Protein AF-0000000067716002 (afdb_homodimer)

Organism: Corynebacterium glutamicum (strain ATCC 13032 / DSM 20300 / JCM 1318 / BCRC 11384 / CCUG 27702 / LMG 3730 / NBRC 12168 / NCIMB 10025 / NRRL B-2784 / 534) (NCBI:txid196627)

Nearest PDB structures (foldseek):
  7shf-assembly1_B  TM=1.832E-01  e=4.378E-01  Homo sapiens
  7she-assembly1_B  TM=1.396E-01  e=1.784E+00  Homo sapiens
  7shf-assembly1_B  TM=1.832E-01  e=3.357E-01  Homo sapiens
  7she-assembly1_B  TM=1.396E-01  e=1.790E+00  Homo sapiens
  7shf-assembly1_A  TM=1.356E-01  e=2.910E+00  Homo sapiens

Foldseek 3Di:
DPPPPVFDFDALLQPPVDPNSVVVLVVLLVVVVVCVPQQDDPPDPNQLSLLLCCFVVVHFSVLSVLLNLLVVLLVLLVLQVVVCNVRSSDHSLLSSLLSVLCPPADSVCSNVLSVVLSVVQTGPHHNHHGDDSVRSSVVSNVSSPVRPPPVVVPPDDDQPVWDWDWAAEQARDIDIDTRHPPVVVVVLQVQLVVQCVVVVHDSVVSNVVVVVVPDDDDDDWDWDFDPPFPLFWIAIFSHGTHDSVVRVVVVVVDDDDDDLVVLQFDWDLDPARDPSVLSNQQQFQSAAQRPNGRHTLVQFGWAFLPDSVRPTIPHSLGTHTHHPVVSVCVVVVQKHWDAGSQQRKIWIAGNVGDIDIGGGDGCPGPVNVVVSVVVRVVVVVVVVVVVVVVVD/DPPPPVFDFDALLQPPVDPNSVVVLVVLLVVVVVCVPQQDDPPDPNQLSLLLCCFVVVHFSVLSVLLNLLVVLLVLLVLQVVVCNVRSSDHSLLSSLLSVLCPPADSVCSNVLSVVLSVVQTGPHHNHHGDDSVRSSVVSNVSSPVRPPPVVVPPDDDQPVWDWDWAAEQARDIDIDTDHPPVVVVVLQVQLVVQCVVVVHDSVVSNVVVVVVVDDDDDDWDWDFDPVFDLFWIAIFSHGTHDSVVRVVVVVVDDDDDDLVVLQFDWDLDPARDPSVLSNQQQFASAAQRPNGRHTLVQFGWAFLPDSVRPTIPHSLGTHTHHPVVSVCVVVVQKHWDAGSQQRKIWIAGNVGDIDIGGGDGCPGPVNVVVSVVVRVVVVVVVVVVVVVVVD

pLDDT: mean 78.19, std 16.57, range [24.69, 98.25]

Structure (mmCIF, N/CA/C/O backbone):
data_AF-0000000067716002-model_v1
#
loop_
_entity.id
_entity.type
_entity.pdbx_description
1 polymer 'HNH nuclease domain-containing protein'
#
loop_
_atom_site.group_PDB
_atom_site.id
_atom_site.type_symbol
_atom_site.label_atom_id
_atom_site.label_alt_id
_atom_site.label_comp_id
_atom_site.label_asym_id
_atom_site.label_entity_id
_atom_site.label_seq_id
_atom_site.pdbx_PDB_ins_code
_atom_site.Cartn_x
_atom_site.Cartn_y
_atom_site.Cartn_z
_atom_site.occupancy
_atom_site.B_iso_or_equiv
_atom_site.auth_seq_id
_atom_site.auth_comp_id
_atom_site.auth_asym_id
_atom_site.auth_atom_id
_atom_site.pdbx_PDB_model_num
ATOM 1 N N . MET A 1 1 ? 22.781 44.656 5.199 1 25.19 1 MET A N 1
ATOM 2 C CA . MET A 1 1 ? 23.75 43.562 5.137 1 25.19 1 MET A CA 1
ATOM 3 C C . MET A 1 1 ? 23.062 42.188 5.156 1 25.19 1 MET A C 1
ATOM 5 O O . MET A 1 1 ? 22.281 41.906 6.07 1 25.19 1 MET A O 1
ATOM 9 N N . GLU A 1 2 ? 22.688 41.594 4.039 1 31.75 2 GLU A N 1
ATOM 10 C CA . GLU A 1 2 ? 21.953 40.312 3.898 1 31.75 2 GLU A CA 1
ATOM 11 C C . GLU A 1 2 ? 22.641 39.188 4.672 1 31.75 2 GLU A C 1
ATOM 13 O O . GLU A 1 2 ? 23.844 38.969 4.531 1 31.75 2 GLU A O 1
ATOM 18 N N . VAL A 1 3 ? 22.328 39.094 5.93 1 36.53 3 VAL A N 1
ATOM 19 C CA . VAL A 1 3 ? 23 38.031 6.684 1 36.53 3 VAL A CA 1
ATOM 20 C C . VAL A 1 3 ? 23.156 36.812 5.801 1 36.53 3 VAL A C 1
ATOM 22 O O . VAL A 1 3 ? 22.203 36.344 5.184 1 36.53 3 VAL A O 1
ATOM 25 N N . PRO A 1 4 ? 24.203 36.594 5.184 1 39.81 4 PRO A N 1
ATOM 26 C CA . PRO A 1 4 ? 24.469 35.375 4.41 1 39.81 4 PRO A CA 1
ATOM 27 C C . PRO A 1 4 ? 23.859 34.156 5.055 1 39.81 4 PRO A C 1
ATOM 29 O O . PRO A 1 4 ? 23.953 33.969 6.27 1 39.81 4 PRO A O 1
ATOM 32 N N . SER A 1 5 ? 22.672 33.75 4.738 1 44.41 5 SER A N 1
ATOM 33 C CA . SER A 1 5 ? 21.953 32.625 5.363 1 44.41 5 SER A CA 1
ATOM 34 C C . SER A 1 5 ? 22.906 31.484 5.676 1 44.41 5 SER A C 1
ATOM 36 O O . SER A 1 5 ? 23.516 30.906 4.77 1 44.41 5 SER A O 1
ATOM 38 N N . LEU A 1 6 ? 23.844 31.547 6.664 1 47.25 6 LEU A N 1
ATOM 39 C CA . LEU A 1 6 ? 24.844 30.625 7.176 1 47.25 6 LEU A CA 1
ATOM 40 C C . LEU A 1 6 ? 24.375 29.188 7.039 1 47.25 6 LEU A C 1
ATOM 42 O O . LEU A 1 6 ? 25.188 28.25 7.039 1 47.25 6 LEU A O 1
ATOM 46 N N . PHE A 1 7 ? 23.188 28.906 7.152 1 59.44 7 PHE A N 1
ATOM 47 C CA . PHE A 1 7 ? 22.812 27.5 7.082 1 59.44 7 PHE A CA 1
ATOM 48 C C . PHE A 1 7 ? 21.984 27.219 5.832 1 59.44 7 PHE A C 1
ATOM 50 O O . PHE A 1 7 ? 21.109 28 5.477 1 59.44 7 PHE A O 1
ATOM 57 N N . THR A 1 8 ? 22.594 26.5 4.895 1 80.62 8 THR A N 1
ATOM 58 C CA . THR A 1 8 ? 21.875 26.031 3.715 1 80.62 8 THR A CA 1
ATOM 59 C C . THR A 1 8 ? 20.719 25.109 4.117 1 80.62 8 THR A C 1
ATOM 61 O O . THR A 1 8 ? 20.875 24.25 4.977 1 80.62 8 THR A O 1
ATOM 64 N N . ASN A 1 9 ? 19.547 25.578 3.672 1 88.19 9 ASN A N 1
ATOM 65 C CA . ASN A 1 9 ? 18.375 24.734 3.924 1 88.19 9 ASN A CA 1
ATOM 66 C C . ASN A 1 9 ? 18.406 23.469 3.086 1 88.19 9 ASN A C 1
ATOM 68 O O . ASN A 1 9 ? 18.797 23.5 1.918 1 88.19 9 ASN A O 1
ATOM 72 N N . PHE A 1 10 ? 18.172 22.375 3.783 1 92.75 10 PHE A N 1
ATOM 73 C CA . PHE A 1 10 ? 18.078 21.094 3.088 1 92.75 10 PHE A CA 1
ATOM 74 C C . PHE A 1 10 ? 17.172 20.141 3.852 1 92.75 10 PHE A C 1
ATOM 76 O O . PHE A 1 10 ? 16.984 20.281 5.062 1 92.75 10 PHE A O 1
ATOM 83 N N . PHE A 1 11 ? 16.547 19.281 3.178 1 92.94 11 PHE A N 1
ATOM 84 C CA . PHE A 1 11 ? 15.812 18.203 3.83 1 92.94 11 PHE A CA 1
ATOM 85 C C . PHE A 1 11 ? 16.766 17.188 4.441 1 92.94 11 PHE A C 1
ATOM 87 O O . PHE A 1 11 ? 17.859 16.953 3.914 1 92.94 11 PHE A O 1
ATOM 94 N N . ALA A 1 12 ? 16.344 16.562 5.477 1 91.12 12 ALA A N 1
ATOM 95 C CA . ALA A 1 12 ? 17.141 15.586 6.199 1 91.12 12 ALA A CA 1
ATOM 96 C C . ALA A 1 12 ? 17.594 14.461 5.273 1 91.12 12 ALA A C 1
ATOM 98 O O . ALA A 1 12 ? 18.688 13.906 5.449 1 91.12 12 ALA A O 1
ATOM 99 N N . VAL A 1 13 ? 16.828 14.086 4.242 1 94.81 13 VAL A N 1
ATOM 100 C CA . VAL A 1 13 ? 17.156 13.008 3.316 1 94.81 13 VAL A CA 1
ATOM 101 C C . VAL A 1 13 ? 18.359 13.414 2.455 1 94.81 13 VAL A C 1
ATOM 103 O O . VAL A 1 13 ? 18.984 12.57 1.821 1 94.81 13 VAL A O 1
ATOM 106 N N . ASN A 1 14 ? 18.641 14.711 2.402 1 95.12 14 ASN A N 1
ATOM 107 C CA . ASN A 1 14 ? 19.766 15.227 1.616 1 95.12 14 ASN A CA 1
ATOM 108 C C . ASN A 1 14 ? 20.859 15.789 2.51 1 95.12 14 ASN A C 1
ATOM 110 O O . ASN A 1 14 ? 21.656 16.625 2.072 1 95.12 14 ASN A O 1
ATOM 114 N N . ASN A 1 15 ? 20.859 15.391 3.771 1 91.94 15 ASN A N 1
ATOM 115 C CA . ASN A 1 15 ? 21.859 15.883 4.707 1 91.94 15 ASN A CA 1
ATOM 116 C C . ASN A 1 15 ? 23.266 15.5 4.266 1 91.94 15 ASN A C 1
ATOM 118 O O . ASN A 1 15 ? 23.625 14.32 4.262 1 91.94 15 ASN A O 1
ATOM 122 N N . PRO A 1 16 ? 24.094 16.469 3.881 1 91.5 16 PRO A N 1
ATOM 123 C CA . PRO A 1 16 ? 25.438 16.156 3.363 1 91.5 16 PRO A CA 1
ATOM 124 C C . PRO A 1 16 ? 26.359 15.578 4.43 1 91.5 16 PRO A C 1
ATOM 126 O O . PRO A 1 16 ? 27.359 14.953 4.102 1 91.5 16 PRO A O 1
ATOM 129 N N . ASP A 1 17 ? 26.047 15.773 5.707 1 89.94 17 ASP A N 1
ATOM 130 C CA . ASP A 1 17 ? 26.906 15.312 6.785 1 89.94 17 ASP A CA 1
ATOM 131 C C . ASP A 1 17 ? 26.469 13.945 7.301 1 89.94 17 ASP A C 1
ATOM 133 O O . ASP A 1 17 ? 27.062 13.414 8.242 1 89.94 17 ASP A O 1
ATOM 137 N N . SER A 1 18 ? 25.453 13.383 6.809 1 91.75 18 SER A N 1
ATOM 138 C CA . SER A 1 18 ? 24.938 12.07 7.199 1 91.75 18 SER A CA 1
ATOM 139 C C . SER A 1 18 ? 25.281 11.016 6.152 1 91.75 18 SER A C 1
ATOM 141 O O . SER A 1 18 ? 24.719 11.023 5.051 1 91.75 18 SER A O 1
ATOM 143 N N . PRO A 1 19 ? 26.141 10.047 6.5 1 93.31 19 PRO A N 1
ATOM 144 C CA . PRO A 1 19 ? 26.5 9.016 5.527 1 93.31 19 PRO A CA 1
ATOM 145 C C . PRO A 1 19 ? 25.281 8.234 5.023 1 93.31 19 PRO A C 1
ATOM 147 O O . PRO A 1 19 ? 25.109 8.062 3.814 1 93.31 19 PRO A O 1
AT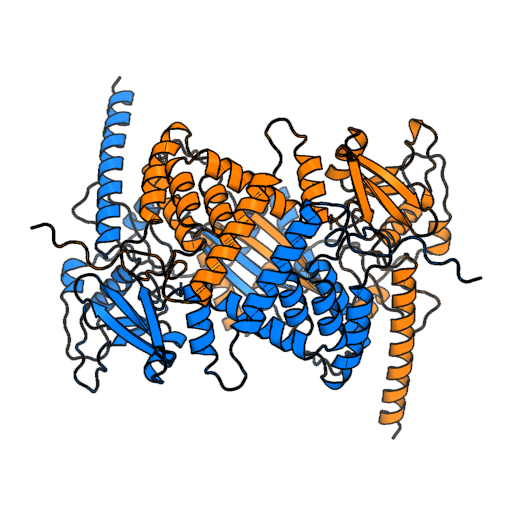OM 150 N N . PRO A 1 20 ? 24.328 7.797 5.887 1 93.38 20 PRO A N 1
ATOM 151 C CA . PRO A 1 20 ? 23.156 7.102 5.363 1 93.38 20 PRO A CA 1
ATOM 152 C C . PRO A 1 20 ? 22.312 7.984 4.445 1 93.38 20 PRO A C 1
ATOM 154 O O . PRO A 1 20 ? 21.75 7.496 3.461 1 93.38 20 PRO A O 1
ATOM 157 N N . ALA A 1 21 ? 22.219 9.281 4.73 1 94 21 ALA A N 1
ATOM 158 C CA . ALA A 1 21 ? 21.453 10.188 3.869 1 94 21 ALA A CA 1
ATOM 159 C C . ALA A 1 21 ? 22.109 10.305 2.492 1 94 21 ALA A C 1
ATOM 161 O O . ALA A 1 21 ? 21.422 10.258 1.469 1 94 21 ALA A O 1
ATOM 162 N N . ARG A 1 22 ? 23.406 10.438 2.475 1 96.12 22 ARG A N 1
ATOM 163 C CA . ARG A 1 22 ? 24.141 10.531 1.214 1 96.12 22 ARG A CA 1
ATOM 164 C C . ARG A 1 22 ? 23.969 9.266 0.387 1 96.12 22 ARG A C 1
ATOM 166 O O . ARG A 1 22 ? 23.75 9.328 -0.823 1 96.12 22 ARG A O 1
ATOM 173 N N . GLN A 1 23 ? 24.109 8.148 1.089 1 96.69 23 GLN A N 1
ATOM 174 C CA . GLN A 1 23 ? 23.984 6.871 0.401 1 96.69 23 GLN A CA 1
ATOM 175 C C . GLN A 1 23 ? 22.562 6.676 -0.148 1 96.69 23 GLN A C 1
ATOM 177 O O . GLN A 1 23 ? 22.391 6.219 -1.279 1 96.69 23 GLN A O 1
ATOM 182 N N . LYS A 1 24 ? 21.578 6.984 0.614 1 96.38 24 LYS A N 1
ATOM 183 C CA . LYS A 1 24 ? 20.188 6.812 0.174 1 96.38 24 LYS A CA 1
ATOM 184 C C . LYS A 1 24 ? 19.844 7.773 -0.958 1 96.38 24 LYS A C 1
ATOM 186 O O . LYS A 1 24 ? 19.078 7.438 -1.857 1 96.38 24 LYS A O 1
ATOM 191 N N . THR A 1 25 ? 20.406 9.008 -0.914 1 96.94 25 THR A N 1
ATOM 192 C CA . THR A 1 25 ? 20.234 9.945 -2.014 1 96.94 25 THR A CA 1
ATOM 193 C C . THR A 1 25 ? 20.781 9.367 -3.316 1 96.94 25 THR A C 1
ATOM 195 O O . THR A 1 25 ? 20.141 9.469 -4.363 1 96.94 25 THR A O 1
ATOM 198 N N . LYS A 1 26 ? 21.953 8.773 -3.199 1 97.25 26 LYS A N 1
ATOM 199 C CA . LYS A 1 26 ? 22.531 8.148 -4.379 1 97.25 26 LYS A CA 1
ATOM 200 C C . LYS A 1 26 ? 21.641 7.023 -4.906 1 97.25 26 LYS A C 1
ATOM 202 O O . LYS A 1 26 ? 21.484 6.871 -6.121 1 97.25 26 LYS A O 1
ATOM 207 N N . LEU A 1 27 ? 21.078 6.266 -4.039 1 96.69 27 LEU A N 1
ATOM 208 C CA . LEU A 1 27 ? 20.172 5.191 -4.438 1 96.69 27 LEU A CA 1
ATOM 209 C C . LEU A 1 27 ? 18.938 5.75 -5.125 1 96.69 27 LEU A C 1
ATOM 211 O O . LEU A 1 27 ? 18.484 5.203 -6.137 1 96.69 27 LEU A O 1
ATOM 215 N N . ARG A 1 28 ? 18.391 6.824 -4.594 1 96.69 28 ARG A N 1
ATOM 216 C CA . ARG A 1 28 ? 17.234 7.453 -5.215 1 96.69 28 ARG A CA 1
ATOM 217 C C . ARG A 1 28 ? 17.578 7.988 -6.602 1 96.69 28 ARG A C 1
ATOM 219 O O . ARG A 1 28 ? 16.766 7.898 -7.523 1 96.69 28 ARG A O 1
ATOM 226 N N . GLU A 1 29 ? 18.734 8.562 -6.684 1 98.06 29 GLU A N 1
ATOM 227 C CA . GLU A 1 29 ? 19.203 9.07 -7.973 1 98.06 29 GLU A CA 1
ATOM 228 C C . GLU A 1 29 ? 19.312 7.945 -9 1 98.06 29 GLU A C 1
ATOM 230 O O . GLU A 1 29 ? 18.828 8.086 -10.125 1 98.06 29 GLU A O 1
ATOM 235 N N . LEU A 1 30 ? 19.969 6.875 -8.594 1 97.5 30 LEU A N 1
ATOM 236 C CA . LEU A 1 30 ? 20.141 5.746 -9.508 1 97.5 30 LEU A CA 1
ATOM 237 C C . LEU A 1 30 ? 18.797 5.164 -9.914 1 97.5 30 LEU A C 1
ATOM 239 O O . LEU A 1 30 ? 18.594 4.82 -11.078 1 97.5 30 LEU A O 1
ATOM 243 N N . GLU A 1 31 ? 17.891 5.062 -8.992 1 96.75 31 GLU A N 1
ATOM 244 C CA . GLU A 1 31 ? 16.547 4.562 -9.289 1 96.75 31 GLU A CA 1
ATOM 245 C C . GLU A 1 31 ? 15.812 5.492 -10.25 1 96.75 31 GLU A C 1
ATOM 247 O O . GLU A 1 31 ? 15.164 5.031 -11.188 1 96.75 31 GLU A O 1
ATOM 252 N N . HIS A 1 32 ? 15.906 6.77 -9.977 1 97.44 32 HIS A N 1
ATOM 253 C CA . HIS A 1 32 ? 15.289 7.762 -10.852 1 97.44 32 HIS A CA 1
ATOM 254 C C . HIS A 1 32 ? 15.82 7.652 -12.273 1 97.44 32 HIS A C 1
ATOM 256 O O . HIS A 1 32 ? 15.047 7.633 -13.234 1 97.44 32 HIS A O 1
ATOM 262 N N . ARG A 1 33 ? 17.094 7.559 -12.414 1 97.19 33 ARG A N 1
ATOM 263 C CA . ARG A 1 33 ? 17.734 7.484 -13.727 1 97.19 33 ARG A CA 1
ATOM 264 C C . ARG A 1 33 ? 17.375 6.18 -14.438 1 97.19 33 ARG A C 1
ATOM 266 O O . ARG A 1 33 ? 17.219 6.156 -15.656 1 97.19 33 ARG A O 1
ATOM 273 N N . PHE A 1 34 ? 17.297 5.141 -13.695 1 97.25 34 PHE A N 1
ATOM 274 C CA . PHE A 1 34 ? 16.875 3.869 -14.273 1 97.25 34 PHE A CA 1
ATOM 275 C C . PHE A 1 34 ? 15.531 4.016 -14.984 1 97.25 34 PHE A C 1
ATOM 277 O O . PHE A 1 34 ? 15.391 3.611 -16.141 1 97.25 34 PHE A O 1
ATOM 284 N N . TRP A 1 35 ? 14.562 4.605 -14.305 1 96.56 35 TRP A N 1
ATOM 285 C CA . TRP A 1 35 ? 13.227 4.719 -14.875 1 96.56 35 TRP A CA 1
ATOM 286 C C . TRP A 1 35 ? 13.203 5.738 -16.016 1 96.56 35 TRP A C 1
ATOM 288 O O . TRP A 1 35 ? 12.539 5.535 -17.031 1 96.56 35 TRP A O 1
ATOM 298 N N . GLN A 1 36 ? 13.938 6.812 -15.852 1 94.75 36 GLN A N 1
ATOM 299 C CA . GLN A 1 36 ? 14.039 7.797 -16.922 1 94.75 36 GLN A CA 1
ATOM 300 C C . GLN A 1 36 ? 14.57 7.16 -18.203 1 94.75 36 GLN A C 1
ATOM 302 O O . GLN A 1 36 ? 14.125 7.504 -19.312 1 94.75 36 GLN A O 1
ATOM 307 N N . GLU A 1 37 ? 15.438 6.227 -18.047 1 94.88 37 GLU A N 1
ATOM 308 C CA . GLU A 1 37 ? 16.109 5.605 -19.172 1 94.88 37 GLU A CA 1
ATOM 309 C C . GLU A 1 37 ? 15.227 4.547 -19.828 1 94.88 37 GLU A C 1
ATOM 311 O O . GLU A 1 37 ? 15.258 4.383 -21.047 1 94.88 37 GLU A O 1
ATOM 316 N N . HIS A 1 38 ? 14.43 3.85 -19.078 1 94.19 38 HIS A N 1
ATOM 317 C CA . HIS A 1 38 ? 13.852 2.617 -19.609 1 94.19 38 HIS A CA 1
ATOM 318 C C . HIS A 1 38 ? 12.352 2.764 -19.844 1 94.19 38 HIS A C 1
ATOM 320 O O . HIS A 1 38 ? 11.742 1.938 -20.531 1 94.19 38 HIS A O 1
ATOM 326 N N . LEU A 1 39 ? 11.758 3.789 -19.25 1 92.38 39 LEU A N 1
ATOM 327 C CA . LEU A 1 39 ? 10.328 3.969 -19.469 1 92.38 39 LEU A CA 1
ATOM 328 C C . LEU A 1 39 ? 10.023 4.211 -20.953 1 92.38 39 LEU A C 1
ATOM 330 O O . LEU A 1 39 ? 10.836 4.797 -21.656 1 92.38 39 LEU A O 1
ATOM 334 N N . PRO A 1 40 ? 8.875 3.689 -21.344 1 86 40 PRO A N 1
ATOM 335 C CA . PRO A 1 40 ? 8.547 3.828 -22.766 1 86 40 PRO A CA 1
ATOM 336 C C . PRO A 1 40 ? 8.289 5.277 -23.172 1 86 40 PRO A C 1
ATOM 338 O O . PRO A 1 40 ? 7.77 6.062 -22.375 1 86 40 PRO A O 1
ATOM 341 N N . GLY A 1 41 ? 8.648 5.602 -24.359 1 82.12 41 GLY A N 1
ATOM 342 C CA . GLY A 1 41 ? 8.344 6.898 -24.938 1 82.12 41 GLY A CA 1
ATOM 343 C C . GLY A 1 41 ? 6.934 6.98 -25.5 1 82.12 41 GLY A C 1
ATOM 344 O O . GLY A 1 41 ? 6.156 6.027 -25.391 1 82.12 41 GLY A O 1
ATOM 345 N N . ASP A 1 42 ? 6.609 8.094 -26.031 1 74.25 42 ASP A N 1
ATOM 346 C CA . ASP A 1 42 ? 5.273 8.375 -26.547 1 74.25 42 ASP A CA 1
ATOM 347 C C . ASP A 1 42 ? 4.941 7.484 -27.75 1 74.25 42 ASP A C 1
ATOM 349 O O . ASP A 1 42 ? 3.779 7.148 -27.969 1 74.25 42 ASP A O 1
ATOM 353 N N . ASP A 1 43 ? 5.902 6.988 -28.438 1 73.62 43 ASP A N 1
ATOM 354 C CA . ASP A 1 43 ? 5.684 6.242 -29.688 1 73.62 43 ASP A CA 1
ATOM 355 C C . ASP A 1 43 ? 5.664 4.738 -29.422 1 73.62 43 ASP A C 1
ATOM 357 O O . ASP A 1 43 ? 5.328 3.955 -30.312 1 73.62 43 ASP A O 1
ATOM 361 N N . ASP A 1 44 ? 5.973 4.312 -28.25 1 74.25 44 ASP A N 1
ATOM 362 C CA . ASP A 1 44 ? 6.039 2.895 -27.906 1 74.25 44 ASP A CA 1
ATOM 363 C C . ASP A 1 44 ? 4.652 2.35 -27.562 1 74.25 44 ASP A C 1
ATOM 365 O O . ASP A 1 44 ? 3.771 3.1 -27.141 1 74.25 44 ASP A O 1
ATOM 369 N N . ASP A 1 45 ? 4.523 1.033 -27.891 1 75.56 45 ASP A N 1
ATOM 370 C CA . ASP A 1 45 ? 3.35 0.366 -27.344 1 75.56 45 ASP A CA 1
ATOM 371 C C . ASP A 1 45 ? 3.428 0.294 -25.828 1 75.56 45 ASP A C 1
ATOM 373 O O . ASP A 1 45 ? 4.219 -0.473 -25.266 1 75.56 45 ASP A O 1
ATOM 377 N N . HIS A 1 46 ? 2.658 1.064 -25.219 1 78.44 46 HIS A N 1
ATOM 378 C CA . HIS A 1 46 ? 2.75 1.271 -23.766 1 78.44 46 HIS A CA 1
ATOM 379 C C . HIS A 1 46 ? 2.473 -0.02 -23.016 1 78.44 46 HIS A C 1
ATOM 381 O O . HIS A 1 46 ? 3.221 -0.382 -22.094 1 78.44 46 HIS A O 1
ATOM 387 N N . SER A 1 47 ? 1.503 -0.75 -23.422 1 75.88 47 SER A N 1
ATOM 388 C CA . SER A 1 47 ? 1.115 -1.962 -22.719 1 75.88 47 SER A CA 1
ATOM 389 C C . SER A 1 47 ? 2.227 -3.006 -22.75 1 75.88 47 SER A C 1
ATOM 391 O O . SER A 1 47 ? 2.555 -3.607 -21.719 1 75.88 47 SER A O 1
ATOM 393 N N . THR A 1 48 ? 2.809 -3.209 -23.875 1 74.81 48 THR A N 1
ATOM 394 C CA . THR A 1 48 ? 3.891 -4.176 -24.047 1 74.81 48 THR A CA 1
ATOM 395 C C . THR A 1 48 ? 5.133 -3.729 -23.281 1 74.81 48 THR A C 1
ATOM 397 O O . THR A 1 48 ? 5.773 -4.531 -22.594 1 74.81 48 THR A O 1
ATOM 400 N N . ALA A 1 49 ? 5.434 -2.447 -23.422 1 82.25 49 ALA A N 1
ATOM 401 C CA . ALA A 1 49 ? 6.621 -1.92 -22.75 1 82.25 49 ALA A CA 1
ATOM 402 C C . ALA A 1 49 ? 6.496 -2.045 -21.234 1 82.25 49 ALA A C 1
ATOM 404 O O . ALA A 1 49 ? 7.449 -2.439 -20.562 1 82.25 49 ALA A O 1
ATOM 405 N N . ILE A 1 50 ? 5.316 -1.781 -20.719 1 83.19 50 ILE A N 1
ATOM 406 C CA . ILE A 1 50 ? 5.066 -1.851 -19.281 1 83.19 50 ILE A CA 1
ATOM 407 C C . ILE A 1 50 ? 5.164 -3.299 -18.812 1 83.19 50 ILE A C 1
ATOM 409 O O . ILE A 1 50 ? 5.746 -3.578 -17.75 1 83.19 50 ILE A O 1
ATOM 413 N N . SER A 1 51 ? 4.625 -4.195 -19.594 1 80.62 51 SER A N 1
ATOM 414 C CA . SER A 1 51 ? 4.688 -5.609 -19.25 1 80.62 51 SER A CA 1
ATOM 415 C C . SER A 1 51 ? 6.129 -6.109 -19.219 1 80.62 51 SER A C 1
ATOM 417 O O . SER A 1 51 ? 6.523 -6.84 -18.312 1 80.62 51 SER A O 1
ATOM 419 N N . SER A 1 52 ? 6.918 -5.684 -20.203 1 84.19 52 SER A N 1
ATOM 420 C CA . SER A 1 52 ? 8.32 -6.082 -20.266 1 84.19 52 SER A CA 1
ATOM 421 C C . SER A 1 52 ? 9.102 -5.547 -19.078 1 84.19 52 SER A C 1
ATOM 423 O O . SER A 1 52 ? 9.914 -6.266 -18.484 1 84.19 52 SER A O 1
ATOM 425 N N . LEU A 1 53 ? 8.82 -4.332 -18.734 1 89.88 53 LEU A N 1
ATOM 426 C CA . LEU A 1 53 ? 9.508 -3.73 -17.609 1 89.88 53 LEU A CA 1
ATOM 427 C C . LEU A 1 53 ? 9.086 -4.398 -16.297 1 89.88 53 LEU A C 1
ATOM 429 O O . LEU A 1 53 ? 9.898 -4.566 -15.391 1 89.88 53 LEU A O 1
ATOM 433 N N . ALA A 1 54 ? 7.797 -4.719 -16.188 1 87.81 54 ALA A N 1
ATOM 434 C CA . ALA A 1 54 ? 7.316 -5.43 -15.008 1 87.81 54 ALA A CA 1
ATOM 435 C C . ALA A 1 54 ? 8.062 -6.746 -14.828 1 87.81 54 ALA A C 1
ATOM 437 O O . ALA A 1 54 ? 8.492 -7.078 -13.719 1 87.81 54 ALA A O 1
ATOM 438 N N . ILE A 1 55 ? 8.305 -7.469 -15.891 1 84.94 55 ILE A N 1
ATOM 439 C CA . ILE A 1 55 ? 8.953 -8.773 -15.875 1 84.94 55 ILE A CA 1
ATOM 440 C C . ILE A 1 55 ? 10.406 -8.625 -15.414 1 84.94 55 ILE A C 1
ATOM 442 O O . ILE A 1 55 ? 10.852 -9.344 -14.516 1 84.94 55 ILE A O 1
ATOM 446 N N . VAL A 1 56 ? 11.117 -7.656 -15.891 1 90.31 56 VAL A N 1
ATOM 447 C CA . VAL A 1 56 ? 12.555 -7.578 -15.648 1 90.31 56 VAL A CA 1
ATOM 448 C C . VAL A 1 56 ? 12.82 -6.871 -14.328 1 90.31 56 VAL A C 1
ATOM 450 O O . VAL A 1 56 ? 13.922 -6.977 -13.766 1 90.31 56 VAL A O 1
ATOM 453 N N . THR A 1 57 ? 11.828 -6.148 -13.797 1 93 57 THR A N 1
ATOM 454 C CA . THR A 1 57 ? 12.031 -5.441 -12.539 1 93 57 THR A CA 1
ATOM 455 C C . THR A 1 57 ? 11.422 -6.223 -11.375 1 93 57 THR A C 1
ATOM 457 O O . THR A 1 57 ? 11.719 -5.941 -10.211 1 93 57 THR A O 1
ATOM 460 N N . GLY A 1 58 ? 10.492 -7.129 -11.656 1 89 58 GLY A N 1
ATOM 461 C CA . GLY A 1 58 ? 9.805 -7.875 -10.609 1 89 58 GLY A CA 1
ATOM 462 C C . GLY A 1 58 ? 8.648 -7.117 -9.992 1 89 58 GLY A C 1
ATOM 463 O O . GLY A 1 58 ? 8.039 -7.582 -9.031 1 89 58 GLY A O 1
ATOM 464 N N . LEU A 1 59 ? 8.344 -5.938 -10.523 1 89.56 59 LEU A N 1
ATOM 465 C CA . LEU A 1 59 ? 7.199 -5.164 -10.062 1 89.56 59 LEU A CA 1
ATOM 466 C C . LEU A 1 59 ? 5.93 -5.594 -10.789 1 89.56 59 LEU A C 1
ATOM 468 O O . LEU A 1 59 ? 5.996 -6.281 -11.812 1 89.56 59 LEU A O 1
ATOM 472 N N . THR A 1 60 ? 4.801 -5.281 -10.25 1 83 60 THR A N 1
ATOM 473 C CA . THR A 1 60 ? 3.549 -5.535 -10.961 1 83 60 THR A CA 1
ATOM 474 C C . THR A 1 60 ? 3.375 -4.559 -12.117 1 83 60 THR A C 1
ATOM 476 O O . THR A 1 60 ? 3.957 -3.473 -12.117 1 83 60 THR A O 1
ATOM 479 N N . LYS A 1 61 ? 2.602 -4.926 -13.07 1 79.94 61 LYS A N 1
ATOM 480 C CA . LYS A 1 61 ? 2.283 -4.043 -14.188 1 79.94 61 LYS A CA 1
ATOM 481 C C . LYS A 1 61 ? 1.66 -2.738 -13.695 1 79.94 61 LYS A C 1
ATOM 483 O O . LYS A 1 61 ? 1.967 -1.665 -14.219 1 79.94 61 LYS A O 1
ATOM 488 N N . ALA A 1 62 ? 0.816 -2.9 -12.727 1 78.38 62 ALA A N 1
ATOM 489 C CA . ALA A 1 62 ? 0.154 -1.722 -12.172 1 78.38 62 ALA A CA 1
ATOM 490 C C . ALA A 1 62 ? 1.171 -0.742 -11.594 1 78.38 62 ALA A C 1
ATOM 492 O O . ALA A 1 62 ? 1.073 0.468 -11.812 1 78.38 62 ALA A O 1
ATOM 493 N N . GLN A 1 63 ? 2.1 -1.261 -10.844 1 87.38 63 GLN A N 1
ATOM 494 C CA . GLN A 1 63 ? 3.119 -0.41 -10.242 1 87.38 63 GLN A CA 1
ATOM 495 C C . GLN A 1 63 ? 3.961 0.283 -11.305 1 87.38 63 GLN A C 1
ATOM 497 O O . GLN A 1 63 ? 4.238 1.479 -11.203 1 87.38 63 GLN A O 1
ATOM 502 N N . VAL A 1 64 ? 4.387 -0.466 -12.344 1 88.88 64 VAL A N 1
ATOM 503 C CA . VAL A 1 64 ? 5.191 0.109 -13.414 1 88.88 64 VAL A CA 1
ATOM 504 C C . VAL A 1 64 ? 4.391 1.181 -14.141 1 88.88 64 VAL A C 1
ATOM 506 O O . VAL A 1 64 ? 4.93 2.229 -14.508 1 88.88 64 VAL A O 1
ATOM 509 N N . SER A 1 65 ? 3.154 0.902 -14.375 1 86.12 65 SER A N 1
ATOM 510 C CA . SER A 1 65 ? 2.289 1.883 -15.016 1 86.12 65 SER A CA 1
ATOM 511 C C . SER A 1 65 ? 2.211 3.172 -14.211 1 86.12 65 SER A C 1
ATOM 513 O O . SER A 1 65 ? 2.311 4.27 -14.766 1 86.12 65 SER A O 1
ATOM 515 N N . ARG A 1 66 ? 2.043 3.018 -12.922 1 87.12 66 ARG A N 1
ATOM 516 C CA . ARG A 1 66 ? 1.988 4.188 -12.055 1 87.12 66 ARG A CA 1
ATOM 517 C C . ARG A 1 66 ? 3.291 4.977 -12.109 1 87.12 66 ARG A C 1
ATOM 519 O O . ARG A 1 66 ? 3.277 6.207 -12.102 1 87.12 66 ARG A O 1
ATOM 526 N N . ILE A 1 67 ? 4.383 4.242 -12.125 1 92.38 67 ILE A N 1
ATOM 527 C CA . ILE A 1 67 ? 5.691 4.887 -12.219 1 92.38 67 ILE A CA 1
ATOM 528 C C . ILE A 1 67 ? 5.797 5.645 -13.547 1 92.38 67 ILE A C 1
ATOM 530 O O . ILE A 1 67 ? 6.254 6.789 -13.578 1 92.38 67 ILE A O 1
ATOM 534 N N . SER A 1 68 ? 5.344 5.02 -14.625 1 91.88 68 SER A N 1
ATOM 535 C CA . SER A 1 68 ? 5.383 5.645 -15.945 1 91.88 68 SER A CA 1
ATOM 536 C C . SER A 1 68 ? 4.574 6.934 -15.977 1 91.88 68 SER A C 1
ATOM 538 O O . SER A 1 68 ? 5.055 7.965 -16.453 1 91.88 68 SER A O 1
ATOM 540 N N . ILE A 1 69 ? 3.391 6.879 -15.453 1 90.19 69 ILE A N 1
ATOM 541 C CA . ILE A 1 69 ? 2.52 8.047 -15.43 1 90.19 69 ILE A CA 1
ATOM 542 C C . ILE A 1 69 ? 3.135 9.133 -14.547 1 90.19 69 ILE A C 1
ATOM 544 O O . ILE A 1 69 ? 3.064 10.32 -14.875 1 90.19 69 ILE A O 1
ATOM 548 N N . ALA A 1 70 ? 3.74 8.703 -13.445 1 92.44 70 ALA A N 1
ATOM 549 C CA . ALA A 1 70 ? 4.371 9.648 -12.531 1 92.44 70 ALA A CA 1
ATOM 550 C C . ALA A 1 70 ? 5.492 10.414 -13.227 1 92.44 70 ALA A C 1
ATOM 552 O O . ALA A 1 70 ? 5.613 11.633 -13.062 1 92.44 70 ALA A O 1
ATOM 553 N N . PHE A 1 71 ? 6.277 9.727 -14.023 1 94.56 71 PHE A N 1
ATOM 554 C CA . PHE A 1 71 ? 7.383 10.383 -14.711 1 94.56 71 PHE A CA 1
ATOM 555 C C . PHE A 1 71 ? 6.871 11.281 -15.82 1 94.56 71 PHE A C 1
ATOM 557 O O . PHE A 1 71 ? 7.449 12.336 -16.094 1 94.56 71 PHE A O 1
ATOM 564 N N . ALA A 1 72 ? 5.785 10.867 -16.484 1 92.44 72 ALA A N 1
ATOM 565 C CA . ALA A 1 72 ? 5.156 11.742 -17.484 1 92.44 72 ALA A CA 1
ATOM 566 C C . ALA A 1 72 ? 4.629 13.016 -16.828 1 92.44 72 ALA A C 1
ATOM 568 O O . ALA A 1 72 ? 4.801 14.109 -17.359 1 92.44 72 ALA A O 1
ATOM 569 N N . THR A 1 73 ? 4 12.828 -15.688 1 93.12 73 THR A N 1
ATOM 570 C CA . THR A 1 73 ? 3.494 13.977 -14.938 1 93.12 73 THR A CA 1
ATOM 571 C C . THR A 1 73 ? 4.637 14.898 -14.531 1 93.12 73 THR A C 1
ATOM 573 O O . THR A 1 73 ? 4.527 16.125 -14.656 1 93.12 73 THR A O 1
ATOM 576 N N . LEU A 1 74 ? 5.75 14.312 -14.07 1 95.69 74 LEU A N 1
ATOM 577 C CA . LEU A 1 74 ? 6.906 15.109 -13.68 1 95.69 74 LEU A CA 1
ATOM 578 C C . LEU A 1 74 ? 7.438 15.914 -14.867 1 95.69 74 LEU A C 1
ATOM 580 O O . LEU A 1 74 ? 7.863 17.062 -14.711 1 95.69 74 LEU A O 1
ATOM 584 N N . ALA A 1 75 ? 7.387 15.328 -16.047 1 93.5 75 ALA A N 1
ATOM 585 C CA . ALA A 1 75 ? 7.844 16.016 -17.25 1 93.5 75 ALA A CA 1
ATOM 586 C C . ALA A 1 75 ? 6.996 17.25 -17.531 1 93.5 75 ALA A C 1
ATOM 588 O O . ALA A 1 75 ? 7.488 18.234 -18.094 1 93.5 75 ALA A O 1
ATOM 589 N N . ASP A 1 76 ? 5.781 17.25 -17.094 1 93.62 76 ASP A N 1
ATOM 590 C CA . ASP A 1 76 ? 4.852 18.359 -17.312 1 93.62 76 ASP A CA 1
ATOM 591 C C . ASP A 1 76 ? 4.973 19.406 -16.219 1 93.62 76 ASP A C 1
ATOM 593 O O . ASP A 1 76 ? 4.266 20.422 -16.234 1 93.62 76 ASP A O 1
ATOM 597 N N . LEU A 1 77 ? 5.805 19.156 -15.25 1 97.06 77 LEU A N 1
ATOM 598 C CA . LEU A 1 77 ? 6.078 20.078 -14.156 1 97.06 77 LEU A CA 1
ATOM 599 C C . LEU A 1 77 ? 7.531 20.547 -14.188 1 97.06 77 LEU A C 1
ATOM 601 O O . LEU A 1 77 ? 8.328 20.156 -13.336 1 97.06 77 LEU A O 1
ATOM 605 N N . PRO A 1 78 ? 7.875 21.469 -15.07 1 97.75 78 PRO A N 1
ATOM 606 C CA . PRO A 1 78 ? 9.281 21.781 -15.328 1 97.75 78 PRO A CA 1
ATOM 607 C C . PRO A 1 78 ? 10.008 22.312 -14.102 1 97.75 78 PRO A C 1
ATOM 609 O O . PRO A 1 78 ? 11.195 22.047 -13.914 1 97.75 78 PRO A O 1
ATOM 612 N N . GLU A 1 79 ? 9.398 23.094 -13.242 1 98 79 GLU A N 1
ATOM 613 C CA . GLU A 1 79 ? 10.07 23.594 -12.055 1 98 79 GLU A CA 1
ATOM 614 C C . GLU A 1 79 ? 10.383 22.469 -11.07 1 98 79 GLU A C 1
ATOM 616 O O . GLU A 1 79 ? 11.5 22.375 -10.562 1 98 79 GLU A O 1
ATOM 621 N N . LEU A 1 80 ? 9.352 21.625 -10.867 1 98.25 80 LEU A N 1
ATOM 622 C CA . LEU A 1 80 ? 9.555 20.5 -9.953 1 98.25 80 LEU A CA 1
ATOM 623 C C . LEU A 1 80 ? 10.57 19.516 -10.516 1 98.25 80 LEU A C 1
ATOM 625 O O . LEU A 1 80 ? 11.391 18.969 -9.781 1 98.25 80 LEU A O 1
ATOM 629 N N . LYS A 1 81 ? 10.469 19.281 -11.781 1 97.94 81 LYS A N 1
ATOM 630 C CA . LYS A 1 81 ? 11.422 18.406 -12.445 1 97.94 81 LYS A CA 1
ATOM 631 C C . LYS A 1 81 ? 12.852 18.891 -12.242 1 97.94 81 LYS A C 1
ATOM 633 O O . LYS A 1 81 ? 13.75 18.094 -11.922 1 97.94 81 LYS A O 1
ATOM 638 N N . ALA A 1 82 ? 13.086 20.172 -12.422 1 97.94 82 ALA A N 1
ATOM 639 C CA . ALA A 1 82 ? 14.414 20.75 -12.234 1 97.94 82 ALA A CA 1
ATOM 640 C C . ALA A 1 82 ? 14.898 20.562 -10.797 1 97.94 82 ALA A C 1
ATOM 642 O O . ALA A 1 82 ? 16.062 20.219 -10.57 1 97.94 82 ALA A O 1
ATOM 643 N N . LEU A 1 83 ? 14 20.812 -9.859 1 97.62 83 LEU A N 1
ATOM 644 C CA . LEU A 1 83 ? 14.344 20.625 -8.461 1 97.62 83 LEU A CA 1
ATOM 645 C C . LEU A 1 83 ? 14.719 19.172 -8.18 1 97.62 83 LEU A C 1
ATOM 647 O O . LEU A 1 83 ? 15.703 18.891 -7.504 1 97.62 83 LEU A O 1
ATOM 651 N N . GLN A 1 84 ? 13.922 18.203 -8.711 1 97.69 84 GLN A N 1
ATOM 652 C CA . GLN A 1 84 ? 14.148 16.766 -8.531 1 97.69 84 GLN A CA 1
ATOM 653 C C . GLN A 1 84 ? 15.484 16.344 -9.133 1 97.69 84 GLN A C 1
ATOM 655 O O . GLN A 1 84 ? 16.172 15.484 -8.586 1 97.69 84 GLN A O 1
ATOM 660 N N . GLN A 1 85 ? 15.875 16.953 -10.219 1 96.75 85 GLN A N 1
ATOM 661 C CA . GLN A 1 85 ? 17.125 16.594 -10.891 1 96.75 85 GLN A CA 1
ATOM 662 C C . GLN A 1 85 ? 18.328 17.141 -10.133 1 96.75 85 GLN A C 1
ATOM 664 O O . GLN A 1 85 ? 19.453 16.672 -10.328 1 96.75 85 GLN A O 1
ATOM 669 N N . LYS A 1 86 ? 18.047 18.062 -9.297 1 96.5 86 LYS A N 1
ATOM 670 C CA . LYS A 1 86 ? 19.109 18.641 -8.477 1 96.5 86 LYS A CA 1
ATOM 671 C C . LYS A 1 86 ? 19.266 17.875 -7.156 1 96.5 86 LYS A C 1
ATOM 673 O O . LYS A 1 86 ? 20.375 17.656 -6.684 1 96.5 86 LYS A O 1
ATOM 678 N N . LEU A 1 87 ? 18.109 17.453 -6.586 1 97.44 87 LEU A N 1
ATOM 679 C CA . LEU A 1 87 ? 18.141 16.984 -5.203 1 97.44 87 LEU A CA 1
ATOM 680 C C . LEU A 1 87 ? 17.906 15.484 -5.133 1 97.44 87 LEU A C 1
ATOM 682 O O . LEU A 1 87 ? 18.375 14.812 -4.211 1 97.44 87 LEU A O 1
ATOM 686 N N . TYR A 1 88 ? 17.031 14.898 -6.008 1 98 88 TYR A N 1
ATOM 687 C CA . TYR A 1 88 ? 16.578 13.508 -6.012 1 98 88 TYR A CA 1
ATOM 688 C C . TYR A 1 88 ? 16 13.125 -4.656 1 98 88 TYR A C 1
ATOM 690 O O . TYR A 1 88 ? 16.281 12.047 -4.137 1 98 88 TYR A O 1
ATOM 698 N N . HIS A 1 89 ? 15.273 14.094 -4.055 1 96.62 89 HIS A N 1
ATOM 699 C CA . HIS A 1 89 ? 14.734 13.859 -2.721 1 96.62 89 HIS A CA 1
ATOM 700 C C . HIS A 1 89 ? 13.383 13.164 -2.791 1 96.62 89 HIS A C 1
ATOM 702 O O . HIS A 1 89 ? 12.922 12.586 -1.804 1 96.62 89 HIS A O 1
ATOM 708 N N . LEU A 1 90 ? 12.719 13.164 -3.918 1 97.06 90 LEU A N 1
ATOM 709 C CA . LEU A 1 90 ? 11.414 12.516 -4.055 1 97.06 90 LEU A CA 1
ATOM 710 C C . LEU A 1 90 ? 11.578 11.078 -4.543 1 97.06 90 LEU A C 1
ATOM 712 O O . LEU A 1 90 ? 12.062 10.844 -5.648 1 97.06 90 LEU A O 1
ATOM 716 N N . ASP A 1 91 ? 11.18 10.125 -3.701 1 95.94 91 ASP A N 1
ATOM 717 C CA . ASP A 1 91 ? 11.188 8.727 -4.102 1 95.94 91 ASP A CA 1
ATOM 718 C C . ASP A 1 91 ? 9.977 8.391 -4.973 1 95.94 91 ASP A C 1
ATOM 720 O O . ASP A 1 91 ? 9.164 9.266 -5.27 1 95.94 91 ASP A O 1
ATOM 724 N N . LEU A 1 92 ? 9.875 7.156 -5.398 1 94.44 92 LEU A N 1
ATOM 725 C CA . LEU A 1 92 ? 8.828 6.754 -6.328 1 94.44 92 LEU A CA 1
ATOM 726 C C . LEU A 1 92 ? 7.449 6.922 -5.699 1 94.44 92 LEU A C 1
ATOM 728 O O . LEU A 1 92 ? 6.492 7.305 -6.379 1 94.44 92 LEU A O 1
ATOM 732 N N . SER A 1 93 ? 7.352 6.617 -4.41 1 92.62 93 SER A N 1
ATOM 733 C CA . SER A 1 93 ? 6.066 6.758 -3.738 1 92.62 93 SER A CA 1
ATOM 734 C C . SER A 1 93 ? 5.574 8.203 -3.775 1 92.62 93 SER A C 1
ATOM 736 O O . SER A 1 93 ? 4.387 8.453 -4 1 92.62 93 SER A O 1
ATOM 738 N N . ARG A 1 94 ? 6.438 9.125 -3.562 1 94.38 94 ARG A N 1
ATOM 739 C CA . ARG A 1 94 ? 6.078 10.539 -3.594 1 94.38 94 ARG A CA 1
ATOM 740 C C . ARG A 1 94 ? 5.75 10.992 -5.012 1 94.38 94 ARG A C 1
ATOM 742 O O . ARG A 1 94 ? 4.789 11.734 -5.227 1 94.38 94 ARG A O 1
ATOM 749 N N . LEU A 1 95 ? 6.531 10.555 -6.016 1 95.56 95 LEU A N 1
ATOM 750 C CA . LEU A 1 95 ? 6.262 10.914 -7.402 1 95.56 95 LEU A CA 1
ATOM 751 C C . LEU A 1 95 ? 4.914 10.367 -7.852 1 95.56 95 LEU A C 1
ATOM 753 O O . LEU A 1 95 ? 4.156 11.055 -8.547 1 95.56 95 LEU A O 1
ATOM 757 N N . ILE A 1 96 ? 4.629 9.18 -7.434 1 91.56 96 ILE A N 1
ATOM 758 C CA . ILE A 1 96 ? 3.354 8.555 -7.773 1 91.56 96 ILE A CA 1
ATOM 759 C C . ILE A 1 96 ? 2.211 9.328 -7.109 1 91.56 96 ILE A C 1
ATOM 761 O O . ILE A 1 96 ? 1.184 9.586 -7.742 1 91.56 96 ILE A O 1
ATOM 765 N N . THR A 1 97 ? 2.389 9.719 -5.855 1 90.31 97 THR A N 1
ATOM 766 C CA . THR A 1 97 ? 1.374 10.492 -5.152 1 90.31 97 THR A CA 1
ATOM 767 C C . THR A 1 97 ? 1.109 11.812 -5.863 1 90.31 97 THR A C 1
ATOM 769 O O . THR A 1 97 ? -0.045 12.203 -6.043 1 90.31 97 THR A O 1
ATOM 772 N N . ILE A 1 98 ? 2.141 12.453 -6.273 1 94.19 98 ILE A N 1
ATOM 773 C CA . ILE A 1 98 ? 2.016 13.727 -6.98 1 94.19 98 ILE A CA 1
ATOM 774 C C . ILE A 1 98 ? 1.204 13.523 -8.258 1 94.19 98 ILE A C 1
ATOM 776 O O . ILE A 1 98 ? 0.271 14.281 -8.531 1 94.19 98 ILE A O 1
ATOM 780 N N . SER A 1 99 ? 1.54 12.516 -9.016 1 90.25 99 SER A N 1
ATOM 781 C CA . SER A 1 99 ? 0.828 12.211 -10.25 1 90.25 99 SER A CA 1
ATOM 782 C C . SER A 1 99 ? -0.644 11.914 -9.977 1 90.25 99 SER A C 1
ATOM 784 O O . SER A 1 99 ? -1.525 12.461 -10.648 1 90.25 99 SER A O 1
ATOM 786 N N . ASN A 1 100 ? -0.897 11.062 -9.008 1 83.06 100 ASN A N 1
ATOM 787 C CA . ASN A 1 100 ? -2.264 10.664 -8.68 1 83.06 100 ASN A CA 1
ATOM 788 C C . ASN A 1 100 ? -3.109 11.867 -8.266 1 83.06 100 ASN A C 1
ATOM 790 O O . ASN A 1 100 ? -4.246 12.016 -8.719 1 83.06 100 ASN A O 1
ATOM 794 N N . GLU A 1 101 ? -2.566 12.711 -7.449 1 82.88 101 GLU A N 1
ATOM 795 C CA . GLU A 1 101 ? -3.338 13.789 -6.848 1 82.88 101 GLU A CA 1
ATOM 796 C C . GLU A 1 101 ? -3.514 14.953 -7.82 1 82.88 101 GLU A C 1
ATOM 798 O O . GLU A 1 101 ? -4.484 15.711 -7.727 1 82.88 101 GLU A O 1
ATOM 803 N N . LEU A 1 102 ? -2.658 15.094 -8.773 1 87.75 102 LEU A N 1
ATOM 804 C CA . LEU A 1 102 ? -2.758 16.172 -9.758 1 87.75 102 LEU A CA 1
ATOM 805 C C . LEU A 1 102 ? -3.648 15.758 -10.922 1 87.75 102 LEU A C 1
ATOM 807 O O . LEU A 1 102 ? -4.023 16.594 -11.75 1 87.75 102 LEU A O 1
ATOM 811 N N . ALA A 1 103 ? -3.93 14.484 -10.945 1 80.56 103 ALA A N 1
ATOM 812 C CA . ALA A 1 103 ? -4.773 14 -12.039 1 80.56 103 ALA A CA 1
ATOM 813 C C . ALA A 1 103 ? -6.094 14.758 -12.086 1 80.56 103 ALA A C 1
ATOM 815 O O . ALA A 1 103 ? -6.754 14.938 -11.062 1 80.56 103 ALA A O 1
ATOM 816 N N . GLY A 1 104 ? -6.488 15.281 -13.312 1 72.88 104 GLY A N 1
ATOM 817 C CA . GLY A 1 104 ? -7.762 15.961 -13.492 1 72.88 104 GLY A CA 1
ATOM 818 C C . GLY A 1 104 ? -7.672 17.469 -13.281 1 72.88 104 GLY A C 1
ATOM 819 O O . GLY A 1 104 ? -8.656 18.188 -13.461 1 72.88 104 GLY A O 1
ATOM 820 N N . ILE A 1 105 ? -6.492 17.938 -12.898 1 80.44 105 ILE A N 1
ATOM 821 C CA . ILE A 1 105 ? -6.324 19.375 -12.727 1 80.44 105 ILE A CA 1
ATOM 822 C C . ILE A 1 105 ? -6.508 20.078 -14.07 1 80.44 105 ILE A C 1
ATOM 824 O O . ILE A 1 105 ? -6.141 19.547 -15.117 1 80.44 105 ILE A O 1
ATOM 828 N N . ASN A 1 106 ? -7.25 21.219 -14.031 1 81.38 106 ASN A N 1
ATOM 829 C CA . ASN A 1 106 ? -7.32 22.047 -15.227 1 81.38 106 ASN A CA 1
ATOM 830 C C . ASN A 1 106 ? -5.934 22.344 -15.797 1 81.38 106 ASN A C 1
ATOM 832 O O . ASN A 1 106 ? -5.074 22.875 -15.094 1 81.38 106 ASN A O 1
ATOM 836 N N . PRO A 1 107 ? -5.719 21.953 -17.031 1 84.19 107 PRO A N 1
ATOM 837 C CA . PRO A 1 107 ? -4.395 22.125 -17.641 1 84.19 107 PRO A CA 1
ATOM 838 C C . PRO A 1 107 ? -3.891 23.562 -17.578 1 84.19 107 PRO A C 1
ATOM 840 O O . PRO A 1 107 ? -2.684 23.797 -17.484 1 84.19 107 PRO A O 1
ATOM 843 N N . ASP A 1 108 ? -4.766 24.484 -17.547 1 87.19 108 ASP A N 1
ATOM 844 C CA . ASP A 1 108 ? -4.371 25.891 -17.484 1 87.19 108 ASP A CA 1
ATOM 845 C C . ASP A 1 108 ? -3.768 26.234 -16.125 1 87.19 108 ASP A C 1
ATOM 847 O O . ASP A 1 108 ? -3.072 27.25 -15.984 1 87.19 108 ASP A O 1
ATOM 851 N N . ASN A 1 109 ? -4.062 25.438 -15.18 1 89.06 109 ASN A N 1
ATOM 852 C CA . ASN A 1 109 ? -3.604 25.703 -13.82 1 89.06 109 ASN A CA 1
ATOM 853 C C . ASN A 1 109 ? -2.369 24.875 -13.469 1 89.06 109 ASN A C 1
ATOM 855 O O . ASN A 1 109 ? -1.833 25 -12.367 1 89.06 109 ASN A O 1
ATOM 859 N N . LEU A 1 110 ? -1.886 24.109 -14.375 1 90.62 110 LEU A N 1
ATOM 860 C CA . LEU A 1 110 ? -0.781 23.203 -14.102 1 90.62 110 LEU A CA 1
ATOM 861 C C . LEU A 1 110 ? 0.492 23.969 -13.773 1 90.62 110 LEU A C 1
ATOM 863 O O . LEU A 1 110 ? 1.245 23.578 -12.875 1 90.62 110 LEU A O 1
ATOM 867 N N . ALA A 1 111 ? 0.736 25.047 -14.5 1 93.56 111 ALA A N 1
ATOM 868 C CA . ALA A 1 111 ? 1.926 25.859 -14.242 1 93.56 111 ALA A CA 1
ATOM 869 C C . ALA A 1 111 ? 1.899 26.438 -12.828 1 93.56 111 ALA A C 1
ATOM 871 O O . ALA A 1 111 ? 2.924 26.469 -12.148 1 93.56 111 ALA A O 1
ATOM 872 N N . GLY A 1 112 ? 0.729 26.938 -12.422 1 92.19 112 GLY A N 1
ATOM 873 C CA . GLY A 1 112 ? 0.578 27.422 -11.062 1 92.19 112 GLY A CA 1
ATOM 874 C C . GLY A 1 112 ? 0.79 26.344 -10.016 1 92.19 112 GLY A C 1
ATOM 875 O O . GLY A 1 112 ? 1.467 26.578 -9.008 1 92.19 112 GLY A O 1
ATOM 876 N N . ALA A 1 113 ? 0.233 25.219 -10.242 1 91.81 113 ALA A N 1
ATOM 877 C CA . ALA A 1 113 ? 0.418 24.078 -9.336 1 91.81 113 ALA A CA 1
ATOM 878 C C . ALA A 1 113 ? 1.891 23.688 -9.242 1 91.81 113 ALA A C 1
ATOM 880 O O . ALA A 1 113 ? 2.391 23.406 -8.156 1 91.81 113 ALA A O 1
ATOM 881 N N . ASP A 1 114 ? 2.59 23.672 -10.359 1 96.38 114 ASP A N 1
ATOM 882 C CA . ASP A 1 114 ? 4.012 23.359 -10.414 1 96.38 114 ASP A CA 1
ATOM 883 C C . ASP A 1 114 ? 4.82 24.297 -9.516 1 96.38 114 ASP A C 1
ATOM 885 O O . ASP A 1 114 ? 5.656 23.844 -8.734 1 96.38 114 ASP A O 1
ATOM 889 N N . ALA A 1 115 ? 4.559 25.562 -9.609 1 95.62 115 ALA A N 1
ATOM 890 C CA . ALA A 1 115 ? 5.293 26.562 -8.852 1 95.62 115 ALA A CA 1
ATOM 891 C C . ALA A 1 115 ? 5.066 26.406 -7.352 1 95.62 115 ALA A C 1
ATOM 893 O O . ALA A 1 115 ? 6.02 26.375 -6.57 1 95.62 115 ALA A O 1
ATOM 894 N N . ILE A 1 116 ? 3.785 26.234 -6.957 1 91.12 116 ILE A N 1
ATOM 895 C CA . ILE A 1 116 ? 3.441 26.125 -5.543 1 91.12 116 ILE A CA 1
ATOM 896 C C . ILE A 1 116 ? 4.012 24.828 -4.973 1 91.12 116 ILE A C 1
ATOM 898 O O . ILE A 1 116 ? 4.59 24.828 -3.883 1 91.12 116 ILE A O 1
ATOM 902 N N . LEU A 1 117 ? 3.842 23.75 -5.676 1 94.25 117 LEU A N 1
ATOM 903 C CA . LEU A 1 117 ? 4.336 22.453 -5.223 1 94.25 117 LEU A CA 1
ATOM 904 C C . LEU A 1 117 ? 5.855 22.469 -5.086 1 94.25 117 LEU A C 1
ATOM 906 O O . LEU A 1 117 ? 6.402 21.906 -4.137 1 94.25 117 LEU A O 1
ATOM 910 N N . THR A 1 118 ? 6.559 23.094 -6.047 1 96.5 118 THR A N 1
ATOM 911 C CA . THR A 1 118 ? 8.016 23.203 -6 1 96.5 118 THR A CA 1
ATOM 912 C C . THR A 1 118 ? 8.461 23.969 -4.762 1 96.5 118 THR A C 1
ATOM 914 O O . THR A 1 118 ? 9.398 23.562 -4.074 1 96.5 118 THR A O 1
ATOM 917 N N . GLU A 1 119 ? 7.797 25.047 -4.48 1 92.06 119 GLU A N 1
ATOM 918 C CA . GLU A 1 119 ? 8.102 25.812 -3.275 1 92.06 119 GLU A CA 1
ATOM 919 C C . GLU A 1 119 ? 7.891 24.969 -2.018 1 92.06 119 GLU A C 1
ATOM 921 O O . GLU A 1 119 ? 8.727 24.984 -1.111 1 92.06 119 GLU A O 1
ATOM 926 N N . TYR A 1 120 ? 6.777 24.25 -2.008 1 91.88 120 TYR A N 1
ATOM 927 C CA . TYR A 1 120 ? 6.441 23.406 -0.872 1 91.88 120 TYR A CA 1
ATOM 928 C C . TYR A 1 120 ? 7.504 22.328 -0.654 1 91.88 120 TYR A C 1
ATOM 930 O O . TYR A 1 120 ? 7.801 21.969 0.486 1 91.88 120 TYR A O 1
ATOM 938 N N . LEU A 1 121 ? 8.055 21.828 -1.734 1 95 121 LEU A N 1
ATOM 939 C CA . LEU A 1 121 ? 8.992 20.719 -1.661 1 95 121 LEU A CA 1
ATOM 940 C C . LEU A 1 121 ? 10.43 21.219 -1.696 1 95 121 LEU A C 1
ATOM 942 O O . LEU A 1 121 ? 11.352 20.453 -2.014 1 95 121 LEU A O 1
ATOM 946 N N . THR A 1 122 ? 10.609 22.453 -1.434 1 93.94 122 THR A N 1
ATOM 947 C CA . THR A 1 122 ? 11.914 23.062 -1.164 1 93.94 122 THR A CA 1
ATOM 948 C C . THR A 1 122 ? 12.078 23.344 0.326 1 93.94 122 THR A C 1
ATOM 950 O O . THR A 1 122 ? 11.242 24 0.934 1 93.94 122 THR A O 1
ATOM 953 N N . ALA A 1 123 ? 13.141 22.828 0.903 1 90.25 123 ALA A N 1
ATOM 954 C CA . ALA A 1 123 ? 13.367 22.969 2.338 1 90.25 123 ALA A CA 1
ATOM 955 C C . ALA A 1 123 ? 13.469 24.438 2.738 1 90.25 123 ALA A C 1
ATOM 957 O O . ALA A 1 123 ? 14.078 25.234 2.025 1 90.25 123 ALA A O 1
ATOM 958 N N . THR A 1 124 ? 12.891 24.75 3.912 1 85.25 124 THR A N 1
ATOM 959 C CA . THR A 1 124 ? 12.938 26.109 4.426 1 85.25 124 THR A CA 1
ATOM 960 C C . THR A 1 124 ? 13.719 26.172 5.734 1 85.25 124 THR A C 1
ATOM 962 O O . THR A 1 124 ? 13.891 27.25 6.305 1 85.25 124 THR A O 1
ATOM 965 N N . SER A 1 125 ? 14.141 25.094 6.277 1 79.56 125 SER A N 1
ATOM 966 C CA . SER A 1 125 ? 15 24.953 7.449 1 79.56 125 SER A CA 1
ATOM 967 C C . SER A 1 125 ? 16.094 23.906 7.215 1 79.56 125 SER A C 1
ATOM 969 O O . SER A 1 125 ? 15.938 23.016 6.383 1 79.56 125 SER A O 1
ATOM 971 N N . PRO A 1 126 ? 17.25 24.109 7.906 1 81.69 126 PRO A N 1
ATOM 972 C CA . PRO A 1 126 ? 18.266 23.062 7.766 1 81.69 126 PRO A CA 1
ATOM 973 C C . PRO A 1 126 ? 17.828 21.719 8.344 1 81.69 126 PRO A C 1
ATOM 975 O O . PRO A 1 126 ? 17.219 21.672 9.414 1 81.69 126 PRO A O 1
ATOM 978 N N . ASN A 1 127 ? 18.094 20.641 7.598 1 86.5 127 ASN A N 1
ATOM 979 C CA . ASN A 1 127 ? 17.812 19.281 8.031 1 86.5 127 ASN A CA 1
ATOM 980 C C . ASN A 1 127 ? 16.328 19.062 8.312 1 86.5 127 ASN A C 1
ATOM 982 O O . ASN A 1 127 ? 15.961 18.406 9.281 1 86.5 127 ASN A O 1
ATOM 986 N N . GLN A 1 128 ? 15.531 19.719 7.469 1 85.94 128 GLN A N 1
ATOM 987 C CA . GLN A 1 128 ? 14.078 19.656 7.57 1 85.94 128 GLN A CA 1
ATOM 988 C C . GLN A 1 128 ? 13.562 18.266 7.191 1 85.94 128 GLN A C 1
ATOM 990 O O . GLN A 1 128 ? 14.062 17.656 6.254 1 85.94 128 GLN A O 1
ATOM 995 N N . ILE A 1 129 ? 12.547 17.766 7.941 1 86.19 129 ILE A N 1
ATOM 996 C CA . ILE A 1 129 ? 11.906 16.516 7.586 1 86.19 129 ILE A CA 1
ATOM 997 C C . ILE A 1 129 ? 11.18 16.656 6.25 1 86.19 129 ILE A C 1
ATOM 999 O O . ILE A 1 129 ? 10.469 17.641 6.031 1 86.19 129 ILE A O 1
ATOM 1003 N N . LEU A 1 130 ? 11.414 15.727 5.344 1 91.06 130 LEU A N 1
ATOM 1004 C CA . LEU A 1 130 ? 10.742 15.727 4.047 1 91.06 130 LEU A CA 1
ATOM 1005 C C . LEU A 1 130 ? 9.273 15.344 4.191 1 91.06 130 LEU A C 1
ATOM 1007 O O . LEU A 1 130 ? 8.938 14.383 4.887 1 91.06 130 LEU A O 1
ATOM 1011 N N . PRO A 1 131 ? 8.375 16.141 3.553 1 87.81 131 PRO A N 1
ATOM 1012 C CA . PRO A 1 131 ? 6.961 15.773 3.613 1 87.81 131 PRO A CA 1
ATOM 1013 C C . PRO A 1 131 ? 6.691 14.367 3.09 1 87.81 131 PRO A C 1
ATOM 1015 O O . PRO A 1 131 ? 7.301 13.938 2.104 1 87.81 131 PRO A O 1
ATOM 1018 N N . SER A 1 132 ? 5.855 13.633 3.777 1 84.94 132 SER A N 1
ATOM 1019 C CA . SER A 1 132 ? 5.461 12.281 3.393 1 84.94 132 SER A CA 1
ATOM 1020 C C . SER A 1 132 ? 4.555 12.297 2.168 1 84.94 132 SER A C 1
ATOM 1022 O O . SER A 1 132 ? 4.027 13.344 1.793 1 84.94 132 SER A O 1
ATOM 1024 N N . PRO A 1 133 ? 4.383 11.102 1.531 1 86.81 133 PRO A N 1
ATOM 1025 C CA . PRO A 1 133 ? 3.422 11.039 0.429 1 86.81 133 PRO A CA 1
ATOM 1026 C C . PRO A 1 133 ? 2.027 11.508 0.835 1 86.81 133 PRO A C 1
ATOM 1028 O O . PRO A 1 133 ? 1.375 12.242 0.085 1 86.81 133 PRO A O 1
ATOM 1031 N N . ALA A 1 134 ? 1.611 11.203 1.995 1 74.44 134 ALA A N 1
ATOM 1032 C CA . ALA A 1 134 ? 0.294 11.617 2.473 1 74.44 134 ALA A CA 1
ATOM 1033 C C . ALA A 1 134 ? 0.208 13.133 2.607 1 74.44 134 ALA A C 1
ATOM 1035 O O . ALA A 1 134 ? -0.786 13.742 2.205 1 74.44 134 ALA A O 1
ATOM 1036 N N . SER A 1 135 ? 1.275 13.734 3.209 1 80.5 135 SER A N 1
ATOM 1037 C CA . SER A 1 135 ? 1.314 15.18 3.361 1 80.5 135 SER A CA 1
ATOM 1038 C C . SER A 1 135 ? 1.323 15.883 2.006 1 80.5 135 SER A C 1
ATOM 1040 O O . SER A 1 135 ? 0.676 16.922 1.832 1 80.5 135 SER A O 1
ATOM 1042 N N . ILE A 1 136 ? 2.004 15.297 1.077 1 89.12 136 ILE A N 1
ATOM 1043 C CA . ILE A 1 136 ? 2.057 15.844 -0.275 1 89.12 136 ILE A CA 1
ATOM 1044 C C . ILE A 1 136 ? 0.675 15.758 -0.919 1 89.12 136 ILE A C 1
ATOM 1046 O O . ILE A 1 136 ? 0.222 16.719 -1.554 1 89.12 136 ILE A O 1
ATOM 1050 N N . GLY A 1 137 ? 0.071 14.594 -0.739 1 82.62 137 GLY A N 1
ATOM 1051 C CA . GLY A 1 137 ? -1.283 14.461 -1.251 1 82.62 137 GLY A CA 1
ATOM 1052 C C . GLY A 1 137 ? -2.234 15.508 -0.713 1 82.62 137 GLY A C 1
ATOM 1053 O O . GLY A 1 137 ? -3.006 16.109 -1.47 1 82.62 137 GLY A O 1
ATOM 1054 N N . ARG A 1 138 ? -2.178 15.797 0.51 1 73.81 138 ARG A N 1
ATOM 1055 C CA . ARG A 1 138 ? -3.018 16.812 1.132 1 73.81 138 ARG A CA 1
ATOM 1056 C C . ARG A 1 138 ? -2.715 18.203 0.559 1 73.81 138 ARG A C 1
ATOM 1058 O O . ARG A 1 138 ? -3.631 18.969 0.278 1 73.81 138 ARG A O 1
ATOM 1065 N N . LYS A 1 139 ? -1.457 18.469 0.469 1 82.44 139 LYS A N 1
ATOM 1066 C CA . LYS A 1 139 ? -1.062 19.766 -0.075 1 82.44 139 LYS A CA 1
ATOM 1067 C C . LYS A 1 139 ? -1.594 19.953 -1.493 1 82.44 139 LYS A C 1
ATOM 1069 O O . LYS A 1 139 ? -2.043 21.031 -1.855 1 82.44 139 LYS A O 1
ATOM 1074 N N . ILE A 1 140 ? -1.544 18.922 -2.287 1 85.75 140 ILE A N 1
ATOM 1075 C CA . ILE A 1 140 ? -2.012 19.016 -3.666 1 85.75 140 ILE A CA 1
ATOM 1076 C C . ILE A 1 140 ? -3.521 19.234 -3.684 1 85.75 140 ILE A C 1
ATOM 1078 O O . ILE A 1 140 ? -4.031 20 -4.512 1 85.75 140 ILE A O 1
ATOM 1082 N N . LYS A 1 141 ? -4.223 18.625 -2.857 1 74 141 LYS A N 1
ATOM 1083 C CA . LYS A 1 141 ? -5.66 18.859 -2.76 1 74 141 LYS A CA 1
ATOM 1084 C C . LYS A 1 141 ? -5.945 20.328 -2.432 1 74 141 LYS A C 1
ATOM 1086 O O . LYS A 1 141 ? -6.867 20.922 -2.99 1 74 141 LYS A O 1
ATOM 1091 N N . GLU A 1 142 ? -5.16 20.875 -1.502 1 72.88 142 GLU A N 1
ATOM 1092 C CA . GLU A 1 142 ? -5.27 22.297 -1.172 1 72.88 142 GLU A CA 1
ATOM 1093 C C . GLU A 1 142 ? -5 23.172 -2.395 1 72.88 142 GLU A C 1
ATOM 1095 O O . GLU A 1 142 ? -5.699 24.156 -2.623 1 72.88 142 GLU A O 1
ATOM 1100 N N . ILE A 1 143 ? -4.02 22.812 -3.168 1 80.44 143 ILE A N 1
ATOM 1101 C CA . ILE A 1 143 ? -3.635 23.562 -4.367 1 80.44 143 ILE A CA 1
ATOM 1102 C C . ILE A 1 143 ? -4.762 23.5 -5.395 1 80.44 143 ILE A C 1
ATOM 1104 O O . ILE A 1 143 ? -5.113 24.5 -6.008 1 80.44 143 ILE A O 1
ATOM 1108 N N . ARG A 1 144 ? -5.273 22.312 -5.555 1 76.75 144 ARG A N 1
ATOM 1109 C CA . ARG A 1 144 ? -6.371 22.141 -6.504 1 76.75 144 ARG A CA 1
ATOM 1110 C C . ARG A 1 144 ? -7.586 22.969 -6.09 1 76.75 144 ARG A C 1
ATOM 1112 O O . ARG A 1 144 ? -8.258 23.562 -6.934 1 76.75 144 ARG A O 1
ATOM 1119 N N . ASP A 1 145 ? -7.902 22.922 -4.871 1 69.12 145 ASP A N 1
ATOM 1120 C CA . ASP A 1 145 ? -9.023 23.719 -4.359 1 69.12 145 ASP A CA 1
ATOM 1121 C C . ASP A 1 145 ? -8.805 25.203 -4.609 1 69.12 145 ASP A C 1
ATOM 1123 O O . ASP A 1 145 ? -9.758 25.953 -4.848 1 69.12 145 ASP A O 1
ATOM 1127 N N . LEU A 1 146 ? -7.598 25.578 -4.527 1 71.81 146 LEU A N 1
ATOM 1128 C CA . LEU A 1 146 ? -7.223 26.969 -4.762 1 71.81 146 LEU A CA 1
ATOM 1129 C C . LEU A 1 146 ? -7.34 27.328 -6.238 1 71.81 146 LEU A C 1
ATOM 1131 O O . LEU A 1 146 ? -7.953 28.328 -6.594 1 71.81 146 LEU A O 1
ATOM 1135 N N . LEU A 1 147 ? -6.809 26.516 -7.09 1 75.81 147 LEU A N 1
ATOM 1136 C CA . LEU A 1 147 ? -6.621 26.875 -8.492 1 75.81 147 LEU A CA 1
ATOM 1137 C C . LEU A 1 147 ? -7.832 26.469 -9.328 1 75.81 147 LEU A C 1
ATOM 1139 O O . LEU A 1 147 ? -8.195 27.172 -10.273 1 75.81 147 LEU A O 1
ATOM 1143 N N . ASP A 1 148 ? -8.344 25.234 -9.039 1 67.06 148 ASP A N 1
ATOM 1144 C CA . ASP A 1 148 ? -9.43 24.703 -9.852 1 67.06 148 ASP A CA 1
ATOM 1145 C C . ASP A 1 148 ? -10.789 25.062 -9.25 1 67.06 148 ASP A C 1
ATOM 1147 O O . ASP A 1 148 ? -10.969 25 -8.031 1 67.06 148 ASP A O 1
ATOM 1151 N N . ASP A 1 149 ? -11.484 26.125 -9.867 1 54.72 149 ASP A N 1
ATOM 1152 C CA . ASP A 1 149 ? -12.812 26.547 -9.445 1 54.72 149 ASP A CA 1
ATOM 1153 C C . ASP A 1 149 ? -13.688 25.344 -9.086 1 54.72 149 ASP A C 1
ATOM 1155 O O . ASP A 1 149 ? -13.68 24.328 -9.789 1 54.72 149 ASP A O 1
ATOM 1159 N N . ALA A 1 150 ? -14.195 25.328 -7.82 1 46.41 150 ALA A N 1
ATOM 1160 C CA . ALA A 1 150 ? -15.102 24.297 -7.34 1 46.41 150 ALA A CA 1
ATOM 1161 C C . ALA A 1 150 ? -16.109 23.891 -8.414 1 46.41 150 ALA A C 1
ATOM 1163 O O . ALA A 1 150 ? -16.516 22.734 -8.492 1 46.41 150 ALA A O 1
ATOM 1164 N N . ARG A 1 151 ? -16.766 25.047 -9.062 1 38.97 151 ARG A N 1
ATOM 1165 C CA . ARG A 1 151 ? -17.812 24.812 -10.047 1 38.97 151 ARG A CA 1
ATOM 1166 C C . ARG A 1 151 ? -17.312 23.906 -11.172 1 38.97 151 ARG A C 1
ATOM 1168 O O . ARG A 1 151 ? -18.109 23.297 -11.883 1 38.97 151 ARG A O 1
ATOM 1175 N N . ALA A 1 152 ? -16.219 24.281 -11.75 1 38.47 152 ALA A N 1
ATOM 1176 C CA . ALA A 1 152 ? -15.703 23.469 -12.844 1 38.47 152 ALA A CA 1
ATOM 1177 C C . ALA A 1 152 ? -15.469 22.031 -12.391 1 38.47 152 ALA A C 1
ATOM 1179 O O . ALA A 1 152 ? -15.266 21.141 -13.219 1 38.47 152 ALA A O 1
ATOM 1180 N N . THR A 1 153 ? -14.922 22.016 -11.266 1 38.72 153 THR A N 1
ATOM 1181 C CA . THR A 1 153 ? -14.766 20.625 -10.852 1 38.72 153 THR A CA 1
ATOM 1182 C C . THR A 1 153 ? -16.125 19.953 -10.664 1 38.72 153 THR A C 1
ATOM 1184 O O . THR A 1 153 ? -16.891 20.344 -9.766 1 38.72 153 THR A O 1
ATOM 1187 N N . GLY A 1 154 ? -16.922 20 -11.719 1 32.62 154 GLY A N 1
ATOM 1188 C CA . GLY A 1 154 ? -18.109 19.141 -11.742 1 32.62 154 GLY A CA 1
ATOM 1189 C C . GLY A 1 154 ? -18.109 18.094 -10.656 1 32.62 154 GLY A C 1
ATOM 1190 O O . GLY A 1 154 ? -17.094 17.875 -9.984 1 32.62 154 GLY A O 1
ATOM 1191 N N . SER A 1 155 ? -19.5 17.781 -10.234 1 33.59 155 SER A N 1
ATOM 1192 C CA . SER A 1 155 ? -19.969 16.75 -9.312 1 33.59 155 SER A CA 1
ATOM 1193 C C . SER A 1 155 ? -19.062 15.531 -9.328 1 33.59 155 SER A C 1
ATOM 1195 O O . SER A 1 155 ? -19.328 14.539 -8.656 1 33.59 155 SER A O 1
ATOM 1197 N N . ARG A 1 156 ? -18.391 15.5 -10.438 1 33.53 156 ARG A N 1
ATOM 1198 C CA . ARG A 1 156 ? -18.078 14.07 -10.469 1 33.53 156 ARG A CA 1
ATOM 1199 C C . ARG A 1 156 ? -17.578 13.594 -9.109 1 33.53 156 ARG A C 1
ATOM 1201 O O . ARG A 1 156 ? -18.312 12.961 -8.359 1 33.53 156 ARG A O 1
ATOM 1208 N N . GLY A 1 157 ? -16.25 12.906 -9.023 1 33.28 157 GLY A N 1
ATOM 1209 C CA . GLY A 1 157 ? -15.922 11.609 -8.461 1 33.28 157 GLY A CA 1
ATOM 1210 C C . GLY A 1 157 ? -15.555 11.672 -6.988 1 33.28 157 GLY A C 1
ATOM 1211 O O . GLY A 1 157 ? -15.055 10.688 -6.426 1 33.28 157 GLY A O 1
ATOM 1212 N N . THR A 1 158 ? -15.281 12.82 -6.418 1 36.66 158 THR A N 1
ATOM 1213 C CA . THR A 1 158 ? -14.703 12.492 -5.121 1 36.66 158 THR A CA 1
ATOM 1214 C C . THR A 1 158 ? -15.781 12.055 -4.137 1 36.66 158 THR A C 1
ATOM 1216 O O . THR A 1 158 ? -15.555 11.156 -3.32 1 36.66 158 THR A O 1
ATOM 1219 N N . GLN A 1 159 ? -16.797 12.859 -4.035 1 36.47 159 GLN A N 1
ATOM 1220 C CA . GLN A 1 159 ? -17.875 12.422 -3.146 1 36.47 159 GLN A CA 1
ATOM 1221 C C . GLN A 1 159 ? -18.438 11.07 -3.58 1 36.47 159 GLN A C 1
ATOM 1223 O O . GLN A 1 159 ? -18.906 10.297 -2.746 1 36.47 159 GLN A O 1
ATOM 1228 N N . ASP A 1 160 ? -18.422 10.867 -4.816 1 38.84 160 ASP A N 1
ATOM 1229 C CA . ASP A 1 160 ? -19.094 9.727 -5.441 1 38.84 160 ASP A CA 1
ATOM 1230 C C . ASP A 1 160 ? -18.109 8.578 -5.684 1 38.84 160 ASP A C 1
ATOM 1232 O O . ASP A 1 160 ? -18.391 7.66 -6.453 1 38.84 160 ASP A O 1
ATOM 1236 N N . ASP A 1 161 ? -16.969 8.836 -5.195 1 45.81 161 ASP A N 1
ATOM 1237 C CA . ASP A 1 161 ? -16.031 7.773 -5.543 1 45.81 161 ASP A CA 1
ATOM 1238 C C . ASP A 1 161 ? -16.031 6.676 -4.48 1 45.81 161 ASP A C 1
ATOM 1240 O O . ASP A 1 161 ? -14.977 6.172 -4.102 1 45.81 161 ASP A O 1
ATOM 1244 N N . SER A 1 162 ? -17.219 6.582 -4.023 1 51.69 162 SER A N 1
ATOM 1245 C CA . SER A 1 162 ? -17.328 5.41 -3.162 1 51.69 162 SER A CA 1
ATOM 1246 C C . SER A 1 162 ? -16.891 4.145 -3.895 1 51.69 162 SER A C 1
ATOM 1248 O O . SER A 1 162 ? -17.234 3.941 -5.059 1 51.69 162 SER A O 1
ATOM 1250 N N . SER A 1 163 ? -15.859 3.744 -3.549 1 59 163 SER A N 1
ATOM 1251 C CA . SER A 1 163 ? -15.406 2.457 -4.07 1 59 163 SER A CA 1
ATOM 1252 C C . SER A 1 163 ? -15.469 1.375 -2.996 1 59 163 SER A C 1
ATOM 1254 O O . SER A 1 163 ? -15.609 1.678 -1.81 1 59 163 SER A O 1
ATOM 1256 N N . PHE A 1 164 ? -15.805 0.216 -3.381 1 58.81 164 PHE A N 1
ATOM 1257 C CA . PHE A 1 164 ? -15.836 -0.972 -2.537 1 58.81 164 PHE A CA 1
ATOM 1258 C C . PHE A 1 164 ? -15.109 -2.133 -3.203 1 58.81 164 PHE A C 1
ATOM 1260 O O . PHE A 1 164 ? -15.203 -2.314 -4.418 1 58.81 164 PHE A O 1
ATOM 1267 N N . GLY A 1 165 ? -14.242 -2.713 -2.406 1 56.72 165 GLY A N 1
ATOM 1268 C CA . GLY A 1 165 ? -13.609 -3.93 -2.887 1 56.72 165 GLY A CA 1
ATOM 1269 C C . GLY A 1 165 ? -13.297 -4.918 -1.779 1 56.72 165 GLY A C 1
ATOM 1270 O O . GLY A 1 165 ? -13.156 -4.531 -0.617 1 56.72 165 GLY A O 1
ATOM 1271 N N . VAL A 1 166 ? -13.375 -6.234 -2.137 1 51.81 166 VAL A N 1
ATOM 1272 C CA . VAL A 1 166 ? -13.008 -7.305 -1.216 1 51.81 166 VAL A CA 1
ATOM 1273 C C . VAL A 1 166 ? -11.875 -8.133 -1.808 1 51.81 166 VAL A C 1
ATOM 1275 O O . VAL A 1 166 ? -11.914 -8.5 -2.986 1 51.81 166 VAL A O 1
ATOM 1278 N N . THR A 1 167 ? -10.836 -8.203 -1.043 1 52.25 167 THR A N 1
ATOM 1279 C CA . THR A 1 167 ? -9.742 -9.086 -1.424 1 52.25 167 THR A CA 1
ATOM 1280 C C . THR A 1 167 ? -9.672 -10.297 -0.497 1 52.25 167 THR A C 1
ATOM 1282 O O . THR A 1 167 ? -9.711 -10.156 0.727 1 52.25 167 THR A O 1
ATOM 1285 N N . PHE A 1 168 ? -9.695 -11.547 -1.068 1 44.91 168 PHE A N 1
ATOM 1286 C CA . PHE A 1 168 ? -9.703 -12.789 -0.307 1 44.91 168 PHE A CA 1
ATOM 1287 C C . PHE A 1 168 ? -8.289 -13.312 -0.101 1 44.91 168 PHE A C 1
ATOM 1289 O O . PHE A 1 168 ? -7.449 -13.211 -0.998 1 44.91 168 PHE A O 1
ATOM 1296 N N . SER A 1 169 ? -8.117 -13.75 1.174 1 51.09 169 SER A N 1
ATOM 1297 C CA . SER A 1 169 ? -6.824 -14.312 1.54 1 51.09 169 SER A CA 1
ATOM 1298 C C . SER A 1 169 ? -6.914 -15.828 1.744 1 51.09 169 SER A C 1
ATOM 1300 O O . SER A 1 169 ? -7.957 -16.344 2.158 1 51.09 169 SER A O 1
ATOM 1302 N N . PRO A 1 170 ? -5.914 -16.516 1.459 1 44.12 170 PRO A N 1
ATOM 1303 C CA . PRO A 1 170 ? -5.879 -17.984 1.603 1 44.12 170 PRO A CA 1
ATOM 1304 C C . PRO A 1 170 ? -6.117 -18.438 3.039 1 44.12 170 PRO A C 1
ATOM 1306 O O . PRO A 1 170 ? -6.488 -19.594 3.271 1 44.12 170 PRO A O 1
ATOM 1309 N N . ASP A 1 171 ? -5.977 -17.594 3.91 1 45.16 171 ASP A N 1
ATOM 1310 C CA . ASP A 1 171 ? -6.109 -18 5.305 1 45.16 171 ASP A CA 1
ATOM 1311 C C . ASP A 1 171 ? -7.566 -17.953 5.754 1 45.16 171 ASP A C 1
ATOM 1313 O O . ASP A 1 171 ? -7.863 -18.109 6.941 1 45.16 171 ASP A O 1
ATOM 1317 N N . GLY A 1 172 ? -8.359 -17.797 4.715 1 47 172 GLY A N 1
ATOM 1318 C CA . GLY A 1 172 ? -9.781 -17.766 5.031 1 47 172 GLY A CA 1
ATOM 1319 C C . GLY A 1 172 ? -10.273 -16.391 5.414 1 47 172 GLY A C 1
ATOM 1320 O O . GLY A 1 172 ? -11.414 -16.219 5.863 1 47 172 GLY A O 1
ATOM 1321 N N . THR A 1 173 ? -9.281 -15.445 5.148 1 57.09 173 THR A N 1
ATOM 1322 C CA . THR A 1 173 ? -9.727 -14.086 5.465 1 57.09 173 THR A CA 1
ATOM 1323 C C . THR A 1 173 ? -9.938 -13.273 4.191 1 57.09 173 THR A C 1
ATOM 1325 O O . THR A 1 173 ? -9.531 -13.695 3.105 1 57.09 173 THR A O 1
ATOM 1328 N N . ALA A 1 174 ? -10.742 -12.297 4.289 1 59.72 174 ALA A N 1
ATOM 1329 C CA . ALA A 1 174 ? -10.984 -11.352 3.205 1 59.72 174 ALA A CA 1
ATOM 1330 C C . ALA A 1 174 ? -10.773 -9.914 3.676 1 59.72 174 ALA A C 1
ATOM 1332 O O . ALA A 1 174 ? -11.094 -9.578 4.816 1 59.72 174 ALA A O 1
ATOM 1333 N N . GLU A 1 175 ? -10.109 -9.062 2.928 1 67.81 175 GLU A N 1
ATOM 1334 C CA . GLU A 1 175 ? -9.922 -7.637 3.195 1 67.81 175 GLU A CA 1
ATOM 1335 C C . GLU A 1 175 ? -10.93 -6.797 2.412 1 67.81 175 GLU A C 1
ATOM 1337 O O . GLU A 1 175 ? -11.023 -6.91 1.188 1 67.81 175 GLU A O 1
ATOM 1342 N N . ILE A 1 176 ? -11.789 -6.066 3.191 1 66 176 ILE A N 1
ATOM 1343 C CA . ILE A 1 176 ? -12.773 -5.164 2.6 1 66 176 ILE A CA 1
ATOM 1344 C C . ILE A 1 176 ? -12.219 -3.74 2.58 1 66 176 ILE A C 1
ATOM 1346 O O . ILE A 1 176 ? -11.633 -3.283 3.562 1 66 176 ILE A O 1
ATOM 1350 N N . GLY A 1 177 ? -12.203 -3.209 1.46 1 66.81 177 GLY A N 1
ATOM 1351 C CA . GLY A 1 177 ? -11.875 -1.802 1.305 1 66.81 177 GLY A CA 1
ATOM 1352 C C . GLY A 1 177 ? -12.984 -0.995 0.664 1 66.81 177 GLY A C 1
ATOM 1353 O O . GLY A 1 177 ? -13.656 -1.471 -0.256 1 66.81 177 GLY A O 1
ATOM 1354 N N . ALA A 1 178 ? -13.398 0.149 1.287 1 68.06 178 ALA A N 1
ATOM 1355 C CA . ALA A 1 178 ? -14.422 1.012 0.705 1 68.06 178 ALA A CA 1
ATOM 1356 C C . ALA A 1 178 ? -14.055 2.484 0.864 1 68.06 178 ALA A C 1
ATOM 1358 O O . ALA A 1 178 ? -13.453 2.875 1.864 1 68.06 178 ALA A O 1
ATOM 1359 N N . SER A 1 179 ? -14.188 3.184 -0.17 1 65.25 179 SER A N 1
ATOM 1360 C CA . SER A 1 179 ? -14.109 4.641 -0.104 1 65.25 179 SER A CA 1
ATOM 1361 C C . SER A 1 179 ? -15.492 5.262 0.041 1 65.25 179 SER A C 1
ATOM 1363 O O . SER A 1 179 ? -16.406 4.957 -0.735 1 65.25 179 SER A O 1
ATOM 1365 N N . VAL A 1 180 ? -15.711 6.02 1.16 1 61.97 180 VAL A N 1
ATOM 1366 C CA . VAL A 1 180 ? -17 6.645 1.446 1 61.97 180 VAL A CA 1
ATOM 1367 C C . VAL A 1 180 ? -16.797 8.125 1.746 1 61.97 180 VAL A C 1
ATOM 1369 O O . VAL A 1 180 ? -15.664 8.609 1.787 1 61.97 180 VAL A O 1
ATOM 1372 N N . ASP A 1 181 ? -17.875 8.812 1.6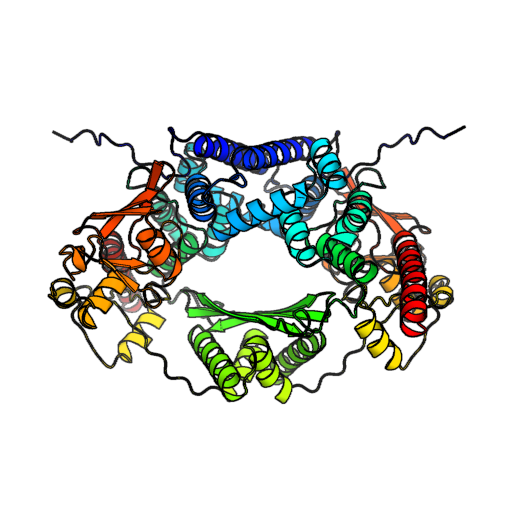75 1 60.06 181 ASP A N 1
ATOM 1373 C CA . ASP A 1 181 ? -17.781 10.195 2.131 1 60.06 181 ASP A CA 1
ATOM 1374 C C . ASP A 1 181 ? -17.328 10.258 3.586 1 60.06 181 ASP A C 1
ATOM 1376 O O . ASP A 1 181 ? -17.609 9.359 4.375 1 60.06 181 ASP A O 1
ATOM 1380 N N . ALA A 1 182 ? -16.547 11.375 3.924 1 53.5 182 ALA A N 1
ATOM 1381 C CA . ALA A 1 182 ? -15.914 11.508 5.23 1 53.5 182 ALA A CA 1
ATOM 1382 C C . ALA A 1 182 ? -16.938 11.406 6.355 1 53.5 182 ALA A C 1
ATOM 1384 O O . ALA A 1 182 ? -16.656 10.844 7.414 1 53.5 182 ALA A O 1
ATOM 1385 N N . VAL A 1 183 ? -18.047 11.906 6.117 1 48.72 183 VAL A N 1
ATOM 1386 C CA . VAL A 1 183 ? -19.078 11.867 7.148 1 48.72 183 VAL A CA 1
ATOM 1387 C C . VAL A 1 183 ? -19.531 10.422 7.363 1 48.72 183 VAL A C 1
ATOM 1389 O O . VAL A 1 183 ? -19.609 9.961 8.5 1 48.72 183 VAL A O 1
ATOM 1392 N N . ASP A 1 184 ? -19.734 9.797 6.258 1 59.81 184 ASP A N 1
ATOM 1393 C CA . ASP A 1 184 ? -20.109 8.391 6.359 1 59.81 184 ASP A CA 1
ATOM 1394 C C . ASP A 1 184 ? -19.016 7.562 7.02 1 59.81 184 ASP A C 1
ATOM 1396 O O . ASP A 1 184 ? -19.297 6.66 7.809 1 59.81 184 ASP A O 1
ATOM 1400 N N . GLY A 1 185 ? -17.797 7.906 6.566 1 60.72 185 GLY A N 1
ATOM 1401 C CA . GLY A 1 185 ? -16.672 7.215 7.199 1 60.72 185 GLY A CA 1
ATOM 1402 C C . GLY A 1 185 ? -16.688 7.332 8.711 1 60.72 185 GLY A C 1
ATOM 1403 O O . GLY A 1 185 ? -16.453 6.348 9.414 1 60.72 185 GLY A O 1
ATOM 1404 N N . HIS A 1 186 ? -16.906 8.57 9.133 1 55.16 186 HIS A N 1
ATOM 1405 C CA . HIS A 1 186 ? -16.969 8.797 10.57 1 55.16 186 HIS A CA 1
ATOM 1406 C C . HIS A 1 186 ? -18.109 8.023 11.203 1 55.16 186 HIS A C 1
ATOM 1408 O O . HIS A 1 186 ? -17.953 7.391 12.25 1 55.16 186 HIS A O 1
ATOM 1414 N N . ILE A 1 187 ? -19.25 8.039 10.648 1 56.16 187 ILE A N 1
ATOM 1415 C CA . ILE A 1 187 ? -20.438 7.355 11.156 1 56.16 187 ILE A CA 1
ATOM 1416 C C . ILE A 1 187 ? -20.172 5.855 11.258 1 56.16 187 ILE A C 1
ATOM 1418 O O . ILE A 1 187 ? -20.469 5.234 12.281 1 56.16 187 ILE A O 1
ATOM 1422 N N . ILE A 1 188 ? -19.641 5.316 10.195 1 63.16 188 ILE A N 1
ATOM 1423 C CA . ILE A 1 188 ? -19.375 3.883 10.156 1 63.16 188 ILE A CA 1
ATOM 1424 C C . ILE A 1 188 ? -18.344 3.516 11.219 1 63.16 188 ILE A C 1
ATOM 1426 O O . ILE A 1 188 ? -18.5 2.51 11.914 1 63.16 188 ILE A O 1
ATOM 1430 N N . ASN A 1 189 ? -17.312 4.371 11.289 1 62.53 189 ASN A N 1
ATOM 1431 C CA . ASN A 1 189 ? -16.297 4.129 12.312 1 62.53 189 ASN A CA 1
ATOM 1432 C C . ASN A 1 189 ? -16.922 4.109 13.711 1 62.53 189 ASN A C 1
ATOM 1434 O O . ASN A 1 189 ? -16.609 3.23 14.516 1 62.53 189 ASN A O 1
ATOM 1438 N N . ASP A 1 190 ? -17.656 5 13.961 1 59.09 190 ASP A N 1
ATOM 1439 C CA . ASP A 1 190 ? -18.297 5.102 15.266 1 59.09 190 ASP A CA 1
ATOM 1440 C C . ASP A 1 190 ? -19.266 3.941 15.492 1 59.09 190 ASP A C 1
ATOM 1442 O O . ASP A 1 190 ? -19.344 3.387 16.594 1 59.09 190 ASP A O 1
ATOM 1446 N N . ALA A 1 191 ? -20.062 3.645 14.531 1 64.25 191 ALA A N 1
ATOM 1447 C CA . ALA A 1 191 ? -21.016 2.549 14.648 1 64.25 191 ALA A CA 1
ATOM 1448 C C . ALA A 1 191 ? -20.312 1.231 14.961 1 64.25 191 ALA A C 1
ATOM 1450 O O . ALA A 1 191 ? -20.75 0.478 15.828 1 64.25 191 ALA A O 1
ATOM 1451 N N . VAL A 1 192 ? -19.297 0.986 14.203 1 69.19 192 VAL A N 1
ATOM 1452 C CA . VAL A 1 192 ? -18.547 -0.249 14.398 1 69.19 192 VAL A CA 1
ATOM 1453 C C . VAL A 1 192 ? -17.938 -0.27 15.805 1 69.19 192 VAL A C 1
ATOM 1455 O O . VAL A 1 192 ? -17.984 -1.294 16.484 1 69.19 192 VAL A O 1
ATOM 1458 N N . THR A 1 193 ? -17.406 0.891 16.156 1 65.38 193 THR A N 1
ATOM 1459 C CA . THR A 1 193 ? -16.812 1.001 17.484 1 65.38 193 THR A CA 1
ATOM 1460 C C . THR A 1 193 ? -17.844 0.759 18.578 1 65.38 193 THR A C 1
ATOM 1462 O O . THR A 1 193 ? -17.594 0.015 19.516 1 65.38 193 THR A O 1
ATOM 1465 N N . GLN A 1 194 ? -18.969 1.349 18.453 1 65.5 194 GLN A N 1
ATOM 1466 C CA . GLN A 1 194 ? -20.047 1.184 19.438 1 65.5 194 GLN A CA 1
ATOM 1467 C C . GLN A 1 194 ? -20.547 -0.254 19.453 1 65.5 194 GLN A C 1
ATOM 1469 O O . GLN A 1 194 ? -20.781 -0.822 20.516 1 65.5 194 GLN A O 1
ATOM 1474 N N . HIS A 1 195 ? -20.844 -0.736 18.328 1 71.81 195 HIS A N 1
ATOM 1475 C CA . HIS A 1 195 ? -21.297 -2.115 18.219 1 71.81 195 HIS A CA 1
ATOM 1476 C C . HIS A 1 195 ? -20.297 -3.084 18.828 1 71.81 195 HIS A C 1
ATOM 1478 O O . HIS A 1 195 ? -20.688 -4.055 19.484 1 71.81 195 HIS A O 1
ATOM 1484 N N . ALA A 1 196 ? -19.062 -2.812 18.531 1 68.75 196 ALA A N 1
ATOM 1485 C CA . ALA A 1 196 ? -18 -3.641 19.094 1 68.75 196 ALA A CA 1
ATOM 1486 C C . ALA A 1 196 ? -18.031 -3.6 20.625 1 68.75 196 ALA A C 1
ATOM 1488 O O . ALA A 1 196 ? -17.938 -4.641 21.281 1 68.75 196 ALA A O 1
ATOM 1489 N N . LYS A 1 197 ? -18.156 -2.422 21.062 1 69 197 LYS A N 1
ATOM 1490 C CA . LYS A 1 197 ? -18.188 -2.234 22.516 1 69 197 LYS A CA 1
ATOM 1491 C C . LYS A 1 197 ? -19.438 -2.867 23.125 1 69 197 LYS A C 1
ATOM 1493 O O . LYS A 1 197 ? -19.359 -3.537 24.156 1 69 197 LYS A O 1
ATOM 1498 N N . LYS A 1 198 ? -20.516 -2.668 22.5 1 70.5 198 LYS A N 1
ATOM 1499 C CA . LYS A 1 198 ? -21.797 -3.154 23 1 70.5 198 LYS A CA 1
ATOM 1500 C C . LYS A 1 198 ? -21.828 -4.68 23.016 1 70.5 198 LYS A C 1
ATOM 1502 O O . LYS A 1 198 ? -22.438 -5.281 23.906 1 70.5 198 LYS A O 1
ATOM 1507 N N . ASN A 1 199 ? -21.281 -5.258 22.094 1 75.12 199 ASN A N 1
ATOM 1508 C CA . ASN A 1 199 ? -21.422 -6.699 21.938 1 75.12 199 ASN A CA 1
ATOM 1509 C C . ASN A 1 199 ? -20.125 -7.438 22.25 1 75.12 199 ASN A C 1
ATOM 1511 O O . ASN A 1 199 ? -20.016 -8.641 22.016 1 75.12 199 ASN A O 1
ATOM 1515 N N . ASP A 1 200 ? -19.125 -6.68 22.688 1 76 200 ASP A N 1
ATOM 1516 C CA . ASP A 1 200 ? -17.828 -7.238 23.062 1 76 200 ASP A CA 1
ATOM 1517 C C . ASP A 1 200 ? -17.188 -7.977 21.891 1 76 200 ASP A C 1
ATOM 1519 O O . ASP A 1 200 ? -16.812 -9.141 22 1 76 200 ASP A O 1
ATOM 1523 N N . LEU A 1 201 ? -17.297 -7.344 20.781 1 71.62 201 LEU A N 1
ATOM 1524 C CA . LEU A 1 201 ? -16.703 -7.852 19.547 1 71.62 201 LEU A CA 1
ATOM 1525 C C . LEU A 1 201 ? -15.477 -7.039 19.156 1 71.62 201 LEU A C 1
ATOM 1527 O O . LEU A 1 201 ? -15.312 -5.898 19.609 1 71.62 201 LEU A O 1
ATOM 1531 N N . THR A 1 202 ? -14.594 -7.641 18.453 1 71.5 202 THR A N 1
ATOM 1532 C CA . THR A 1 202 ? -13.562 -6.852 17.797 1 71.5 202 THR A CA 1
ATOM 1533 C C . THR A 1 202 ? -14.164 -5.961 16.703 1 71.5 202 THR A C 1
ATOM 1535 O O . THR A 1 202 ? -15.289 -6.191 16.266 1 71.5 202 THR A O 1
ATOM 1538 N N . TYR A 1 203 ? -13.438 -4.891 16.359 1 66.62 203 TYR A N 1
ATOM 1539 C CA . TYR A 1 203 ? -13.953 -3.98 15.344 1 66.62 203 TYR A CA 1
ATOM 1540 C C . TYR A 1 203 ? -14.266 -4.727 14.055 1 66.62 203 TYR A C 1
ATOM 1542 O O . TYR A 1 203 ? -15.258 -4.441 13.391 1 66.62 203 TYR A O 1
ATOM 1550 N N . GLY A 1 204 ? -13.422 -5.688 13.75 1 65.06 204 GLY A N 1
ATOM 1551 C CA . GLY A 1 204 ? -13.68 -6.48 12.562 1 65.06 204 GLY A CA 1
ATOM 1552 C C . GLY A 1 204 ? -14.945 -7.309 12.656 1 65.06 204 GLY A C 1
ATOM 1553 O O . GLY A 1 204 ? -15.734 -7.367 11.703 1 65.06 204 GLY A O 1
ATOM 1554 N N . GLU A 1 205 ? -15.109 -7.91 13.789 1 65.75 205 GLU A N 1
ATOM 1555 C CA . GLU A 1 205 ? -16.312 -8.695 14.023 1 65.75 205 GLU A CA 1
ATOM 1556 C C . GLU A 1 205 ? -17.562 -7.812 14 1 65.75 205 GLU A C 1
ATOM 1558 O O . GLU A 1 205 ? -18.594 -8.203 13.438 1 65.75 205 GLU A O 1
ATOM 1563 N N . ALA A 1 206 ? -17.422 -6.734 14.727 1 69.12 206 ALA A N 1
ATOM 1564 C CA . ALA A 1 206 ? -18.547 -5.809 14.758 1 69.12 206 ALA A CA 1
ATOM 1565 C C . ALA A 1 206 ? -18.938 -5.359 13.352 1 69.12 206 ALA A C 1
ATOM 1567 O O . ALA A 1 206 ? -20.125 -5.316 13.008 1 69.12 206 ALA A O 1
ATOM 1568 N N . PHE A 1 207 ? -17.922 -5.09 12.547 1 71.62 207 PHE A N 1
ATOM 1569 C CA . PHE A 1 207 ? -18.109 -4.684 11.156 1 71.62 207 PHE A CA 1
ATOM 1570 C C . PHE A 1 207 ? -18.844 -5.773 10.375 1 71.62 207 PHE A C 1
ATOM 1572 O O . PHE A 1 207 ? -19.828 -5.496 9.695 1 71.62 207 PHE A O 1
ATOM 1579 N N . SER A 1 208 ? -18.375 -6.988 10.531 1 66.62 208 SER A N 1
ATOM 1580 C CA . SER A 1 208 ? -18.984 -8.125 9.836 1 66.62 208 SER A CA 1
ATOM 1581 C C . SER A 1 208 ? -20.422 -8.344 10.297 1 66.62 208 SER A C 1
ATOM 1583 O O . SER A 1 208 ? -21.297 -8.633 9.484 1 66.62 208 SER A O 1
ATOM 1585 N N . ASP A 1 209 ? -20.625 -8.297 11.5 1 66.88 209 ASP A N 1
ATOM 1586 C CA . ASP A 1 209 ? -21.938 -8.523 12.086 1 66.88 209 ASP A CA 1
ATOM 1587 C C . ASP A 1 209 ? -22.953 -7.508 11.555 1 66.88 209 ASP A C 1
ATOM 1589 O O . ASP A 1 209 ? -24.094 -7.871 11.242 1 66.88 209 ASP A O 1
ATOM 1593 N N . ILE A 1 210 ? -22.562 -6.395 11.516 1 68 210 ILE A N 1
ATOM 1594 C CA . ILE A 1 210 ? -23.438 -5.332 11.039 1 68 210 ILE A CA 1
ATOM 1595 C C . ILE A 1 210 ? -23.828 -5.609 9.586 1 68 210 ILE A C 1
ATOM 1597 O O . ILE A 1 210 ? -25 -5.449 9.219 1 68 210 ILE A O 1
ATOM 1601 N N . LEU A 1 211 ? -22.844 -6.062 8.781 1 65.94 211 LEU A N 1
ATOM 1602 C CA . LEU A 1 211 ? -23.094 -6.273 7.363 1 65.94 211 LEU A CA 1
ATOM 1603 C C . LEU A 1 211 ? -23.891 -7.551 7.133 1 65.94 211 LEU A C 1
ATOM 1605 O O . LEU A 1 211 ? -24.75 -7.602 6.25 1 65.94 211 LEU A O 1
ATOM 1609 N N . ARG A 1 212 ? -23.578 -8.695 7.742 1 60.84 212 ARG A N 1
ATOM 1610 C CA . ARG A 1 212 ? -24.203 -10 7.559 1 60.84 212 ARG A CA 1
ATOM 1611 C C . ARG A 1 212 ? -25.703 -9.914 7.836 1 60.84 212 ARG A C 1
ATOM 1613 O O . ARG A 1 212 ? -26.5 -10.656 7.234 1 60.84 212 ARG A O 1
ATOM 1620 N N . ASN A 1 213 ? -26.016 -9.328 8.766 1 55.44 213 ASN A N 1
ATOM 1621 C CA . ASN A 1 213 ? -27.422 -9.312 9.125 1 55.44 213 ASN A CA 1
ATOM 1622 C C . ASN A 1 213 ? -28.297 -8.859 7.953 1 55.44 213 ASN A C 1
ATOM 1624 O O . ASN A 1 213 ? -29.5 -9.094 7.945 1 55.44 213 ASN A O 1
ATOM 1628 N N . ASN A 1 214 ? -27.656 -8.516 6.777 1 51.5 214 ASN A N 1
ATOM 1629 C CA . ASN A 1 214 ? -28.484 -8.008 5.688 1 51.5 214 ASN A CA 1
ATOM 1630 C C . ASN A 1 214 ? -28.188 -8.727 4.379 1 51.5 214 ASN A C 1
ATOM 1632 O O . ASN A 1 214 ? -28.641 -8.297 3.314 1 51.5 214 ASN A O 1
ATOM 1636 N N . ILE A 1 215 ? -27.391 -9.961 4.32 1 48.69 215 ILE A N 1
ATOM 1637 C CA . ILE A 1 215 ? -26.906 -10.414 3.018 1 48.69 215 ILE A CA 1
ATOM 1638 C C . ILE A 1 215 ? -27.281 -11.883 2.811 1 48.69 215 ILE A C 1
ATOM 1640 O O . ILE A 1 215 ? -27.062 -12.711 3.697 1 48.69 215 ILE A O 1
ATOM 1644 N N . GLN A 1 216 ? -28.203 -12.273 1.81 1 46.62 216 GLN A N 1
ATOM 1645 C CA . GLN A 1 216 ? -28.469 -13.633 1.354 1 46.62 216 GLN A CA 1
ATOM 1646 C C . GLN A 1 216 ? -27.797 -13.906 0.013 1 46.62 216 GLN A C 1
ATOM 1648 O O . GLN A 1 216 ? -28.141 -13.289 -0.997 1 46.62 216 GLN A O 1
ATOM 1653 N N . VAL A 1 217 ? -26.5 -14.5 -0.117 1 44.34 217 VAL A N 1
ATOM 1654 C CA . VAL A 1 217 ? -25.875 -14.734 -1.415 1 44.34 217 VAL A CA 1
ATOM 1655 C C . VAL A 1 217 ? -25.516 -16.219 -1.547 1 44.34 217 VAL A C 1
ATOM 1657 O O . VAL A 1 217 ? -25.219 -16.875 -0.551 1 44.34 217 VAL A O 1
ATOM 1660 N N . LYS A 1 218 ? -25.781 -16.859 -2.775 1 45.03 218 LYS A N 1
ATOM 1661 C CA . LYS A 1 218 ? -25.312 -18.188 -3.148 1 45.03 218 LYS A CA 1
ATOM 1662 C C . LYS A 1 218 ? -23.859 -18.156 -3.615 1 45.03 218 LYS A C 1
ATOM 1664 O O . LYS A 1 218 ? -23.484 -17.312 -4.43 1 45.03 218 LYS A O 1
ATOM 1669 N N . VAL A 1 219 ? -22.984 -18.953 -2.91 1 47.06 219 VAL A N 1
ATOM 1670 C CA . VAL A 1 219 ? -21.562 -19 -3.268 1 47.06 219 VAL A CA 1
ATOM 1671 C C . VAL A 1 219 ? -21.219 -20.359 -3.863 1 47.06 219 VAL A C 1
ATOM 1673 O O . VAL A 1 219 ? -21.578 -21.406 -3.303 1 47.06 219 VAL A O 1
ATOM 1676 N N . VAL A 1 220 ? -20.812 -20.484 -5.215 1 52.28 220 VAL A N 1
ATOM 1677 C CA . VAL A 1 220 ? -20.281 -21.703 -5.809 1 52.28 220 VAL A CA 1
ATOM 1678 C C . VAL A 1 220 ? -18.766 -21.766 -5.602 1 52.28 220 VAL A C 1
ATOM 1680 O O . VAL A 1 220 ? -18.047 -20.828 -5.977 1 52.28 220 VAL A O 1
ATOM 1683 N N . LEU A 1 221 ? -18.344 -22.75 -4.836 1 59.25 221 LEU A N 1
ATOM 1684 C CA . LEU A 1 221 ? -16.922 -22.906 -4.574 1 59.25 221 LEU A CA 1
ATOM 1685 C C . LEU A 1 221 ? -16.391 -24.172 -5.234 1 59.25 221 LEU A C 1
ATOM 1687 O O . LEU A 1 221 ? -16.859 -25.281 -4.953 1 59.25 221 LEU A O 1
ATOM 1691 N N . ASN A 1 222 ? -15.477 -24.031 -6.25 1 66.19 222 ASN A N 1
ATOM 1692 C CA . ASN A 1 222 ? -14.773 -25.172 -6.84 1 66.19 222 ASN A CA 1
ATOM 1693 C C . ASN A 1 222 ? -13.586 -25.609 -5.992 1 66.19 222 ASN A C 1
ATOM 1695 O O . ASN A 1 222 ? -12.633 -24.844 -5.812 1 66.19 222 ASN A O 1
ATOM 1699 N N . LEU A 1 223 ? -13.695 -26.797 -5.461 1 73.69 223 LEU A N 1
ATOM 1700 C CA . LEU A 1 223 ? -12.641 -27.359 -4.617 1 73.69 223 LEU A CA 1
ATOM 1701 C C . LEU A 1 223 ? -11.875 -28.453 -5.355 1 73.69 223 LEU A C 1
ATOM 1703 O O . LEU A 1 223 ? -12.461 -29.234 -6.102 1 73.69 223 LEU A O 1
ATOM 1707 N N . TYR A 1 224 ? -10.57 -28.438 -5.211 1 78 224 TYR A N 1
ATOM 1708 C CA . TYR A 1 224 ? -9.711 -29.453 -5.805 1 78 224 TYR A CA 1
ATOM 1709 C C . TYR A 1 224 ? -8.938 -30.219 -4.73 1 78 224 TYR A C 1
ATOM 1711 O O . TYR A 1 224 ? -8.367 -29.594 -3.82 1 78 224 TYR A O 1
ATOM 1719 N N . THR A 1 225 ? -9.008 -31.516 -4.785 1 82.25 225 THR A N 1
ATOM 1720 C CA . THR A 1 225 ? -8.234 -32.344 -3.859 1 82.25 225 THR A CA 1
ATOM 1721 C C . THR A 1 225 ? -7.82 -33.656 -4.52 1 82.25 225 THR A C 1
ATOM 1723 O O . THR A 1 225 ? -8.469 -34.094 -5.465 1 82.25 225 THR A O 1
ATOM 1726 N N . ALA A 1 226 ? -6.625 -34.188 -4.094 1 77.62 226 ALA A N 1
ATOM 1727 C CA . ALA A 1 226 ? -6.168 -35.469 -4.609 1 77.62 226 ALA A CA 1
ATOM 1728 C C . ALA A 1 226 ? -6.984 -36.594 -4.02 1 77.62 226 ALA A C 1
ATOM 1730 O O . ALA A 1 226 ? -7.109 -36.719 -2.799 1 77.62 226 ALA A O 1
ATOM 1731 N N . LYS A 1 227 ? -7.551 -37.375 -4.852 1 77.75 227 LYS A N 1
ATOM 1732 C CA . LYS A 1 227 ? -8.391 -38.469 -4.402 1 77.75 227 LYS A CA 1
ATOM 1733 C C . LYS A 1 227 ? -7.539 -39.656 -3.895 1 77.75 227 LYS A C 1
ATOM 1735 O O . LYS A 1 227 ? -7.988 -40.438 -3.061 1 77.75 227 LYS A O 1
ATOM 1740 N N . ASP A 1 228 ? -6.316 -39.719 -4.359 1 76.81 228 ASP A N 1
ATOM 1741 C CA . ASP A 1 228 ? -5.488 -40.875 -4.07 1 76.81 228 ASP A CA 1
ATOM 1742 C C . ASP A 1 228 ? -4.621 -40.656 -2.832 1 76.81 228 ASP A C 1
ATOM 1744 O O . ASP A 1 228 ? -3.814 -41.5 -2.461 1 76.81 228 ASP A O 1
ATOM 1748 N N . LEU A 1 229 ? -4.703 -39.5 -2.275 1 74 229 LEU A N 1
ATOM 1749 C CA . LEU A 1 229 ? -3.898 -39.188 -1.104 1 74 229 LEU A CA 1
ATOM 1750 C C . LEU A 1 229 ? -4.777 -39 0.129 1 74 229 LEU A C 1
ATOM 1752 O O . LEU A 1 229 ? -5.77 -38.281 0.086 1 74 229 LEU A O 1
ATOM 1756 N N . ALA A 1 230 ? -4.387 -39.75 1.144 1 76.38 230 ALA A N 1
ATOM 1757 C CA . ALA A 1 230 ? -5.039 -39.5 2.43 1 76.38 230 ALA A CA 1
ATOM 1758 C C . ALA A 1 230 ? -4.637 -38.156 3.012 1 76.38 230 ALA A C 1
ATOM 1760 O O . ALA A 1 230 ? -3.484 -37.75 2.891 1 76.38 230 ALA A O 1
ATOM 1761 N N . ASN A 1 231 ? -5.543 -37.438 3.508 1 73.94 231 ASN A N 1
ATOM 1762 C CA . ASN A 1 231 ? -5.312 -36.156 4.141 1 73.94 231 ASN A CA 1
ATOM 1763 C C . ASN A 1 231 ? -4.801 -35.125 3.141 1 73.94 231 ASN A C 1
ATOM 1765 O O . ASN A 1 231 ? -3.922 -34.312 3.463 1 73.94 231 ASN A O 1
ATOM 1769 N N . ALA A 1 232 ? -5.211 -35.344 1.966 1 78.56 232 ALA A N 1
ATOM 1770 C CA . ALA A 1 232 ? -4.789 -34.438 0.903 1 78.56 232 ALA A CA 1
ATOM 1771 C C . ALA A 1 232 ? -5.262 -33 1.179 1 78.56 232 ALA A C 1
ATOM 1773 O O . ALA A 1 232 ? -6.375 -32.812 1.669 1 78.56 232 ALA A O 1
ATOM 1774 N N . PRO A 1 233 ? -4.391 -32.062 0.898 1 77.94 233 PRO A N 1
ATOM 1775 C CA . PRO A 1 233 ? -4.844 -30.656 1.019 1 77.94 233 PRO A CA 1
ATOM 1776 C C . PRO A 1 233 ? -5.902 -30.297 -0.019 1 77.94 233 PRO A C 1
ATOM 1778 O O . PRO A 1 233 ? -6.02 -30.969 -1.049 1 77.94 233 PRO A O 1
ATOM 1781 N N . VAL A 1 234 ? -6.676 -29.344 0.371 1 74.81 234 VAL A N 1
ATOM 1782 C CA . VAL A 1 234 ? -7.758 -28.891 -0.491 1 74.81 234 VAL A CA 1
ATOM 1783 C C . VAL A 1 234 ? -7.422 -27.516 -1.053 1 74.81 234 VAL A C 1
ATOM 1785 O O . VAL A 1 234 ? -6.934 -26.641 -0.328 1 74.81 234 VAL A O 1
ATOM 1788 N N . TRP A 1 235 ? -7.531 -27.375 -2.352 1 79.25 235 TRP A N 1
ATOM 1789 C CA . TRP A 1 235 ? -7.316 -26.109 -3.053 1 79.25 235 TRP A CA 1
ATOM 1790 C C . TRP A 1 235 ? -8.641 -25.531 -3.541 1 79.25 235 TRP A C 1
ATOM 1792 O O . TRP A 1 235 ? -9.484 -26.25 -4.066 1 79.25 235 TRP A O 1
ATOM 1802 N N . ALA A 1 236 ? -8.906 -24.25 -3.275 1 69.81 236 ALA A N 1
ATOM 1803 C CA . ALA A 1 236 ? -10.125 -23.578 -3.725 1 69.81 236 ALA A CA 1
ATOM 1804 C C . ALA A 1 236 ? -9.805 -22.5 -4.77 1 69.81 236 ALA A C 1
ATOM 1806 O O . ALA A 1 236 ? -8.898 -21.688 -4.578 1 69.81 236 ALA A O 1
ATOM 1807 N N . SER A 1 237 ? -10.555 -22.609 -5.844 1 67.69 237 SER A N 1
ATOM 1808 C CA . SER A 1 237 ? -10.383 -21.625 -6.898 1 67.69 237 SER A CA 1
ATOM 1809 C C . SER A 1 237 ? -10.57 -20.203 -6.359 1 67.69 237 SER A C 1
ATOM 1811 O O . SER A 1 237 ? -11.539 -19.922 -5.652 1 67.69 237 SER A O 1
ATOM 1813 N N . GLY A 1 238 ? -9.602 -19.391 -6.73 1 60.38 238 GLY A N 1
ATOM 1814 C CA . GLY A 1 238 ? -9.703 -18.016 -6.305 1 60.38 238 GLY A CA 1
ATOM 1815 C C . GLY A 1 238 ? -9.109 -17.766 -4.93 1 60.38 238 GLY A C 1
ATOM 1816 O O . GLY A 1 238 ? -8.922 -16.625 -4.52 1 60.38 238 GLY A O 1
ATOM 1817 N N . ILE A 1 239 ? -8.891 -18.812 -4.195 1 60.78 239 ILE A N 1
ATOM 1818 C CA . ILE A 1 239 ? -8.367 -18.656 -2.842 1 60.78 239 ILE A CA 1
ATOM 1819 C C . ILE A 1 239 ? -6.996 -19.328 -2.74 1 60.78 239 ILE A C 1
ATOM 1821 O O . ILE A 1 239 ? -6.035 -18.719 -2.26 1 60.78 239 ILE A O 1
ATOM 1825 N N . GLY A 1 240 ? -6.883 -20.469 -3.186 1 68.56 240 GLY A N 1
ATOM 1826 C CA . GLY A 1 240 ? -5.656 -21.234 -3.057 1 68.56 240 GLY A CA 1
ATOM 1827 C C . GLY A 1 240 ? -5.793 -22.422 -2.121 1 68.56 240 GLY A C 1
ATOM 1828 O O . GLY A 1 240 ? -6.887 -22.953 -1.945 1 68.56 240 GLY A O 1
ATOM 1829 N N . TRP A 1 241 ? -4.664 -22.969 -1.703 1 68.62 241 TRP A N 1
ATOM 1830 C CA . TRP A 1 241 ? -4.68 -24.078 -0.77 1 68.62 241 TRP A CA 1
ATOM 1831 C C . TRP A 1 241 ? -5.301 -23.672 0.562 1 68.62 241 TRP A C 1
ATOM 1833 O O . TRP A 1 241 ? -4.953 -22.641 1.123 1 68.62 241 TRP A O 1
ATOM 1843 N N . LEU A 1 242 ? -6.25 -24.422 1.018 1 63.69 242 LEU A N 1
ATOM 1844 C CA . LEU A 1 242 ? -6.957 -24.172 2.27 1 63.69 242 LEU A CA 1
ATOM 1845 C C . LEU A 1 242 ? -6.277 -24.891 3.432 1 63.69 242 LEU A C 1
ATOM 1847 O O . LEU A 1 242 ? -5.652 -25.938 3.242 1 63.69 242 LEU A O 1
ATOM 1851 N N . ASP A 1 243 ? -6.473 -24.266 4.559 1 65.31 243 ASP A N 1
ATOM 1852 C CA . ASP A 1 243 ? -6.02 -25.016 5.73 1 65.31 243 ASP A CA 1
ATOM 1853 C C . ASP A 1 243 ? -6.875 -26.266 5.961 1 65.31 243 ASP A C 1
ATOM 1855 O O . ASP A 1 243 ? -7.93 -26.406 5.348 1 65.31 243 ASP A O 1
ATOM 1859 N N . ALA A 1 244 ? -6.297 -27.188 6.73 1 66.56 244 ALA A N 1
ATOM 1860 C CA . ALA A 1 244 ? -6.914 -28.5 6.906 1 66.56 244 ALA A CA 1
ATOM 1861 C C . ALA A 1 244 ? -8.359 -28.375 7.387 1 66.56 244 ALA A C 1
ATOM 1863 O O . ALA A 1 244 ? -9.258 -29.031 6.859 1 66.56 244 ALA A O 1
ATOM 1864 N N . LYS A 1 245 ? -8.547 -27.5 8.336 1 65.38 245 LYS A N 1
ATOM 1865 C CA . LYS A 1 245 ? -9.883 -27.344 8.914 1 65.38 245 LYS A CA 1
ATOM 1866 C C . LYS A 1 245 ? -10.867 -26.797 7.887 1 65.38 245 LYS A C 1
ATOM 1868 O O . LYS A 1 245 ? -11.953 -27.359 7.703 1 65.38 245 LYS A O 1
ATOM 1873 N N . THR A 1 246 ? -10.492 -25.797 7.25 1 64.31 246 THR A N 1
ATOM 1874 C CA . THR A 1 246 ? -11.344 -25.172 6.25 1 64.31 246 THR A CA 1
ATOM 1875 C C . THR A 1 246 ? -11.586 -26.125 5.078 1 64.31 246 THR A C 1
ATOM 1877 O O . THR A 1 246 ? -12.703 -26.188 4.555 1 64.31 246 THR A O 1
ATOM 1880 N N . GLY A 1 247 ? -10.508 -26.812 4.648 1 69.81 247 GLY A N 1
ATOM 1881 C CA . GLY A 1 247 ? -10.641 -27.766 3.564 1 69.81 247 GLY A CA 1
ATOM 1882 C C . GLY A 1 247 ? -11.641 -28.875 3.855 1 69.81 247 GLY A C 1
ATOM 1883 O O . GLY A 1 247 ? -12.477 -29.203 3.012 1 69.81 247 GLY A O 1
ATOM 1884 N N . THR A 1 248 ? -11.539 -29.312 5.074 1 72.06 248 THR A N 1
ATOM 1885 C CA . THR A 1 248 ? -12.461 -30.375 5.48 1 72.06 248 THR A CA 1
ATOM 1886 C C . THR A 1 248 ? -13.898 -29.844 5.523 1 72.06 248 THR A C 1
ATOM 1888 O O . THR A 1 248 ? -14.812 -30.5 5.027 1 72.06 248 THR A O 1
ATOM 1891 N N . PHE A 1 249 ? -14.039 -28.781 6.082 1 66.38 249 PHE A N 1
ATOM 1892 C CA . PHE A 1 249 ? -15.359 -28.172 6.223 1 66.38 249 PHE A CA 1
ATOM 1893 C C . PHE A 1 249 ? -16.031 -28.031 4.867 1 66.38 249 PHE A C 1
ATOM 1895 O O . PHE A 1 249 ? -17.188 -28.453 4.688 1 66.38 249 PHE A O 1
ATOM 1902 N N . TRP A 1 250 ? -15.406 -27.484 3.953 1 67.38 250 TRP A N 1
ATOM 1903 C CA . TRP A 1 250 ? -16.016 -27.188 2.658 1 67.38 250 TRP A CA 1
ATOM 1904 C C . TRP A 1 250 ? -16.156 -28.469 1.827 1 67.38 250 TRP A C 1
ATOM 1906 O O . TRP A 1 250 ? -17.109 -28.609 1.057 1 67.38 250 TRP A O 1
ATOM 1916 N N . SER A 1 251 ? -15.18 -29.344 1.958 1 75.56 251 SER A N 1
ATOM 1917 C CA . SER A 1 251 ? -15.273 -30.609 1.229 1 75.56 251 SER A CA 1
ATOM 1918 C C . SER A 1 251 ? -16.531 -31.375 1.627 1 75.56 251 SER A C 1
ATOM 1920 O O . SER A 1 251 ? -17.156 -32.031 0.785 1 75.56 251 SER A O 1
ATOM 1922 N N . GLU A 1 252 ? -16.844 -31.266 2.803 1 75.94 252 GLU A N 1
ATOM 1923 C CA . GLU A 1 252 ? -18.031 -31.969 3.303 1 75.94 252 GLU A CA 1
ATOM 1924 C C . GLU A 1 252 ? -19.312 -31.344 2.771 1 75.94 252 GLU A C 1
ATOM 1926 O O . GLU A 1 252 ? -20.344 -32.031 2.682 1 75.94 252 GLU A O 1
ATOM 1931 N N . LYS A 1 253 ? -19.266 -30.203 2.424 1 66.25 253 LYS A N 1
ATOM 1932 C CA . LYS A 1 253 ? -20.453 -29.5 1.952 1 66.25 253 LYS A CA 1
ATOM 1933 C C . LYS A 1 253 ? -20.578 -29.594 0.435 1 66.25 253 LYS A C 1
ATOM 1935 O O . LYS A 1 253 ? -21.594 -29.188 -0.133 1 66.25 253 LYS A O 1
ATOM 1940 N N . ALA A 1 254 ? -19.547 -30.125 -0.166 1 70.62 254 ALA A N 1
ATOM 1941 C CA . ALA A 1 254 ? -19.594 -30.234 -1.622 1 70.62 254 ALA A CA 1
ATOM 1942 C C . ALA A 1 254 ? -20.688 -31.188 -2.068 1 70.62 254 ALA A C 1
ATOM 1944 O O . ALA A 1 254 ? -20.859 -32.25 -1.494 1 70.62 254 ALA A O 1
ATOM 1945 N N . ASN A 1 255 ? -21.5 -30.672 -3.031 1 73.44 255 ASN A N 1
ATOM 1946 C CA . ASN A 1 255 ? -22.641 -31.469 -3.451 1 73.44 255 ASN A CA 1
ATOM 1947 C C . ASN A 1 255 ? -22.406 -32.094 -4.816 1 73.44 255 ASN A C 1
ATOM 1949 O O . ASN A 1 255 ? -23.234 -32.906 -5.285 1 73.44 255 ASN A O 1
ATOM 1953 N N . LYS A 1 256 ? -21.453 -31.766 -5.516 1 77.19 256 LYS A N 1
ATOM 1954 C CA . LYS A 1 256 ? -21.109 -32.344 -6.809 1 77.19 256 LYS A CA 1
ATOM 1955 C C . LYS A 1 256 ? -19.641 -32.75 -6.852 1 77.19 256 LYS A C 1
ATOM 1957 O O . LYS A 1 256 ? -18.781 -32.031 -6.336 1 77.19 256 LYS A O 1
ATOM 1962 N N . GLU A 1 257 ? -19.375 -33.938 -7.402 1 81.75 257 GLU A N 1
ATOM 1963 C CA . GLU A 1 257 ? -18 -34.406 -7.57 1 81.75 257 GLU A CA 1
ATOM 1964 C C . GLU A 1 257 ? -17.672 -34.625 -9.039 1 81.75 257 GLU A C 1
ATOM 1966 O O . GLU A 1 257 ? -18.5 -35.156 -9.797 1 81.75 257 GLU A O 1
ATOM 1971 N N . GLN A 1 258 ? -16.547 -34.125 -9.398 1 83.44 258 GLN A N 1
ATOM 1972 C CA . GLN A 1 258 ? -16.078 -34.281 -10.766 1 83.44 258 GLN A CA 1
ATOM 1973 C C . GLN A 1 258 ? -14.656 -34.844 -10.789 1 83.44 258 GLN A C 1
ATOM 1975 O O . GLN A 1 258 ? -13.812 -34.438 -9.984 1 83.44 258 GLN A O 1
ATOM 1980 N N . ASP A 1 259 ? -14.422 -35.781 -11.734 1 84.19 259 ASP A N 1
ATOM 1981 C CA . ASP A 1 259 ? -13.094 -36.375 -11.914 1 84.19 259 ASP A CA 1
ATOM 1982 C C . ASP A 1 259 ? -12.227 -35.5 -12.812 1 84.19 259 ASP A C 1
ATOM 1984 O O . ASP A 1 259 ? -12.453 -35.438 -14.023 1 84.19 259 ASP A O 1
ATOM 1988 N N . MET A 1 260 ? -11.195 -35.031 -12.211 1 87.19 260 MET A N 1
ATOM 1989 C CA . MET A 1 260 ? -10.375 -34.062 -12.938 1 87.19 260 MET A CA 1
ATOM 1990 C C . MET A 1 260 ? -9.43 -34.781 -13.898 1 87.19 260 MET A C 1
ATOM 1992 O O . MET A 1 260 ? -8.984 -34.188 -14.891 1 87.19 260 MET A O 1
ATOM 1996 N N . ASP A 1 261 ? -9.094 -36 -13.656 1 86.62 261 ASP A N 1
ATOM 1997 C CA . ASP A 1 261 ? -8.289 -36.781 -14.609 1 86.62 261 ASP A CA 1
ATOM 1998 C C . ASP A 1 261 ? -9.047 -36.969 -15.914 1 86.62 261 ASP A C 1
ATOM 2000 O O . ASP A 1 261 ? -8.469 -36.844 -17 1 86.62 261 ASP A O 1
ATOM 2004 N N . ALA A 1 262 ? -10.273 -37.344 -15.727 1 90.19 262 ALA A N 1
ATOM 2005 C CA . ALA A 1 262 ? -11.125 -37.5 -16.906 1 90.19 262 ALA A CA 1
ATOM 2006 C C . ALA A 1 262 ? -11.367 -36.156 -17.594 1 90.19 262 ALA A C 1
ATOM 2008 O O . ALA A 1 262 ? -11.328 -36.094 -18.828 1 90.19 262 ALA A O 1
ATOM 2009 N N . ALA A 1 263 ? -11.602 -35.188 -16.812 1 91.12 263 ALA A N 1
ATOM 2010 C CA . ALA A 1 263 ? -11.867 -33.875 -17.359 1 91.12 263 ALA A CA 1
ATOM 2011 C C . ALA A 1 263 ? -10.68 -33.344 -18.156 1 91.12 263 ALA A C 1
ATOM 2013 O O . ALA A 1 263 ? -10.852 -32.688 -19.188 1 91.12 263 ALA A O 1
ATOM 2014 N N . ALA A 1 264 ? -9.484 -33.656 -17.719 1 91.69 264 ALA A N 1
ATOM 2015 C CA . ALA A 1 264 ? -8.25 -33.156 -18.344 1 91.69 264 ALA A CA 1
ATOM 2016 C C . ALA A 1 264 ? -8.039 -33.812 -19.703 1 91.69 264 ALA A C 1
ATOM 2018 O O . ALA A 1 264 ? -7.285 -33.281 -20.531 1 91.69 264 ALA A O 1
ATOM 2019 N N . LYS A 1 265 ? -8.695 -34.875 -19.984 1 92.88 265 LYS A N 1
ATOM 2020 C CA . LYS A 1 265 ? -8.508 -35.594 -21.219 1 92.88 265 LYS A CA 1
ATOM 2021 C C . LYS A 1 265 ? -9.562 -35.219 -22.25 1 92.88 265 LYS A C 1
ATOM 2023 O O . LYS A 1 265 ? -9.5 -35.688 -23.406 1 92.88 265 LYS A O 1
ATOM 2028 N N . ILE A 1 266 ? -10.414 -34.438 -21.859 1 93.5 266 ILE A N 1
ATOM 2029 C CA . ILE A 1 266 ? -11.5 -34.031 -22.75 1 93.5 266 ILE A CA 1
ATOM 2030 C C . ILE A 1 266 ? -10.93 -33.25 -23.922 1 93.5 266 ILE A C 1
ATOM 2032 O O . ILE A 1 266 ? -10.055 -32.406 -23.734 1 93.5 266 ILE A O 1
ATOM 2036 N N . SER A 1 267 ? -11.289 -33.625 -25.078 1 94.31 267 SER A N 1
ATOM 2037 C CA . SER A 1 267 ? -11.07 -32.875 -26.312 1 94.31 267 SER A CA 1
ATOM 2038 C C . SER A 1 267 ? -12.359 -32.688 -27.094 1 94.31 267 SER A C 1
ATOM 2040 O O . SER A 1 267 ? -13.18 -33.594 -27.172 1 94.31 267 SER A O 1
ATOM 2042 N N . THR A 1 268 ? -12.57 -31.453 -27.547 1 93.44 268 THR A N 1
ATOM 2043 C CA . THR A 1 268 ? -13.82 -31.188 -28.25 1 93.44 268 THR A CA 1
ATOM 2044 C C . THR A 1 268 ? -13.555 -30.359 -29.5 1 93.44 268 THR A C 1
ATOM 2046 O O . THR A 1 268 ? -12.531 -29.688 -29.609 1 93.44 268 THR A O 1
ATOM 2049 N N . ASP A 1 269 ? -14.484 -30.422 -30.469 1 91.12 269 ASP A N 1
ATOM 2050 C CA . ASP A 1 269 ? -14.398 -29.656 -31.703 1 91.12 269 ASP A CA 1
ATOM 2051 C C . ASP A 1 269 ? -15.102 -28.312 -31.562 1 91.12 269 ASP A C 1
ATOM 2053 O O . ASP A 1 269 ? -15.047 -27.469 -32.469 1 91.12 269 ASP A O 1
ATOM 2057 N N . LYS A 1 270 ? -15.586 -28.125 -30.422 1 92.12 270 LYS A N 1
ATOM 2058 C CA . LYS A 1 270 ? -16.234 -26.844 -30.172 1 92.12 270 LYS A CA 1
ATOM 2059 C C . LYS A 1 270 ? -15.234 -25.797 -29.703 1 92.12 270 LYS A C 1
ATOM 2061 O O . LYS A 1 270 ? -14.18 -26.141 -29.156 1 92.12 270 LYS A O 1
ATOM 2066 N N . HIS A 1 271 ? -15.609 -24.625 -29.969 1 91.88 271 HIS A N 1
ATOM 2067 C CA . HIS A 1 271 ? -14.734 -23.531 -29.578 1 91.88 271 HIS A CA 1
ATOM 2068 C C . HIS A 1 271 ? -14.633 -23.406 -28.062 1 91.88 271 HIS A C 1
ATOM 2070 O O . HIS A 1 271 ? -13.539 -23.281 -27.516 1 91.88 271 HIS A O 1
ATOM 2076 N N . ASP A 1 272 ? -15.805 -23.422 -27.438 1 92.19 272 ASP A N 1
ATOM 2077 C CA . ASP A 1 272 ? -15.828 -23.25 -25.984 1 92.19 272 ASP A CA 1
ATOM 2078 C C . ASP A 1 272 ? -15.641 -24.594 -25.281 1 92.19 272 ASP A C 1
ATOM 2080 O O . ASP A 1 272 ? -16.281 -25.578 -25.641 1 92.19 272 ASP A O 1
ATOM 2084 N N . PRO A 1 273 ? -14.727 -24.625 -24.297 1 94.12 273 PRO A N 1
ATOM 2085 C CA . PRO A 1 273 ? -14.602 -25.859 -23.531 1 94.12 273 PRO A CA 1
ATOM 2086 C C . PRO A 1 273 ? -15.852 -26.188 -22.719 1 94.12 273 PRO A C 1
ATOM 2088 O O . PRO A 1 273 ? -16.469 -25.281 -22.141 1 94.12 273 PRO A O 1
ATOM 2091 N N . PRO A 1 274 ? -16.25 -27.422 -22.703 1 92.56 274 PRO A N 1
ATOM 2092 C CA . PRO A 1 274 ? -17.312 -27.812 -21.781 1 92.56 274 PRO A CA 1
ATOM 2093 C C . PRO A 1 274 ? -16.953 -27.578 -20.312 1 92.56 274 PRO A C 1
ATOM 2095 O O . PRO A 1 274 ? -15.766 -27.422 -19.984 1 92.56 274 PRO A O 1
ATOM 2098 N N . PRO A 1 275 ? -17.938 -27.562 -19.438 1 86.31 275 PRO A N 1
ATOM 2099 C CA . PRO A 1 275 ? -17.703 -27.188 -18.047 1 86.31 275 PRO A CA 1
ATOM 2100 C C . PRO A 1 275 ? -16.609 -28.016 -17.375 1 86.31 275 PRO A C 1
ATOM 2102 O O . PRO A 1 275 ? -15.766 -27.469 -16.656 1 86.31 275 PRO A O 1
ATOM 2105 N N . ALA A 1 276 ? -16.609 -29.281 -17.656 1 89.69 276 ALA A N 1
ATOM 2106 C CA . ALA A 1 276 ? -15.609 -30.141 -17.047 1 89.69 276 ALA A CA 1
ATOM 2107 C C . ALA A 1 276 ? -14.195 -29.75 -17.484 1 89.69 276 ALA A C 1
ATOM 2109 O O . ALA A 1 276 ? -13.281 -29.672 -16.656 1 89.69 276 ALA A O 1
ATOM 2110 N N . LEU A 1 277 ? -14.047 -29.562 -18.766 1 93.19 277 LEU A N 1
ATOM 2111 C CA . LEU A 1 277 ? -12.75 -29.141 -19.281 1 93.19 277 LEU A CA 1
ATOM 2112 C C . LEU A 1 277 ? -12.367 -27.766 -18.75 1 93.19 277 LEU A C 1
ATOM 2114 O O . LEU A 1 277 ? -11.203 -27.516 -18.438 1 93.19 277 LEU A O 1
ATOM 2118 N N . ARG A 1 278 ? -13.305 -26.891 -18.672 1 92.19 278 ARG A N 1
ATOM 2119 C CA . ARG A 1 278 ? -13.07 -25.562 -18.109 1 92.19 278 ARG A CA 1
ATOM 2120 C C . ARG A 1 278 ? -12.594 -25.672 -16.672 1 92.19 278 ARG A C 1
ATOM 2122 O O . ARG A 1 278 ? -11.672 -24.953 -16.266 1 92.19 278 ARG A O 1
ATOM 2129 N N . ASP A 1 279 ? -13.203 -26.531 -15.969 1 87 279 ASP A N 1
ATOM 2130 C CA . ASP A 1 279 ? -12.805 -26.719 -14.578 1 87 279 ASP A CA 1
ATOM 2131 C C . ASP A 1 279 ? -11.383 -27.266 -14.477 1 87 279 ASP A C 1
ATOM 2133 O O . ASP A 1 279 ? -10.617 -26.859 -13.594 1 87 279 ASP A O 1
ATOM 2137 N N . ALA A 1 280 ? -11.047 -28.141 -15.352 1 91.44 280 ALA A N 1
ATOM 2138 C CA . ALA A 1 280 ? -9.68 -28.656 -15.391 1 91.44 280 ALA A CA 1
ATOM 2139 C C . ALA A 1 280 ? -8.695 -27.547 -15.734 1 91.44 280 ALA A C 1
ATOM 2141 O O . ALA A 1 280 ? -7.605 -27.469 -15.156 1 91.44 280 ALA A O 1
ATOM 2142 N N . LEU A 1 281 ? -9.078 -26.734 -16.672 1 93 281 LEU A N 1
ATOM 2143 C CA . LEU A 1 281 ? -8.25 -25.609 -17.062 1 93 281 LEU A CA 1
ATOM 2144 C C . LEU A 1 281 ? -8.016 -24.656 -15.898 1 93 281 LEU A C 1
ATOM 2146 O O . LEU A 1 281 ? -6.891 -24.219 -15.648 1 93 281 LEU A O 1
ATOM 2150 N N . ILE A 1 282 ? -9.039 -24.375 -15.156 1 87.19 282 ILE A N 1
ATOM 2151 C CA . ILE A 1 282 ? -8.961 -23.516 -13.977 1 87.19 282 ILE A CA 1
ATOM 2152 C C . ILE A 1 282 ? -8.039 -24.156 -12.938 1 87.19 282 ILE A C 1
ATOM 2154 O O . ILE A 1 282 ? -7.195 -23.469 -12.352 1 87.19 282 ILE A O 1
ATOM 2158 N N . GLY A 1 283 ? -8.164 -25.391 -12.789 1 89 283 GLY A N 1
ATOM 2159 C CA . GLY A 1 283 ? -7.328 -26.109 -11.844 1 89 283 GLY A CA 1
ATOM 2160 C C . GLY A 1 283 ? -5.867 -26.156 -12.242 1 89 283 GLY A C 1
ATOM 2161 O O . GLY A 1 283 ? -4.98 -26.172 -11.383 1 89 283 GLY A O 1
ATOM 2162 N N . ARG A 1 284 ? -5.625 -26.203 -13.5 1 89.25 284 ARG A N 1
ATOM 2163 C CA . ARG A 1 284 ? -4.234 -26.188 -13.945 1 89.25 284 ARG A CA 1
ATOM 2164 C C . ARG A 1 284 ? -3.617 -24.797 -13.766 1 89.25 284 ARG A C 1
ATOM 2166 O O . ARG A 1 284 ? -2.543 -24.672 -13.172 1 89.25 284 ARG A O 1
ATOM 2173 N N . ASP A 1 285 ? -4.25 -23.812 -14.312 1 91.25 285 ASP A N 1
ATOM 2174 C CA . ASP A 1 285 ? -3.643 -22.5 -14.461 1 91.25 285 ASP A CA 1
ATOM 2175 C C . ASP A 1 285 ? -3.711 -21.703 -13.148 1 91.25 285 ASP A C 1
ATOM 2177 O O . ASP A 1 285 ? -2.807 -20.922 -12.844 1 91.25 285 ASP A O 1
ATOM 2181 N N . GLY A 1 286 ? -4.859 -21.797 -12.43 1 85.31 286 GLY A N 1
ATOM 2182 C CA . GLY A 1 286 ? -5.055 -21.078 -11.18 1 85.31 286 GLY A CA 1
ATOM 2183 C C . GLY A 1 286 ? -5.336 -19.594 -11.375 1 85.31 286 GLY A C 1
ATOM 2184 O O . GLY A 1 286 ? -6.207 -19.031 -10.711 1 85.31 286 GLY A O 1
ATOM 2185 N N . THR A 1 287 ? -4.613 -18.953 -12.242 1 86.19 287 THR A N 1
ATOM 2186 C CA . THR A 1 287 ? -4.758 -17.531 -12.578 1 86.19 287 THR A CA 1
ATOM 2187 C C . THR A 1 287 ? -4.512 -17.312 -14.062 1 86.19 287 THR A C 1
ATOM 2189 O O . THR A 1 287 ? -4.18 -18.234 -14.797 1 86.19 287 THR A O 1
ATOM 2192 N N . CYS A 1 288 ? -4.82 -16.047 -14.43 1 92 288 CYS A N 1
ATOM 2193 C CA . CYS A 1 288 ? -4.34 -15.656 -15.742 1 92 288 CYS A CA 1
ATOM 2194 C C . CYS A 1 288 ? -2.869 -16.016 -15.922 1 92 288 CYS A C 1
ATOM 2196 O O . CYS A 1 288 ? -2.066 -15.836 -15.008 1 92 288 CYS A O 1
ATOM 2198 N N . ARG A 1 289 ? -2.555 -16.516 -17.094 1 92.56 289 ARG A N 1
ATOM 2199 C CA . ARG A 1 289 ? -1.228 -17.078 -17.297 1 92.56 289 ARG A CA 1
ATOM 2200 C C . ARG A 1 289 ? -0.256 -16.031 -17.828 1 92.56 289 ARG A C 1
ATOM 2202 O O . ARG A 1 289 ? 0.938 -16.297 -17.969 1 92.56 289 ARG A O 1
ATOM 2209 N N . PHE A 1 290 ? -0.725 -14.859 -18.094 1 91.44 290 PHE A N 1
ATOM 2210 C CA . PHE A 1 290 ? 0.192 -13.789 -18.453 1 91.44 290 PHE A CA 1
ATOM 2211 C C . PHE A 1 290 ? 1.117 -13.438 -17.297 1 91.44 290 PHE A C 1
ATOM 2213 O O . PHE A 1 290 ? 0.688 -13.406 -16.141 1 91.44 290 PHE A O 1
ATOM 2220 N N . PRO A 1 291 ? 2.402 -13.188 -17.641 1 83.88 291 PRO A N 1
ATOM 2221 C CA . PRO A 1 291 ? 3.396 -12.945 -16.594 1 83.88 291 PRO A CA 1
ATOM 2222 C C . PRO A 1 291 ? 2.967 -11.859 -15.617 1 83.88 291 PRO A C 1
ATOM 2224 O O . PRO A 1 291 ? 2.76 -10.711 -16.016 1 83.88 291 PRO A O 1
ATOM 2227 N N . GLY A 1 292 ? 2.871 -12.297 -14.398 1 77.62 292 GLY A N 1
ATOM 2228 C CA . GLY A 1 292 ? 2.633 -11.328 -13.344 1 77.62 292 GLY A 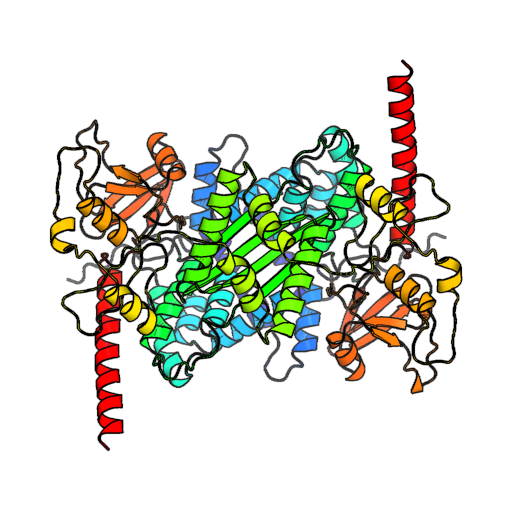CA 1
ATOM 2229 C C . GLY A 1 292 ? 1.16 -11.062 -13.094 1 77.62 292 GLY A C 1
ATOM 2230 O O . GLY A 1 292 ? 0.802 -10.328 -12.172 1 77.62 292 GLY A O 1
ATOM 2231 N N . CYS A 1 293 ? 0.278 -11.578 -13.922 1 82 293 CYS A N 1
ATOM 2232 C CA . CYS A 1 293 ? -1.148 -11.328 -13.742 1 82 293 CYS A CA 1
ATOM 2233 C C . CYS A 1 293 ? -1.749 -12.305 -12.734 1 82 293 CYS A C 1
ATOM 2235 O O . CYS A 1 293 ? -1.472 -13.5 -12.781 1 82 293 CYS A O 1
ATOM 2237 N N . SER A 1 294 ? -2.561 -11.797 -11.805 1 76.12 294 SER A N 1
ATOM 2238 C CA . SER A 1 294 ? -3.064 -12.641 -10.734 1 76.12 294 SER A CA 1
ATOM 2239 C C . SER A 1 294 ? -4.582 -12.766 -10.789 1 76.12 294 SER A C 1
ATOM 2241 O O . SER A 1 294 ? -5.215 -13.188 -9.812 1 76.12 294 SER A O 1
ATOM 2243 N N . VAL A 1 295 ? -5.18 -12.422 -11.898 1 73.31 295 VAL A N 1
ATOM 2244 C CA . VAL A 1 295 ? -6.617 -12.602 -12.047 1 73.31 295 VAL A CA 1
ATOM 2245 C C . VAL A 1 295 ? -6.977 -14.078 -11.891 1 73.31 295 VAL A C 1
ATOM 2247 O O . VAL A 1 295 ? -6.387 -14.938 -12.555 1 73.31 295 VAL A O 1
ATOM 2250 N N . PRO A 1 296 ? -7.898 -14.352 -10.977 1 74.44 296 PRO A N 1
ATOM 2251 C CA . PRO A 1 296 ? -8.273 -15.758 -10.82 1 74.44 296 PRO A CA 1
ATOM 2252 C C . PRO A 1 296 ? -8.766 -16.391 -12.117 1 74.44 296 PRO A C 1
ATOM 2254 O O . PRO A 1 296 ? -9.484 -15.734 -12.891 1 74.44 296 PRO A O 1
ATOM 2257 N N . ALA A 1 297 ? -8.32 -17.625 -12.336 1 85.44 297 ALA A N 1
ATOM 2258 C CA . ALA A 1 297 ? -8.656 -18.312 -13.578 1 85.44 297 ALA A CA 1
ATOM 2259 C C . ALA A 1 297 ? -10.172 -18.344 -13.797 1 85.44 297 ALA A C 1
ATOM 2261 O O . ALA A 1 297 ? -10.641 -18.297 -14.938 1 85.44 297 ALA A O 1
ATOM 2262 N N . LEU A 1 298 ? -10.945 -18.281 -12.703 1 74.25 298 LEU A N 1
ATOM 2263 C CA . LEU A 1 298 ? -12.398 -18.297 -12.797 1 74.25 298 LEU A CA 1
ATOM 2264 C C . LEU A 1 298 ? -12.922 -17.078 -13.539 1 74.25 298 LEU A C 1
ATOM 2266 O O . LEU A 1 298 ? -14 -17.109 -14.133 1 74.25 298 LEU A O 1
ATOM 2270 N N . LYS A 1 299 ? -12.156 -16.062 -13.523 1 77.25 299 LYS A N 1
ATOM 2271 C CA . LYS A 1 299 ? -12.578 -14.797 -14.133 1 77.25 299 LYS A CA 1
ATOM 2272 C C . LYS A 1 299 ? -11.867 -14.578 -15.469 1 77.25 299 LYS A C 1
ATOM 2274 O O . LYS A 1 299 ? -11.773 -13.445 -15.945 1 77.25 299 LYS A O 1
ATOM 2279 N N . THR A 1 300 ? -11.289 -15.625 -15.992 1 89.19 300 THR A N 1
ATOM 2280 C CA . THR A 1 300 ? -10.555 -15.531 -17.25 1 89.19 300 THR A CA 1
ATOM 2281 C C . THR A 1 300 ? -11.305 -16.266 -18.359 1 89.19 300 THR A C 1
ATOM 2283 O O . THR A 1 300 ? -12.305 -16.938 -18.109 1 89.19 300 THR A O 1
ATOM 2286 N N . GLN A 1 301 ? -10.867 -16.062 -19.547 1 90 301 GLN A N 1
ATOM 2287 C CA . GLN A 1 301 ? -11.32 -16.781 -20.719 1 90 301 GLN A CA 1
ATOM 2288 C C . GLN A 1 301 ? -10.375 -17.922 -21.062 1 90 301 GLN A C 1
ATOM 2290 O O . GLN A 1 301 ? -9.211 -17.922 -20.656 1 90 301 GLN A O 1
ATOM 2295 N N . ALA A 1 302 ? -10.953 -18.906 -21.672 1 95 302 ALA A N 1
ATOM 2296 C CA . ALA A 1 302 ? -10.117 -19.969 -22.234 1 95 302 ALA A CA 1
ATOM 2297 C C . ALA A 1 302 ? -9.562 -19.547 -23.594 1 95 302 ALA A C 1
ATOM 2299 O O . ALA A 1 302 ? -10.289 -19.516 -24.594 1 95 302 ALA A O 1
ATOM 2300 N N . ASP A 1 303 ? -8.312 -19.281 -23.609 1 94.12 303 ASP A N 1
ATOM 2301 C CA . ASP A 1 303 ? -7.668 -18.797 -24.828 1 94.12 303 ASP A CA 1
ATOM 2302 C C . ASP A 1 303 ? -6.969 -19.922 -25.578 1 94.12 303 ASP A C 1
ATOM 2304 O O . ASP A 1 303 ? -6.195 -20.672 -25 1 94.12 303 ASP A O 1
ATOM 2308 N N . HIS A 1 304 ? -7.277 -19.984 -26.828 1 93.69 304 HIS A N 1
ATOM 2309 C CA . HIS A 1 304 ? -6.641 -20.969 -27.688 1 93.69 304 HIS A CA 1
ATOM 2310 C C . HIS A 1 304 ? -5.25 -20.516 -28.109 1 93.69 304 HIS A C 1
ATOM 2312 O O . HIS A 1 304 ? -5.098 -19.453 -28.734 1 93.69 304 HIS A O 1
ATOM 2318 N N . ARG A 1 305 ? -4.262 -21.312 -27.797 1 89.62 305 ARG A N 1
ATOM 2319 C CA . ARG A 1 305 ? -2.916 -20.984 -28.266 1 89.62 305 ARG A CA 1
ATOM 2320 C C . ARG A 1 305 ? -2.877 -20.828 -29.781 1 89.62 305 ARG A C 1
ATOM 2322 O O . ARG A 1 305 ? -2.398 -19.812 -30.281 1 89.62 305 ARG A O 1
ATOM 2329 N N . ILE A 1 306 ? -3.277 -21.891 -30.469 1 88.06 306 ILE A N 1
ATOM 2330 C CA . ILE A 1 306 ? -3.568 -21.781 -31.891 1 88.06 306 ILE A CA 1
ATOM 2331 C C . ILE A 1 306 ? -5.023 -21.375 -32.094 1 88.06 306 ILE A C 1
ATOM 2333 O O . ILE A 1 306 ? -5.938 -22.016 -31.562 1 88.06 306 ILE A O 1
ATOM 2337 N N . PRO A 1 307 ? -5.211 -20.266 -32.812 1 88.81 307 PRO A N 1
ATOM 2338 C CA . PRO A 1 307 ? -6.594 -19.812 -33 1 88.81 307 PRO A CA 1
ATOM 2339 C C . PRO A 1 307 ? -7.512 -20.938 -33.5 1 88.81 307 PRO A C 1
ATOM 2341 O O . PRO A 1 307 ? -7.105 -21.75 -34.344 1 88.81 307 PRO A O 1
ATOM 2344 N N . TYR A 1 308 ? -8.711 -20.922 -32.906 1 90.19 308 TYR A N 1
ATOM 2345 C CA . TYR A 1 308 ? -9.664 -21.969 -33.25 1 90.19 308 TYR A CA 1
ATOM 2346 C C . TYR A 1 308 ? -9.945 -21.969 -34.75 1 90.19 308 TYR A C 1
ATOM 2348 O O . TYR A 1 308 ? -10.023 -23.031 -35.375 1 90.19 308 TYR A O 1
ATOM 2356 N N . GLU A 1 309 ? -10.047 -20.766 -35.281 1 87.62 309 GLU A N 1
ATOM 2357 C CA . GLU A 1 309 ? -10.328 -20.594 -36.688 1 87.62 309 GLU A CA 1
ATOM 2358 C C . GLU A 1 309 ? -9.203 -21.172 -37.562 1 87.62 309 GLU A C 1
ATOM 2360 O O . GLU A 1 309 ? -9.406 -21.484 -38.719 1 87.62 309 GLU A O 1
ATOM 2365 N N . GLU A 1 310 ? -8.062 -21.375 -37 1 90.38 310 GLU A N 1
ATOM 2366 C CA . GLU A 1 310 ? -6.898 -21.906 -37.719 1 90.38 310 GLU A CA 1
ATOM 2367 C C . GLU A 1 310 ? -6.66 -23.375 -37.375 1 90.38 310 GLU A C 1
ATOM 2369 O O . GLU A 1 310 ? -5.582 -23.906 -37.625 1 90.38 310 GLU A O 1
ATOM 2374 N N . GLY A 1 311 ? -7.582 -23.953 -36.656 1 89.44 311 GLY A N 1
ATOM 2375 C CA . GLY A 1 311 ? -7.496 -25.375 -36.344 1 89.44 311 GLY A CA 1
ATOM 2376 C C . GLY A 1 311 ? -7.051 -25.656 -34.938 1 89.44 311 GLY A C 1
ATOM 2377 O O . GLY A 1 311 ? -6.672 -26.781 -34.625 1 89.44 311 GLY A O 1
ATOM 2378 N N . GLY A 1 312 ? -6.992 -24.688 -34.156 1 90.75 312 GLY A N 1
ATOM 2379 C CA . GLY A 1 312 ? -6.629 -24.938 -32.781 1 90.75 312 GLY A CA 1
ATOM 2380 C C . GLY A 1 312 ? -7.605 -25.844 -32.062 1 90.75 312 GLY A C 1
ATOM 2381 O O . GLY A 1 312 ? -8.82 -25.734 -32.219 1 90.75 312 GLY A O 1
ATOM 2382 N N . GLU A 1 313 ? -7.098 -26.797 -31.297 1 90.81 313 GLU A N 1
ATOM 2383 C CA . GLU A 1 313 ? -7.918 -27.766 -30.578 1 90.81 313 GLU A CA 1
ATOM 2384 C C . GLU A 1 313 ? -8.383 -27.219 -29.234 1 90.81 313 GLU A C 1
ATOM 2386 O O . GLU A 1 313 ? -7.66 -26.453 -28.578 1 90.81 313 GLU A O 1
ATOM 2391 N N . THR A 1 314 ? -9.57 -27.578 -28.906 1 95.31 314 THR A N 1
ATOM 2392 C CA . THR A 1 314 ? -10.086 -27.281 -27.578 1 95.31 314 THR A CA 1
ATOM 2393 C C . THR A 1 314 ? -9.828 -28.438 -26.625 1 95.31 314 THR A C 1
ATOM 2395 O O . THR A 1 314 ? -10.664 -29.344 -26.5 1 95.31 314 THR A O 1
ATOM 2398 N N . CYS A 1 315 ? -8.758 -28.406 -26.094 1 95.38 315 CYS A N 1
ATOM 2399 C CA . CYS A 1 315 ? -8.297 -29.359 -25.094 1 95.38 315 CYS A CA 1
ATOM 2400 C C . CYS A 1 315 ? -7.375 -28.688 -24.078 1 95.38 315 CYS A C 1
ATOM 2402 O O . CYS A 1 315 ? -6.984 -27.531 -24.266 1 95.38 315 CYS A O 1
ATOM 2404 N N . LEU A 1 316 ? -7.082 -29.359 -23.047 1 93.81 316 LEU A N 1
ATOM 2405 C CA . LEU A 1 316 ? -6.32 -28.766 -21.953 1 93.81 316 LEU A CA 1
ATOM 2406 C C . LEU A 1 316 ? -4.969 -28.266 -22.453 1 93.81 316 LEU A C 1
ATOM 2408 O O . LEU A 1 316 ? -4.516 -27.188 -22.047 1 93.81 316 LEU A O 1
ATOM 2412 N N . GLY A 1 317 ? -4.355 -29 -23.344 1 92 317 GLY A N 1
ATOM 2413 C CA . GLY A 1 317 ? -3.039 -28.656 -23.844 1 92 317 GLY A CA 1
ATOM 2414 C C . GLY A 1 317 ? -3.074 -27.562 -24.906 1 92 317 GLY A C 1
ATOM 2415 O O . GLY A 1 317 ? -2.033 -27.016 -25.281 1 92 317 GLY A O 1
ATOM 2416 N N . GLY A 1 318 ? -4.242 -27.156 -25.328 1 93.44 318 GLY A N 1
ATOM 2417 C CA . GLY A 1 318 ? -4.359 -26.203 -26.422 1 93.44 318 GLY A CA 1
ATOM 2418 C C . GLY A 1 318 ? -4.898 -24.859 -25.969 1 93.44 318 GLY A C 1
ATOM 2419 O O . GLY A 1 318 ? -4.934 -23.906 -26.766 1 93.44 318 GLY A O 1
ATOM 2420 N N . ILE A 1 319 ? -5.301 -24.797 -24.719 1 95.56 319 ILE A N 1
ATOM 2421 C CA . ILE A 1 319 ? -5.926 -23.562 -24.266 1 95.56 319 ILE A CA 1
ATOM 2422 C C . ILE A 1 319 ? -5.289 -23.109 -22.938 1 95.56 319 ILE A C 1
ATOM 2424 O O . ILE A 1 319 ? -4.723 -23.938 -22.219 1 95.56 319 ILE A O 1
ATOM 2428 N N . GLY A 1 320 ? -5.273 -21.859 -22.688 1 95.5 320 GLY A N 1
ATOM 2429 C CA . GLY A 1 320 ? -4.809 -21.25 -21.453 1 95.5 320 GLY A CA 1
ATOM 2430 C C . GLY A 1 320 ? -5.73 -20.156 -20.938 1 95.5 320 GLY A C 1
ATOM 2431 O O . GLY A 1 320 ? -6.484 -19.562 -21.703 1 95.5 320 GLY A O 1
ATOM 2432 N N . CYS A 1 321 ? -5.672 -19.938 -19.609 1 93.94 321 CYS A N 1
ATOM 2433 C CA . CYS A 1 321 ? -6.5 -18.906 -19.016 1 93.94 321 CYS A CA 1
ATOM 2434 C C . CYS A 1 321 ? -5.906 -17.531 -19.25 1 93.94 321 CYS A C 1
ATOM 2436 O O . CYS A 1 321 ? -4.773 -17.25 -18.844 1 93.94 321 CYS A O 1
ATOM 2438 N N . LEU A 1 322 ? -6.652 -16.641 -19.859 1 94.81 322 LEU A N 1
ATOM 2439 C CA . LEU A 1 322 ? -6.277 -15.242 -20.031 1 94.81 322 LEU A CA 1
ATOM 2440 C C . LEU A 1 322 ? -7.434 -14.32 -19.656 1 94.81 322 LEU A C 1
ATOM 2442 O O . LEU A 1 322 ? -8.57 -14.555 -20.062 1 94.81 322 LEU A O 1
ATOM 2446 N N . CYS A 1 323 ? -7.121 -13.391 -18.844 1 88.19 323 CYS A N 1
ATOM 2447 C CA . CYS A 1 323 ? -8.148 -12.383 -18.578 1 88.19 323 CYS A CA 1
ATOM 2448 C C . CYS A 1 323 ? -8.461 -11.602 -19.859 1 88.19 323 CYS A C 1
ATOM 2450 O O . CYS A 1 323 ? -7.738 -11.695 -20.844 1 88.19 323 CYS A O 1
ATOM 2452 N N . GLN A 1 324 ? -9.57 -10.852 -19.797 1 83.69 324 GLN A N 1
ATOM 2453 C CA . GLN A 1 324 ? -10.023 -10.148 -20.984 1 83.69 324 GLN A CA 1
ATOM 2454 C C . GLN A 1 324 ? -8.93 -9.242 -21.547 1 83.69 324 GLN A C 1
ATOM 2456 O O . GLN A 1 324 ? -8.703 -9.211 -22.75 1 83.69 324 GLN A O 1
ATOM 2461 N N . HIS A 1 325 ? -8.25 -8.586 -20.703 1 81.69 325 HIS A N 1
ATOM 2462 C CA . HIS A 1 325 ? -7.199 -7.664 -21.109 1 81.69 325 HIS A CA 1
ATOM 2463 C C . HIS A 1 325 ? -6.078 -8.391 -21.844 1 81.69 325 HIS A C 1
ATOM 2465 O O . HIS A 1 325 ? -5.656 -7.973 -22.922 1 81.69 325 HIS A O 1
ATOM 2471 N N . HIS A 1 326 ? -5.574 -9.469 -21.281 1 89.88 326 HIS A N 1
ATOM 2472 C CA . HIS A 1 326 ? -4.422 -10.148 -21.844 1 89.88 326 HIS A CA 1
ATOM 2473 C C . HIS A 1 326 ? -4.816 -10.984 -23.062 1 89.88 326 HIS A C 1
ATOM 2475 O O . HIS A 1 326 ? -4.016 -11.172 -23.984 1 89.88 326 HIS A O 1
ATOM 2481 N N . HIS A 1 327 ? -6.062 -11.406 -23.062 1 91.12 327 HIS A N 1
ATOM 2482 C CA . HIS A 1 327 ? -6.594 -12.016 -24.266 1 91.12 327 HIS A CA 1
ATOM 2483 C C . HIS A 1 327 ? -6.57 -11.039 -25.438 1 91.12 327 HIS A C 1
ATOM 2485 O O . HIS A 1 327 ? -6.164 -11.391 -26.547 1 91.12 327 HIS A O 1
ATOM 2491 N N . ASN A 1 328 ? -7.031 -9.812 -25.109 1 85.81 328 ASN A N 1
ATOM 2492 C CA . ASN A 1 328 ? -7.047 -8.766 -26.141 1 85.81 328 ASN A CA 1
ATOM 2493 C C . ASN A 1 328 ? -5.641 -8.445 -26.625 1 85.81 328 ASN A C 1
ATOM 2495 O O . ASN A 1 328 ? -5.434 -8.203 -27.812 1 85.81 328 ASN A O 1
ATOM 2499 N N . MET A 1 329 ? -4.73 -8.438 -25.734 1 84.94 329 MET A N 1
ATOM 2500 C CA . MET A 1 329 ? -3.342 -8.164 -26.109 1 84.94 329 MET A CA 1
ATOM 2501 C C . MET A 1 329 ? -2.834 -9.195 -27.109 1 84.94 329 MET A C 1
ATOM 2503 O O . MET A 1 329 ? -2.125 -8.852 -28.047 1 84.94 329 MET A O 1
ATOM 2507 N N . LYS A 1 330 ? -3.119 -10.445 -26.906 1 88.75 330 LYS A N 1
ATOM 2508 C CA . LYS A 1 330 ? -2.727 -11.516 -27.812 1 88.75 330 LYS A CA 1
ATOM 2509 C C . LYS A 1 330 ? -3.439 -11.383 -29.156 1 88.75 330 LYS A C 1
ATOM 2511 O O . LYS A 1 330 ? -2.814 -11.516 -30.219 1 88.75 330 LYS A O 1
ATOM 2516 N N . THR A 1 331 ? -4.727 -11.125 -29.078 1 86.5 331 THR A N 1
ATOM 2517 C CA . THR A 1 331 ? -5.531 -11.008 -30.297 1 86.5 331 THR A CA 1
ATOM 2518 C C . THR A 1 331 ? -5.035 -9.867 -31.172 1 86.5 331 THR A C 1
ATOM 2520 O O . THR A 1 331 ? -5.035 -9.969 -32.406 1 86.5 331 THR A O 1
ATOM 2523 N N . ASP A 1 332 ? -4.574 -8.859 -30.531 1 84.81 332 ASP A N 1
ATOM 2524 C CA . ASP A 1 332 ? -4.07 -7.676 -31.219 1 84.81 332 ASP A CA 1
ATOM 2525 C C . ASP A 1 332 ? -2.682 -7.926 -31.797 1 84.81 332 ASP A C 1
ATOM 2527 O O . ASP A 1 332 ? -2.129 -7.074 -32.5 1 84.81 332 ASP A O 1
ATOM 2531 N N . GLY A 1 333 ? -2.104 -9.078 -31.5 1 86 333 GLY A N 1
ATOM 2532 C CA . GLY A 1 333 ? -0.796 -9.43 -32.031 1 86 333 GLY A CA 1
ATOM 2533 C C . GLY A 1 333 ? 0.349 -8.812 -31.25 1 86 333 GLY A C 1
ATOM 2534 O O . GLY A 1 333 ? 1.499 -8.844 -31.703 1 86 333 GLY A O 1
ATOM 2535 N N . ARG A 1 334 ? 0.116 -8.266 -30.125 1 80.25 334 ARG A N 1
ATOM 2536 C CA . ARG A 1 334 ? 1.128 -7.574 -29.344 1 80.25 334 ARG A CA 1
ATOM 2537 C C . ARG A 1 334 ? 1.992 -8.57 -28.562 1 80.25 334 ARG A C 1
ATOM 2539 O O . ARG A 1 334 ? 3.125 -8.258 -28.188 1 80.25 334 ARG A O 1
ATOM 2546 N N . VAL A 1 335 ? 1.436 -9.695 -28.281 1 87 335 VAL A N 1
ATOM 2547 C CA . VAL A 1 335 ? 2.131 -10.781 -27.594 1 87 335 VAL A CA 1
ATOM 2548 C C . VAL A 1 335 ? 1.734 -12.117 -28.203 1 87 335 VAL A C 1
ATOM 2550 O O . VAL A 1 335 ? 0.682 -12.234 -28.828 1 87 335 VAL A O 1
ATOM 2553 N N . THR A 1 336 ? 2.625 -12.992 -28.141 1 87.25 336 THR A N 1
ATOM 2554 C CA . THR A 1 336 ? 2.34 -14.383 -28.5 1 87.25 336 THR A CA 1
ATOM 2555 C C . THR A 1 336 ? 2.965 -15.344 -27.484 1 87.25 336 THR A C 1
ATOM 2557 O O . THR A 1 336 ? 3.752 -14.93 -26.641 1 87.25 336 THR A O 1
ATOM 2560 N N . TYR A 1 337 ? 2.441 -16.578 -27.484 1 91.25 337 TYR A N 1
ATOM 2561 C CA . TYR A 1 337 ? 3.01 -17.484 -26.5 1 91.25 337 TYR A CA 1
ATOM 2562 C C . TYR A 1 337 ? 3.041 -18.906 -27.031 1 91.25 337 TYR A C 1
ATOM 2564 O O . TYR A 1 337 ? 2.373 -19.219 -28.016 1 91.25 337 TYR A O 1
ATOM 2572 N N . LEU A 1 338 ? 3.959 -19.672 -26.469 1 88.25 338 LEU A N 1
ATOM 2573 C CA . LEU A 1 338 ? 4.031 -21.109 -26.625 1 88.25 338 LEU A CA 1
ATOM 2574 C C . LEU A 1 338 ? 3.613 -21.828 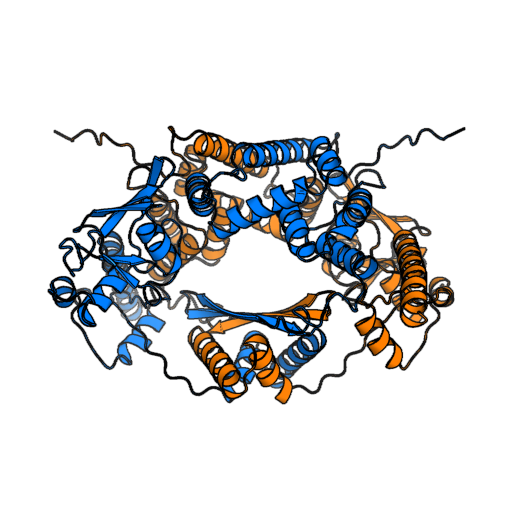-25.344 1 88.25 338 LEU A C 1
ATOM 2576 O O . LEU A 1 338 ? 3.963 -21.391 -24.25 1 88.25 338 LEU A O 1
ATOM 2580 N N . LEU A 1 339 ? 2.785 -22.766 -25.562 1 91.94 339 LEU A N 1
ATOM 2581 C CA . LEU A 1 339 ? 2.289 -23.547 -24.422 1 91.94 339 LEU A CA 1
ATOM 2582 C C . LEU A 1 339 ? 2.768 -24.984 -24.5 1 91.94 339 LEU A C 1
ATOM 2584 O O . LEU A 1 339 ? 2.572 -25.656 -25.516 1 91.94 339 LEU A O 1
ATOM 2588 N N . ASP A 1 340 ? 3.502 -25.422 -23.484 1 86.31 340 ASP A N 1
ATOM 2589 C CA . ASP A 1 340 ? 3.809 -26.844 -23.344 1 86.31 340 ASP A CA 1
ATOM 2590 C C . ASP A 1 340 ? 2.584 -27.625 -22.875 1 86.31 340 ASP A C 1
ATOM 2592 O O . ASP A 1 340 ? 2.135 -27.469 -21.75 1 86.31 340 ASP A O 1
ATOM 2596 N N . PRO A 1 341 ? 2.039 -28.469 -23.672 1 85.38 341 PRO A N 1
ATOM 2597 C CA . PRO A 1 341 ? 0.774 -29.141 -23.359 1 85.38 341 PRO A CA 1
ATOM 2598 C C . PRO A 1 341 ? 0.889 -30.078 -22.156 1 85.38 341 PRO A C 1
ATOM 2600 O O . PRO A 1 341 ? -0.124 -30.453 -21.562 1 85.38 341 PRO A O 1
ATOM 2603 N N . PHE A 1 342 ? 2.082 -30.469 -21.797 1 79.5 342 PHE A N 1
ATOM 2604 C CA . PHE A 1 342 ? 2.254 -31.438 -20.719 1 79.5 342 PHE A CA 1
ATOM 2605 C C . PHE A 1 342 ? 2.43 -30.75 -19.375 1 79.5 342 PHE A C 1
ATOM 2607 O O . PHE A 1 342 ? 1.754 -31.078 -18.406 1 79.5 342 PHE A O 1
ATOM 2614 N N . SER A 1 343 ? 3.254 -29.734 -19.359 1 80.5 343 SER A N 1
ATOM 2615 C CA . SER A 1 343 ? 3.578 -29.094 -18.078 1 80.5 343 SER A CA 1
ATOM 2616 C C . SER A 1 343 ? 2.686 -27.875 -17.844 1 80.5 343 SER A C 1
ATOM 2618 O O . SER A 1 343 ? 2.572 -27.406 -16.703 1 80.5 343 SER A O 1
ATOM 2620 N N . GLY A 1 344 ? 2.09 -27.406 -18.891 1 88.75 344 GLY A N 1
ATOM 2621 C CA . GLY A 1 344 ? 1.316 -26.172 -18.781 1 88.75 344 GLY A CA 1
ATOM 2622 C C . GLY A 1 344 ? 2.18 -24.922 -18.75 1 88.75 344 GLY A C 1
ATOM 2623 O O . GLY A 1 344 ? 1.664 -23.812 -18.641 1 88.75 344 GLY A O 1
ATOM 2624 N N . ILE A 1 345 ? 3.486 -25.016 -18.875 1 87.56 345 ILE A N 1
ATOM 2625 C CA . ILE A 1 345 ? 4.41 -23.891 -18.906 1 87.56 345 ILE A CA 1
ATOM 2626 C C . ILE A 1 345 ? 4.215 -23.078 -20.188 1 87.56 345 ILE A C 1
ATOM 2628 O O . ILE A 1 345 ? 4.039 -23.656 -21.266 1 87.56 345 ILE A O 1
ATOM 2632 N N . ILE A 1 346 ? 4.184 -21.781 -20.016 1 91.62 346 ILE A N 1
ATOM 2633 C CA . ILE A 1 346 ? 4.016 -20.906 -21.172 1 91.62 346 ILE A CA 1
ATOM 2634 C C . ILE A 1 346 ? 5.254 -20.031 -21.344 1 91.62 346 ILE A C 1
ATOM 2636 O O . ILE A 1 346 ? 5.754 -19.469 -20.359 1 91.62 346 ILE A O 1
ATOM 2640 N N . VAL A 1 347 ? 5.785 -20.047 -22.484 1 89 347 VAL A N 1
ATOM 2641 C CA . VAL A 1 347 ? 6.805 -19.078 -22.875 1 89 347 VAL A CA 1
ATOM 2642 C C . VAL A 1 347 ? 6.148 -17.906 -23.609 1 89 347 VAL A C 1
ATOM 2644 O O . VAL A 1 347 ? 5.598 -18.094 -24.703 1 89 347 VAL A O 1
ATOM 2647 N N . TRP A 1 348 ? 6.223 -16.766 -23.047 1 90.69 348 TRP A N 1
ATOM 2648 C CA . TRP A 1 348 ? 5.633 -15.562 -23.609 1 90.69 348 TRP A CA 1
ATOM 2649 C C . TRP A 1 348 ? 6.664 -14.797 -24.438 1 90.69 348 TRP A C 1
ATOM 2651 O O . TRP A 1 348 ? 7.812 -14.633 -24 1 90.69 348 TRP A O 1
ATOM 2661 N N . LEU A 1 349 ? 6.238 -14.453 -25.594 1 85.94 349 LEU A N 1
ATOM 2662 C CA . LEU A 1 349 ? 7.023 -13.586 -26.469 1 85.94 349 LEU A CA 1
ATOM 2663 C C . LEU A 1 349 ? 6.352 -12.227 -26.625 1 85.94 349 LEU A C 1
ATOM 2665 O O . LEU A 1 349 ? 5.246 -12.141 -27.172 1 85.94 349 LEU A O 1
ATOM 2669 N N . MET A 1 350 ? 7.09 -11.219 -26.188 1 81.44 350 MET A N 1
ATOM 2670 C CA . MET A 1 350 ? 6.527 -9.875 -26.219 1 81.44 350 MET A CA 1
ATOM 2671 C C . MET A 1 350 ? 6.859 -9.188 -27.547 1 81.44 350 MET A C 1
ATOM 2673 O O . MET A 1 350 ? 7.773 -9.609 -28.25 1 81.44 350 MET A O 1
ATOM 2677 N N . GLY A 1 351 ? 6.043 -8.141 -27.906 1 74.62 351 GLY A N 1
ATOM 2678 C CA . GLY A 1 351 ? 6.223 -7.414 -29.141 1 74.62 351 GLY A CA 1
ATOM 2679 C C . GLY A 1 351 ? 7.57 -6.719 -29.234 1 74.62 351 GLY A C 1
ATOM 2680 O O . GLY A 1 351 ? 8.062 -6.445 -30.344 1 74.62 351 GLY A O 1
ATOM 2681 N N . ASP A 1 352 ? 8.148 -6.465 -28.141 1 72.62 352 ASP A N 1
ATOM 2682 C CA . ASP A 1 352 ? 9.43 -5.766 -28.141 1 72.62 352 ASP A CA 1
ATOM 2683 C C . ASP A 1 352 ? 10.594 -6.754 -28.188 1 72.62 352 ASP A C 1
ATOM 2685 O O . ASP A 1 352 ? 11.758 -6.359 -28.062 1 72.62 352 ASP A O 1
ATOM 2689 N N . GLY A 1 353 ? 10.312 -8.031 -28.281 1 74.56 353 GLY A N 1
ATOM 2690 C CA . GLY A 1 353 ? 11.344 -9.039 -28.453 1 74.56 353 GLY A CA 1
ATOM 2691 C C . GLY A 1 353 ? 11.742 -9.711 -27.156 1 74.56 353 GLY A C 1
ATOM 2692 O O . GLY A 1 353 ? 12.477 -10.695 -27.156 1 74.56 353 GLY A O 1
ATOM 2693 N N . THR A 1 354 ? 11.25 -9.234 -26.109 1 79.19 354 THR A N 1
ATOM 2694 C CA . THR A 1 354 ? 11.555 -9.867 -24.828 1 79.19 354 THR A CA 1
ATOM 2695 C C . THR A 1 354 ? 10.648 -11.078 -24.609 1 79.19 354 THR A C 1
ATOM 2697 O O . THR A 1 354 ? 9.656 -11.258 -25.312 1 79.19 354 THR A O 1
ATOM 2700 N N . TRP A 1 355 ? 11.133 -11.977 -23.766 1 84.38 355 TRP A N 1
ATOM 2701 C CA . TRP A 1 355 ? 10.336 -13.164 -23.469 1 84.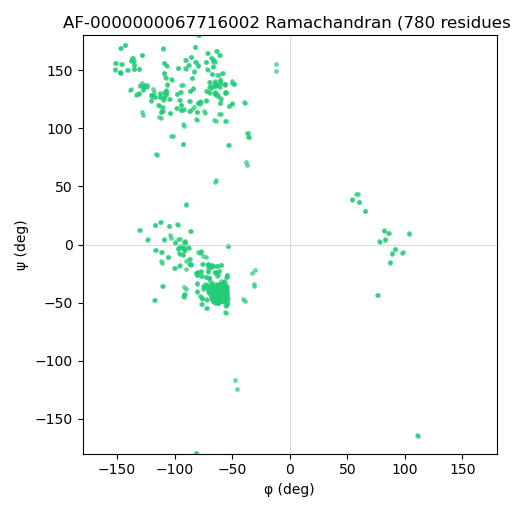38 355 TRP A CA 1
ATOM 2702 C C . TRP A 1 355 ? 10.391 -13.492 -21.984 1 84.38 355 TRP A C 1
ATOM 2704 O O . TRP A 1 355 ? 11.25 -12.984 -21.25 1 84.38 355 TRP A O 1
ATOM 2714 N N . ALA A 1 356 ? 9.461 -14.203 -21.5 1 85.62 356 ALA A N 1
ATOM 2715 C CA . ALA A 1 356 ? 9.391 -14.656 -20.109 1 85.62 356 ALA A CA 1
ATOM 2716 C C . ALA A 1 356 ? 8.625 -15.969 -20 1 85.62 356 ALA A C 1
ATOM 2718 O O . ALA A 1 356 ? 7.859 -16.328 -20.891 1 85.62 356 ALA A O 1
ATOM 2719 N N . VAL A 1 357 ? 8.898 -16.703 -18.953 1 83.38 357 VAL A N 1
ATOM 2720 C CA . VAL A 1 357 ? 8.25 -17.984 -18.734 1 83.38 357 VAL A CA 1
ATOM 2721 C C . VAL A 1 357 ? 7.301 -17.875 -17.547 1 83.38 357 VAL A C 1
ATOM 2723 O O . VAL A 1 357 ? 7.672 -17.359 -16.484 1 83.38 357 VAL A O 1
ATOM 2726 N N . SER A 1 358 ? 6.105 -18.234 -17.766 1 88.88 358 SER A N 1
ATOM 2727 C CA . SER A 1 358 ? 5.102 -18.312 -16.719 1 88.88 358 SER A CA 1
ATOM 2728 C C . SER A 1 358 ? 4.754 -19.766 -16.406 1 88.88 358 SER A C 1
ATOM 2730 O O . SER A 1 358 ? 4.566 -20.578 -17.312 1 88.88 358 SER A O 1
ATOM 2732 N N . GLU A 1 359 ? 4.758 -20.094 -15.164 1 87.69 359 GLU A N 1
ATOM 2733 C CA . GLU A 1 359 ? 4.328 -21.422 -14.719 1 87.69 359 GLU A CA 1
ATOM 2734 C C . GLU A 1 359 ? 2.922 -21.375 -14.133 1 87.69 359 GLU A C 1
ATOM 2736 O O . GLU A 1 359 ? 2.545 -20.391 -13.484 1 87.69 359 GLU A O 1
ATOM 2741 N N . PRO A 1 360 ? 2.141 -22.422 -14.414 1 88.94 360 PRO A N 1
ATOM 2742 C CA . PRO A 1 360 ? 0.793 -22.453 -13.844 1 88.94 360 PRO A CA 1
ATOM 2743 C C . PRO A 1 360 ? 0.802 -22.547 -12.32 1 88.94 360 PRO A C 1
ATOM 2745 O O . PRO A 1 360 ? 1.769 -23.047 -11.734 1 88.94 360 PRO A O 1
ATOM 2748 N N . ASN A 1 361 ? -0.276 -22.125 -11.688 1 83.25 361 ASN A N 1
ATOM 2749 C CA . ASN A 1 361 ? -0.303 -22.031 -10.227 1 83.25 361 ASN A CA 1
ATOM 2750 C C . ASN A 1 361 ? -1.446 -22.844 -9.633 1 83.25 361 ASN A C 1
ATOM 2752 O O . ASN A 1 361 ? -1.657 -22.828 -8.422 1 83.25 361 ASN A O 1
ATOM 2756 N N . GLY A 1 362 ? -2.156 -23.562 -10.438 1 83.38 362 GLY A N 1
ATOM 2757 C CA . GLY A 1 362 ? -3.262 -24.359 -9.938 1 83.38 362 GLY A CA 1
ATOM 2758 C C . GLY A 1 362 ? -2.822 -25.688 -9.359 1 83.38 362 GLY A C 1
ATOM 2759 O O . GLY A 1 362 ? -1.645 -26.047 -9.445 1 83.38 362 GLY A O 1
ATOM 2760 N N . PRO A 1 363 ? -3.723 -26.359 -8.719 1 81.81 363 PRO A N 1
ATOM 2761 C CA . PRO A 1 363 ? -3.402 -27.609 -8.023 1 81.81 363 PRO A CA 1
ATOM 2762 C C . PRO A 1 363 ? -3.109 -28.766 -8.992 1 81.81 363 PRO A C 1
ATOM 2764 O O . PRO A 1 363 ? -2.527 -29.781 -8.594 1 81.81 363 PRO A O 1
ATOM 2767 N N . LEU A 1 364 ? -3.5 -28.641 -10.258 1 84.25 364 LEU A N 1
ATOM 2768 C CA . LEU A 1 364 ? -3.396 -29.75 -11.195 1 84.25 364 LEU A CA 1
ATOM 2769 C C . LEU A 1 364 ? -2.062 -29.719 -11.93 1 84.25 364 LEU A C 1
ATOM 2771 O O . LEU A 1 364 ? -1.76 -30.625 -12.711 1 84.25 364 LEU A O 1
ATOM 2775 N N . ASN A 1 365 ? -1.265 -28.703 -11.703 1 80.75 365 ASN A N 1
ATOM 2776 C CA . ASN A 1 365 ? 0.053 -28.719 -12.336 1 80.75 365 ASN A CA 1
ATOM 2777 C C . ASN A 1 365 ? 1.028 -29.609 -11.586 1 80.75 365 ASN A C 1
ATOM 2779 O O . ASN A 1 365 ? 0.86 -29.859 -10.391 1 80.75 365 ASN A O 1
ATOM 2783 N N . PRO A 1 366 ? 2.021 -30.094 -12.344 1 75.44 366 PRO A N 1
ATOM 2784 C CA . PRO A 1 366 ? 2.91 -31.094 -11.742 1 75.44 366 PRO A CA 1
ATOM 2785 C C . PRO A 1 366 ? 3.572 -30.594 -10.461 1 75.44 366 PRO A C 1
ATOM 2787 O O . PRO A 1 366 ? 3.705 -31.344 -9.492 1 75.44 366 PRO A O 1
ATOM 2790 N N . LYS A 1 367 ? 3.963 -29.406 -10.438 1 76 367 LYS A N 1
ATOM 2791 C CA . LYS A 1 367 ? 4.641 -28.859 -9.273 1 76 367 LYS A CA 1
ATOM 2792 C C . LYS A 1 367 ? 3.717 -28.844 -8.055 1 76 367 LYS A C 1
ATOM 2794 O O . LYS A 1 367 ? 4.109 -29.266 -6.965 1 76 367 LYS A O 1
ATOM 2799 N N . ASN A 1 368 ? 2.555 -28.344 -8.242 1 76.56 368 ASN A N 1
ATOM 2800 C CA . ASN A 1 368 ? 1.617 -28.266 -7.125 1 76.56 368 ASN A CA 1
ATOM 2801 C C . ASN A 1 368 ? 1.067 -29.641 -6.75 1 76.56 368 ASN A C 1
ATOM 2803 O O . ASN A 1 368 ? 0.688 -29.875 -5.602 1 76.56 368 ASN A O 1
ATOM 2807 N N . ALA A 1 369 ? 1.016 -30.547 -7.766 1 75.25 369 ALA A N 1
ATOM 2808 C CA . ALA A 1 369 ? 0.667 -31.922 -7.434 1 75.25 369 ALA A CA 1
ATOM 2809 C C . ALA A 1 369 ? 1.693 -32.531 -6.484 1 75.25 369 ALA A C 1
ATOM 2811 O O . ALA A 1 369 ? 1.332 -33.25 -5.539 1 75.25 369 ALA A O 1
ATOM 2812 N N . ARG A 1 370 ? 2.9 -32.25 -6.766 1 73.12 370 ARG A N 1
ATOM 2813 C CA . ARG A 1 370 ? 3.965 -32.719 -5.883 1 73.12 370 ARG A CA 1
ATOM 2814 C C . ARG A 1 370 ? 3.844 -32.094 -4.5 1 73.12 370 ARG A C 1
ATOM 2816 O O . ARG A 1 370 ? 4.082 -32.75 -3.486 1 73.12 370 ARG A O 1
ATOM 2823 N N . TRP A 1 371 ? 3.533 -30.891 -4.523 1 75.19 371 TRP A N 1
ATOM 2824 C CA . TRP A 1 371 ? 3.318 -30.203 -3.256 1 75.19 371 TRP A CA 1
ATOM 2825 C C . TRP A 1 371 ? 2.215 -30.875 -2.447 1 75.19 371 TRP A C 1
ATOM 2827 O O . TRP A 1 371 ? 2.363 -31.094 -1.242 1 75.19 371 TRP A O 1
ATOM 2837 N N . ALA A 1 372 ? 1.153 -31.156 -3.105 1 72.81 372 ALA A N 1
ATOM 2838 C CA . ALA A 1 372 ? 0.044 -31.828 -2.428 1 72.81 372 ALA A CA 1
ATOM 2839 C C . ALA A 1 372 ? 0.488 -33.156 -1.828 1 72.81 372 ALA A C 1
ATOM 2841 O O . ALA A 1 372 ? 0.065 -33.531 -0.729 1 72.81 372 ALA A O 1
ATOM 2842 N N . GLN A 1 373 ? 1.325 -33.812 -2.549 1 73.56 373 GLN A N 1
ATOM 2843 C CA . GLN A 1 373 ? 1.868 -35.094 -2.047 1 73.56 373 GLN A CA 1
ATOM 2844 C C . GLN A 1 373 ? 2.709 -34.844 -0.793 1 73.56 373 GLN A C 1
ATOM 2846 O O . GLN A 1 373 ? 2.598 -35.625 0.178 1 73.56 373 GLN A O 1
ATOM 2851 N N . THR A 1 374 ? 3.504 -33.875 -0.937 1 72.5 374 THR A N 1
ATOM 2852 C CA . THR A 1 374 ? 4.344 -33.531 0.204 1 72.5 374 THR A CA 1
ATOM 2853 C C . THR A 1 374 ? 3.492 -33.219 1.43 1 72.5 374 THR A C 1
ATOM 2855 O O . THR A 1 374 ? 3.783 -33.688 2.533 1 72.5 374 THR A O 1
ATOM 2858 N N . VAL A 1 375 ? 2.461 -32.5 1.265 1 70.19 375 VAL A N 1
ATOM 2859 C CA . VAL A 1 375 ? 1.577 -32.094 2.361 1 70.19 375 VAL A CA 1
ATOM 2860 C C . VAL A 1 375 ? 0.896 -33.344 2.934 1 70.19 375 VAL A C 1
ATOM 2862 O O . VAL A 1 375 ? 0.834 -33.5 4.152 1 70.19 375 VAL A O 1
ATOM 2865 N N . ALA A 1 376 ? 0.464 -34.156 2.076 1 69.94 376 ALA A N 1
ATOM 2866 C CA . ALA A 1 376 ? -0.214 -35.375 2.506 1 69.94 376 ALA A CA 1
ATOM 2867 C C . ALA A 1 376 ? 0.714 -36.25 3.342 1 69.94 376 ALA A C 1
ATOM 2869 O O . ALA A 1 376 ? 0.305 -36.781 4.367 1 69.94 376 ALA A O 1
ATOM 2870 N N . GLN A 1 377 ? 1.9 -36.406 2.873 1 71.69 377 GLN A N 1
ATOM 2871 C CA . GLN A 1 377 ? 2.885 -37.219 3.57 1 71.69 377 GLN A CA 1
ATOM 2872 C C . GLN A 1 377 ? 3.213 -36.656 4.941 1 71.69 377 GLN A C 1
ATOM 2874 O O . GLN A 1 377 ? 3.336 -37.375 5.922 1 71.69 377 GLN A O 1
ATOM 2879 N N . HIS A 1 378 ? 3.354 -35.438 4.977 1 71.19 378 HIS A N 1
ATOM 2880 C CA . HIS A 1 378 ? 3.645 -34.781 6.242 1 71.19 378 HIS A CA 1
ATOM 2881 C C . HIS A 1 378 ? 2.496 -34.938 7.23 1 71.19 378 HIS A C 1
ATOM 2883 O O . HIS A 1 378 ? 2.721 -35.25 8.398 1 71.19 378 HIS A O 1
ATOM 2889 N N . ARG A 1 379 ? 1.316 -34.688 6.734 1 66.31 379 ARG A N 1
ATOM 2890 C CA . ARG A 1 379 ? 0.14 -34.812 7.59 1 66.31 379 ARG A CA 1
ATOM 2891 C C . ARG A 1 379 ? -0.014 -36.25 8.086 1 66.31 379 ARG A C 1
ATOM 2893 O O . ARG A 1 379 ? -0.43 -36.469 9.227 1 66.31 379 ARG A O 1
ATOM 2900 N N . ALA A 1 380 ? 0.306 -37.156 7.281 1 67.69 380 ALA A N 1
ATOM 2901 C CA . ALA A 1 380 ? 0.255 -38.562 7.668 1 67.69 380 ALA A CA 1
ATOM 2902 C C . ALA A 1 380 ? 1.262 -38.875 8.773 1 67.69 380 ALA A C 1
ATOM 2904 O O . ALA A 1 380 ? 0.956 -39.594 9.719 1 67.69 380 ALA A O 1
ATOM 2905 N N . ARG A 1 381 ? 2.367 -38.281 8.664 1 66.88 381 ARG A N 1
ATOM 2906 C CA . ARG A 1 381 ? 3.408 -38.5 9.664 1 66.88 381 ARG A CA 1
ATOM 2907 C C . ARG A 1 381 ? 3.033 -37.844 10.992 1 66.88 381 ARG A C 1
ATOM 2909 O O . ARG A 1 381 ? 3.285 -38.406 12.062 1 66.88 381 ARG A O 1
ATOM 2916 N N . HIS A 1 382 ? 2.514 -36.719 10.906 1 59.19 382 HIS A N 1
ATOM 2917 C CA . HIS A 1 382 ? 2.109 -36 12.109 1 59.19 382 HIS A CA 1
ATOM 2918 C C . HIS A 1 382 ? 0.967 -36.719 12.82 1 59.19 382 HIS A C 1
ATOM 2920 O O . HIS A 1 382 ? 0.919 -36.75 14.047 1 59.19 382 HIS A O 1
ATOM 2926 N N . HIS A 1 383 ? -0.023 -37.094 12.062 1 52.34 383 HIS A N 1
ATOM 2927 C CA . HIS A 1 383 ? -1.125 -37.875 12.633 1 52.34 383 HIS A CA 1
ATOM 2928 C C . HIS A 1 383 ? -0.617 -39.125 13.328 1 52.34 383 HIS A C 1
ATOM 2930 O O . HIS A 1 383 ? -1.117 -39.5 14.398 1 52.34 383 HIS A O 1
ATOM 2936 N N . LYS A 1 384 ? 0.332 -39.625 12.773 1 52.22 384 LYS A N 1
ATOM 2937 C CA . LYS A 1 384 ? 0.907 -40.812 13.391 1 52.22 384 LYS A CA 1
ATOM 2938 C C . LYS A 1 384 ? 1.621 -40.469 14.688 1 52.22 384 LYS A C 1
ATOM 2940 O O . LYS A 1 384 ? 1.534 -41.219 15.672 1 52.22 384 LYS A O 1
ATOM 2945 N N . ARG A 1 385 ? 2.105 -39.312 14.75 1 49.66 385 ARG A N 1
ATOM 2946 C CA . ARG A 1 385 ? 2.822 -38.906 15.953 1 49.66 385 ARG A CA 1
ATOM 2947 C C . ARG A 1 385 ? 1.852 -38.562 17.078 1 49.66 385 ARG A C 1
ATOM 2949 O O . ARG A 1 385 ? 2.084 -38.938 18.234 1 49.66 385 ARG A O 1
ATOM 2956 N N . TRP A 1 386 ? 0.8 -37.844 16.844 1 45.81 386 TRP A N 1
ATOM 2957 C CA . TRP A 1 386 ? -0.16 -37.469 17.875 1 45.81 386 TRP A CA 1
ATOM 2958 C C . TRP A 1 386 ? -0.956 -38.688 18.344 1 45.81 386 TRP A C 1
ATOM 2960 O O . TRP A 1 386 ? -1.269 -38.812 19.516 1 45.81 386 TRP A O 1
ATOM 2970 N N . VAL A 1 387 ? -1.356 -39.531 17.484 1 45.03 387 VAL A N 1
ATOM 2971 C CA . VAL A 1 387 ? -2.051 -40.75 17.875 1 45.03 387 VAL A CA 1
ATOM 2972 C C . VAL A 1 387 ? -1.137 -41.594 18.75 1 45.03 387 VAL A C 1
ATOM 2974 O O . VAL A 1 387 ? -1.605 -42.281 19.672 1 45.03 387 VAL A O 1
ATOM 2977 N N . LYS A 1 388 ? 0.027 -41.625 18.562 1 47.16 388 LYS A N 1
ATOM 2978 C CA . LYS A 1 388 ? 0.947 -42.344 19.422 1 47.16 388 LYS A CA 1
ATOM 2979 C C . LYS A 1 388 ? 1.095 -41.688 20.781 1 47.16 388 LYS A C 1
ATOM 2981 O O . LYS A 1 388 ? 1.206 -42.344 21.812 1 47.16 388 LYS A O 1
ATOM 2986 N N . GLU A 1 389 ? 1.074 -40.344 20.797 1 42.84 389 GLU A N 1
ATOM 2987 C CA . GLU A 1 389 ? 1.202 -39.656 22.078 1 42.84 389 GLU A CA 1
ATOM 2988 C C . GLU A 1 389 ? -0.083 -39.75 22.891 1 42.84 389 GLU A C 1
ATOM 2990 O O . GLU A 1 389 ? -0.039 -39.844 24.125 1 42.84 389 GLU A O 1
ATOM 2995 N N . ASP A 1 390 ? -1.26 -39.719 22.422 1 36.91 390 ASP A N 1
ATOM 2996 C CA . ASP A 1 390 ? -2.529 -39.938 23.125 1 36.91 390 ASP A CA 1
ATOM 2997 C C . ASP A 1 390 ? -2.697 -41.375 23.531 1 36.91 390 ASP A C 1
ATOM 2999 O O . ASP A 1 390 ? -3.504 -41.688 24.406 1 36.91 390 ASP A O 1
ATOM 3003 N N . ALA A 1 391 ? -2.207 -42.344 22.938 1 40.84 391 ALA A N 1
ATOM 3004 C CA . ALA A 1 391 ? -2.242 -43.75 23.344 1 40.84 391 ALA A CA 1
ATOM 3005 C C . ALA A 1 391 ? -1.265 -44.031 24.484 1 40.84 391 ALA A C 1
ATOM 3007 O O . ALA A 1 391 ? -1.263 -45.094 25.062 1 40.84 391 ALA A O 1
ATOM 3008 N N . LYS A 1 392 ? -0.43 -43 24.734 1 36.41 392 LYS A N 1
ATOM 3009 C CA . LYS A 1 392 ? 0.338 -43.188 25.969 1 36.41 392 LYS A CA 1
ATOM 3010 C C . LYS A 1 392 ? -0.324 -42.5 27.141 1 36.41 392 LYS A C 1
ATOM 3012 O O . LYS A 1 392 ? -0.733 -41.344 27.031 1 36.41 392 LYS A O 1
ATOM 3017 N N . MET B 1 1 ? 24.984 -39.844 -19.625 1 24.69 1 MET B N 1
ATOM 3018 C CA . MET B 1 1 ? 25.562 -38.562 -20.047 1 24.69 1 MET B CA 1
ATOM 3019 C C . MET B 1 1 ? 24.688 -37.406 -19.578 1 24.69 1 MET B C 1
ATOM 3021 O O . MET B 1 1 ? 23.5 -37.344 -19.891 1 24.69 1 MET B O 1
ATOM 3025 N N . GLU B 1 2 ? 24.875 -36.812 -18.406 1 31.41 2 GLU B N 1
ATOM 3026 C CA . GLU B 1 2 ? 24.094 -35.75 -17.797 1 31.41 2 GLU B CA 1
ATOM 3027 C C . GLU B 1 2 ? 23.953 -34.562 -18.75 1 31.41 2 GLU B C 1
ATOM 3029 O O . GLU B 1 2 ? 24.953 -34.062 -19.281 1 31.41 2 GLU B O 1
ATOM 3034 N N . VAL B 1 3 ? 22.984 -34.625 -19.594 1 36.78 3 VAL B N 1
ATOM 3035 C CA . VAL B 1 3 ? 22.859 -33.5 -20.516 1 36.78 3 VAL B CA 1
ATOM 3036 C C . VAL B 1 3 ? 23.219 -32.219 -19.797 1 36.78 3 VAL B C 1
ATOM 3038 O O . VAL B 1 3 ? 22.688 -31.922 -18.719 1 36.78 3 VAL B O 1
ATOM 3041 N N . PRO B 1 4 ? 24.344 -31.734 -19.859 1 39.44 4 PRO B N 1
ATOM 3042 C CA . PRO B 1 4 ? 24.719 -30.453 -19.266 1 39.44 4 PRO B CA 1
ATOM 3043 C C . PRO B 1 4 ? 23.609 -29.406 -19.344 1 39.44 4 PRO B C 1
ATOM 3045 O O . PRO B 1 4 ? 22.938 -29.297 -20.391 1 39.44 4 PRO B O 1
ATOM 3048 N N . SER B 1 5 ? 22.75 -29.266 -18.359 1 44.53 5 SER B N 1
ATOM 3049 C CA . SER B 1 5 ? 21.594 -28.375 -18.375 1 44.53 5 SER B CA 1
ATOM 3050 C C . SER B 1 5 ? 21.906 -27.078 -19.094 1 44.53 5 SER B C 1
ATOM 3052 O O . SER B 1 5 ? 22.75 -26.297 -18.641 1 44.53 5 SER B O 1
ATOM 3054 N N . LEU B 1 6 ? 22.125 -27.031 -20.438 1 47.03 6 LEU B N 1
ATOM 3055 C CA . LEU B 1 6 ? 22.438 -25.953 -21.359 1 47.03 6 LEU B CA 1
ATOM 3056 C C . LEU B 1 6 ? 21.812 -24.641 -20.906 1 47.03 6 LEU B C 1
ATOM 3058 O O . LEU B 1 6 ? 22.281 -23.562 -21.297 1 47.03 6 LEU B O 1
ATOM 3062 N N . PHE B 1 7 ? 20.719 -24.625 -20.359 1 58.94 7 PHE B N 1
ATOM 3063 C CA . PHE B 1 7 ? 20.156 -23.328 -20 1 58.94 7 PHE B CA 1
ATOM 3064 C C . PHE B 1 7 ? 20.109 -23.156 -18.484 1 58.94 7 PHE B C 1
ATOM 3066 O O . PHE B 1 7 ? 19.734 -24.078 -17.766 1 58.94 7 PHE B O 1
ATOM 3073 N N . THR B 1 8 ? 20.984 -22.281 -17.969 1 80.44 8 THR B N 1
ATOM 3074 C CA . THR B 1 8 ? 20.953 -21.906 -16.562 1 80.44 8 THR B CA 1
ATOM 3075 C C . THR B 1 8 ? 19.625 -21.266 -16.203 1 80.44 8 THR B C 1
ATOM 3077 O O . THR B 1 8 ? 19.109 -20.438 -16.953 1 80.44 8 THR B O 1
ATOM 3080 N N . ASN B 1 9 ? 19 -21.922 -15.227 1 88.38 9 ASN B N 1
ATOM 3081 C CA . ASN B 1 9 ? 17.75 -21.359 -14.742 1 88.38 9 ASN B CA 1
ATOM 3082 C C . ASN B 1 9 ? 17.984 -20.062 -13.977 1 88.38 9 ASN B C 1
ATOM 3084 O O . ASN B 1 9 ? 18.953 -19.938 -13.227 1 88.38 9 ASN B O 1
ATOM 3088 N N . PHE B 1 10 ? 17.203 -19.078 -14.375 1 92.88 10 PHE B N 1
ATOM 3089 C CA . PHE B 1 10 ? 17.25 -17.812 -13.664 1 92.88 10 PHE B CA 1
ATOM 3090 C C . PHE B 1 10 ? 15.906 -17.094 -13.75 1 92.88 10 PHE B C 1
ATOM 3092 O O . PHE B 1 10 ? 15.117 -17.328 -14.664 1 92.88 10 PHE B O 1
ATOM 3099 N N . PHE B 1 11 ? 15.594 -16.344 -12.797 1 93.06 11 PHE B N 1
ATOM 3100 C CA . PHE B 1 11 ? 14.43 -15.477 -12.867 1 93.06 11 PHE B CA 1
ATOM 3101 C C . PHE B 1 11 ? 14.672 -14.328 -13.844 1 93.06 11 PHE B C 1
ATOM 3103 O O . PHE B 1 11 ? 15.797 -13.852 -13.984 1 93.06 11 PHE B O 1
ATOM 3110 N N . ALA B 1 12 ? 13.633 -13.875 -14.43 1 91.25 12 ALA B N 1
ATOM 3111 C CA . ALA B 1 12 ? 13.695 -12.797 -15.414 1 91.25 12 ALA B CA 1
ATOM 3112 C C . ALA B 1 12 ? 14.352 -11.555 -14.828 1 91.25 12 ALA B C 1
ATOM 3114 O O . ALA B 1 12 ? 15.031 -10.805 -15.539 1 91.25 12 ALA B O 1
ATOM 3115 N N . VAL B 1 13 ? 14.211 -11.273 -13.516 1 94.88 13 VAL B N 1
ATOM 3116 C CA . VAL B 1 13 ? 14.773 -10.102 -12.859 1 94.88 13 VAL B CA 1
ATOM 3117 C C . VAL B 1 13 ? 16.297 -10.211 -12.82 1 94.88 13 VAL B C 1
ATOM 3119 O O . VAL B 1 13 ? 17 -9.219 -12.586 1 94.88 13 VAL B O 1
ATOM 3122 N N . ASN B 1 14 ? 16.828 -11.414 -13.023 1 95.19 14 ASN B N 1
ATOM 3123 C CA . ASN B 1 14 ? 18.266 -11.648 -13.008 1 95.19 14 ASN B CA 1
ATOM 3124 C C . ASN B 1 14 ? 18.781 -12.039 -14.391 1 95.19 14 ASN B C 1
ATOM 3126 O O . ASN B 1 14 ? 19.828 -12.672 -14.508 1 95.19 14 ASN B O 1
ATOM 3130 N N . ASN B 1 15 ? 18 -11.734 -15.414 1 92 15 ASN B N 1
ATOM 3131 C CA . ASN B 1 15 ? 18.406 -12.07 -16.781 1 92 15 ASN B CA 1
ATOM 3132 C C . ASN B 1 15 ? 19.719 -11.398 -17.156 1 92 15 ASN B C 1
ATOM 3134 O O . ASN B 1 15 ? 19.766 -10.172 -17.281 1 92 15 ASN B O 1
ATOM 3138 N N . PRO B 1 16 ? 20.797 -12.156 -17.344 1 91.56 16 PRO B N 1
ATOM 3139 C CA . PRO B 1 16 ? 22.094 -11.555 -17.641 1 91.56 16 PRO B CA 1
ATOM 3140 C C . PRO B 1 16 ? 22.156 -10.867 -19 1 91.56 16 PRO B C 1
ATOM 3142 O O . PRO B 1 16 ? 23.031 -10.039 -19.25 1 91.56 16 PRO B O 1
ATOM 3145 N N . ASP B 1 17 ? 21.234 -11.188 -19.891 1 90.12 17 ASP B N 1
ATOM 3146 C CA . ASP B 1 17 ? 21.25 -10.633 -21.234 1 90.12 17 ASP B CA 1
ATOM 3147 C C . ASP B 1 17 ? 20.344 -9.414 -21.344 1 90.12 17 ASP B C 1
ATOM 3149 O O . ASP B 1 17 ? 20.219 -8.828 -22.422 1 90.12 17 ASP B O 1
ATOM 3153 N N . SER B 1 18 ? 19.672 -9.031 -20.359 1 91.88 18 SER B N 1
ATOM 3154 C CA . SER B 1 18 ? 18.781 -7.875 -20.312 1 91.88 18 SER B CA 1
ATOM 3155 C C . SER B 1 18 ? 19.422 -6.711 -19.562 1 91.88 18 SER B C 1
ATOM 3157 O O . SER B 1 18 ? 19.578 -6.766 -18.344 1 91.88 18 SER B O 1
ATOM 3159 N N . PRO B 1 19 ? 19.734 -5.613 -20.266 1 93.38 19 PRO B N 1
ATOM 3160 C CA . PRO B 1 19 ? 20.359 -4.473 -19.594 1 93.38 19 PRO B CA 1
ATOM 3161 C C . PRO B 1 19 ? 19.5 -3.92 -18.453 1 93.38 19 PRO B C 1
ATOM 3163 O O . PRO B 1 19 ? 19.984 -3.715 -17.344 1 93.38 19 PRO B O 1
ATOM 3166 N N . PRO B 1 20 ? 18.156 -3.744 -18.625 1 93.44 20 PRO B N 1
ATOM 3167 C CA . PRO B 1 20 ? 17.359 -3.264 -17.5 1 93.44 20 PRO B CA 1
ATOM 3168 C C . PRO B 1 20 ? 17.344 -4.238 -16.328 1 93.44 20 PRO B C 1
ATOM 3170 O O . PRO B 1 20 ? 17.328 -3.816 -15.164 1 93.44 20 PRO B O 1
ATOM 3173 N N . ALA B 1 21 ? 17.375 -5.547 -16.594 1 94.06 21 ALA B N 1
ATOM 3174 C CA . ALA B 1 21 ? 17.406 -6.527 -15.508 1 94.06 21 ALA B CA 1
ATOM 3175 C C . ALA B 1 21 ? 18.703 -6.434 -14.727 1 94.06 21 ALA B C 1
ATOM 3177 O O . ALA B 1 21 ? 18.703 -6.465 -13.492 1 94.06 21 ALA B O 1
ATOM 3178 N N . ARG B 1 22 ? 19.797 -6.297 -15.438 1 96.19 22 ARG B N 1
ATOM 3179 C CA . ARG B 1 22 ? 21.109 -6.176 -14.797 1 96.19 22 ARG B CA 1
ATOM 3180 C C . ARG B 1 22 ? 21.172 -4.914 -13.938 1 96.19 22 ARG B C 1
ATOM 3182 O O . ARG B 1 22 ? 21.672 -4.953 -12.805 1 96.19 22 ARG B O 1
ATOM 3189 N N . GLN B 1 23 ? 20.672 -3.846 -14.516 1 96.75 23 GLN B N 1
ATOM 3190 C CA . GLN B 1 23 ? 20.703 -2.576 -13.797 1 96.75 23 GLN B CA 1
ATOM 3191 C C . GLN B 1 23 ? 19.812 -2.631 -12.555 1 96.75 23 GLN B C 1
ATOM 3193 O O . GLN B 1 23 ? 20.203 -2.15 -11.492 1 96.75 23 GLN B O 1
ATOM 3198 N N . LYS B 1 24 ? 18.656 -3.186 -12.664 1 96.44 24 LYS B N 1
ATOM 3199 C CA . LYS B 1 24 ? 17.734 -3.26 -11.531 1 96.44 24 LYS B CA 1
ATOM 3200 C C . LYS B 1 24 ? 18.266 -4.203 -10.453 1 96.44 24 LYS B C 1
ATOM 3202 O O . LYS B 1 24 ? 18.062 -3.971 -9.266 1 96.44 24 LYS B O 1
ATOM 3207 N N . THR B 1 25 ? 18.938 -5.301 -10.883 1 97.06 25 THR B N 1
ATOM 3208 C CA . THR B 1 25 ? 19.594 -6.191 -9.922 1 97.06 25 THR B CA 1
ATOM 3209 C C . THR B 1 25 ? 20.625 -5.434 -9.102 1 97.06 25 THR B C 1
ATOM 3211 O O . THR B 1 25 ? 20.703 -5.598 -7.883 1 97.06 25 THR B O 1
ATOM 3214 N N . LYS B 1 26 ? 21.391 -4.629 -9.797 1 97.25 26 LYS B N 1
ATOM 3215 C CA . LYS B 1 26 ? 22.391 -3.83 -9.102 1 97.25 26 LYS B CA 1
ATOM 3216 C C . LYS B 1 26 ? 21.734 -2.873 -8.102 1 97.25 26 LYS B C 1
ATOM 3218 O O . LYS B 1 26 ? 22.25 -2.68 -6.996 1 97.25 26 LYS B O 1
ATOM 3223 N N . LEU B 1 27 ? 20.656 -2.297 -8.469 1 96.75 27 LEU B N 1
ATOM 3224 C CA . LEU B 1 27 ? 19.938 -1.396 -7.582 1 96.75 27 LEU B CA 1
ATOM 3225 C C . LEU B 1 27 ? 19.406 -2.145 -6.359 1 96.75 27 LEU B C 1
ATOM 3227 O O . LEU B 1 27 ? 19.484 -1.639 -5.238 1 96.75 27 LEU B O 1
ATOM 3231 N N . ARG B 1 28 ? 18.891 -3.344 -6.578 1 96.69 28 ARG B N 1
ATOM 3232 C CA . ARG B 1 28 ? 18.406 -4.148 -5.461 1 96.69 28 ARG B CA 1
ATOM 3233 C C . ARG B 1 28 ? 19.547 -4.523 -4.523 1 96.69 28 ARG B C 1
ATOM 3235 O O . ARG B 1 28 ? 19.375 -4.539 -3.303 1 96.69 28 ARG B O 1
ATOM 3242 N N . GLU B 1 29 ? 20.656 -4.848 -5.125 1 98.06 29 GLU B N 1
ATOM 3243 C CA . GLU B 1 29 ? 21.828 -5.176 -4.336 1 98.06 29 GLU B CA 1
ATOM 3244 C C . GLU B 1 29 ? 22.266 -3.994 -3.471 1 98.06 29 GLU B C 1
ATOM 3246 O O . GLU B 1 29 ? 22.516 -4.152 -2.275 1 98.06 29 GLU B O 1
ATOM 3251 N N . LEU B 1 30 ? 22.359 -2.838 -4.102 1 97.5 30 LEU B N 1
ATOM 3252 C CA . LEU B 1 30 ? 22.781 -1.644 -3.373 1 97.5 30 LEU B CA 1
ATOM 3253 C C . LEU B 1 30 ? 21.797 -1.312 -2.258 1 97.5 30 LEU B C 1
ATOM 3255 O O . LEU B 1 30 ? 22.203 -0.941 -1.154 1 97.5 30 LEU B O 1
ATOM 3259 N N . GLU B 1 31 ? 20.547 -1.448 -2.525 1 96.75 31 GLU B N 1
ATOM 3260 C CA . GLU B 1 31 ? 19.516 -1.203 -1.515 1 96.75 31 GLU B CA 1
ATOM 3261 C C . GLU B 1 31 ? 19.625 -2.199 -0.363 1 96.75 31 GLU B C 1
ATOM 3263 O O . GLU B 1 31 ? 19.516 -1.818 0.805 1 96.75 31 GLU B O 1
ATOM 3268 N N . HIS B 1 32 ? 19.812 -3.459 -0.715 1 97.5 32 HIS B N 1
ATOM 3269 C CA . HIS B 1 32 ? 19.984 -4.496 0.296 1 97.5 32 HIS B CA 1
ATOM 3270 C C . HIS B 1 32 ? 21.172 -4.203 1.194 1 97.5 32 HIS B C 1
ATOM 3272 O O . HIS B 1 32 ? 21.062 -4.277 2.42 1 97.5 32 HIS B O 1
ATOM 3278 N N . ARG B 1 33 ? 22.266 -3.844 0.601 1 97.19 33 ARG B N 1
ATOM 3279 C CA . ARG B 1 33 ? 23.484 -3.568 1.346 1 97.19 33 ARG B CA 1
ATOM 3280 C C . ARG B 1 33 ? 23.344 -2.32 2.207 1 97.19 33 ARG B C 1
ATOM 3282 O O . ARG B 1 33 ? 23.875 -2.252 3.312 1 97.19 33 ARG B O 1
ATOM 3289 N N . PHE B 1 34 ? 22.656 -1.35 1.725 1 97.25 34 PHE B N 1
ATOM 3290 C CA . PHE B 1 34 ? 22.375 -0.155 2.512 1 97.25 34 PHE B CA 1
ATOM 3291 C C . PHE B 1 34 ? 21.719 -0.52 3.832 1 97.25 34 PHE B C 1
ATOM 3293 O O . PHE B 1 34 ? 22.156 -0.089 4.898 1 97.25 34 PHE B O 1
ATOM 3300 N N . TRP B 1 35 ? 20.672 -1.336 3.77 1 96.62 35 TRP B N 1
ATOM 3301 C CA . TRP B 1 35 ? 19.906 -1.678 4.973 1 96.62 35 TRP B CA 1
ATOM 3302 C C . TRP B 1 35 ? 20.719 -2.613 5.871 1 96.62 35 TRP B C 1
ATOM 3304 O O . TRP B 1 35 ? 20.688 -2.482 7.094 1 96.62 35 TRP B O 1
ATOM 3314 N N . GLN B 1 36 ? 21.438 -3.529 5.27 1 94.81 36 GLN B N 1
ATOM 3315 C CA . GLN B 1 36 ? 22.297 -4.41 6.051 1 94.81 36 GLN B CA 1
ATOM 3316 C C . GLN B 1 36 ? 23.312 -3.609 6.871 1 94.81 36 GLN B C 1
ATOM 3318 O O . GLN B 1 36 ? 23.609 -3.969 8.008 1 94.81 36 GLN B O 1
ATOM 3323 N N . GLU B 1 37 ? 23.734 -2.537 6.309 1 94.81 37 GLU B N 1
ATOM 3324 C CA . GLU B 1 37 ? 24.781 -1.73 6.922 1 94.81 37 GLU B CA 1
ATOM 3325 C C . GLU B 1 37 ? 24.219 -0.826 8.016 1 94.81 37 GLU B C 1
ATOM 3327 O O . GLU B 1 37 ? 24.875 -0.588 9.031 1 94.81 37 GLU B O 1
ATOM 3332 N N . HIS B 1 38 ? 23.016 -0.354 7.867 1 94.12 38 HIS B N 1
ATOM 3333 C CA . HIS B 1 38 ? 22.609 0.772 8.695 1 94.12 38 HIS B CA 1
ATOM 3334 C C . HIS B 1 38 ? 21.531 0.35 9.703 1 94.12 38 HIS B C 1
ATOM 3336 O O . HIS B 1 38 ? 21.25 1.079 10.656 1 94.12 38 HIS B O 1
ATOM 3342 N N . LEU B 1 39 ? 20.938 -0.811 9.492 1 92.44 39 LEU B N 1
ATOM 3343 C CA . LEU B 1 39 ? 19.922 -1.252 10.445 1 92.44 39 LEU B CA 1
ATOM 3344 C C . LEU B 1 39 ? 20.531 -1.46 11.828 1 92.44 39 LEU B C 1
ATOM 3346 O O . LEU B 1 39 ? 21.703 -1.832 11.945 1 92.44 39 LEU B O 1
ATOM 3350 N N . PRO B 1 40 ? 19.703 -1.149 12.812 1 86.06 40 PRO B N 1
ATOM 3351 C CA . PRO B 1 40 ? 20.25 -1.263 14.164 1 86.06 40 PRO B CA 1
ATOM 3352 C C . PRO B 1 40 ? 20.547 -2.705 14.562 1 86.06 40 PRO B C 1
ATOM 3354 O O . PRO B 1 40 ? 19.844 -3.627 14.141 1 86.06 40 PRO B O 1
ATOM 3357 N N . GLY B 1 41 ? 21.562 -2.889 15.336 1 82.12 41 GLY B N 1
ATOM 3358 C CA . GLY B 1 41 ? 21.875 -4.188 15.914 1 82.12 41 GLY B CA 1
ATOM 3359 C C . GLY B 1 41 ? 21.062 -4.512 17.141 1 82.12 41 GLY B C 1
ATOM 3360 O O . GLY B 1 41 ? 20.188 -3.732 17.547 1 82.12 41 GLY B O 1
ATOM 3361 N N . ASP B 1 42 ? 21.297 -5.633 17.703 1 74.81 42 ASP B N 1
ATOM 3362 C CA . ASP B 1 42 ? 20.547 -6.148 18.844 1 74.81 42 ASP B CA 1
ATOM 3363 C C . ASP B 1 42 ? 20.75 -5.27 20.062 1 74.81 42 ASP B C 1
ATOM 3365 O O . ASP B 1 42 ? 19.859 -5.156 20.906 1 74.81 42 ASP B O 1
ATOM 3369 N N . ASP B 1 43 ? 21.812 -4.551 20.172 1 74.19 43 ASP B N 1
ATOM 3370 C CA . ASP B 1 43 ? 22.172 -3.797 21.359 1 74.19 43 ASP B CA 1
ATOM 3371 C C . ASP B 1 43 ? 21.719 -2.34 21.25 1 74.19 43 ASP B C 1
ATOM 3373 O O . ASP B 1 43 ? 21.781 -1.583 22.219 1 74.19 43 ASP B O 1
ATOM 3377 N N . ASP B 1 44 ? 21.25 -1.927 20.125 1 74.62 44 ASP B N 1
ATOM 3378 C CA . ASP B 1 44 ? 20.844 -0.544 19.891 1 74.62 44 ASP B CA 1
ATOM 3379 C C . ASP B 1 44 ? 19.422 -0.295 20.391 1 74.62 44 ASP B C 1
ATOM 3381 O O . ASP B 1 44 ? 18.625 -1.224 20.469 1 74.62 44 ASP B O 1
ATOM 3385 N N . ASP B 1 45 ? 19.234 0.971 20.828 1 75.38 45 ASP B N 1
ATOM 3386 C CA . ASP B 1 45 ? 17.859 1.366 21.047 1 75.38 45 ASP B CA 1
ATOM 3387 C C . ASP B 1 45 ? 17.062 1.363 19.734 1 75.38 45 ASP B C 1
ATOM 3389 O O . ASP B 1 45 ? 17.266 2.236 18.891 1 75.38 45 ASP B O 1
ATOM 3393 N N . HIS B 1 46 ? 16.266 0.428 19.609 1 78.44 46 HIS B N 1
ATOM 3394 C CA . HIS B 1 46 ? 15.586 0.159 18.344 1 78.44 46 HIS B CA 1
ATOM 3395 C C . HIS B 1 46 ? 14.695 1.325 17.938 1 78.44 46 HIS B C 1
ATOM 3397 O O . HIS B 1 46 ? 14.734 1.773 16.781 1 78.44 46 HIS B O 1
ATOM 3403 N N . SER B 1 47 ? 13.984 1.872 18.859 1 75.94 47 SER B N 1
ATOM 3404 C CA . SER B 1 47 ? 13.039 2.941 18.547 1 75.94 47 SER B CA 1
ATOM 3405 C C . SER B 1 47 ? 13.758 4.184 18.031 1 75.94 47 SER B C 1
ATOM 3407 O O . SER B 1 47 ? 13.352 4.777 17.031 1 75.94 47 SER B O 1
ATOM 3409 N N . THR B 1 48 ? 14.812 4.559 18.672 1 74.75 48 THR B N 1
ATOM 3410 C CA . THR B 1 48 ? 15.594 5.727 18.266 1 74.75 48 THR B CA 1
ATOM 3411 C C . THR B 1 48 ? 16.266 5.488 16.922 1 74.75 48 THR B C 1
ATOM 3413 O O . THR B 1 48 ? 16.266 6.363 16.047 1 74.75 48 THR B O 1
ATOM 3416 N N . ALA B 1 49 ? 16.844 4.305 16.797 1 82.44 49 ALA B N 1
ATOM 3417 C CA . ALA B 1 49 ? 17.547 3.982 15.555 1 82.44 49 ALA B CA 1
ATOM 3418 C C . ALA B 1 49 ? 16.594 3.992 14.367 1 82.44 49 ALA B C 1
ATOM 3420 O O . ALA B 1 49 ? 16.922 4.527 13.305 1 82.44 49 ALA B O 1
ATOM 3421 N N . ILE B 1 50 ? 15.398 3.471 14.562 1 83.44 50 ILE B N 1
ATOM 3422 C CA . ILE B 1 50 ? 14.391 3.404 13.508 1 83.44 50 ILE B CA 1
ATOM 3423 C C . ILE B 1 50 ? 13.93 4.812 13.148 1 83.44 50 ILE B C 1
ATOM 3425 O O . ILE B 1 50 ? 13.773 5.141 11.969 1 83.44 50 ILE B O 1
ATOM 3429 N N . SER B 1 51 ? 13.75 5.629 14.141 1 80.5 51 SER B N 1
ATOM 3430 C CA . SER B 1 51 ? 13.336 7.008 13.906 1 80.5 51 SER B CA 1
ATOM 3431 C C . SER B 1 51 ? 14.398 7.777 13.125 1 80.5 51 SER B C 1
ATOM 3433 O O . SER B 1 51 ? 14.078 8.516 12.188 1 80.5 51 SER B O 1
ATOM 3435 N N . SER B 1 52 ? 15.656 7.57 13.492 1 83.94 52 SER B N 1
ATOM 3436 C CA . SER B 1 52 ? 16.766 8.234 12.805 1 83.94 52 SER B CA 1
ATOM 3437 C C . SER B 1 52 ? 16.859 7.797 11.344 1 83.94 52 SER B C 1
ATOM 3439 O O . SER B 1 52 ? 17.047 8.625 10.453 1 83.94 52 SER B O 1
ATOM 3441 N N . LEU B 1 53 ? 16.672 6.535 11.156 1 89.94 53 LEU B N 1
ATOM 3442 C CA . LEU B 1 53 ? 16.719 6.012 9.797 1 89.94 53 LEU B CA 1
ATOM 3443 C C . LEU B 1 53 ? 15.531 6.504 8.977 1 89.94 53 LEU B C 1
ATOM 3445 O O . LEU B 1 53 ? 15.672 6.773 7.777 1 89.94 53 LEU B O 1
ATOM 3449 N N . ALA B 1 54 ? 14.359 6.559 9.609 1 88 54 ALA B N 1
ATOM 3450 C CA . ALA B 1 54 ? 13.188 7.094 8.922 1 88 54 ALA B CA 1
ATOM 3451 C C . ALA B 1 54 ? 13.438 8.523 8.438 1 88 54 ALA B C 1
ATOM 3453 O O . ALA B 1 54 ? 13.109 8.859 7.297 1 88 54 ALA B O 1
ATOM 3454 N N . ILE B 1 55 ? 14.086 9.336 9.227 1 84.56 55 ILE B N 1
ATOM 3455 C CA . ILE B 1 55 ? 14.352 10.742 8.938 1 84.56 55 ILE B CA 1
ATOM 3456 C C . ILE B 1 55 ? 15.305 10.852 7.754 1 84.56 55 ILE B C 1
ATOM 3458 O O . ILE B 1 55 ? 15.031 11.586 6.801 1 84.56 55 ILE B O 1
ATOM 3462 N N . VAL B 1 56 ? 16.328 10.07 7.699 1 90.12 56 VAL B N 1
ATOM 3463 C CA . VAL B 1 56 ? 17.391 10.258 6.707 1 90.12 56 VAL B CA 1
ATOM 3464 C C . VAL B 1 56 ? 17.016 9.547 5.41 1 90.12 56 VAL B C 1
ATOM 3466 O O . VAL B 1 56 ? 17.578 9.836 4.352 1 90.12 56 VAL B O 1
ATOM 3469 N N . THR B 1 57 ? 16.047 8.609 5.488 1 93.12 57 THR B N 1
ATOM 3470 C CA . THR B 1 57 ? 15.656 7.887 4.281 1 93.12 57 THR B CA 1
ATOM 3471 C C . THR B 1 57 ? 14.375 8.469 3.691 1 93.12 57 THR B C 1
ATOM 3473 O O . THR B 1 57 ? 14.031 8.18 2.541 1 93.12 57 THR B O 1
ATOM 3476 N N . GLY B 1 58 ? 13.602 9.188 4.488 1 88.88 58 GLY B N 1
ATOM 3477 C CA . GLY B 1 58 ? 12.32 9.727 4.039 1 88.88 58 GLY B CA 1
ATOM 3478 C C . GLY B 1 58 ? 11.188 8.719 4.117 1 88.88 58 GLY B C 1
ATOM 3479 O O . GLY B 1 58 ? 10.07 9 3.68 1 88.88 58 GLY B O 1
ATOM 3480 N N . LEU B 1 59 ? 11.469 7.527 4.648 1 89.62 59 LEU B N 1
ATOM 3481 C CA . LEU B 1 59 ? 10.43 6.52 4.848 1 89.62 59 LEU B CA 1
ATOM 3482 C C . LEU B 1 59 ? 9.711 6.73 6.176 1 89.62 59 LEU B C 1
ATOM 3484 O O . LEU B 1 59 ? 10.195 7.473 7.035 1 89.62 59 LEU B O 1
ATOM 3488 N N . THR B 1 60 ? 8.57 6.176 6.328 1 83.19 60 THR B N 1
ATOM 3489 C CA . THR B 1 60 ? 7.887 6.223 7.617 1 83.19 60 THR B CA 1
ATOM 3490 C C . THR B 1 60 ? 8.57 5.301 8.625 1 83.19 60 THR B C 1
ATOM 3492 O O . THR B 1 60 ? 9.258 4.352 8.234 1 83.19 60 THR B O 1
ATOM 3495 N N . LYS B 1 61 ? 8.383 5.566 9.859 1 79.94 61 LYS B N 1
ATOM 3496 C CA . LYS B 1 61 ? 8.914 4.703 10.914 1 79.94 61 LYS B CA 1
ATOM 3497 C C . LYS B 1 61 ? 8.391 3.275 10.773 1 79.94 61 LYS B C 1
ATOM 3499 O O . LYS B 1 61 ? 9.141 2.316 10.969 1 79.94 61 LYS B O 1
ATOM 3504 N N . ALA B 1 62 ? 7.145 3.211 10.43 1 78.62 62 ALA B N 1
ATOM 3505 C CA . ALA B 1 62 ? 6.535 1.894 10.258 1 78.62 62 ALA B CA 1
ATOM 3506 C C . ALA B 1 62 ? 7.238 1.101 9.164 1 78.62 62 ALA B C 1
ATOM 3508 O O . ALA B 1 62 ? 7.52 -0.088 9.328 1 78.62 62 ALA B O 1
ATOM 3509 N N . GLN B 1 63 ? 7.484 1.739 8.062 1 87.38 63 GLN B N 1
ATOM 3510 C CA . GLN B 1 63 ? 8.148 1.071 6.945 1 87.38 63 GLN B CA 1
ATOM 3511 C C . GLN B 1 63 ? 9.555 0.62 7.34 1 87.38 63 GLN B C 1
ATOM 3513 O O . GLN B 1 63 ? 9.961 -0.503 7.031 1 87.38 63 GLN B O 1
ATOM 3518 N N . VAL B 1 64 ? 10.312 1.505 8.008 1 89.06 64 VAL B N 1
ATOM 3519 C CA . VAL B 1 64 ? 11.672 1.163 8.43 1 89.06 64 VAL B CA 1
ATOM 3520 C C . VAL B 1 64 ? 11.633 -0.001 9.414 1 89.06 64 VAL B C 1
ATOM 3522 O O . VAL B 1 64 ? 12.477 -0.9 9.359 1 89.06 64 VAL B O 1
ATOM 3525 N N . SER B 1 65 ? 10.695 0.047 10.297 1 86.12 65 SER B N 1
ATOM 3526 C CA . SER B 1 65 ? 10.539 -1.044 11.258 1 86.12 65 SER B CA 1
ATOM 3527 C C . SER B 1 65 ? 10.289 -2.369 10.547 1 86.12 65 SER B C 1
ATOM 3529 O O . SER B 1 65 ? 10.891 -3.389 10.891 1 86.12 65 SER B O 1
ATOM 3531 N N . ARG B 1 66 ? 9.414 -2.33 9.578 1 87 66 ARG B N 1
ATOM 3532 C CA . ARG B 1 66 ? 9.125 -3.539 8.812 1 87 66 ARG B CA 1
ATOM 3533 C C . ARG B 1 66 ? 10.375 -4.051 8.102 1 87 66 ARG B C 1
ATOM 3535 O O . ARG B 1 66 ? 10.602 -5.262 8.031 1 87 66 ARG B O 1
ATOM 3542 N N . ILE B 1 67 ? 11.125 -3.119 7.555 1 92.44 67 ILE B N 1
ATOM 3543 C CA . ILE B 1 67 ? 12.359 -3.488 6.879 1 92.44 67 ILE B CA 1
ATOM 3544 C C . ILE B 1 67 ? 13.32 -4.129 7.883 1 92.44 67 ILE B C 1
ATOM 3546 O O . ILE B 1 67 ? 13.938 -5.16 7.59 1 92.44 67 ILE B O 1
ATOM 3550 N N . SER B 1 68 ? 13.422 -3.537 9.078 1 91.94 68 SER B N 1
ATOM 3551 C CA . SER B 1 68 ? 14.297 -4.062 10.117 1 91.94 68 SER B CA 1
ATOM 3552 C C . SER B 1 68 ? 13.906 -5.484 10.508 1 91.94 68 SER B C 1
ATOM 3554 O O . SER B 1 68 ? 14.758 -6.367 10.578 1 91.94 68 SER B O 1
ATOM 3556 N N . ILE B 1 69 ? 12.648 -5.695 10.719 1 90.19 69 ILE B N 1
ATOM 3557 C CA . ILE B 1 69 ? 12.156 -7.012 11.109 1 90.19 69 ILE B CA 1
ATOM 3558 C C . ILE B 1 69 ? 12.391 -8 9.969 1 90.19 69 ILE B C 1
ATOM 3560 O O . ILE B 1 69 ? 12.742 -9.156 10.211 1 90.19 69 ILE B O 1
ATOM 3564 N N . ALA B 1 70 ? 12.195 -7.535 8.742 1 92.5 70 ALA B N 1
ATOM 3565 C CA . ALA B 1 70 ? 12.391 -8.391 7.578 1 92.5 70 ALA B CA 1
ATOM 3566 C C . ALA B 1 70 ? 13.836 -8.883 7.5 1 92.5 70 ALA B C 1
ATOM 3568 O O . ALA B 1 70 ? 14.086 -10.055 7.219 1 92.5 70 ALA B O 1
ATOM 3569 N N . PHE B 1 71 ? 14.773 -7.992 7.777 1 94.62 71 PHE B N 1
ATOM 3570 C CA . PHE B 1 71 ? 16.172 -8.375 7.703 1 94.62 71 PHE B CA 1
ATOM 3571 C C . PHE B 1 71 ? 16.547 -9.289 8.859 1 94.62 71 PHE B C 1
ATOM 3573 O O . PHE B 1 71 ? 17.375 -10.195 8.711 1 94.62 71 PHE B O 1
ATOM 3580 N N . ALA B 1 72 ? 15.953 -9.062 10.039 1 92.44 72 ALA B N 1
ATOM 3581 C CA . ALA B 1 72 ? 16.156 -9.984 11.156 1 92.44 72 ALA B CA 1
ATOM 3582 C C . ALA B 1 72 ? 15.625 -11.375 10.82 1 92.44 72 ALA B C 1
ATOM 3584 O O . ALA B 1 72 ? 16.281 -12.383 11.109 1 92.44 72 ALA B O 1
ATOM 3585 N N . THR B 1 73 ? 14.438 -11.391 10.227 1 93.19 73 THR B N 1
ATOM 3586 C CA . THR B 1 73 ? 13.844 -12.656 9.805 1 93.19 73 THR B CA 1
ATOM 3587 C C . THR B 1 73 ? 14.734 -13.359 8.789 1 93.19 73 THR B C 1
ATOM 3589 O O . THR B 1 73 ? 14.961 -14.57 8.883 1 93.19 73 THR B O 1
ATOM 3592 N N . LEU B 1 74 ? 15.273 -12.594 7.824 1 95.75 74 LEU B N 1
ATOM 3593 C CA . LEU B 1 74 ? 16.156 -13.164 6.82 1 95.75 74 LEU B CA 1
ATOM 3594 C C . LEU B 1 74 ? 17.391 -13.773 7.469 1 95.75 74 LEU B C 1
ATOM 3596 O O . LEU B 1 74 ? 17.875 -14.82 7.035 1 95.75 74 LEU B O 1
ATOM 3600 N N . ALA B 1 75 ? 17.891 -13.133 8.508 1 93.56 75 ALA B N 1
ATOM 3601 C CA . ALA B 1 75 ? 19.062 -13.641 9.227 1 93.56 75 ALA B CA 1
ATOM 3602 C C . ALA B 1 75 ? 18.766 -15 9.852 1 93.56 75 ALA B C 1
ATOM 3604 O O . ALA B 1 75 ? 19.672 -15.836 9.992 1 93.56 75 ALA B O 1
ATOM 3605 N N . ASP B 1 76 ? 17.531 -15.273 10.148 1 93.69 76 ASP B N 1
ATOM 3606 C CA . ASP B 1 76 ? 17.125 -16.531 10.781 1 93.69 76 ASP B CA 1
ATOM 3607 C C . ASP B 1 76 ? 16.828 -17.594 9.734 1 93.69 76 ASP B C 1
ATOM 3609 O O . ASP B 1 76 ? 16.453 -18.719 10.07 1 93.69 76 ASP B O 1
ATOM 3613 N N . LEU B 1 77 ? 16.922 -17.25 8.492 1 97.06 77 LEU B N 1
ATOM 3614 C CA . LEU B 1 77 ? 16.734 -18.172 7.375 1 97.06 77 LEU B CA 1
ATOM 3615 C C . LEU B 1 77 ? 18.016 -18.328 6.578 1 97.06 77 LEU B C 1
ATOM 3617 O O . LEU B 1 77 ? 18.125 -17.844 5.449 1 97.06 77 LEU B O 1
ATOM 3621 N N . PRO B 1 78 ? 18.953 -19.109 7.066 1 97.75 78 PRO B N 1
ATOM 3622 C CA . PRO B 1 78 ? 20.312 -19.109 6.496 1 97.75 78 PRO B CA 1
ATOM 3623 C C . PRO B 1 78 ? 20.328 -19.578 5.039 1 97.75 78 PRO B C 1
ATOM 3625 O O . PRO B 1 78 ? 21.141 -19.094 4.25 1 97.75 78 PRO B O 1
ATOM 3628 N N . GLU B 1 79 ? 19.516 -20.5 4.613 1 98.06 79 GLU B N 1
ATOM 3629 C CA . GLU B 1 79 ? 19.516 -20.938 3.221 1 98.06 79 GLU B CA 1
ATOM 3630 C C . GLU B 1 79 ? 19.016 -19.828 2.297 1 98.06 79 GLU B C 1
ATOM 3632 O O . GLU B 1 79 ? 19.625 -19.547 1.27 1 98.06 79 GLU B O 1
ATOM 3637 N N . LEU B 1 80 ? 17.891 -19.219 2.742 1 98.25 80 LEU B N 1
ATOM 3638 C CA . LEU B 1 80 ? 17.328 -18.141 1.931 1 98.25 80 LEU B CA 1
ATOM 3639 C C . LEU B 1 80 ? 18.266 -16.953 1.909 1 98.25 80 LEU B C 1
ATOM 3641 O O . LEU B 1 80 ? 18.422 -16.281 0.876 1 98.25 80 LEU B O 1
ATOM 3645 N N . LYS B 1 81 ? 18.844 -16.656 3.025 1 98 81 LYS B N 1
ATOM 3646 C CA . LYS B 1 81 ? 19.812 -15.57 3.107 1 98 81 LYS B CA 1
ATOM 3647 C C . LYS B 1 81 ? 20.969 -15.773 2.127 1 98 81 LYS B C 1
ATOM 3649 O O . LYS B 1 81 ? 21.359 -14.844 1.419 1 98 81 LYS B O 1
ATOM 3654 N N . ALA B 1 82 ? 21.484 -16.969 2.08 1 97.94 82 ALA B N 1
ATOM 3655 C CA . ALA B 1 82 ? 22.578 -17.281 1.163 1 97.94 82 ALA B CA 1
ATOM 3656 C C . ALA B 1 82 ? 22.156 -17.094 -0.289 1 97.94 82 ALA B C 1
ATOM 3658 O O . ALA B 1 82 ? 22.906 -16.547 -1.101 1 97.94 82 ALA B O 1
ATOM 3659 N N . LEU B 1 83 ? 20.969 -17.578 -0.599 1 97.69 83 LEU B N 1
ATOM 3660 C CA . LEU B 1 83 ? 20.438 -17.406 -1.948 1 97.69 83 LEU B CA 1
ATOM 3661 C C . LEU B 1 83 ? 20.297 -15.922 -2.295 1 97.69 83 LEU B C 1
ATOM 3663 O O . LEU B 1 83 ? 20.672 -15.5 -3.387 1 97.69 83 LEU B O 1
ATOM 3667 N N . GLN B 1 84 ? 19.75 -15.102 -1.357 1 97.69 84 GLN B N 1
ATOM 3668 C CA . GLN B 1 84 ? 19.547 -13.672 -1.551 1 97.69 84 GLN B CA 1
ATOM 3669 C C . GLN B 1 84 ? 20.891 -12.953 -1.75 1 97.69 84 GLN B C 1
ATOM 3671 O O . GLN B 1 84 ? 20.969 -12.008 -2.531 1 97.69 84 GLN B O 1
ATOM 3676 N N . GLN B 1 85 ? 21.922 -13.398 -1.101 1 96.75 85 GLN B N 1
ATOM 3677 C CA . GLN B 1 85 ? 23.219 -12.766 -1.2 1 96.75 85 GLN B CA 1
ATOM 3678 C C . GLN B 1 85 ? 23.906 -13.109 -2.525 1 96.75 85 GLN B C 1
ATOM 3680 O O . GLN B 1 85 ? 24.828 -12.414 -2.947 1 96.75 85 GLN B O 1
ATOM 3685 N N . LYS B 1 86 ? 23.391 -14.125 -3.123 1 96.5 86 LYS B N 1
ATOM 3686 C CA . LYS B 1 86 ? 23.938 -14.523 -4.422 1 96.5 86 LYS B CA 1
ATOM 3687 C C . LYS B 1 86 ? 23.172 -13.828 -5.559 1 96.5 86 LYS B C 1
ATOM 3689 O O . LYS B 1 86 ? 23.781 -13.422 -6.551 1 96.5 86 LYS B O 1
ATOM 3694 N N . LEU B 1 87 ? 21.859 -13.664 -5.391 1 97.5 87 LEU B N 1
ATOM 3695 C CA . LEU B 1 87 ? 21.031 -13.289 -6.535 1 97.5 87 LEU B CA 1
ATOM 3696 C C . LEU B 1 87 ? 20.5 -11.867 -6.375 1 97.5 87 LEU B C 1
ATOM 3698 O O . LEU B 1 87 ? 20.25 -11.172 -7.363 1 97.5 87 LEU B O 1
ATOM 3702 N N . TYR B 1 88 ? 20.156 -11.414 -5.133 1 98 88 TYR B N 1
ATOM 3703 C CA . TYR B 1 88 ? 19.516 -10.148 -4.801 1 98 88 TYR B CA 1
ATOM 3704 C C . TYR B 1 88 ? 18.234 -9.969 -5.59 1 98 88 TYR B C 1
ATOM 3706 O O . TYR B 1 88 ? 17.953 -8.883 -6.113 1 98 88 TYR B O 1
ATOM 3714 N N . HIS B 1 89 ? 17.484 -11.094 -5.754 1 96.69 89 HIS B N 1
ATOM 3715 C CA . HIS B 1 89 ? 16.266 -11.047 -6.555 1 96.69 89 HIS B CA 1
ATOM 3716 C C . HIS B 1 89 ? 15.07 -10.633 -5.707 1 96.69 89 HIS B C 1
ATOM 3718 O O . HIS B 1 89 ? 14.047 -10.219 -6.246 1 96.69 89 HIS B O 1
ATOM 3724 N N . LEU B 1 90 ? 15.156 -10.703 -4.402 1 97.06 90 LEU B N 1
ATOM 3725 C CA . LEU B 1 90 ? 14.047 -10.312 -3.533 1 97.06 90 LEU B CA 1
ATOM 3726 C C . LEU B 1 90 ? 14.156 -8.844 -3.133 1 97.06 90 LEU B C 1
ATOM 3728 O O . LEU B 1 90 ? 15.117 -8.453 -2.467 1 97.06 90 LEU B O 1
ATOM 3732 N N . ASP B 1 91 ? 13.188 -8.039 -3.549 1 95.88 91 ASP B N 1
ATOM 3733 C CA . ASP B 1 91 ? 13.141 -6.641 -3.137 1 95.88 91 ASP B CA 1
ATOM 3734 C C . ASP B 1 91 ? 12.562 -6.504 -1.729 1 95.88 91 ASP B C 1
ATOM 3736 O O . ASP B 1 91 ? 12.234 -7.504 -1.086 1 95.88 91 ASP B O 1
ATOM 3740 N N . LEU B 1 92 ? 12.469 -5.293 -1.245 1 94.44 92 LEU B N 1
ATOM 3741 C CA . LEU B 1 92 ? 12.055 -5.051 0.13 1 94.44 92 LEU B CA 1
ATOM 3742 C C . LEU B 1 92 ? 10.617 -5.523 0.352 1 94.44 92 LEU B C 1
ATOM 3744 O O . LEU B 1 92 ? 10.289 -6.047 1.421 1 94.44 92 LEU B O 1
ATOM 3748 N N . SER B 1 93 ? 9.773 -5.32 -0.65 1 92.69 93 SER B N 1
ATOM 3749 C CA . SER B 1 93 ? 8.383 -5.746 -0.512 1 92.69 93 SER B CA 1
ATOM 3750 C C . SER B 1 93 ? 8.289 -7.254 -0.299 1 92.69 93 SER B C 1
ATOM 3752 O O . SER B 1 93 ? 7.5 -7.723 0.523 1 92.69 93 SER B O 1
ATOM 3754 N N . ARG B 1 94 ? 9.062 -8.008 -1.011 1 94.44 94 ARG B N 1
ATOM 3755 C CA . ARG B 1 94 ? 9.07 -9.461 -0.874 1 94.44 94 ARG B CA 1
ATOM 3756 C C . ARG B 1 94 ? 9.664 -9.883 0.465 1 94.44 94 ARG B C 1
ATOM 3758 O O . ARG B 1 94 ? 9.148 -10.781 1.126 1 94.44 94 ARG B O 1
ATOM 3765 N N . LEU B 1 95 ? 10.758 -9.25 0.899 1 95.56 95 LEU B N 1
ATOM 3766 C CA . LEU B 1 95 ? 11.367 -9.57 2.186 1 95.56 95 LEU B CA 1
ATOM 3767 C C . LEU B 1 95 ? 10.414 -9.273 3.332 1 95.56 95 LEU B C 1
ATOM 3769 O O . LEU B 1 95 ? 10.305 -10.055 4.281 1 95.56 95 LEU B O 1
ATOM 3773 N N . ILE B 1 96 ? 9.719 -8.188 3.209 1 91.62 96 ILE B N 1
ATOM 3774 C CA . ILE B 1 96 ? 8.75 -7.812 4.227 1 91.62 96 ILE B CA 1
ATOM 3775 C C . ILE B 1 96 ? 7.609 -8.828 4.254 1 91.62 96 ILE B C 1
ATOM 3777 O O . ILE B 1 96 ? 7.168 -9.25 5.328 1 91.62 96 ILE B O 1
ATOM 3781 N N . THR B 1 97 ? 7.141 -9.25 3.094 1 90.31 97 THR B N 1
ATOM 3782 C CA . THR B 1 97 ? 6.078 -10.25 3.012 1 90.31 97 THR B CA 1
ATOM 3783 C C . THR B 1 97 ? 6.516 -11.555 3.672 1 90.31 97 THR B C 1
ATOM 3785 O O . THR B 1 97 ? 5.754 -12.156 4.434 1 90.31 97 THR B O 1
ATOM 3788 N N . ILE B 1 98 ? 7.707 -11.953 3.406 1 94.19 98 ILE B N 1
ATOM 3789 C CA . ILE B 1 98 ? 8.242 -13.18 3.99 1 94.19 98 ILE B CA 1
ATOM 3790 C C . ILE B 1 98 ? 8.242 -13.07 5.516 1 94.19 98 ILE B C 1
ATOM 3792 O O . ILE B 1 98 ? 7.781 -13.977 6.211 1 94.19 98 ILE B O 1
ATOM 3796 N N . SER B 1 99 ? 8.734 -11.969 6.023 1 90.19 99 SER B N 1
ATOM 3797 C CA . SER B 1 99 ? 8.766 -11.734 7.465 1 90.19 99 SER B CA 1
ATOM 3798 C C . SER B 1 99 ? 7.363 -11.75 8.062 1 90.19 99 SER B C 1
ATOM 3800 O O . SER B 1 99 ? 7.121 -12.422 9.062 1 90.19 99 SER B O 1
ATOM 3802 N N . ASN B 1 100 ? 6.457 -11.023 7.441 1 82.94 100 ASN B N 1
ATOM 3803 C CA . ASN B 1 100 ? 5.09 -10.922 7.938 1 82.94 100 ASN B CA 1
ATOM 3804 C C . ASN B 1 100 ? 4.41 -12.289 7.984 1 82.94 100 ASN B C 1
ATOM 3806 O O . ASN B 1 100 ? 3.762 -12.633 8.977 1 82.94 100 ASN B O 1
ATOM 3810 N N . GLU B 1 101 ? 4.57 -13.055 6.949 1 82.69 101 GLU B N 1
ATOM 3811 C CA . GLU B 1 101 ? 3.828 -14.305 6.809 1 82.69 101 GLU B CA 1
ATOM 3812 C C . GLU B 1 101 ? 4.449 -15.414 7.648 1 82.69 101 GLU B C 1
ATOM 3814 O O . GLU B 1 101 ? 3.758 -16.344 8.055 1 82.69 101 GLU B O 1
ATOM 3819 N N . LEU B 1 102 ? 5.695 -15.32 7.973 1 87.75 102 LEU B N 1
ATOM 3820 C CA . LEU B 1 102 ? 6.367 -16.328 8.781 1 87.75 102 LEU B CA 1
ATOM 3821 C C . LEU B 1 102 ? 6.195 -16.031 10.266 1 87.75 102 LEU B C 1
ATOM 3823 O O . LEU B 1 102 ? 6.504 -16.875 11.109 1 87.75 102 LEU B O 1
ATOM 3827 N N . ALA B 1 103 ? 5.738 -14.852 10.508 1 80.5 103 ALA B N 1
ATOM 3828 C CA . ALA B 1 103 ? 5.551 -14.477 11.906 1 80.5 103 ALA B CA 1
ATOM 3829 C C . ALA B 1 103 ? 4.656 -15.484 12.633 1 80.5 103 ALA B C 1
ATOM 3831 O O . ALA B 1 103 ? 3.592 -15.844 12.125 1 80.5 103 ALA B O 1
ATOM 3832 N N . GLY B 1 104 ? 5.105 -15.992 13.836 1 72.88 104 GLY B N 1
ATOM 3833 C CA . GLY B 1 104 ? 4.305 -16.891 14.648 1 72.88 104 GLY B CA 1
ATOM 3834 C C . GLY B 1 104 ? 4.559 -18.359 14.336 1 72.88 104 GLY B C 1
ATOM 3835 O O . GLY B 1 104 ? 3.99 -19.25 14.984 1 72.88 104 GLY B O 1
ATOM 3836 N N . ILE B 1 105 ? 5.395 -18.641 13.336 1 80.5 105 ILE B N 1
ATOM 3837 C CA . ILE B 1 105 ? 5.723 -20.016 13.016 1 80.5 105 ILE B CA 1
ATOM 3838 C C . ILE B 1 105 ? 6.449 -20.656 14.195 1 80.5 105 ILE B C 1
ATOM 3840 O O . ILE B 1 105 ? 7.215 -20 14.898 1 80.5 105 ILE B O 1
ATOM 3844 N N . ASN B 1 106 ? 6.059 -21.922 14.5 1 81.38 106 ASN B N 1
ATOM 3845 C CA . ASN B 1 106 ? 6.816 -22.672 15.484 1 81.38 106 ASN B CA 1
ATOM 3846 C C . ASN B 1 106 ? 8.312 -22.641 15.18 1 81.38 106 ASN B C 1
ATOM 3848 O O . ASN B 1 106 ? 8.734 -23.031 14.094 1 81.38 106 ASN B O 1
ATOM 3852 N N . PRO B 1 107 ? 9.086 -22.156 16.125 1 84.38 107 PRO B N 1
ATOM 3853 C CA . PRO B 1 107 ? 10.523 -22.016 15.898 1 84.38 107 PRO B CA 1
ATOM 3854 C C . PRO B 1 107 ? 11.188 -23.328 15.477 1 84.38 107 PRO B C 1
ATOM 3856 O O . PRO B 1 107 ? 12.164 -23.328 14.727 1 84.38 107 PRO B O 1
ATOM 3859 N N . ASP B 1 108 ? 10.648 -24.406 15.875 1 87.31 108 ASP B N 1
ATOM 3860 C CA . ASP B 1 108 ? 11.219 -25.703 15.531 1 87.31 108 ASP B CA 1
ATOM 3861 C C . ASP B 1 108 ? 11.031 -26.016 14.047 1 87.31 108 ASP B C 1
ATOM 3863 O O . ASP B 1 108 ? 11.727 -26.859 13.492 1 87.31 108 ASP B O 1
ATOM 3867 N N . ASN B 1 109 ? 10.109 -25.344 13.469 1 89 109 ASN B N 1
ATOM 3868 C CA . ASN B 1 109 ? 9.789 -25.609 12.07 1 89 109 ASN B CA 1
ATOM 3869 C C . ASN B 1 109 ? 10.438 -24.578 11.148 1 89 109 ASN B C 1
ATOM 3871 O O . ASN B 1 109 ? 10.281 -24.641 9.93 1 89 109 ASN B O 1
ATOM 3875 N N . LEU B 1 110 ? 11.18 -23.672 11.688 1 90.62 110 LEU B N 1
ATOM 3876 C CA . LEU B 1 110 ? 11.742 -22.578 10.906 1 90.62 110 LEU B CA 1
ATOM 3877 C C . LEU B 1 110 ? 12.75 -23.094 9.883 1 90.62 110 LEU B C 1
ATOM 3879 O O . LEU B 1 110 ? 12.789 -22.625 8.75 1 90.62 110 LEU B O 1
ATOM 3883 N N . ALA B 1 111 ? 13.57 -24.062 10.297 1 93.56 111 ALA B N 1
ATOM 3884 C CA . ALA B 1 111 ? 14.555 -24.625 9.383 1 93.56 111 ALA B CA 1
ATOM 3885 C C . ALA B 1 111 ? 13.875 -25.281 8.188 1 93.56 111 ALA B C 1
ATOM 3887 O O . ALA B 1 111 ? 14.344 -25.141 7.051 1 93.56 111 ALA B O 1
ATOM 3888 N N . GLY B 1 112 ? 12.805 -26.016 8.453 1 92.25 112 GLY B N 1
ATOM 3889 C CA . GLY B 1 112 ? 12.039 -26.609 7.371 1 92.25 112 GLY B CA 1
ATOM 3890 C C . GLY B 1 112 ? 11.414 -25.578 6.445 1 92.25 112 GLY B C 1
ATOM 3891 O O . GLY B 1 112 ? 11.461 -25.734 5.219 1 92.25 112 GLY B O 1
ATOM 3892 N N . ALA B 1 113 ? 10.852 -24.578 7.008 1 91.81 113 ALA B N 1
ATOM 3893 C CA . ALA B 1 113 ? 10.281 -23.484 6.219 1 91.81 113 ALA B CA 1
ATOM 3894 C C . ALA B 1 113 ? 11.344 -22.812 5.352 1 91.81 113 ALA B C 1
ATOM 3896 O O . ALA B 1 113 ? 11.094 -22.5 4.188 1 91.81 113 ALA B O 1
ATOM 3897 N N . ASP B 1 114 ? 12.531 -22.594 5.906 1 96.38 114 ASP B N 1
ATOM 3898 C CA . ASP B 1 114 ? 13.656 -22 5.191 1 96.38 114 ASP B CA 1
ATOM 3899 C C . ASP B 1 114 ? 14.008 -22.812 3.945 1 96.38 114 ASP B C 1
ATOM 3901 O O . ASP B 1 114 ? 14.164 -22.25 2.857 1 96.38 114 ASP B O 1
ATOM 3905 N N . ALA B 1 115 ? 14.094 -24.094 4.09 1 95.69 115 ALA B N 1
ATOM 3906 C CA . ALA B 1 115 ? 14.477 -24.984 2.99 1 95.69 115 ALA B CA 1
ATOM 3907 C C . ALA B 1 115 ? 13.438 -24.953 1.874 1 95.69 115 ALA B C 1
ATOM 3909 O O . ALA B 1 115 ? 13.781 -24.797 0.701 1 95.69 115 ALA B O 1
ATOM 3910 N N . ILE B 1 116 ? 12.156 -25.078 2.254 1 91.19 116 ILE B N 1
ATOM 3911 C CA . ILE B 1 116 ? 11.078 -25.125 1.267 1 91.19 116 ILE B CA 1
ATOM 3912 C C . ILE B 1 116 ? 10.977 -23.781 0.554 1 91.19 116 ILE B C 1
ATOM 3914 O O . ILE B 1 116 ? 10.844 -23.734 -0.671 1 91.19 116 ILE B O 1
ATOM 3918 N N . LEU B 1 117 ? 10.992 -22.703 1.291 1 94.31 117 LEU B N 1
ATOM 3919 C CA . LEU B 1 117 ? 10.891 -21.359 0.723 1 94.31 117 LEU B CA 1
ATOM 3920 C C . LEU B 1 117 ? 12.055 -21.094 -0.223 1 94.31 117 LEU B C 1
ATOM 3922 O O . LEU B 1 117 ? 11.867 -20.484 -1.284 1 94.31 117 LEU B O 1
ATOM 3926 N N . THR B 1 118 ? 13.281 -21.5 0.154 1 96.56 118 THR B N 1
ATOM 3927 C CA . THR B 1 118 ? 14.461 -21.312 -0.688 1 96.56 118 THR B CA 1
ATOM 3928 C C . THR B 1 118 ? 14.297 -22.062 -2.012 1 96.56 118 THR B C 1
ATOM 3930 O O . THR B 1 118 ? 14.609 -21.516 -3.074 1 96.56 118 THR B O 1
ATOM 3933 N N . GLU B 1 119 ? 13.812 -23.25 -1.945 1 92.25 119 GLU B N 1
ATOM 3934 C CA . GLU B 1 119 ? 13.555 -24 -3.164 1 92.25 119 GLU B CA 1
ATOM 3935 C C . GLU B 1 119 ? 12.531 -23.297 -4.051 1 92.25 119 GLU B C 1
ATOM 3937 O O . GLU B 1 119 ? 12.719 -23.203 -5.266 1 92.25 119 GLU B O 1
ATOM 3942 N N . TYR B 1 120 ? 11.484 -22.812 -3.422 1 91.94 120 TYR B N 1
ATOM 3943 C CA . TYR B 1 120 ? 10.414 -22.125 -4.137 1 91.94 120 TYR B CA 1
ATOM 3944 C C . TYR B 1 120 ? 10.953 -20.875 -4.836 1 91.94 120 TYR B C 1
ATOM 3946 O O . TYR B 1 120 ? 10.5 -20.531 -5.93 1 91.94 120 TYR B O 1
ATOM 3954 N N . LEU B 1 121 ? 11.883 -20.219 -4.188 1 95.19 121 LEU B N 1
ATOM 3955 C CA . LEU B 1 121 ? 12.383 -18.953 -4.695 1 95.19 121 LEU B CA 1
ATOM 3956 C C . LEU B 1 121 ? 13.672 -19.156 -5.484 1 95.19 121 LEU B C 1
ATOM 3958 O O . LEU B 1 121 ? 14.445 -18.203 -5.676 1 95.19 121 LEU B O 1
ATOM 3962 N N . THR B 1 122 ? 13.93 -20.359 -5.875 1 94 122 THR B N 1
ATOM 3963 C CA . THR B 1 122 ? 14.961 -20.703 -6.848 1 94 122 THR B CA 1
ATOM 3964 C C . THR B 1 122 ? 14.336 -21.031 -8.203 1 94 122 THR B C 1
ATOM 3966 O O . THR B 1 122 ? 13.453 -21.891 -8.289 1 94 122 THR B O 1
ATOM 3969 N N . ALA B 1 123 ? 14.781 -20.359 -9.227 1 90.44 123 ALA B N 1
ATOM 3970 C CA . ALA B 1 123 ? 14.211 -20.531 -10.562 1 90.44 123 ALA B CA 1
ATOM 3971 C C . ALA B 1 123 ? 14.367 -21.969 -11.039 1 90.44 123 ALA B C 1
ATOM 3973 O O . ALA B 1 123 ? 15.414 -22.594 -10.828 1 90.44 123 ALA B O 1
ATOM 3974 N N . THR B 1 124 ? 13.32 -22.469 -11.727 1 85.5 124 THR B N 1
ATOM 3975 C CA . THR B 1 124 ? 13.344 -23.828 -12.258 1 85.5 124 THR B CA 1
ATOM 3976 C C . THR B 1 124 ? 13.266 -23.797 -13.781 1 85.5 124 THR B C 1
ATOM 3978 O O . THR B 1 124 ? 13.305 -24.859 -14.422 1 85.5 124 THR B O 1
ATOM 3981 N N . SER B 1 125 ? 13.094 -22.688 -14.406 1 79.69 125 SER B N 1
ATOM 3982 C CA . SER B 1 125 ? 13.117 -22.453 -15.844 1 79.69 125 SER B CA 1
ATOM 3983 C C . SER B 1 125 ? 13.922 -21.203 -16.188 1 79.69 125 SER B C 1
ATOM 3985 O O . SER B 1 125 ? 14.078 -20.312 -15.352 1 79.69 125 SER B O 1
ATOM 3987 N N . PRO B 1 126 ? 14.516 -21.203 -17.391 1 81.94 126 PRO B N 1
ATOM 3988 C CA . PRO B 1 126 ? 15.227 -19.984 -17.781 1 81.94 126 PRO B CA 1
ATOM 3989 C C . PRO B 1 126 ? 14.289 -18.797 -17.938 1 81.94 126 PRO B C 1
ATOM 3991 O O . PRO B 1 126 ? 13.195 -18.922 -18.5 1 81.94 126 PRO B O 1
ATOM 3994 N N . ASN B 1 127 ? 14.703 -17.625 -17.406 1 86.75 127 ASN B N 1
ATOM 3995 C CA . ASN B 1 127 ? 13.961 -16.375 -17.547 1 86.75 127 ASN B CA 1
ATOM 3996 C C . ASN B 1 127 ? 12.562 -16.484 -16.953 1 86.75 127 ASN B C 1
ATOM 3998 O O . ASN B 1 127 ? 11.602 -15.961 -17.516 1 86.75 127 ASN B O 1
ATOM 4002 N N . GLN B 1 128 ? 12.508 -17.234 -15.836 1 86.31 128 GLN B N 1
ATOM 4003 C CA . GLN B 1 128 ? 11.258 -17.453 -15.125 1 86.31 128 GLN B CA 1
ATOM 4004 C C . GLN B 1 128 ? 10.773 -16.188 -14.438 1 86.31 128 GLN B C 1
ATOM 4006 O O . GLN B 1 128 ? 11.57 -15.422 -13.891 1 86.31 128 GLN B O 1
ATOM 4011 N N . ILE B 1 129 ? 9.445 -15.945 -14.477 1 86.25 129 ILE B N 1
ATOM 4012 C CA . ILE B 1 129 ? 8.867 -14.82 -13.75 1 86.25 129 ILE B CA 1
ATOM 4013 C C . ILE B 1 129 ? 9.039 -15.031 -12.25 1 86.25 129 ILE B C 1
ATOM 4015 O O . ILE B 1 129 ? 8.773 -16.109 -11.734 1 86.25 129 ILE B O 1
ATOM 4019 N N . LEU B 1 130 ? 9.531 -14.008 -11.57 1 91.19 130 LEU B N 1
ATOM 4020 C CA . LEU B 1 130 ? 9.703 -14.062 -10.117 1 91.19 130 LEU B CA 1
ATOM 4021 C C . LEU B 1 130 ? 8.352 -13.992 -9.414 1 91.19 130 LEU B C 1
ATOM 4023 O O . LEU B 1 130 ? 7.516 -13.156 -9.75 1 91.19 130 LEU B O 1
ATOM 4027 N N . PRO B 1 131 ? 8.125 -14.906 -8.438 1 88.06 131 PRO B N 1
ATOM 4028 C CA . PRO B 1 131 ? 6.867 -14.836 -7.688 1 88.06 131 PRO B CA 1
ATOM 4029 C C . PRO B 1 131 ? 6.66 -13.477 -7.023 1 88.06 131 PRO B C 1
ATOM 4031 O O . PRO B 1 131 ? 7.609 -12.883 -6.508 1 88.06 131 PRO B O 1
ATOM 4034 N N . SER B 1 132 ? 5.465 -12.969 -7.082 1 84.94 132 SER B N 1
ATOM 4035 C CA . SER B 1 132 ? 5.09 -11.703 -6.465 1 84.94 132 SER B CA 1
ATOM 4036 C C . SER B 1 132 ? 5.02 -11.82 -4.949 1 84.94 132 SER B C 1
ATOM 4038 O O . SER B 1 132 ? 5.004 -12.93 -4.41 1 84.94 132 SER B O 1
ATOM 4040 N N . PRO B 1 133 ? 5.004 -10.656 -4.25 1 87 133 PRO B N 1
ATOM 4041 C CA . PRO B 1 133 ? 4.809 -10.719 -2.801 1 87 133 PRO B CA 1
ATOM 4042 C C . PRO B 1 133 ? 3.543 -11.477 -2.404 1 87 133 PRO B C 1
ATOM 4044 O O . PRO B 1 133 ? 3.566 -12.273 -1.464 1 87 133 PRO B O 1
ATOM 4047 N N . ALA B 1 134 ? 2.51 -11.32 -3.133 1 74.44 134 ALA B N 1
ATOM 4048 C CA . ALA B 1 134 ? 1.257 -12.008 -2.834 1 74.44 134 ALA B CA 1
ATOM 4049 C C . ALA B 1 134 ? 1.413 -13.523 -2.99 1 74.44 134 ALA B C 1
ATOM 4051 O O . ALA B 1 134 ? 0.946 -14.289 -2.145 1 74.44 134 ALA B O 1
ATOM 4052 N N . SER B 1 135 ? 2.07 -13.945 -4.105 1 80.5 135 SER B N 1
ATOM 4053 C CA . SER B 1 135 ? 2.305 -15.359 -4.344 1 80.5 135 SER B CA 1
ATOM 4054 C C . SER B 1 135 ? 3.193 -15.961 -3.258 1 80.5 135 SER B C 1
ATOM 4056 O O . SER B 1 135 ? 2.967 -17.094 -2.818 1 80.5 135 SER B O 1
ATOM 4058 N N . ILE B 1 136 ? 4.145 -15.203 -2.82 1 89.19 136 ILE B N 1
ATOM 4059 C CA . ILE B 1 136 ? 5.035 -15.641 -1.754 1 89.19 136 ILE B CA 1
ATOM 4060 C C . ILE B 1 136 ? 4.246 -15.797 -0.456 1 89.19 136 ILE B C 1
ATOM 4062 O O . ILE B 1 136 ? 4.414 -16.781 0.264 1 89.19 136 ILE B O 1
ATOM 4066 N N . GLY B 1 137 ? 3.43 -14.781 -0.212 1 82.62 137 GLY B N 1
ATOM 4067 C CA . GLY B 1 137 ? 2.582 -14.883 0.965 1 82.62 137 GLY B CA 1
ATOM 4068 C C . GLY B 1 137 ? 1.72 -16.141 0.973 1 82.62 137 GLY B C 1
ATOM 4069 O O . GLY B 1 137 ? 1.624 -16.828 1.992 1 82.62 137 GLY B O 1
ATOM 4070 N N . ARG B 1 138 ? 1.152 -16.484 -0.093 1 73.69 138 ARG B N 1
ATOM 4071 C CA . ARG B 1 138 ? 0.33 -17.688 -0.215 1 73.69 138 ARG B CA 1
ATOM 4072 C C . ARG B 1 138 ? 1.16 -18.938 0.015 1 73.69 138 ARG B C 1
ATOM 4074 O O . ARG B 1 138 ? 0.722 -19.859 0.706 1 73.69 138 ARG B O 1
ATOM 4081 N N . LYS B 1 139 ? 2.283 -18.953 -0.612 1 82.44 139 LYS B N 1
ATOM 4082 C CA . LYS B 1 139 ? 3.156 -20.109 -0.45 1 82.44 139 LYS B CA 1
ATOM 4083 C C . LYS B 1 139 ? 3.537 -20.312 1.015 1 82.44 139 LYS B C 1
ATOM 4085 O O . LYS B 1 139 ? 3.584 -21.438 1.499 1 82.44 139 LYS B O 1
ATOM 4090 N N . ILE B 1 140 ? 3.812 -19.25 1.71 1 85.69 140 ILE B N 1
ATOM 4091 C CA . ILE B 1 140 ? 4.207 -19.344 3.111 1 85.69 140 ILE B CA 1
ATOM 4092 C C . ILE B 1 140 ? 3.035 -19.859 3.939 1 85.69 140 ILE B C 1
ATOM 4094 O O . ILE B 1 140 ? 3.223 -20.672 4.859 1 85.69 140 ILE B O 1
ATOM 4098 N N . LYS B 1 141 ? 1.89 -19.438 3.672 1 74.06 141 LYS B N 1
ATOM 4099 C CA . LYS B 1 141 ? 0.717 -19.969 4.363 1 74.06 141 LYS B CA 1
ATOM 4100 C C . LYS B 1 141 ? 0.592 -21.469 4.16 1 74.06 141 LYS B C 1
ATOM 4102 O O . LYS B 1 141 ? 0.27 -22.203 5.098 1 74.06 141 LYS B O 1
ATOM 4107 N N . GLU B 1 142 ? 0.824 -21.922 2.924 1 72.62 142 GLU B N 1
ATOM 4108 C CA . GLU B 1 142 ? 0.834 -23.359 2.623 1 72.62 142 GLU B CA 1
ATOM 4109 C C . GLU B 1 142 ? 1.896 -24.094 3.445 1 72.62 142 GLU B C 1
ATOM 4111 O O . GLU B 1 142 ? 1.649 -25.188 3.955 1 72.62 142 GLU B O 1
ATOM 4116 N N . ILE B 1 143 ? 3.047 -23.5 3.572 1 80.38 143 ILE B N 1
ATOM 4117 C CA . ILE B 1 143 ? 4.164 -24.078 4.316 1 80.38 143 ILE B CA 1
ATOM 4118 C C . ILE B 1 143 ? 3.799 -24.172 5.797 1 80.38 143 ILE B C 1
ATOM 4120 O O . ILE B 1 143 ? 4.051 -25.203 6.438 1 80.38 143 ILE B O 1
ATOM 4124 N N . ARG B 1 144 ? 3.244 -23.109 6.277 1 76.75 144 ARG B N 1
ATOM 4125 C CA . ARG B 1 144 ? 2.84 -23.094 7.68 1 76.75 144 ARG B CA 1
ATOM 4126 C C . ARG B 1 144 ? 1.789 -24.172 7.949 1 76.75 144 ARG B C 1
ATOM 4128 O O . ARG B 1 144 ? 1.824 -24.828 8.984 1 76.75 144 ARG B O 1
ATOM 4135 N N . ASP B 1 145 ? 0.85 -24.266 7.105 1 68.94 145 ASP B N 1
ATOM 4136 C CA . ASP B 1 145 ? -0.184 -25.281 7.246 1 68.94 145 ASP B CA 1
ATOM 4137 C C . ASP B 1 145 ? 0.423 -26.688 7.246 1 68.94 145 ASP B C 1
ATOM 4139 O O . ASP B 1 145 ? -0.073 -27.578 7.926 1 68.94 145 ASP B O 1
ATOM 4143 N N . LEU B 1 146 ? 1.432 -26.812 6.504 1 71.56 146 LEU B N 1
ATOM 4144 C CA . LEU B 1 146 ? 2.137 -28.094 6.41 1 71.56 146 LEU B CA 1
ATOM 4145 C C . LEU B 1 146 ? 2.922 -28.375 7.684 1 71.56 146 LEU B C 1
ATOM 4147 O O . LEU B 1 146 ? 2.818 -29.469 8.258 1 71.56 146 LEU B O 1
ATOM 4151 N N . LEU B 1 147 ? 3.648 -27.422 8.156 1 75.94 147 LEU B N 1
ATOM 4152 C CA . LEU B 1 147 ? 4.645 -27.656 9.195 1 75.94 147 LEU B CA 1
ATOM 4153 C C . LEU B 1 147 ? 4.039 -27.453 10.578 1 75.94 147 LEU B C 1
ATOM 4155 O O . LEU B 1 147 ? 4.398 -28.141 11.531 1 75.94 147 LEU B O 1
ATOM 4159 N N . ASP B 1 148 ? 3.227 -26.359 10.68 1 67.25 148 ASP B N 1
ATOM 4160 C CA . ASP B 1 148 ? 2.686 -26 11.992 1 67.25 148 ASP B CA 1
ATOM 4161 C C . ASP B 1 148 ? 1.313 -26.641 12.203 1 67.25 148 ASP B C 1
ATOM 4163 O O . ASP B 1 148 ? 0.495 -26.688 11.289 1 67.25 148 ASP B O 1
ATOM 4167 N N . ASP B 1 149 ? 1.285 -27.766 13.047 1 54.81 149 ASP B N 1
ATOM 4168 C CA . ASP B 1 149 ? 0.047 -28.469 13.398 1 54.81 149 ASP B CA 1
ATOM 4169 C C . ASP B 1 149 ? -1.088 -27.469 13.633 1 54.81 149 ASP B C 1
ATOM 4171 O O . ASP B 1 149 ? -0.893 -26.438 14.273 1 54.81 149 ASP B O 1
ATOM 4175 N N . ALA B 1 150 ? -2.195 -27.641 12.844 1 46.44 150 ALA B N 1
ATOM 4176 C CA . ALA B 1 150 ? -3.396 -26.812 12.977 1 46.44 150 ALA B CA 1
ATOM 4177 C C . ALA B 1 150 ? -3.717 -26.547 14.445 1 46.44 150 ALA B C 1
ATOM 4179 O O . ALA B 1 150 ? -4.238 -25.484 14.781 1 46.44 150 ALA B O 1
ATOM 4180 N N . ARG B 1 151 ? -3.67 -27.75 15.297 1 38.81 151 ARG B N 1
ATOM 4181 C CA . ARG B 1 151 ? -4.047 -27.656 16.703 1 38.81 151 ARG B CA 1
ATOM 4182 C C . ARG B 1 151 ? -3.217 -26.594 17.422 1 38.81 151 ARG B C 1
ATOM 4184 O O . ARG B 1 151 ? -3.611 -26.094 18.469 1 38.81 151 ARG B O 1
ATOM 4191 N N . ALA B 1 152 ? -1.939 -26.703 17.281 1 38.62 152 ALA B N 1
ATOM 4192 C CA . ALA B 1 152 ? -1.09 -25.734 17.953 1 38.62 152 ALA B CA 1
ATOM 4193 C C . ALA B 1 152 ? -1.431 -24.312 17.516 1 38.62 152 ALA B C 1
ATOM 4195 O O . ALA B 1 152 ? -0.998 -23.344 18.141 1 38.62 152 ALA B O 1
ATOM 4196 N N . THR B 1 153 ? -1.612 -24.266 16.266 1 38.75 153 THR B N 1
ATOM 4197 C CA . THR B 1 153 ? -2 -22.906 15.914 1 38.75 153 THR B CA 1
ATOM 4198 C C . THR B 1 153 ? -3.348 -22.547 16.531 1 38.75 153 THR B C 1
ATOM 4200 O O . THR B 1 153 ? -4.379 -23.109 16.156 1 38.75 153 THR B O 1
ATOM 4203 N N . GLY B 1 154 ? -3.443 -22.719 17.844 1 33.03 154 GLY B N 1
ATOM 4204 C CA . GLY B 1 154 ? -4.555 -22.125 18.578 1 33.03 154 GLY B CA 1
ATOM 4205 C C . GLY B 1 154 ? -5.344 -21.125 17.75 1 33.03 154 GLY B C 1
ATOM 4206 O O . GLY B 1 154 ? -4.938 -20.766 16.641 1 33.03 154 GLY B O 1
ATOM 4207 N N . SER B 1 155 ? -6.75 -21 18.266 1 34 155 SER B N 1
ATOM 4208 C CA . SER B 1 155 ? -7.828 -20.109 17.844 1 34 155 SER B CA 1
ATOM 4209 C C . SER B 1 155 ? -7.277 -18.766 17.375 1 34 155 SER B C 1
ATOM 4211 O O . SER B 1 155 ? -8.039 -17.891 16.969 1 34 155 SER B O 1
ATOM 4213 N N . ARG B 1 156 ? -6.121 -18.547 17.922 1 33.84 156 ARG B N 1
ATOM 4214 C CA . ARG B 1 156 ? -6.078 -17.094 17.828 1 33.84 156 ARG B CA 1
ATOM 4215 C C . ARG B 1 156 ? -6.453 -16.625 16.438 1 33.84 156 ARG B C 1
ATOM 4217 O O . ARG B 1 156 ? -7.492 -15.984 16.25 1 33.84 156 ARG B O 1
ATOM 4224 N N . GLY B 1 157 ? -5.461 -15.906 15.609 1 33.53 157 GLY B N 1
ATOM 4225 C CA . GLY B 1 157 ? -5.613 -14.602 14.977 1 33.53 157 GLY B CA 1
ATOM 4226 C C . GLY B 1 157 ? -6.184 -14.688 13.57 1 33.53 157 GLY B C 1
ATOM 4227 O O . GLY B 1 157 ? -6.238 -13.68 12.859 1 33.53 157 GLY B O 1
ATOM 4228 N N . THR B 1 158 ? -6.109 -15.805 12.867 1 36.72 158 THR B N 1
ATOM 4229 C CA . THR B 1 158 ? -6.434 -15.453 11.484 1 36.72 158 THR B CA 1
ATOM 4230 C C . THR B 1 158 ? -7.938 -15.266 11.32 1 36.72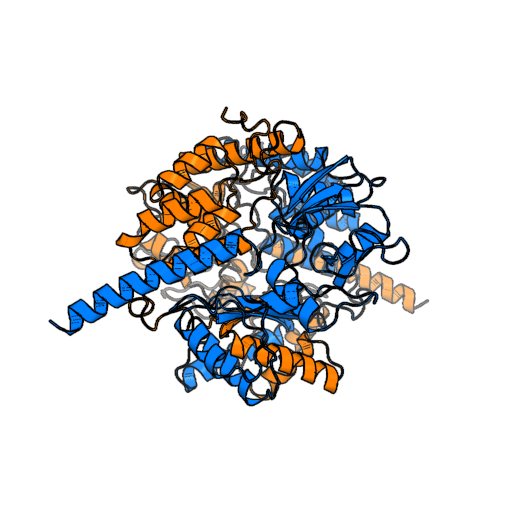 158 THR B C 1
ATOM 4232 O O . THR B 1 158 ? -8.383 -14.383 10.578 1 36.72 158 THR B O 1
ATOM 4235 N N . GLN B 1 159 ? -8.672 -16.234 11.758 1 36.34 159 GLN B N 1
ATOM 4236 C CA . GLN B 1 159 ? -10.117 -16.062 11.648 1 36.34 159 GLN B CA 1
ATOM 4237 C C . GLN B 1 159 ? -10.594 -14.828 12.422 1 36.34 159 GLN B C 1
ATOM 4239 O O . GLN B 1 159 ? -11.578 -14.195 12.039 1 36.34 159 GLN B O 1
ATOM 4244 N N . ASP B 1 160 ? -9.93 -14.555 13.445 1 38.94 160 ASP B N 1
ATOM 4245 C CA . ASP B 1 160 ? -10.344 -13.539 14.414 1 38.94 160 ASP B CA 1
ATOM 4246 C C . ASP B 1 160 ? -9.672 -12.203 14.133 1 38.94 160 ASP B C 1
ATOM 4248 O O . ASP B 1 160 ? -9.664 -11.312 14.984 1 38.94 160 ASP B O 1
ATOM 4252 N N . ASP B 1 161 ? -8.977 -12.219 13.078 1 45.94 161 ASP B N 1
ATOM 4253 C CA . ASP B 1 161 ? -8.25 -10.969 12.906 1 45.94 161 ASP B CA 1
ATOM 4254 C C . ASP B 1 161 ? -9.07 -9.961 12.102 1 45.94 161 ASP B C 1
ATOM 4256 O O . ASP B 1 161 ? -8.531 -9.266 11.234 1 45.94 161 ASP B O 1
ATOM 4260 N N . SER B 1 162 ? -10.297 -10.109 12.398 1 51.69 162 SER B N 1
ATOM 4261 C CA . SER B 1 162 ? -11.102 -9.047 11.828 1 51.69 162 SER B CA 1
ATOM 4262 C C . SER B 1 162 ? -10.602 -7.672 12.266 1 51.69 162 SER B C 1
ATOM 4264 O O . SER B 1 162 ? -10.266 -7.473 13.438 1 51.69 162 SER B O 1
ATOM 4266 N N . SER B 1 163 ? -10.062 -7.102 11.43 1 58.81 163 SER B N 1
ATOM 4267 C CA . SER B 1 163 ? -9.672 -5.723 11.695 1 58.81 163 SER B CA 1
ATOM 4268 C C . SER B 1 163 ? -10.531 -4.738 10.914 1 58.81 163 SER B C 1
ATOM 4270 O O . SER B 1 163 ? -11.242 -5.129 9.984 1 58.81 163 SER B O 1
ATOM 4272 N N . PHE B 1 164 ? -10.812 -3.652 11.508 1 58.81 164 PHE B N 1
ATOM 4273 C CA . PHE B 1 164 ? -11.555 -2.551 10.898 1 58.81 164 PHE B CA 1
ATOM 4274 C C . PHE B 1 164 ? -10.828 -1.229 11.117 1 58.81 164 PHE B C 1
ATOM 4276 O O . PHE B 1 164 ? -10.258 -0.995 12.188 1 58.81 164 PHE B O 1
ATOM 4283 N N . GLY B 1 165 ? -10.672 -0.533 10 1 56.97 165 GLY B N 1
ATOM 4284 C CA . GLY B 1 165 ? -10.133 0.814 10.117 1 56.97 165 GLY B CA 1
ATOM 4285 C C . GLY B 1 165 ? -10.695 1.774 9.086 1 56.97 165 GLY B C 1
ATOM 4286 O O . GLY B 1 165 ? -11.148 1.353 8.023 1 56.97 165 GLY B O 1
ATOM 4287 N N . VAL B 1 166 ? -10.812 3.07 9.5 1 51.66 166 VAL B N 1
ATOM 4288 C CA . VAL B 1 166 ? -11.25 4.133 8.602 1 51.66 166 VAL B CA 1
ATOM 4289 C C . VAL B 1 166 ? -10.164 5.207 8.508 1 51.66 166 VAL B C 1
ATOM 4291 O O . VAL B 1 166 ? -9.609 5.629 9.523 1 51.66 166 VAL B O 1
ATOM 4294 N N . THR B 1 167 ? -9.773 5.441 7.301 1 51.97 167 THR B N 1
ATOM 4295 C CA . THR B 1 167 ? -8.859 6.547 7.059 1 51.97 167 THR B CA 1
ATOM 4296 C C . THR B 1 167 ? -9.562 7.688 6.332 1 51.97 167 THR B C 1
ATOM 4298 O O . THR B 1 167 ? -10.242 7.465 5.332 1 51.97 167 THR B O 1
ATOM 4301 N N . PHE B 1 168 ? -9.492 8.945 6.887 1 44.94 168 PHE B N 1
ATOM 4302 C CA . PHE B 1 168 ? -10.18 10.109 6.344 1 44.94 168 PHE B CA 1
ATOM 4303 C C . PHE B 1 168 ? -9.258 10.891 5.414 1 44.94 168 PHE B C 1
ATOM 4305 O O . PHE B 1 168 ? -8.055 11.016 5.676 1 44.94 168 PHE B O 1
ATOM 4312 N N . SER B 1 169 ? -9.906 11.289 4.297 1 51.56 169 SER B N 1
ATOM 4313 C CA . SER B 1 169 ? -9.188 12.078 3.301 1 51.56 169 SER B CA 1
ATOM 4314 C C . SER B 1 169 ? -9.672 13.523 3.279 1 51.56 169 SER B C 1
ATOM 4316 O O . SER B 1 169 ? -10.844 13.797 3.551 1 51.56 169 SER B O 1
ATOM 4318 N N . PRO B 1 170 ? -8.836 14.422 2.996 1 44.34 170 PRO B N 1
ATOM 4319 C CA . PRO B 1 170 ? -9.172 15.844 2.951 1 44.34 170 PRO B CA 1
ATOM 4320 C C . PRO B 1 170 ? -10.258 16.156 1.927 1 44.34 170 PRO B C 1
ATOM 4322 O O . PRO B 1 170 ? -10.914 17.203 2.016 1 44.34 170 PRO B O 1
ATOM 4325 N N . ASP B 1 171 ? -10.461 15.305 1.062 1 45.34 171 ASP B N 1
ATOM 4326 C CA . ASP B 1 171 ? -11.43 15.594 0.011 1 45.34 171 ASP B CA 1
ATOM 4327 C C . ASP B 1 171 ? -12.852 15.234 0.454 1 45.34 171 ASP B C 1
ATOM 4329 O O . ASP B 1 171 ? -13.781 15.266 -0.349 1 45.34 171 ASP B O 1
ATOM 4333 N N . GLY B 1 172 ? -12.875 14.984 1.753 1 46.75 172 GLY B N 1
ATOM 4334 C CA . GLY B 1 172 ? -14.188 14.648 2.283 1 46.75 172 GLY B CA 1
ATOM 4335 C C . GLY B 1 172 ? -14.531 13.18 2.152 1 46.75 172 GLY B C 1
ATOM 4336 O O . GLY B 1 172 ? -15.664 12.766 2.418 1 46.75 172 GLY B O 1
ATOM 4337 N N . THR B 1 173 ? -13.398 12.469 1.757 1 57.25 173 THR B N 1
ATOM 4338 C CA . THR B 1 173 ? -13.664 11.039 1.658 1 57.25 173 THR B CA 1
ATOM 4339 C C . THR B 1 173 ? -12.961 10.281 2.781 1 57.25 173 THR B C 1
ATOM 4341 O O . THR B 1 173 ? -12.117 10.836 3.484 1 57.25 173 THR B O 1
ATOM 4344 N N . ALA B 1 174 ? -13.477 9.148 3.084 1 59.72 174 ALA B N 1
ATOM 4345 C CA . ALA B 1 174 ? -12.875 8.242 4.059 1 59.72 174 ALA B CA 1
ATOM 4346 C C . ALA B 1 174 ? -12.68 6.852 3.463 1 59.72 174 ALA B C 1
ATOM 4348 O O . ALA B 1 174 ? -13.5 6.391 2.666 1 59.72 174 ALA B O 1
ATOM 4349 N N . GLU B 1 175 ? -11.555 6.184 3.664 1 67.88 175 GLU B N 1
ATOM 4350 C CA . GLU B 1 175 ? -11.281 4.812 3.254 1 67.88 175 GLU B CA 1
ATOM 4351 C C . GLU B 1 175 ? -11.484 3.838 4.41 1 67.88 175 GLU B C 1
ATOM 4353 O O . GLU B 1 175 ? -10.906 4.008 5.484 1 67.88 175 GLU B O 1
ATOM 4358 N N . ILE B 1 176 ? -12.477 2.914 4.207 1 66.12 176 ILE B N 1
ATOM 4359 C CA . ILE B 1 176 ? -12.758 1.874 5.191 1 66.12 176 ILE B CA 1
ATOM 4360 C C . ILE B 1 176 ? -12.023 0.591 4.812 1 66.12 176 ILE B C 1
ATOM 4362 O O . ILE B 1 176 ? -12 0.2 3.645 1 66.12 176 ILE B O 1
ATOM 4366 N N . GLY B 1 177 ? -11.281 0.136 5.691 1 66.56 177 GLY B N 1
ATOM 4367 C CA . GLY B 1 177 ? -10.648 -1.164 5.551 1 66.56 177 GLY B CA 1
ATOM 4368 C C . GLY B 1 177 ? -11.031 -2.137 6.652 1 66.56 177 GLY B C 1
ATOM 4369 O O . GLY B 1 177 ? -11.148 -1.749 7.812 1 66.56 177 GLY B O 1
ATOM 4370 N N . ALA B 1 178 ? -11.484 -3.359 6.293 1 68.06 178 ALA B N 1
ATOM 4371 C CA . ALA B 1 178 ? -11.812 -4.371 7.293 1 68.06 178 ALA B CA 1
ATOM 4372 C C . ALA B 1 178 ? -11.312 -5.75 6.867 1 68.06 178 ALA B C 1
ATOM 4374 O O . ALA B 1 178 ? -11.297 -6.07 5.676 1 68.06 178 ALA B O 1
ATOM 4375 N N . SER B 1 179 ? -10.711 -6.402 7.75 1 65.12 179 SER B N 1
ATOM 4376 C CA . SER B 1 179 ? -10.391 -7.812 7.562 1 65.12 179 SER B CA 1
ATOM 4377 C C . SER B 1 179 ? -11.461 -8.703 8.18 1 65.12 179 SER B C 1
ATOM 4379 O O . SER B 1 179 ? -11.82 -8.539 9.344 1 65.12 179 SER B O 1
ATOM 4381 N N . VAL B 1 180 ? -12.117 -9.555 7.332 1 61.94 180 VAL B N 1
ATOM 4382 C CA . VAL B 1 180 ? -13.188 -10.438 7.77 1 61.94 180 VAL B CA 1
ATOM 4383 C C . VAL B 1 180 ? -12.898 -11.867 7.316 1 61.94 180 VAL B C 1
ATOM 4385 O O . VAL B 1 180 ? -11.906 -12.117 6.617 1 61.94 180 VAL B O 1
ATOM 4388 N N . ASP B 1 181 ? -13.578 -12.758 7.926 1 59.78 181 ASP B N 1
ATOM 4389 C CA . ASP B 1 181 ? -13.484 -14.117 7.41 1 59.78 181 ASP B CA 1
ATOM 4390 C C . ASP B 1 181 ? -13.914 -14.188 5.949 1 59.78 181 ASP B C 1
ATOM 4392 O O . ASP B 1 181 ? -14.766 -13.414 5.508 1 59.78 181 ASP B O 1
ATOM 4396 N N . ALA B 1 182 ? -13.242 -15.148 5.176 1 53.38 182 ALA B N 1
ATOM 4397 C CA . ALA B 1 182 ? -13.438 -15.234 3.73 1 53.38 182 ALA B CA 1
ATOM 4398 C C . ALA B 1 182 ? -14.906 -15.406 3.379 1 53.38 182 ALA B C 1
ATOM 4400 O O . ALA B 1 182 ? -15.383 -14.859 2.381 1 53.38 182 ALA B O 1
ATOM 4401 N N . VAL B 1 183 ? -15.562 -16.109 4.156 1 48.62 183 VAL B N 1
ATOM 4402 C CA . VAL B 1 183 ? -16.969 -16.328 3.885 1 48.62 183 VAL B CA 1
ATOM 4403 C C . VA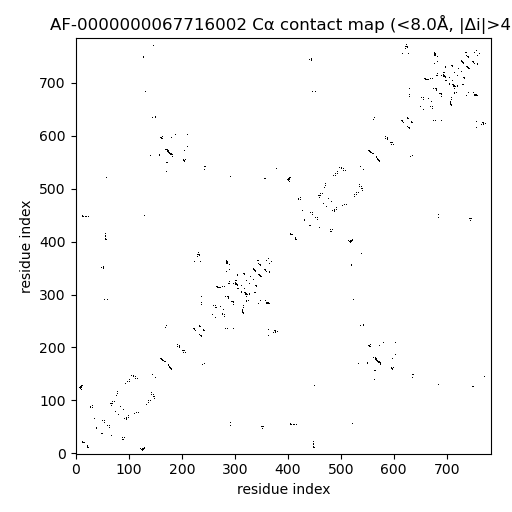L B 1 183 ? -17.75 -15.023 4.043 1 48.62 183 VAL B C 1
ATOM 4405 O O . VAL B 1 183 ? -18.547 -14.656 3.178 1 48.62 183 VAL B O 1
ATOM 4408 N N . ASP B 1 184 ? -17.422 -14.375 5.109 1 59.69 184 ASP B N 1
ATOM 4409 C CA . ASP B 1 184 ? -18.062 -13.086 5.324 1 59.69 184 ASP B CA 1
ATOM 4410 C C . ASP B 1 184 ? -17.719 -12.102 4.211 1 59.69 184 ASP B C 1
ATOM 4412 O O . ASP B 1 184 ? -18.562 -11.328 3.768 1 59.69 184 ASP B O 1
ATOM 4416 N N . GLY B 1 185 ? -16.406 -12.18 3.891 1 60.56 185 GLY B N 1
ATOM 4417 C CA . GLY B 1 185 ? -15.992 -11.32 2.791 1 60.56 185 GLY B CA 1
ATOM 4418 C C . GLY B 1 185 ? -16.812 -11.531 1.531 1 60.56 185 GLY B C 1
ATOM 4419 O O . GLY B 1 185 ? -17.219 -10.562 0.875 1 60.56 185 GLY B O 1
ATOM 4420 N N . HIS B 1 186 ? -16.984 -12.797 1.224 1 54.88 186 HIS B N 1
ATOM 4421 C CA . HIS B 1 186 ? -17.781 -13.125 0.048 1 54.88 186 HIS B CA 1
ATOM 4422 C C . HIS B 1 186 ? -19.219 -12.641 0.209 1 54.88 186 HIS B C 1
ATOM 4424 O O . HIS B 1 186 ? -19.797 -12.055 -0.715 1 54.88 186 HIS B O 1
ATOM 4430 N N . ILE B 1 187 ? -19.828 -12.844 1.306 1 56.03 187 ILE B N 1
ATOM 4431 C CA . ILE B 1 187 ? -21.203 -12.445 1.583 1 56.03 187 ILE B CA 1
ATOM 4432 C C . ILE B 1 187 ? -21.328 -10.93 1.439 1 56.03 187 ILE B C 1
ATOM 4434 O O . ILE B 1 187 ? -22.266 -10.445 0.791 1 56.03 187 ILE B O 1
ATOM 4438 N N . ILE B 1 188 ? -20.422 -10.234 2.051 1 62.94 188 ILE B N 1
ATOM 4439 C CA . ILE B 1 188 ? -20.469 -8.773 2.029 1 62.94 188 ILE B CA 1
ATOM 4440 C C . ILE B 1 188 ? -20.297 -8.273 0.595 1 62.94 188 ILE B C 1
ATOM 4442 O O . ILE B 1 188 ? -21.016 -7.367 0.161 1 62.94 188 ILE B O 1
ATOM 4446 N N . ASN B 1 189 ? -19.344 -8.906 -0.084 1 62.22 189 ASN B N 1
ATOM 4447 C CA . ASN B 1 189 ? -19.141 -8.531 -1.479 1 62.22 189 ASN B CA 1
ATOM 4448 C C . ASN B 1 189 ? -20.422 -8.719 -2.297 1 62.22 189 ASN B C 1
ATOM 4450 O O . ASN B 1 189 ? -20.797 -7.844 -3.08 1 62.22 189 ASN B O 1
ATOM 4454 N N . ASP B 1 190 ? -20.969 -9.758 -2.148 1 58.84 190 ASP B N 1
ATOM 4455 C CA . ASP B 1 190 ? -22.203 -10.062 -2.881 1 58.84 190 ASP B CA 1
ATOM 4456 C C . ASP B 1 190 ? -23.328 -9.141 -2.461 1 58.84 190 ASP B C 1
ATOM 4458 O O . ASP B 1 190 ? -24.109 -8.68 -3.303 1 58.84 190 ASP B O 1
ATOM 4462 N N . ALA B 1 191 ? -23.5 -8.953 -1.207 1 64.12 191 ALA B N 1
ATOM 4463 C CA . ALA B 1 191 ? -24.547 -8.078 -0.701 1 64.12 191 ALA B CA 1
ATOM 4464 C C . ALA B 1 191 ? -24.422 -6.668 -1.273 1 64.12 191 ALA B C 1
ATOM 4466 O O . ALA B 1 191 ? -25.406 -6.07 -1.708 1 64.12 191 ALA B O 1
ATOM 4467 N N . VAL B 1 192 ? -23.234 -6.172 -1.192 1 68.88 192 VAL B N 1
ATOM 4468 C CA . VAL B 1 192 ? -22.984 -4.828 -1.699 1 68.88 192 VAL B CA 1
ATOM 4469 C C . VAL B 1 192 ? -23.281 -4.773 -3.197 1 68.88 192 VAL B C 1
ATOM 4471 O O . VAL B 1 192 ? -23.906 -3.826 -3.68 1 68.88 192 VAL B O 1
ATOM 4474 N N . THR B 1 193 ? -22.828 -5.824 -3.867 1 65 193 THR B N 1
ATOM 4475 C CA . THR B 1 193 ? -23.047 -5.891 -5.305 1 65 193 THR B CA 1
ATOM 4476 C C . THR B 1 193 ? -24.547 -5.93 -5.617 1 65 193 THR B C 1
ATOM 4478 O O . THR B 1 193 ? -25.016 -5.211 -6.496 1 65 193 THR B O 1
ATOM 4481 N N . GLN B 1 194 ? -25.25 -6.73 -4.934 1 65 194 GLN B N 1
ATOM 4482 C CA . GLN B 1 194 ? -26.688 -6.844 -5.141 1 65 194 GLN B CA 1
ATOM 4483 C C . GLN B 1 194 ? -27.406 -5.543 -4.781 1 65 194 GLN B C 1
ATOM 4485 O O . GLN B 1 194 ? -28.297 -5.098 -5.508 1 65 194 GLN B O 1
ATOM 4490 N N . HIS B 1 195 ? -27.109 -5.059 -3.656 1 71.69 195 HIS B N 1
ATOM 4491 C CA . HIS B 1 195 ? -27.703 -3.799 -3.225 1 71.69 195 HIS B CA 1
ATOM 4492 C C . HIS B 1 195 ? -27.422 -2.688 -4.23 1 71.69 195 HIS B C 1
ATOM 4494 O O . HIS B 1 195 ? -28.297 -1.854 -4.5 1 71.69 195 HIS B O 1
ATOM 4500 N N . ALA B 1 196 ? -26.219 -2.678 -4.699 1 67.94 196 ALA B N 1
ATOM 4501 C CA . ALA B 1 196 ? -25.844 -1.69 -5.707 1 67.94 196 ALA B CA 1
ATOM 4502 C C . ALA B 1 196 ? -26.703 -1.828 -6.961 1 67.94 196 ALA B C 1
ATOM 4504 O O . ALA B 1 196 ? -27.203 -0.833 -7.484 1 67.94 196 ALA B O 1
ATOM 4505 N N . LYS B 1 197 ? -26.797 -3.031 -7.324 1 68.62 197 LYS B N 1
ATOM 4506 C CA . LYS B 1 197 ? -27.594 -3.309 -8.516 1 68.62 197 LYS B CA 1
ATOM 4507 C C . LYS B 1 197 ? -29.062 -2.973 -8.289 1 68.62 197 LYS B C 1
ATOM 4509 O O . LYS B 1 197 ? -29.719 -2.365 -9.148 1 68.62 197 LYS B O 1
ATOM 4514 N N . LYS B 1 198 ? -29.531 -3.348 -7.191 1 70.12 198 LYS B N 1
ATOM 4515 C CA . LYS B 1 198 ? -30.953 -3.158 -6.871 1 70.12 198 LYS B CA 1
ATOM 4516 C C . LYS B 1 198 ? -31.297 -1.676 -6.762 1 70.12 198 LYS B C 1
ATOM 4518 O O . LYS B 1 198 ? -32.406 -1.261 -7.129 1 70.12 198 LYS B O 1
ATOM 4523 N N . ASN B 1 199 ? -30.453 -0.937 -6.262 1 74.88 199 ASN B N 1
ATOM 4524 C CA . ASN B 1 199 ? -30.766 0.453 -5.949 1 74.88 199 ASN B CA 1
ATOM 4525 C C . ASN B 1 199 ? -30.047 1.416 -6.887 1 74.88 199 ASN B C 1
ATOM 4527 O O . ASN B 1 199 ? -30.062 2.629 -6.672 1 74.88 199 ASN B O 1
ATOM 4531 N N . ASP B 1 200 ? -29.344 0.844 -7.879 1 76 200 ASP B N 1
ATOM 4532 C CA . ASP B 1 200 ? -28.609 1.633 -8.867 1 76 200 ASP B CA 1
ATOM 4533 C C . ASP B 1 200 ? -27.594 2.551 -8.203 1 76 200 ASP B C 1
ATOM 4535 O O . ASP B 1 200 ? -27.594 3.762 -8.43 1 76 200 ASP B O 1
ATOM 4539 N N . LEU B 1 201 ? -26.938 1.978 -7.273 1 71.44 201 LEU B N 1
ATOM 4540 C CA . LEU B 1 201 ? -25.875 2.666 -6.547 1 71.44 201 LEU B CA 1
ATOM 4541 C C . LEU B 1 201 ? -24.5 2.139 -6.953 1 71.44 201 LEU B C 1
ATOM 4543 O O . LEU B 1 201 ? -24.391 1.028 -7.477 1 71.44 201 LEU B O 1
ATOM 4547 N N . THR B 1 202 ? -23.516 2.949 -6.805 1 71 202 THR B N 1
ATOM 4548 C CA . THR B 1 202 ? -22.156 2.422 -6.879 1 71 202 THR B CA 1
ATOM 4549 C C . THR B 1 202 ? -21.875 1.501 -5.699 1 71 202 THR B C 1
ATOM 4551 O O . THR B 1 202 ? -22.578 1.533 -4.691 1 71 202 THR B O 1
ATOM 4554 N N . TYR B 1 203 ? -20.875 0.613 -5.879 1 66.38 203 TYR B N 1
ATOM 4555 C CA . TYR B 1 203 ? -20.531 -0.313 -4.801 1 66.38 203 TYR B CA 1
ATOM 4556 C C . TYR B 1 203 ? -20.219 0.437 -3.514 1 66.38 203 TYR B C 1
ATOM 4558 O O . TYR B 1 203 ? -20.594 -0.001 -2.424 1 66.38 203 TYR B O 1
ATOM 4566 N N . GLY B 1 204 ? -19.562 1.565 -3.67 1 65 204 GLY B N 1
ATOM 4567 C CA . GLY B 1 204 ? -19.281 2.365 -2.492 1 65 204 GLY B CA 1
ATOM 4568 C C . GLY B 1 204 ? -20.516 2.914 -1.819 1 65 204 GLY B C 1
ATOM 4569 O O . GLY B 1 204 ? -20.641 2.879 -0.593 1 65 204 GLY B O 1
ATOM 4570 N N . GLU B 1 205 ? -21.391 3.406 -2.643 1 65.81 205 GLU B N 1
ATOM 4571 C CA . GLU B 1 205 ? -22.656 3.918 -2.119 1 65.81 205 GLU B CA 1
ATOM 4572 C C . GLU B 1 205 ? -23.469 2.809 -1.461 1 65.81 205 GLU B C 1
ATOM 4574 O O . GLU B 1 205 ? -24.078 3.016 -0.404 1 65.81 205 GLU B O 1
ATOM 4579 N N . ALA B 1 206 ? -23.547 1.724 -2.221 1 69.19 206 ALA B N 1
ATOM 4580 C CA . ALA B 1 206 ? -24.297 0.591 -1.676 1 69.19 206 ALA B CA 1
ATOM 4581 C C . ALA B 1 206 ? -23.734 0.167 -0.322 1 69.19 206 ALA B C 1
ATOM 4583 O O . ALA B 1 206 ? -24.484 -0.092 0.617 1 69.19 206 ALA B O 1
ATOM 4584 N N . PHE B 1 207 ? -22.406 0.16 -0.208 1 71.88 207 PHE B N 1
ATOM 4585 C CA . PHE B 1 207 ? -21.719 -0.188 1.028 1 71.88 207 PHE B CA 1
ATOM 4586 C C . PHE B 1 207 ? -22.078 0.778 2.146 1 71.88 207 PHE B C 1
ATOM 4588 O O . PHE B 1 207 ? -22.453 0.354 3.244 1 71.88 207 PHE B O 1
ATOM 4595 N N . SER B 1 208 ? -22.047 2.057 1.832 1 66.56 208 SER B N 1
ATOM 4596 C CA . SER B 1 208 ? -22.375 3.086 2.812 1 66.56 208 SER B CA 1
ATOM 4597 C C . SER B 1 208 ? -23.844 2.988 3.244 1 66.56 208 SER B C 1
ATOM 4599 O O . SER B 1 208 ? -24.156 3.146 4.426 1 66.56 208 SER B O 1
ATOM 4601 N N . ASP B 1 209 ? -24.656 2.811 2.354 1 67.19 209 ASP B N 1
ATOM 4602 C CA . ASP B 1 209 ? -26.094 2.73 2.613 1 67.19 209 ASP B CA 1
ATOM 4603 C C . ASP B 1 209 ? -26.422 1.571 3.553 1 67.19 209 ASP B C 1
ATOM 4605 O O . ASP B 1 209 ? -27.234 1.713 4.461 1 67.19 209 ASP B O 1
ATOM 4609 N N . ILE B 1 210 ? -25.828 0.567 3.314 1 68.06 210 ILE B N 1
ATOM 4610 C CA . ILE B 1 210 ? -26.062 -0.617 4.133 1 68.06 210 ILE B CA 1
ATOM 4611 C C . ILE B 1 210 ? -25.641 -0.34 5.574 1 68.06 210 ILE B C 1
ATOM 4613 O O . ILE B 1 210 ? -26.344 -0.715 6.52 1 68.06 210 ILE B O 1
ATOM 4617 N N . LEU B 1 211 ? -24.484 0.349 5.719 1 65.94 211 LEU B N 1
ATOM 4618 C CA . LEU B 1 211 ? -23.922 0.59 7.047 1 65.94 211 LEU B CA 1
ATOM 4619 C C . LEU B 1 211 ? -24.703 1.692 7.762 1 65.94 211 LEU B C 1
ATOM 4621 O O . LEU B 1 211 ? -24.891 1.628 8.977 1 65.94 211 LEU B O 1
ATOM 4625 N N . ARG B 1 212 ? -25.016 2.832 7.148 1 60.75 212 ARG B N 1
ATOM 4626 C CA . ARG B 1 212 ? -25.688 3.99 7.738 1 60.75 212 ARG B CA 1
ATOM 4627 C C . ARG B 1 212 ? -27.031 3.602 8.344 1 60.75 212 ARG B C 1
ATOM 4629 O O . ARG B 1 212 ? -27.484 4.211 9.312 1 60.75 212 ARG B O 1
ATOM 4636 N N . ASN B 1 213 ? -27.688 2.9 7.715 1 54.94 213 ASN B N 1
ATOM 4637 C CA . ASN B 1 213 ? -29.031 2.605 8.211 1 54.94 213 ASN B CA 1
ATOM 4638 C C . ASN B 1 213 ? -29 2.094 9.648 1 54.94 213 ASN B C 1
ATOM 4640 O O . ASN B 1 213 ? -30.016 2.09 10.328 1 54.94 213 ASN B O 1
ATOM 4644 N N . ASN B 1 214 ? -27.766 1.958 10.258 1 51.16 214 ASN B N 1
ATOM 4645 C CA . ASN B 1 214 ? -27.75 1.398 11.602 1 51.16 214 ASN B CA 1
ATOM 4646 C C . ASN B 1 214 ? -26.922 2.252 12.555 1 51.16 214 ASN B C 1
ATOM 4648 O O . ASN B 1 214 ? -26.609 1.831 13.672 1 51.16 214 ASN B O 1
ATOM 4652 N N . ILE B 1 215 ? -26.469 3.611 12.203 1 48.19 215 ILE B N 1
ATOM 4653 C CA . ILE B 1 215 ? -25.438 4.219 13.031 1 48.19 215 ILE B CA 1
ATOM 4654 C C . ILE B 1 215 ? -25.891 5.602 13.5 1 48.19 215 ILE B C 1
ATOM 4656 O O . ILE B 1 215 ? -26.359 6.414 12.688 1 48.19 215 ILE B O 1
ATOM 4660 N N . GLN B 1 216 ? -26.188 5.848 14.867 1 46.5 216 GLN B N 1
ATOM 4661 C CA . GLN B 1 216 ? -26.422 7.152 15.477 1 46.5 216 GLN B CA 1
ATOM 4662 C C . GLN B 1 216 ? -25.188 7.637 16.234 1 46.5 216 GLN B C 1
ATOM 4664 O O . GLN B 1 216 ? -24.797 7.035 17.234 1 46.5 216 GLN B O 1
ATOM 4669 N N . VAL B 1 217 ? -24.188 8.469 15.664 1 44.22 217 VAL B N 1
ATOM 4670 C CA . VAL B 1 217 ? -23 8.906 16.406 1 44.22 217 VAL B CA 1
ATOM 4671 C C . VAL B 1 217 ? -22.922 10.43 16.391 1 44.22 217 VAL B C 1
ATOM 4673 O O . VAL B 1 217 ? -23.375 11.078 15.445 1 44.22 217 VAL B O 1
ATOM 4676 N N . LYS B 1 218 ? -22.609 11.086 17.594 1 44.88 218 LYS B N 1
ATOM 4677 C CA . LYS B 1 218 ? -22.281 12.5 17.734 1 44.88 218 LYS B CA 1
ATOM 4678 C C . LYS B 1 218 ? -20.844 12.781 17.312 1 44.88 218 LYS B C 1
ATOM 4680 O O . LYS B 1 218 ? -19.922 12.078 17.734 1 44.88 218 LYS B O 1
ATOM 4685 N N . VAL B 1 219 ? -20.703 13.695 16.266 1 47.03 219 VAL B N 1
ATOM 4686 C CA . VAL B 1 219 ? -19.359 14.039 15.789 1 47.03 219 VAL B CA 1
ATOM 4687 C C . VAL B 1 219 ? -19.031 15.477 16.172 1 47.03 219 VAL B C 1
ATOM 4689 O O . VAL B 1 219 ? -19.828 16.391 15.953 1 47.03 219 VAL B O 1
ATOM 4692 N N . VAL B 1 220 ? -17.984 15.758 17.078 1 52.03 220 VAL B N 1
ATOM 4693 C CA . VAL B 1 220 ? -17.453 17.094 17.344 1 52.03 220 VAL B CA 1
ATOM 4694 C C . VAL B 1 220 ? -16.359 17.438 16.344 1 52.03 220 VAL B C 1
ATOM 4696 O O . VAL B 1 220 ? -15.391 16.688 16.188 1 52.03 220 VAL B O 1
ATOM 4699 N N . LEU B 1 221 ? -16.656 18.438 15.539 1 59.53 221 LEU B N 1
ATOM 4700 C CA . LEU B 1 221 ? -15.672 18.844 14.547 1 59.53 221 LEU B CA 1
ATOM 4701 C C . LEU B 1 221 ? -15.109 20.234 14.875 1 59.53 221 LEU B C 1
ATOM 4703 O O . LEU B 1 221 ? -15.867 21.203 14.977 1 59.53 221 LEU B O 1
ATOM 4707 N N . ASN B 1 222 ? -13.781 20.328 15.219 1 66.12 222 ASN B N 1
ATOM 4708 C CA . ASN B 1 222 ? -13.109 21.609 15.391 1 66.12 222 ASN B CA 1
ATOM 4709 C C . ASN B 1 222 ? -12.695 22.219 14.055 1 66.12 222 ASN B C 1
ATOM 4711 O O . ASN B 1 222 ? -11.867 21.641 13.336 1 66.12 222 ASN B O 1
ATOM 4715 N N . LEU B 1 223 ? -13.312 23.328 13.742 1 73.62 223 LEU B N 1
ATOM 4716 C CA . LEU B 1 223 ? -13.023 24.031 12.492 1 73.62 223 LEU B CA 1
ATOM 4717 C C . LEU B 1 223 ? -12.211 25.297 12.75 1 73.62 223 LEU B C 1
ATOM 4719 O O . LEU B 1 223 ? -12.438 25.984 13.742 1 73.62 223 LEU B O 1
ATOM 4723 N N . TYR B 1 224 ? -11.234 25.531 11.914 1 78 224 TYR B N 1
ATOM 4724 C CA . TYR B 1 224 ? -10.406 26.734 11.992 1 78 224 TYR B CA 1
ATOM 4725 C C . TYR B 1 224 ? -10.508 27.562 10.719 1 78 224 TYR B C 1
ATOM 4727 O O . TYR B 1 224 ? -10.445 27.016 9.609 1 78 224 TYR B O 1
ATOM 4735 N N . THR B 1 225 ? -10.797 28.812 10.875 1 82.06 225 THR B N 1
ATOM 4736 C CA . THR B 1 225 ? -10.836 29.719 9.734 1 82.06 225 THR B CA 1
ATOM 4737 C C . THR B 1 225 ? -10.398 31.125 10.133 1 82.06 225 THR B C 1
ATOM 4739 O O . THR B 1 225 ? -10.492 31.5 11.305 1 82.06 225 THR B O 1
ATOM 4742 N N . ALA B 1 226 ? -9.766 31.844 9.148 1 77.56 226 ALA B N 1
ATOM 4743 C CA . ALA B 1 226 ? -9.359 33.219 9.398 1 77.56 226 ALA B CA 1
ATOM 4744 C C . ALA B 1 226 ? -10.578 34.156 9.43 1 77.56 226 ALA B C 1
ATOM 4746 O O . ALA B 1 226 ? -11.367 34.156 8.484 1 77.56 226 ALA B O 1
ATOM 4747 N N . LYS B 1 227 ? -10.727 34.844 10.477 1 77.88 227 LYS B N 1
ATOM 4748 C CA . LYS B 1 227 ? -11.875 35.719 10.633 1 77.88 227 LYS B CA 1
ATOM 4749 C C . LYS B 1 227 ? -11.688 37 9.812 1 77.88 227 LYS B C 1
ATOM 4751 O O . LYS B 1 227 ? -12.672 37.625 9.406 1 77.88 227 LYS B O 1
ATOM 4756 N N . ASP B 1 228 ? -10.453 37.344 9.531 1 76.75 228 ASP B N 1
ATOM 4757 C CA . ASP B 1 228 ? -10.172 38.625 8.898 1 76.75 228 ASP B CA 1
ATOM 4758 C C . ASP B 1 228 ? -10.102 38.5 7.379 1 76.75 228 ASP B C 1
ATOM 4760 O O . ASP B 1 228 ? -9.82 39.469 6.676 1 76.75 228 ASP B O 1
ATOM 4764 N N . LEU B 1 229 ? -10.266 37.344 6.895 1 74.06 229 LEU B N 1
ATOM 4765 C CA . LEU B 1 229 ? -10.188 37.094 5.457 1 74.06 229 LEU B CA 1
ATOM 4766 C C . LEU B 1 229 ? -11.539 36.688 4.898 1 74.06 229 LEU B C 1
ATOM 4768 O O . LEU B 1 229 ? -12.188 35.781 5.441 1 74.06 229 LEU B O 1
ATOM 4772 N N . ALA B 1 230 ? -11.922 37.406 3.871 1 76.25 230 ALA B N 1
ATOM 4773 C CA . ALA B 1 230 ? -13.109 36.969 3.141 1 76.25 230 ALA B CA 1
ATOM 4774 C C . ALA B 1 230 ? -12.836 35.688 2.355 1 76.25 230 ALA B C 1
ATOM 4776 O O . ALA B 1 230 ? -11.75 35.531 1.797 1 76.25 230 ALA B O 1
ATOM 4777 N N . ASN B 1 231 ? -13.703 34.781 2.4 1 74.12 231 ASN B N 1
ATOM 4778 C CA . ASN B 1 231 ? -13.602 33.531 1.666 1 74.12 231 ASN B CA 1
ATOM 4779 C C . ASN B 1 231 ? -12.43 32.688 2.156 1 74.12 231 ASN B C 1
ATOM 4781 O O . ASN B 1 231 ? -11.734 32.062 1.355 1 74.12 231 ASN B O 1
ATOM 4785 N N . ALA B 1 232 ? -12.172 32.906 3.379 1 78.62 232 ALA B N 1
ATOM 4786 C CA . ALA B 1 232 ? -11.062 32.156 3.979 1 78.62 232 ALA B CA 1
ATOM 4787 C C . ALA B 1 232 ? -11.312 30.656 3.924 1 78.62 232 ALA B C 1
ATOM 4789 O O . ALA B 1 232 ? -12.445 30.203 4.113 1 78.62 232 ALA B O 1
ATOM 4790 N N . PRO B 1 233 ? -10.266 29.906 3.627 1 78.12 233 PRO B N 1
ATOM 4791 C CA . PRO B 1 233 ? -10.422 28.438 3.697 1 78.12 233 PRO B CA 1
ATOM 4792 C C . PRO B 1 233 ? -10.648 27.938 5.121 1 78.12 233 PRO B C 1
ATOM 4794 O O . PRO B 1 233 ? -10.312 28.641 6.086 1 78.12 233 PRO B O 1
ATOM 4797 N N . VAL B 1 234 ? -11.305 26.844 5.176 1 75.12 234 VAL B N 1
ATOM 4798 C CA . VAL B 1 234 ? -11.625 26.234 6.461 1 75.12 234 VAL B CA 1
ATOM 4799 C C . VAL B 1 234 ? -10.773 24.984 6.668 1 75.12 234 VAL B C 1
ATOM 4801 O O . VAL B 1 234 ? -10.602 24.188 5.742 1 75.12 234 VAL B O 1
ATOM 4804 N N . TRP B 1 235 ? -10.125 24.906 7.809 1 79.25 235 TRP B N 1
ATOM 4805 C CA . TRP B 1 235 ? -9.32 23.75 8.203 1 79.25 235 TRP B CA 1
ATOM 4806 C C . TRP B 1 235 ? -10.016 22.953 9.297 1 79.25 235 TRP B C 1
ATOM 4808 O O . TRP B 1 235 ? -10.555 23.531 10.242 1 79.25 235 TRP B O 1
ATOM 4818 N N . ALA B 1 236 ? -10.117 21.625 9.141 1 69.94 236 ALA B N 1
ATOM 4819 C CA . ALA B 1 236 ? -10.727 20.766 10.148 1 69.94 236 ALA B CA 1
ATOM 4820 C C . ALA B 1 236 ? -9.68 19.844 10.773 1 69.94 236 ALA B C 1
ATOM 4822 O O . ALA B 1 236 ? -8.891 19.219 10.07 1 69.94 236 ALA B O 1
ATOM 4823 N N . SER B 1 237 ? -9.719 19.859 12.086 1 67.94 237 SER B N 1
ATOM 4824 C CA . SER B 1 237 ? -8.805 18.984 12.812 1 67.94 237 SER B CA 1
ATOM 4825 C C . SER B 1 237 ? -8.977 17.531 12.391 1 67.94 237 SER B C 1
ATOM 4827 O O . SER B 1 237 ? -10.094 17.031 12.32 1 67.94 237 SER B O 1
ATOM 4829 N N . GLY B 1 238 ? -7.828 16.953 12.117 1 60.69 238 GLY B N 1
ATOM 4830 C CA . GLY B 1 238 ? -7.875 15.547 11.734 1 60.69 238 GLY B CA 1
ATOM 4831 C C . GLY B 1 238 ? -8.102 15.344 10.25 1 60.69 238 GLY B C 1
ATOM 4832 O O . GLY B 1 238 ? -7.953 14.227 9.742 1 60.69 238 GLY B O 1
ATOM 4833 N N . ILE B 1 239 ? -8.523 16.359 9.578 1 60.81 239 ILE B N 1
ATOM 4834 C CA . ILE B 1 239 ? -8.82 16.234 8.156 1 60.81 239 ILE B CA 1
ATOM 4835 C C . ILE B 1 239 ? -7.895 17.156 7.355 1 60.81 239 ILE B C 1
ATOM 4837 O O . ILE B 1 239 ? -7.262 16.719 6.387 1 60.81 239 ILE B O 1
ATOM 4841 N N . GLY B 1 240 ? -7.773 18.312 7.73 1 68.81 240 GLY B N 1
ATOM 4842 C CA . GLY B 1 240 ? -7 19.297 6.992 1 68.81 240 GLY B CA 1
ATOM 4843 C C . GLY B 1 240 ? -7.855 20.375 6.359 1 68.81 240 GLY B C 1
ATOM 4844 O O . GLY B 1 240 ? -8.945 20.688 6.848 1 68.81 240 GLY B O 1
ATOM 4845 N N . TRP B 1 241 ? -7.277 21.109 5.422 1 68.75 241 TRP B N 1
ATOM 4846 C CA . TRP B 1 241 ? -8.023 22.156 4.719 1 68.75 241 TRP B CA 1
ATOM 4847 C C . TRP B 1 241 ? -9.18 21.547 3.928 1 68.75 241 TRP B C 1
ATOM 4849 O O . TRP B 1 241 ? -9.008 20.562 3.209 1 68.75 241 TRP B O 1
ATOM 4859 N N . LEU B 1 242 ? -10.352 22.062 4.121 1 63.59 242 LEU B N 1
ATOM 4860 C CA . LEU B 1 242 ? -11.57 21.609 3.455 1 63.59 242 LEU B CA 1
ATOM 4861 C C . LEU B 1 242 ? -11.789 22.359 2.15 1 63.59 242 LEU B C 1
ATOM 4863 O O . LEU B 1 242 ? -11.375 23.516 2.02 1 63.59 242 LEU B O 1
ATOM 4867 N N . ASP B 1 243 ? -12.445 21.641 1.281 1 65.25 243 ASP B N 1
ATOM 4868 C CA . ASP B 1 243 ? -12.859 22.391 0.095 1 65.25 243 ASP B CA 1
ATOM 4869 C C . ASP B 1 243 ? -13.922 23.422 0.443 1 65.25 243 ASP B C 1
ATOM 4871 O O . ASP B 1 243 ? -14.484 23.406 1.542 1 65.25 243 ASP B O 1
ATOM 4875 N N . ALA B 1 244 ? -14.062 24.406 -0.469 1 66.56 244 ALA B N 1
ATOM 4876 C CA . ALA B 1 244 ? -14.914 25.562 -0.2 1 66.56 244 ALA B CA 1
ATOM 4877 C C . ALA B 1 244 ? -16.328 25.125 0.186 1 66.56 244 ALA B C 1
ATOM 4879 O O . ALA B 1 244 ? -16.891 25.641 1.155 1 66.56 244 ALA B O 1
ATOM 4880 N N . LYS B 1 245 ? -16.828 24.172 -0.544 1 65.31 245 LYS B N 1
ATOM 4881 C CA . LYS B 1 245 ? -18.203 23.734 -0.306 1 65.31 245 LYS B CA 1
ATOM 4882 C C . LYS B 1 245 ? -18.328 23.062 1.062 1 65.31 245 LYS B C 1
ATOM 4884 O O . LYS B 1 245 ? -19.219 23.406 1.841 1 65.31 245 LYS B O 1
ATOM 4889 N N . THR B 1 246 ? -17.484 22.203 1.331 1 64.31 246 THR B N 1
ATOM 4890 C CA . THR B 1 246 ? -17.5 21.484 2.598 1 64.31 246 THR B CA 1
ATOM 4891 C C . THR B 1 246 ? -17.234 22.438 3.766 1 64.31 246 THR B C 1
ATOM 4893 O O . THR B 1 246 ? -17.875 22.328 4.816 1 64.31 246 THR B O 1
ATOM 4896 N N . GLY B 1 247 ? -16.25 23.344 3.564 1 69.69 247 GLY B N 1
ATOM 4897 C CA . GLY B 1 247 ? -15.953 24.328 4.598 1 69.69 247 GLY B CA 1
ATOM 4898 C C . GLY B 1 247 ? -17.141 25.203 4.961 1 69.69 247 GLY B C 1
ATOM 4899 O O . GLY B 1 247 ? -17.422 25.406 6.145 1 69.69 247 GLY B O 1
ATOM 4900 N N . THR B 1 248 ? -17.812 25.578 3.918 1 72 248 THR B N 1
ATOM 4901 C CA . THR B 1 248 ? -18.984 26.406 4.145 1 72 248 THR B CA 1
ATOM 4902 C C . THR B 1 248 ? -20.078 25.609 4.867 1 72 248 THR B C 1
ATOM 4904 O O . THR B 1 248 ? -20.688 26.109 5.82 1 72 248 THR B O 1
ATOM 4907 N N . PHE B 1 249 ? -20.312 24.5 4.426 1 66.31 249 PHE B N 1
ATOM 4908 C CA . PHE B 1 249 ? -21.344 23.641 4.996 1 66.31 249 PHE B CA 1
ATOM 4909 C C . PHE B 1 249 ? -21.109 23.453 6.492 1 66.31 249 PHE B C 1
ATOM 4911 O O . PHE B 1 249 ? -22.031 23.656 7.289 1 66.31 249 PHE B O 1
ATOM 4918 N N . TRP B 1 250 ? -20 23.094 6.883 1 67.25 250 TRP B N 1
ATOM 4919 C CA . TRP B 1 250 ? -19.719 22.766 8.281 1 67.25 250 TRP B CA 1
ATOM 4920 C C . TRP B 1 250 ? -19.641 24.031 9.125 1 67.25 250 TRP B C 1
ATOM 4922 O O . TRP B 1 250 ? -20.016 24.031 10.297 1 67.25 250 TRP B O 1
ATOM 4932 N N . SER B 1 251 ? -19.094 25.078 8.531 1 75.38 251 SER B N 1
ATOM 4933 C CA . SER B 1 251 ? -19.016 26.344 9.258 1 75.38 251 SER B CA 1
ATOM 4934 C C . SER B 1 251 ? -20.406 26.828 9.648 1 75.38 251 SER B C 1
ATOM 4936 O O . SER B 1 251 ? -20.578 27.391 10.734 1 75.38 251 SER B O 1
ATOM 4938 N N . GLU B 1 252 ? -21.281 26.594 8.836 1 75.88 252 GLU B N 1
ATOM 4939 C CA . GLU B 1 252 ? -22.656 27.031 9.102 1 75.88 252 GLU B CA 1
ATOM 4940 C C . GLU B 1 252 ? -23.297 26.203 10.211 1 75.88 252 GLU B C 1
ATOM 4942 O O . GLU B 1 252 ? -24.203 26.672 10.891 1 75.88 252 GLU B O 1
ATOM 4947 N N . LYS B 1 253 ? -22.828 25.109 10.414 1 66.25 253 LYS B N 1
ATOM 4948 C CA . LYS B 1 253 ? -23.406 24.203 11.414 1 66.25 253 LYS B CA 1
ATOM 4949 C C . LYS B 1 253 ? -22.703 24.375 12.766 1 66.25 253 LYS B C 1
ATOM 4951 O O . LYS B 1 253 ? -23.141 23.797 13.766 1 66.25 253 LYS B O 1
ATOM 4956 N N . ALA B 1 254 ? -21.641 25.125 12.727 1 70.06 254 ALA B N 1
ATOM 4957 C CA . ALA B 1 254 ? -20.906 25.312 13.969 1 70.06 254 ALA B CA 1
ATOM 4958 C C . ALA B 1 254 ? -21.734 26.047 15.008 1 70.06 254 ALA B C 1
ATOM 4960 O O . ALA B 1 254 ? -22.406 27.031 14.688 1 70.06 254 ALA B O 1
ATOM 4961 N N . ASN B 1 255 ? -21.75 25.453 16.219 1 73.56 255 ASN B N 1
ATOM 4962 C CA . ASN B 1 255 ? -22.609 26.031 17.234 1 73.56 255 ASN B CA 1
ATOM 4963 C C . ASN B 1 255 ? -21.797 26.781 18.281 1 73.56 255 ASN B C 1
ATOM 4965 O O . ASN B 1 255 ? -22.375 27.422 19.172 1 73.56 255 ASN B O 1
ATOM 4969 N N . LYS B 1 256 ? -20.578 26.688 18.328 1 77.19 256 LYS B N 1
ATOM 4970 C CA . LYS B 1 256 ? -19.703 27.422 19.25 1 77.19 256 LYS B CA 1
ATOM 4971 C C . LYS B 1 256 ? -18.562 28.094 18.5 1 77.19 256 LYS B C 1
ATOM 4973 O O . LYS B 1 256 ? -18 27.531 17.562 1 77.19 256 LYS B O 1
ATOM 4978 N N . GLU B 1 257 ? -18.281 29.344 18.875 1 81.62 257 GLU B N 1
ATOM 4979 C CA . GLU B 1 257 ? -17.172 30.078 18.297 1 81.62 257 GLU B CA 1
ATOM 4980 C C . GLU B 1 257 ? -16.125 30.453 19.359 1 81.62 257 GLU B C 1
ATOM 4982 O O . GLU B 1 257 ? -16.484 30.844 20.469 1 81.62 257 GLU B O 1
ATOM 4987 N N . GLN B 1 258 ? -14.922 30.172 19.016 1 83.56 258 GLN B N 1
ATOM 4988 C CA . GLN B 1 258 ? -13.812 30.5 19.891 1 83.56 258 GLN B CA 1
ATOM 4989 C C . GLN B 1 258 ? -12.75 31.328 19.172 1 83.56 258 GLN B C 1
ATOM 4991 O O . GLN B 1 258 ? -12.43 31.047 18.016 1 83.56 258 GLN B O 1
ATOM 4996 N N . ASP B 1 259 ? -12.242 32.375 19.891 1 84.12 259 ASP B N 1
ATOM 4997 C CA . ASP B 1 259 ? -11.18 33.188 19.344 1 84.12 259 ASP B CA 1
ATOM 4998 C C . ASP B 1 259 ? -9.805 32.562 19.562 1 84.12 259 ASP B C 1
ATOM 5000 O O . ASP B 1 259 ? -9.32 32.531 20.703 1 84.12 259 ASP B O 1
ATOM 5004 N N . MET B 1 260 ? -9.195 32.281 18.469 1 87.19 260 MET B N 1
ATOM 5005 C CA . MET B 1 260 ? -7.945 31.531 18.562 1 87.19 260 MET B CA 1
ATOM 5006 C C . MET B 1 260 ? -6.785 32.469 18.891 1 87.19 260 MET B C 1
ATOM 5008 O O . MET B 1 260 ? -5.77 32.031 19.453 1 87.19 260 MET B O 1
ATOM 5012 N N . ASP B 1 261 ? -6.895 33.719 18.578 1 86.56 261 ASP B N 1
ATOM 5013 C CA . ASP B 1 261 ? -5.871 34.688 18.984 1 86.56 261 ASP B CA 1
ATOM 5014 C C . ASP B 1 261 ? -5.809 34.844 20.5 1 86.56 261 ASP B C 1
ATOM 5016 O O . ASP B 1 261 ? -4.723 34.875 21.078 1 86.56 261 ASP B O 1
ATOM 5020 N N . ALA B 1 262 ? -6.984 34.938 21.031 1 90.12 262 ALA B N 1
ATOM 5021 C CA . ALA B 1 262 ? -7.062 35 22.484 1 90.12 262 ALA B CA 1
ATOM 5022 C C . ALA B 1 262 ? -6.613 33.688 23.125 1 90.12 262 ALA B C 1
ATOM 5024 O O . ALA B 1 262 ? -5.895 33.688 24.125 1 90.12 262 ALA B O 1
ATOM 5025 N N . ALA B 1 263 ? -7.043 32.625 22.562 1 91.06 263 ALA B N 1
ATOM 5026 C CA . ALA B 1 263 ? -6.707 31.312 23.078 1 91.06 263 ALA B CA 1
ATOM 5027 C C . ALA B 1 263 ? -5.195 31.078 23.062 1 91.06 263 ALA B C 1
ATOM 5029 O O . ALA B 1 263 ? -4.645 30.469 23.969 1 91.06 263 ALA B O 1
ATOM 5030 N N . ALA B 1 264 ? -4.52 31.609 22.062 1 91.62 264 ALA B N 1
ATOM 5031 C CA . ALA B 1 264 ? -3.086 31.406 21.875 1 91.62 264 ALA B CA 1
ATOM 5032 C C . ALA B 1 264 ? -2.289 32.156 22.938 1 91.62 264 ALA B C 1
ATOM 5034 O O . ALA B 1 264 ? -1.121 31.844 23.188 1 91.62 264 ALA B O 1
ATOM 5035 N N . LYS B 1 265 ? -2.889 33.094 23.594 1 92.88 265 LYS B N 1
ATOM 5036 C CA . LYS B 1 265 ? -2.197 33.938 24.578 1 92.88 265 LYS B CA 1
ATOM 5037 C C . LYS B 1 265 ? -2.416 33.406 26 1 92.88 265 LYS B C 1
ATOM 5039 O O . LYS B 1 265 ? -1.831 33.938 26.938 1 92.88 265 LYS B O 1
ATOM 5044 N N . ILE B 1 266 ? -3.18 32.438 26.094 1 93.5 266 ILE B N 1
ATOM 5045 C CA . ILE B 1 266 ? -3.486 31.891 27.406 1 93.5 266 ILE B CA 1
ATOM 5046 C C . ILE B 1 266 ? -2.223 31.297 28.031 1 93.5 266 ILE B C 1
ATOM 5048 O O . ILE B 1 266 ? -1.446 30.625 27.344 1 93.5 266 ILE B O 1
ATOM 5052 N N . SER B 1 267 ? -1.944 31.656 29.203 1 94.38 267 SER B N 1
ATOM 5053 C CA . SER B 1 267 ? -0.936 31.047 30.062 1 94.38 267 SER B CA 1
ATOM 5054 C C . SER B 1 267 ? -1.52 30.672 31.422 1 94.38 267 SER B C 1
ATOM 5056 O O . SER B 1 267 ? -2.324 31.406 31.984 1 94.38 267 SER B O 1
ATOM 5058 N N . THR B 1 268 ? -1.213 29.453 31.844 1 93.44 268 THR B N 1
ATOM 5059 C CA . THR B 1 268 ? -1.784 28.984 33.094 1 93.44 268 THR B CA 1
ATOM 5060 C C . THR B 1 268 ? -0.724 28.297 33.938 1 93.44 268 THR B C 1
ATOM 5062 O O . THR B 1 268 ? 0.303 27.844 33.438 1 93.44 268 THR B O 1
ATOM 5065 N N . ASP B 1 269 ? -0.956 28.219 35.281 1 91.06 269 ASP B N 1
ATOM 5066 C CA . ASP B 1 269 ? -0.056 27.562 36.188 1 91.06 269 ASP B CA 1
ATOM 5067 C C . ASP B 1 269 ? -0.447 26.094 36.375 1 91.06 269 ASP B C 1
ATOM 5069 O O . ASP B 1 269 ? 0.256 25.344 37.062 1 91.06 269 ASP B O 1
ATOM 5073 N N . LYS B 1 270 ? -1.433 25.75 35.688 1 92.06 270 LYS B N 1
ATOM 5074 C CA . LYS B 1 270 ? -1.85 24.359 35.781 1 92.06 270 LYS B CA 1
ATOM 5075 C C . LYS B 1 270 ? -1.091 23.5 34.75 1 92.06 270 LYS B C 1
ATOM 5077 O O . LYS B 1 270 ? -0.597 24.016 33.75 1 92.06 270 LYS B O 1
ATOM 5082 N N . HIS B 1 271 ? -1.026 22.297 35.125 1 91.81 271 HIS B N 1
ATOM 5083 C CA . HIS B 1 271 ? -0.312 21.359 34.281 1 91.81 271 HIS B CA 1
ATOM 5084 C C . HIS B 1 271 ? -1.039 21.172 32.938 1 91.81 271 HIS B C 1
ATOM 5086 O O . HIS B 1 271 ? -0.421 21.234 31.875 1 91.81 271 HIS B O 1
ATOM 5092 N N . ASP B 1 272 ? -2.328 20.922 33.062 1 92.19 272 ASP B N 1
ATOM 5093 C CA . ASP B 1 272 ? -3.111 20.656 31.844 1 92.19 272 ASP B CA 1
ATOM 5094 C C . ASP B 1 272 ? -3.609 21.969 31.219 1 92.19 272 ASP B C 1
ATOM 5096 O O . ASP B 1 272 ? -4.121 22.828 31.922 1 92.19 272 ASP B O 1
ATOM 5100 N N . PRO B 1 273 ? -3.42 22.109 29.891 1 94.06 273 PRO B N 1
ATOM 5101 C CA . PRO B 1 273 ? -3.979 23.312 29.25 1 94.06 273 PRO B CA 1
ATOM 5102 C C . PRO B 1 273 ? -5.504 23.328 29.281 1 94.06 273 PRO B C 1
ATOM 5104 O O . PRO B 1 273 ? -6.148 22.297 29.078 1 94.06 273 PRO B O 1
ATOM 5107 N N . PRO B 1 274 ? -6.07 24.469 29.562 1 92.38 274 PRO B N 1
ATOM 5108 C CA . PRO B 1 274 ? -7.52 24.578 29.406 1 92.38 274 PRO B CA 1
ATOM 5109 C C . PRO B 1 274 ? -7.98 24.344 27.969 1 92.38 274 PRO B C 1
ATOM 5111 O O . PRO B 1 274 ? -7.168 24.406 27.031 1 92.38 274 PRO B O 1
ATOM 5114 N N . PRO B 1 275 ? -9.258 24.078 27.766 1 86.38 275 PRO B N 1
ATOM 5115 C CA . PRO B 1 275 ? -9.766 23.672 26.453 1 86.38 275 PRO B CA 1
ATOM 5116 C C . PRO B 1 275 ? -9.398 24.656 25.359 1 86.38 275 PRO B C 1
ATOM 5118 O O . PRO B 1 275 ? -9.008 24.25 24.266 1 86.38 275 PRO B O 1
ATOM 5121 N N . ALA B 1 276 ? -9.492 25.906 25.656 1 89.56 276 ALA B N 1
ATOM 5122 C CA . ALA B 1 276 ? -9.188 26.922 24.641 1 89.56 276 ALA B CA 1
ATOM 5123 C C . ALA B 1 276 ? -7.723 26.844 24.219 1 89.56 276 ALA B C 1
ATOM 5125 O O . ALA B 1 276 ? -7.414 26.891 23.031 1 89.56 276 ALA B O 1
ATOM 5126 N N . LEU B 1 277 ? -6.859 26.75 25.203 1 93.12 277 LEU B N 1
ATOM 5127 C CA . LEU B 1 277 ? -5.438 26.625 24.906 1 93.12 277 LEU B CA 1
ATOM 5128 C C . LEU B 1 277 ? -5.148 25.328 24.172 1 93.12 277 LEU B C 1
ATOM 5130 O O . LEU B 1 277 ? -4.328 25.297 23.25 1 93.12 277 LEU B O 1
ATOM 5134 N N . ARG B 1 278 ? -5.785 24.281 24.562 1 92.31 278 ARG B N 1
ATOM 5135 C CA . ARG B 1 278 ? -5.641 23 23.891 1 92.31 278 ARG B CA 1
ATOM 5136 C C . ARG B 1 278 ? -6.062 23.094 22.422 1 92.31 278 ARG B C 1
ATOM 5138 O O . ARG B 1 278 ? -5.391 22.562 21.531 1 92.31 278 ARG B O 1
ATOM 5145 N N . ASP B 1 279 ? -7.113 23.781 22.219 1 87 279 ASP B N 1
ATOM 5146 C CA . ASP B 1 279 ? -7.59 23.969 20.859 1 87 279 ASP B CA 1
ATOM 5147 C C . ASP B 1 279 ? -6.59 24.766 20.016 1 87 279 ASP B C 1
ATOM 5149 O O . ASP B 1 279 ? -6.375 24.469 18.844 1 87 279 ASP B O 1
ATOM 5153 N N . ALA B 1 280 ? -6.016 25.734 20.609 1 91.44 280 ALA B N 1
ATOM 5154 C CA . ALA B 1 280 ? -4.98 26.516 19.938 1 91.44 280 ALA B CA 1
ATOM 5155 C C . ALA B 1 280 ? -3.768 25.641 19.609 1 91.44 280 ALA B C 1
ATOM 5157 O O . ALA B 1 280 ? -3.191 25.75 18.516 1 91.44 280 ALA B O 1
ATOM 5158 N N . LEU B 1 281 ? -3.406 24.844 20.547 1 93.06 281 LEU B N 1
ATOM 5159 C CA . LEU B 1 281 ? -2.291 23.922 20.359 1 93.06 281 LEU B CA 1
ATOM 5160 C C . LEU B 1 281 ? -2.561 22.953 19.203 1 93.06 281 LEU B C 1
ATOM 5162 O O . LEU B 1 281 ? -1.691 22.734 18.359 1 93.06 281 LEU B O 1
ATOM 5166 N N . ILE B 1 282 ? -3.748 22.438 19.141 1 87.31 282 ILE B N 1
ATOM 5167 C CA . ILE B 1 282 ? -4.164 21.547 18.062 1 87.31 282 ILE B CA 1
ATOM 5168 C C . ILE B 1 282 ? -4.102 22.281 16.719 1 87.31 282 ILE B C 1
ATOM 5170 O O . ILE B 1 282 ? -3.609 21.75 15.727 1 87.31 282 ILE B O 1
ATOM 5174 N N . GLY B 1 283 ? -4.527 23.469 16.734 1 89.19 283 GLY B N 1
ATOM 5175 C CA . GLY B 1 283 ? -4.508 24.281 15.531 1 89.19 283 GLY B CA 1
ATOM 5176 C C . GLY B 1 283 ? -3.107 24.625 15.062 1 89.19 283 GLY B C 1
ATOM 5177 O O . GLY B 1 283 ? -2.863 24.766 13.867 1 89.19 283 GLY B O 1
ATOM 5178 N N . ARG B 1 284 ? -2.232 24.797 15.984 1 89.38 284 ARG B N 1
ATOM 5179 C CA . ARG B 1 284 ? -0.854 25.078 15.602 1 89.38 284 ARG B CA 1
ATOM 5180 C C . ARG B 1 284 ? -0.18 23.828 15.031 1 89.38 284 ARG B C 1
ATOM 5182 O O . ARG B 1 284 ? 0.396 23.875 13.938 1 89.38 284 ARG B O 1
ATOM 5189 N N . ASP B 1 285 ? -0.212 22.766 15.781 1 91.5 285 ASP B N 1
ATOM 5190 C CA . ASP B 1 285 ? 0.62 21.609 15.492 1 91.5 285 ASP B CA 1
ATOM 5191 C C . ASP B 1 285 ? 0.002 20.75 14.391 1 91.5 285 ASP B C 1
ATOM 5193 O O . ASP B 1 285 ? 0.721 20.141 13.594 1 91.5 285 ASP B O 1
ATOM 5197 N N . GLY B 1 286 ? -1.346 20.562 14.414 1 85.56 286 GLY B N 1
ATOM 5198 C CA . GLY B 1 286 ? -2.047 19.75 13.43 1 85.56 286 GLY B CA 1
ATOM 5199 C C . GLY B 1 286 ? -1.878 18.266 13.664 1 85.56 286 GLY B C 1
ATOM 5200 O O . GLY B 1 286 ? -2.838 17.5 13.539 1 85.56 286 GLY B O 1
ATOM 5201 N N . THR B 1 287 ? -0.686 17.828 13.961 1 86.5 287 THR B N 1
ATOM 5202 C CA . THR B 1 287 ? -0.342 16.438 14.234 1 86.5 287 THR B CA 1
ATOM 5203 C C . THR B 1 287 ? 0.718 16.344 15.328 1 86.5 287 THR B C 1
ATOM 5205 O O . THR B 1 287 ? 1.206 17.359 15.812 1 86.5 287 THR B O 1
ATOM 5208 N N . CYS B 1 288 ? 0.918 15.07 15.719 1 92.19 288 CYS B N 1
ATOM 5209 C CA . CYS B 1 288 ? 2.109 14.852 16.531 1 92.19 288 CYS B CA 1
ATOM 5210 C C . CYS B 1 288 ? 3.33 15.516 15.898 1 92.19 288 CYS B C 1
ATOM 5212 O O . CYS B 1 288 ? 3.52 15.438 14.68 1 92.19 288 CYS B O 1
ATOM 5214 N N . ARG B 1 289 ? 4.125 16.125 16.734 1 92.69 289 ARG B N 1
ATOM 5215 C CA . ARG B 1 289 ? 5.207 16.953 16.219 1 92.69 289 ARG B CA 1
ATOM 5216 C C . ARG B 1 289 ? 6.488 16.141 16.062 1 92.69 289 ARG B C 1
ATOM 5218 O O . ARG B 1 289 ? 7.488 16.656 15.539 1 92.69 289 ARG B O 1
ATOM 5225 N N . PHE B 1 290 ? 6.484 14.93 16.469 1 91.5 290 PHE B N 1
ATOM 5226 C CA . PHE B 1 290 ? 7.645 14.086 16.203 1 91.5 290 PHE B CA 1
ATOM 5227 C C . PHE B 1 290 ? 7.832 13.859 14.711 1 91.5 290 PHE B C 1
ATOM 5229 O O . PHE B 1 290 ? 6.855 13.68 13.984 1 91.5 290 PHE B O 1
ATOM 5236 N N . PRO B 1 291 ? 9.117 13.875 14.289 1 84 291 PRO B N 1
ATOM 5237 C CA . PRO B 1 291 ? 9.406 13.781 12.852 1 84 291 PRO B CA 1
ATOM 5238 C C . PRO B 1 291 ? 8.727 12.57 12.203 1 84 291 PRO B C 1
ATOM 5240 O O . PRO B 1 291 ? 9.008 11.43 12.57 1 84 291 PRO B O 1
ATOM 5243 N N . GLY B 1 292 ? 7.898 12.922 11.273 1 77.69 292 GLY B N 1
ATOM 5244 C CA . GLY B 1 292 ? 7.316 11.867 10.453 1 77.69 292 GLY B CA 1
ATOM 5245 C C . GLY B 1 292 ? 6.035 11.297 11.039 1 77.69 292 GLY B C 1
ATOM 5246 O O . GLY B 1 292 ? 5.383 10.461 10.422 1 77.69 292 GLY B O 1
ATOM 5247 N N . CYS B 1 293 ? 5.664 11.68 12.242 1 82.56 293 CYS B N 1
ATOM 5248 C CA . CYS B 1 293 ? 4.457 11.141 12.859 1 82.56 293 CYS B CA 1
ATOM 5249 C C . CYS B 1 293 ? 3.225 11.914 12.406 1 82.56 293 CYS B C 1
ATOM 5251 O O . CYS B 1 293 ? 3.236 13.148 12.375 1 82.56 293 CYS B O 1
ATOM 5253 N N . SER B 1 294 ? 2.164 11.211 12.039 1 76.31 294 SER B N 1
ATOM 5254 C CA . SER B 1 294 ? 1 11.875 11.469 1 76.31 294 SER B CA 1
ATOM 5255 C C . SER B 1 294 ? -0.23 11.695 12.352 1 76.31 294 SER B C 1
ATOM 5257 O O . SER B 1 294 ? -1.356 11.938 11.914 1 76.31 294 SER B O 1
ATOM 5259 N N . VAL B 1 295 ? -0.043 11.312 13.594 1 73.75 295 VAL B N 1
ATOM 5260 C CA . VAL B 1 295 ? -1.17 11.211 14.516 1 73.75 295 VAL B CA 1
ATOM 5261 C C . VAL B 1 295 ? -1.835 12.57 14.672 1 73.75 295 VAL B C 1
ATOM 5263 O O . VAL B 1 295 ? -1.163 13.57 14.953 1 73.75 295 VAL B O 1
ATOM 5266 N N . PRO B 1 296 ? -3.146 12.602 14.43 1 74.44 296 PRO B N 1
ATOM 5267 C CA . PRO B 1 296 ? -3.811 13.898 14.578 1 74.44 296 PRO B CA 1
ATOM 5268 C C . PRO B 1 296 ? -3.631 14.492 15.977 1 74.44 296 PRO B C 1
ATOM 5270 O O . PRO B 1 296 ? -3.666 13.766 16.969 1 74.44 296 PRO B O 1
ATOM 5273 N N . ALA B 1 297 ? -3.385 15.805 15.984 1 85.69 297 ALA B N 1
ATOM 5274 C CA . ALA B 1 297 ? -3.109 16.484 17.25 1 85.69 297 ALA B CA 1
ATOM 5275 C C . ALA B 1 297 ? -4.227 16.234 18.266 1 85.69 297 ALA B C 1
ATOM 5277 O O . ALA B 1 297 ? -3.973 16.156 19.469 1 85.69 297 ALA B O 1
ATOM 5278 N N . LEU B 1 298 ? -5.445 15.953 17.766 1 74.56 298 LEU B N 1
ATOM 5279 C CA . LEU B 1 298 ? -6.582 15.703 18.641 1 74.56 298 LEU B CA 1
ATOM 5280 C C . LEU B 1 298 ? -6.363 14.438 19.469 1 74.56 298 LEU B C 1
ATOM 5282 O O . LEU B 1 298 ? -6.922 14.305 20.562 1 74.56 298 LEU B O 1
ATOM 5286 N N . LYS B 1 299 ? -5.547 13.586 18.984 1 77.38 299 LYS B N 1
ATOM 5287 C CA . LYS B 1 299 ? -5.309 12.312 19.656 1 77.38 299 LYS B CA 1
ATOM 5288 C C . LYS B 1 299 ? -3.959 12.312 20.375 1 77.38 299 LYS B C 1
ATOM 5290 O O . LYS B 1 299 ? -3.402 11.25 20.656 1 77.38 299 LYS B O 1
ATOM 5295 N N . THR B 1 300 ? -3.412 13.477 20.547 1 89.19 300 THR B N 1
ATOM 5296 C CA . THR B 1 300 ? -2.109 13.609 21.188 1 89.19 300 THR B CA 1
ATOM 5297 C C . THR B 1 300 ? -2.248 14.242 22.562 1 89.19 300 THR B C 1
ATOM 5299 O O . THR B 1 300 ? -3.332 14.695 22.938 1 89.19 300 THR B O 1
ATOM 5302 N N . GLN B 1 301 ? -1.214 14.195 23.297 1 90.06 301 GLN B N 1
ATOM 5303 C CA . GLN B 1 301 ? -1.079 14.891 24.578 1 90.06 301 GLN B CA 1
ATOM 5304 C C . GLN B 1 301 ? -0.343 16.219 24.406 1 90.06 301 GLN B C 1
ATOM 5306 O O . GLN B 1 301 ? 0.379 16.406 23.422 1 90.06 301 GLN B O 1
ATOM 5311 N N . ALA B 1 302 ? -0.664 17.109 25.281 1 95 302 ALA B N 1
ATOM 5312 C CA . ALA B 1 302 ? 0.121 18.328 25.375 1 95 302 ALA B CA 1
ATOM 5313 C C . ALA B 1 302 ? 1.4 18.109 26.172 1 95 302 ALA B C 1
ATOM 5315 O O . ALA B 1 302 ? 1.36 18.016 27.406 1 95 302 ALA B O 1
ATOM 5316 N N . ASP B 1 303 ? 2.479 18.094 25.484 1 94.12 303 ASP B N 1
ATOM 5317 C CA . ASP B 1 303 ? 3.762 17.812 26.125 1 94.12 303 ASP B CA 1
ATOM 5318 C C . ASP B 1 303 ? 4.516 19.094 26.453 1 94.12 303 ASP B C 1
ATOM 5320 O O . ASP B 1 303 ? 4.676 19.969 25.578 1 94.12 303 ASP B O 1
ATOM 5324 N N . HIS B 1 304 ? 4.934 19.172 27.656 1 93.75 304 HIS B N 1
ATOM 5325 C CA . HIS B 1 304 ? 5.727 20.328 28.094 1 93.75 304 HIS B CA 1
ATOM 5326 C C . HIS B 1 304 ? 7.184 20.172 27.656 1 93.75 304 HIS B C 1
ATOM 5328 O O . HIS B 1 304 ? 7.848 19.203 28.031 1 93.75 304 HIS B O 1
ATOM 5334 N N . ARG B 1 305 ? 7.648 21.125 26.891 1 89.75 305 ARG B N 1
ATOM 5335 C CA . ARG B 1 305 ? 9.055 21.094 26.516 1 89.75 305 ARG B CA 1
ATOM 5336 C C . ARG B 1 305 ? 9.953 21.031 27.75 1 89.75 305 ARG B C 1
ATOM 5338 O O . ARG B 1 305 ? 10.82 20.156 27.859 1 89.75 305 ARG B O 1
ATOM 5345 N N . ILE B 1 306 ? 9.805 22.062 28.609 1 88.19 306 ILE B N 1
ATOM 5346 C CA . ILE B 1 306 ? 10.367 21.984 29.953 1 88.19 306 ILE B CA 1
ATOM 5347 C C . ILE B 1 306 ? 9.375 21.297 30.891 1 88.19 306 ILE B C 1
ATOM 5349 O O . ILE B 1 306 ? 8.211 21.719 30.984 1 88.19 306 ILE B O 1
ATOM 5353 N N . PRO B 1 307 ? 9.836 20.219 31.516 1 88.94 307 PRO B N 1
ATOM 5354 C CA . PRO B 1 307 ? 8.898 19.516 32.406 1 88.94 307 PRO B CA 1
ATOM 5355 C C . PRO B 1 307 ? 8.211 20.469 33.375 1 88.94 307 PRO B C 1
ATOM 5357 O O . PRO B 1 307 ? 8.836 21.391 33.906 1 88.94 307 PRO B O 1
ATOM 5360 N N . TYR B 1 308 ? 6.922 20.172 33.562 1 90.12 308 TYR B N 1
ATOM 5361 C CA . TYR B 1 308 ? 6.129 21.031 34.438 1 90.12 308 TYR B CA 1
ATOM 5362 C C . TYR B 1 308 ? 6.719 21.062 35.844 1 90.12 308 TYR B C 1
ATOM 5364 O O . TYR B 1 308 ? 6.785 22.125 36.469 1 90.12 308 TYR B O 1
ATOM 5372 N N . GLU B 1 309 ? 7.16 19.906 36.281 1 87.75 309 GLU B N 1
ATOM 5373 C CA . GLU B 1 309 ? 7.746 19.781 37.594 1 87.75 309 GLU B CA 1
ATOM 5374 C C . GLU B 1 309 ? 9.016 20.609 37.719 1 87.75 309 GLU B C 1
ATOM 5376 O O . GLU B 1 309 ? 9.438 20.938 38.844 1 87.75 309 GLU B O 1
ATOM 5381 N N . GLU B 1 310 ? 9.609 21 36.656 1 90.5 310 GLU B N 1
ATOM 5382 C CA . GLU B 1 310 ? 10.836 21.781 36.625 1 90.5 310 GLU B CA 1
ATOM 5383 C C . GLU B 1 310 ? 10.547 23.25 36.312 1 90.5 310 GLU B C 1
ATOM 5385 O O . GLU B 1 310 ? 11.453 24 35.938 1 90.5 310 GLU B O 1
ATOM 5390 N N . GLY B 1 311 ? 9.289 23.578 36.25 1 89.56 311 GLY B N 1
ATOM 5391 C CA . GLY B 1 311 ? 8.914 24.969 36.031 1 89.56 311 GLY B CA 1
ATOM 5392 C C . GLY B 1 311 ? 8.445 25.266 34.625 1 89.56 311 GLY B C 1
ATOM 5393 O O . GLY B 1 311 ? 8.352 26.422 34.219 1 89.56 311 GLY B O 1
ATOM 5394 N N . GLY B 1 312 ? 8.266 24.281 33.906 1 90.75 312 GLY B N 1
ATOM 5395 C CA . GLY B 1 312 ? 7.75 24.5 32.562 1 90.75 312 GLY B CA 1
ATOM 5396 C C . GLY B 1 312 ? 6.387 25.156 32.562 1 90.75 312 GLY B C 1
ATOM 5397 O O . GLY B 1 312 ? 5.516 24.828 33.344 1 90.75 312 GLY B O 1
ATOM 5398 N N . GLU B 1 313 ? 6.199 26.156 31.688 1 90.81 313 GLU B N 1
ATOM 5399 C CA . GLU B 1 313 ? 4.949 26.906 31.594 1 90.81 313 GLU B CA 1
ATOM 5400 C C . GLU B 1 313 ? 3.941 26.188 30.688 1 90.81 313 GLU B C 1
ATOM 5402 O O . GLU B 1 313 ? 4.32 25.562 29.703 1 90.81 313 GLU B O 1
ATOM 5407 N N . THR B 1 314 ? 2.719 26.297 31.094 1 95.31 314 THR B N 1
ATOM 5408 C CA . THR B 1 314 ? 1.628 25.828 30.25 1 95.31 314 THR B CA 1
ATOM 5409 C C . THR B 1 314 ? 1.086 26.953 29.391 1 95.31 314 THR B C 1
ATOM 5411 O O . THR B 1 314 ? 0.172 27.672 29.797 1 95.31 314 THR B O 1
ATOM 5414 N N . CYS B 1 315 ? 1.681 27.094 28.359 1 95.38 315 CYS B N 1
ATOM 5415 C CA . CYS B 1 315 ? 1.318 28.062 27.328 1 95.38 315 CYS B CA 1
ATOM 5416 C C . CYS B 1 315 ? 1.646 27.531 25.938 1 95.38 315 CYS B C 1
ATOM 5418 O O . CYS B 1 315 ? 2.293 26.484 25.797 1 95.38 315 CYS B O 1
ATOM 5420 N N . LEU B 1 316 ? 1.187 28.188 24.953 1 93.81 316 LEU B N 1
ATOM 5421 C CA . LEU B 1 316 ? 1.325 27.688 23.594 1 93.81 316 LEU B CA 1
ATOM 5422 C C . LEU B 1 316 ? 2.793 27.484 23.234 1 93.81 316 LEU B C 1
ATOM 5424 O O . LEU B 1 316 ? 3.146 26.5 22.578 1 93.81 316 LEU B O 1
ATOM 5428 N N . GLY B 1 317 ? 3.641 28.375 23.672 1 92.12 317 GLY B N 1
ATOM 5429 C CA . GLY B 1 317 ? 5.059 28.328 23.359 1 92.12 317 GLY B CA 1
ATOM 5430 C C . GLY B 1 317 ? 5.816 27.312 24.188 1 92.12 317 GLY B C 1
ATOM 5431 O O . GLY B 1 317 ? 6.98 27 23.906 1 92.12 317 GLY B O 1
ATOM 5432 N N . GLY B 1 318 ? 5.172 26.719 25.172 1 93.56 318 GLY B N 1
ATOM 5433 C CA . GLY B 1 318 ? 5.859 25.828 26.078 1 93.56 318 GLY B CA 1
ATOM 5434 C C . GLY B 1 318 ? 5.445 24.375 25.922 1 93.56 318 GLY B C 1
ATOM 5435 O O . GLY B 1 318 ? 6.035 23.484 26.547 1 93.56 318 GLY B O 1
ATOM 5436 N N . ILE B 1 319 ? 4.445 24.156 25.094 1 95.62 319 ILE B N 1
ATOM 5437 C CA . ILE B 1 319 ? 3.93 22.797 24.984 1 95.62 319 ILE B CA 1
ATOM 5438 C C . ILE B 1 319 ? 3.818 22.406 23.516 1 95.62 319 ILE B C 1
ATOM 5440 O O . ILE B 1 319 ? 3.727 23.281 22.641 1 95.62 319 ILE B O 1
ATOM 5444 N N . GLY B 1 320 ? 3.934 21.156 23.203 1 95.56 320 GLY B N 1
ATOM 5445 C CA . GLY B 1 320 ? 3.754 20.578 21.891 1 95.56 320 GLY B CA 1
ATOM 5446 C C . GLY B 1 320 ? 2.936 19.297 21.906 1 95.56 320 GLY B C 1
ATOM 5447 O O . GLY B 1 320 ? 2.869 18.609 22.922 1 95.56 320 GLY B O 1
ATOM 5448 N N . CYS B 1 321 ? 2.299 19.031 20.75 1 93.94 321 CYS B N 1
ATOM 5449 C CA . CYS B 1 321 ? 1.497 17.812 20.641 1 93.94 321 CYS B CA 1
ATOM 5450 C C . CYS B 1 321 ? 2.383 16.594 20.438 1 93.94 321 CYS B C 1
ATOM 5452 O O . CYS B 1 321 ? 3.137 16.531 19.469 1 93.94 321 CYS B O 1
ATOM 5454 N N . LEU B 1 322 ? 2.283 15.617 21.297 1 94.81 322 LEU B N 1
ATOM 5455 C CA . LEU B 1 322 ? 2.955 14.336 21.156 1 94.81 322 LEU B CA 1
ATOM 5456 C C . LEU B 1 322 ? 1.992 13.18 21.422 1 94.81 322 LEU B C 1
ATOM 5458 O O . LEU B 1 322 ? 1.244 13.211 22.406 1 94.81 322 LEU B O 1
ATOM 5462 N N . CYS B 1 323 ? 1.976 12.289 20.5 1 88.25 323 CYS B N 1
ATOM 5463 C CA . CYS B 1 323 ? 1.205 11.078 20.797 1 88.25 323 CYS B CA 1
ATOM 5464 C C . CYS B 1 323 ? 1.794 10.328 21.984 1 88.25 323 CYS B C 1
ATOM 5466 O O . CYS B 1 323 ? 2.906 10.625 22.422 1 88.25 323 CYS B O 1
ATOM 5468 N N . GLN B 1 324 ? 1.01 9.367 22.5 1 83.5 324 GLN B N 1
ATOM 5469 C CA . GLN B 1 324 ? 1.43 8.656 23.703 1 83.5 324 GLN B CA 1
ATOM 5470 C C . GLN B 1 324 ? 2.803 8.016 23.516 1 83.5 324 GLN B C 1
ATOM 5472 O O . GLN B 1 324 ? 3.66 8.109 24.391 1 83.5 324 GLN B O 1
ATOM 5477 N N . HIS B 1 325 ? 3.025 7.465 22.406 1 81.56 325 HIS B N 1
ATOM 5478 C CA . HIS B 1 325 ? 4.285 6.789 22.109 1 81.56 325 HIS B CA 1
ATOM 5479 C C . HIS B 1 325 ? 5.457 7.77 22.156 1 81.56 325 HIS B C 1
ATOM 5481 O O . HIS B 1 325 ? 6.469 7.5 22.797 1 81.56 325 HIS B O 1
ATOM 5487 N N . HIS B 1 326 ? 5.344 8.883 21.469 1 89.88 326 HIS B N 1
ATOM 5488 C CA . HIS B 1 326 ? 6.461 9.812 21.359 1 89.88 326 HIS B CA 1
ATOM 5489 C C . HIS B 1 326 ? 6.641 10.617 22.641 1 89.88 326 HIS B C 1
ATOM 5491 O O . HIS B 1 326 ? 7.762 11.008 22.984 1 89.88 326 HIS B O 1
ATOM 5497 N N . HIS B 1 327 ? 5.543 10.789 23.344 1 91.12 327 HIS B N 1
ATOM 5498 C CA . HIS B 1 327 ? 5.656 11.359 24.672 1 91.12 327 HIS B CA 1
ATOM 5499 C C . HIS B 1 327 ? 6.508 10.469 25.578 1 91.12 327 HIS B C 1
ATOM 5501 O O . HIS B 1 327 ? 7.371 10.969 26.312 1 91.12 327 HIS B O 1
ATOM 5507 N N . ASN B 1 328 ? 6.188 9.164 25.5 1 85.62 328 ASN B N 1
ATOM 5508 C CA . ASN B 1 328 ? 6.938 8.203 26.297 1 85.62 328 ASN B CA 1
ATOM 5509 C C . ASN B 1 328 ? 8.414 8.188 25.906 1 85.62 328 ASN B C 1
ATOM 5511 O O . ASN B 1 328 ? 9.281 8.062 26.781 1 85.62 328 ASN B O 1
ATOM 5515 N N . MET B 1 329 ? 8.68 8.297 24.672 1 84.75 329 MET B N 1
ATOM 5516 C CA . MET B 1 329 ? 10.062 8.328 24.203 1 84.75 329 MET B CA 1
ATOM 5517 C C . MET B 1 329 ? 10.82 9.5 24.812 1 84.75 329 MET B C 1
ATOM 5519 O O . MET B 1 329 ? 11.984 9.359 25.203 1 84.75 329 MET B O 1
ATOM 5523 N N . LYS B 1 330 ? 10.234 10.656 24.875 1 88.69 330 LYS B N 1
ATOM 5524 C CA . LYS B 1 330 ? 10.844 11.836 25.484 1 88.69 330 LYS B CA 1
ATOM 5525 C C . LYS B 1 330 ? 11.023 11.648 26.984 1 88.69 330 LYS B C 1
ATOM 5527 O O . LYS B 1 330 ? 12.086 11.961 27.531 1 88.69 330 LYS B O 1
ATOM 5532 N N . THR B 1 331 ? 9.984 11.133 27.609 1 86.44 331 THR B N 1
ATOM 5533 C CA . THR B 1 331 ? 10.008 10.93 29.062 1 86.44 331 THR B CA 1
ATOM 5534 C C . THR B 1 331 ? 11.117 9.961 29.453 1 86.44 331 THR B C 1
ATOM 5536 O O . THR B 1 331 ? 11.766 10.141 30.484 1 86.44 331 THR B O 1
ATOM 5539 N N . ASP B 1 332 ? 11.344 9.031 28.594 1 84.62 332 ASP B N 1
ATOM 5540 C CA . ASP B 1 332 ? 12.367 8.016 28.828 1 84.62 332 ASP B CA 1
ATOM 5541 C C . ASP B 1 332 ? 13.766 8.578 28.562 1 84.62 332 ASP B C 1
ATOM 5543 O O . ASP B 1 332 ? 14.766 7.895 28.797 1 84.62 332 ASP B O 1
ATOM 5547 N N . GLY B 1 333 ? 13.844 9.805 28.062 1 86 333 GLY B N 1
ATOM 5548 C CA . GLY B 1 333 ? 15.125 10.438 27.812 1 86 333 GLY B CA 1
ATOM 5549 C C . GLY B 1 333 ? 15.758 10.008 26.5 1 86 333 GLY B C 1
ATOM 5550 O O . GLY B 1 333 ? 16.922 10.297 26.25 1 86 333 GLY B O 1
ATOM 5551 N N . ARG B 1 334 ? 15.055 9.367 25.656 1 79.88 334 ARG B N 1
ATOM 5552 C CA . ARG B 1 334 ? 15.586 8.844 24.406 1 79.88 334 ARG B CA 1
ATOM 5553 C C . ARG B 1 334 ? 15.672 9.938 23.344 1 79.88 334 ARG B C 1
ATOM 5555 O O . ARG B 1 334 ? 16.453 9.836 22.406 1 79.88 334 ARG B O 1
ATOM 5562 N N . VAL B 1 335 ? 14.844 10.914 23.484 1 86.81 335 VAL B N 1
ATOM 5563 C CA . VAL B 1 335 ? 14.82 12.062 22.594 1 86.81 335 VAL B CA 1
ATOM 5564 C C . VAL B 1 335 ? 14.562 13.336 23.391 1 86.81 335 VAL B C 1
ATOM 5566 O O . VAL B 1 335 ? 14.031 13.281 24.5 1 86.81 335 VAL B O 1
ATOM 5569 N N . THR B 1 336 ? 15.078 14.367 22.906 1 87.31 336 THR B N 1
ATOM 5570 C CA . THR B 1 336 ? 14.773 15.688 23.453 1 87.31 336 THR B CA 1
ATOM 5571 C C . THR B 1 336 ? 14.547 16.688 22.328 1 87.31 336 THR B C 1
ATOM 5573 O O . THR B 1 336 ? 14.805 16.391 21.156 1 87.31 336 THR B O 1
ATOM 5576 N N . TYR B 1 337 ? 13.875 17.781 22.672 1 91.38 337 TYR B N 1
ATOM 5577 C CA . TYR B 1 337 ? 13.617 18.719 21.594 1 91.38 337 TYR B CA 1
ATOM 5578 C C . TYR B 1 337 ? 13.656 20.156 22.109 1 91.38 337 TYR B C 1
ATOM 5580 O O . TYR B 1 337 ? 13.594 20.391 23.312 1 91.38 337 TYR B O 1
ATOM 5588 N N . LEU B 1 338 ? 13.938 21.047 21.188 1 88.38 338 LEU B N 1
ATOM 5589 C CA . LEU B 1 338 ? 13.797 22.5 21.359 1 88.38 338 LEU B CA 1
ATOM 5590 C C . LEU B 1 338 ? 12.617 23.031 20.562 1 88.38 338 LEU B C 1
ATOM 5592 O O . LEU B 1 338 ? 12.383 22.609 19.422 1 88.38 338 LEU B O 1
ATOM 5596 N N . LEU B 1 339 ? 11.883 23.812 21.25 1 92 339 LEU B N 1
ATOM 5597 C CA . LEU B 1 339 ? 10.703 24.406 20.625 1 92 339 LEU B CA 1
ATOM 5598 C C . LEU B 1 339 ? 10.844 25.922 20.5 1 92 339 LEU B C 1
ATOM 5600 O O . LEU B 1 339 ? 11.109 26.609 21.5 1 92 339 LEU B O 1
ATOM 5604 N N . ASP B 1 340 ? 10.797 26.422 19.266 1 86.44 340 ASP B N 1
ATOM 5605 C CA . ASP B 1 340 ? 10.695 27.875 19.078 1 86.44 340 ASP B CA 1
ATOM 5606 C C . ASP B 1 340 ? 9.289 28.359 19.406 1 86.44 340 ASP B C 1
ATOM 5608 O O . ASP B 1 340 ? 8.336 28.047 18.688 1 86.44 340 ASP B O 1
ATOM 5612 N N . PRO B 1 341 ? 9.117 29.141 20.406 1 85.44 341 PRO B N 1
ATOM 5613 C CA . PRO B 1 341 ? 7.781 29.516 20.875 1 85.44 341 PRO B CA 1
ATOM 5614 C C . PRO B 1 341 ? 7.035 30.391 19.859 1 85.44 341 PRO B C 1
ATOM 5616 O O . PRO B 1 341 ? 5.812 30.516 19.938 1 85.44 341 PRO B O 1
ATOM 5619 N N . PHE B 1 342 ? 7.73 30.984 18.922 1 79.56 342 PHE B N 1
ATOM 5620 C CA . PHE B 1 342 ? 7.094 31.906 18 1 79.56 342 PHE B CA 1
ATOM 5621 C C . PHE B 1 342 ? 6.641 31.188 16.734 1 79.56 342 PHE B C 1
ATOM 5623 O O . PHE B 1 342 ? 5.492 31.328 16.312 1 79.56 342 PHE B O 1
ATOM 5630 N N . SER B 1 343 ? 7.48 30.344 16.203 1 80.69 343 SER B N 1
ATOM 5631 C CA . SER B 1 343 ? 7.176 29.703 14.93 1 80.69 34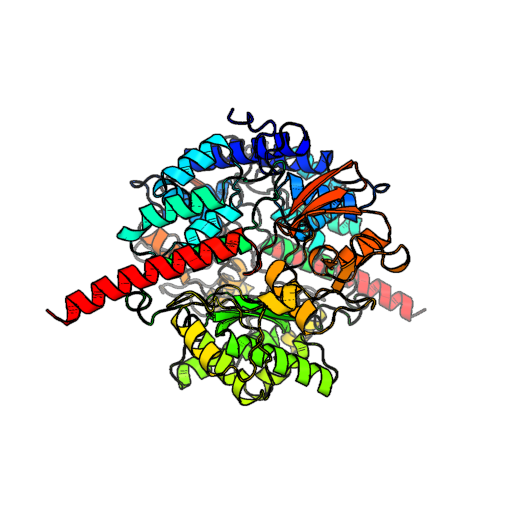3 SER B CA 1
ATOM 5632 C C . SER B 1 343 ? 6.559 28.328 15.141 1 80.69 343 SER B C 1
ATOM 5634 O O . SER B 1 343 ? 5.941 27.766 14.234 1 80.69 343 SER B O 1
ATOM 5636 N N . GLY B 1 344 ? 6.75 27.812 16.312 1 88.81 344 GLY B N 1
ATOM 5637 C CA . GLY B 1 344 ? 6.305 26.453 16.578 1 88.81 344 GLY B CA 1
ATOM 5638 C C . GLY B 1 344 ? 7.238 25.391 16.016 1 88.81 344 GLY B C 1
ATOM 5639 O O . GLY B 1 344 ? 6.977 24.203 16.125 1 88.81 344 GLY B O 1
ATOM 5640 N N . ILE B 1 345 ? 8.344 25.734 15.406 1 87.69 345 ILE B N 1
ATOM 5641 C CA . ILE B 1 345 ? 9.336 24.812 14.852 1 87.69 345 ILE B CA 1
ATOM 5642 C C . ILE B 1 345 ? 10.031 24.062 15.984 1 87.69 345 ILE B C 1
ATOM 5644 O O . ILE B 1 345 ? 10.359 24.656 17.016 1 87.69 345 ILE B O 1
ATOM 5648 N N . ILE B 1 346 ? 10.18 22.781 15.797 1 91.69 346 ILE B N 1
ATOM 5649 C CA . ILE B 1 346 ? 10.844 21.969 16.797 1 91.69 346 ILE B CA 1
ATOM 5650 C C . ILE B 1 346 ? 12.117 21.359 16.219 1 91.69 346 ILE B C 1
ATOM 5652 O O . ILE B 1 346 ? 12.102 20.844 15.094 1 91.69 346 ILE B O 1
ATOM 5656 N N . VAL B 1 347 ? 13.172 21.547 16.875 1 89 347 VAL B N 1
ATOM 5657 C CA . VAL B 1 347 ? 14.406 20.812 16.594 1 89 347 VAL B CA 1
ATOM 5658 C C . VAL B 1 347 ? 14.508 19.594 17.5 1 89 347 VAL B C 1
ATOM 5660 O O . VAL B 1 347 ? 14.625 19.719 18.719 1 89 347 VAL B O 1
ATOM 5663 N N . TRP B 1 348 ? 14.477 18.453 16.906 1 90.62 348 TRP B N 1
ATOM 5664 C CA . TRP B 1 348 ? 14.547 17.203 17.641 1 90.62 348 TRP B CA 1
ATOM 5665 C C . TRP B 1 348 ? 15.984 16.688 17.703 1 90.62 348 TRP B C 1
ATOM 5667 O O . TRP B 1 348 ? 16.719 16.734 16.719 1 90.62 348 TRP B O 1
ATOM 5677 N N . LEU B 1 349 ? 16.344 16.359 18.891 1 85.88 349 LEU B N 1
ATOM 5678 C CA . LEU B 1 349 ? 17.625 15.711 19.141 1 85.88 349 LEU B CA 1
ATOM 5679 C C . LEU B 1 349 ? 17.438 14.258 19.562 1 85.88 349 LEU B C 1
ATOM 5681 O O . LEU B 1 349 ? 16.859 13.984 20.609 1 85.88 349 LEU B O 1
ATOM 5685 N N . MET B 1 350 ? 18 13.398 18.719 1 81.5 350 MET B N 1
ATOM 5686 C CA . MET B 1 350 ? 17.828 11.969 18.984 1 81.5 350 MET B CA 1
ATOM 5687 C C . MET B 1 350 ? 18.953 11.438 19.859 1 81.5 350 MET B C 1
ATOM 5689 O O . MET B 1 350 ? 20 12.078 19.984 1 81.5 350 MET B O 1
ATOM 5693 N N . GLY B 1 351 ? 18.688 10.273 20.547 1 74.75 351 GLY B N 1
ATOM 5694 C CA . GLY B 1 351 ? 19.656 9.672 21.438 1 74.75 351 GLY B CA 1
ATOM 5695 C C . GLY B 1 351 ? 20.938 9.258 20.734 1 74.75 351 GLY B C 1
ATOM 5696 O O . GLY B 1 351 ? 22 9.148 21.375 1 74.75 351 GLY B O 1
ATOM 5697 N N . ASP B 1 352 ? 20.875 9.062 19.484 1 72.62 352 ASP B N 1
ATOM 5698 C CA . ASP B 1 352 ? 22.047 8.633 18.75 1 72.62 352 ASP B CA 1
ATOM 5699 C C . ASP B 1 352 ? 22.828 9.828 18.219 1 72.62 352 ASP B C 1
ATOM 5701 O O . ASP B 1 352 ? 23.781 9.656 17.453 1 72.62 352 ASP B O 1
ATOM 5705 N N . GLY B 1 353 ? 22.391 11.023 18.516 1 74.56 353 GLY B N 1
ATOM 5706 C CA . GLY B 1 353 ? 23.125 12.219 18.156 1 74.56 353 GLY B CA 1
ATOM 5707 C C . GLY B 1 353 ? 22.609 12.883 16.891 1 74.56 353 GLY B C 1
ATOM 5708 O O . GLY B 1 353 ? 23.031 13.992 16.547 1 74.56 353 GLY B O 1
ATOM 5709 N N . THR B 1 354 ? 21.734 12.266 16.266 1 78.94 354 THR B N 1
ATOM 5710 C CA . THR B 1 354 ? 21.156 12.883 15.078 1 78.94 354 THR B CA 1
ATOM 5711 C C . THR B 1 354 ? 20.062 13.867 15.453 1 78.94 354 THR B C 1
ATOM 5713 O O . THR B 1 354 ? 19.594 13.891 16.594 1 78.94 354 THR B O 1
ATOM 5716 N N . TRP B 1 355 ? 19.812 14.789 14.547 1 84.38 355 TRP B N 1
ATOM 5717 C CA . TRP B 1 355 ? 18.766 15.773 14.797 1 84.38 355 TRP B CA 1
ATOM 5718 C C . TRP B 1 355 ? 17.938 16.016 13.547 1 84.38 355 TRP B C 1
ATOM 5720 O O . TRP B 1 355 ? 18.344 15.648 12.445 1 84.38 355 TRP B O 1
ATOM 5730 N N . ALA B 1 356 ? 16.75 16.5 13.688 1 85.81 356 ALA B N 1
ATOM 5731 C CA . ALA B 1 356 ? 15.852 16.844 12.594 1 85.81 356 ALA B CA 1
ATOM 5732 C C . ALA B 1 356 ? 14.914 17.969 12.992 1 85.81 356 ALA B C 1
ATOM 5734 O O . ALA B 1 356 ? 14.711 18.234 14.18 1 85.81 356 ALA B O 1
ATOM 5735 N N . VAL B 1 357 ? 14.43 18.672 12.023 1 83.75 357 VAL B N 1
ATOM 5736 C CA . VAL B 1 357 ? 13.523 19.797 12.266 1 83.75 357 VAL B CA 1
ATOM 5737 C C . VAL B 1 357 ? 12.117 19.438 11.789 1 83.75 357 VAL B C 1
ATOM 5739 O O . VAL B 1 357 ? 11.945 18.922 10.672 1 83.75 357 VAL B O 1
ATOM 5742 N N . SER B 1 358 ? 11.203 19.547 12.664 1 88.88 358 SER B N 1
ATOM 5743 C CA . SER B 1 358 ? 9.797 19.375 12.336 1 88.88 358 SER B CA 1
ATOM 5744 C C . SER B 1 358 ? 9.055 20.703 12.344 1 88.88 358 SER B C 1
ATOM 5746 O O . SER B 1 358 ? 9.25 21.531 13.25 1 88.88 358 SER B O 1
ATOM 5748 N N . GLU B 1 359 ? 8.312 20.953 11.32 1 87.81 359 GLU B N 1
ATOM 5749 C CA . GLU B 1 359 ? 7.465 22.141 11.266 1 87.81 359 GLU B CA 1
ATOM 5750 C C . GLU B 1 359 ? 6.008 21.781 11.539 1 87.81 359 GLU B C 1
ATOM 5752 O O . GLU B 1 359 ? 5.539 20.703 11.148 1 87.81 359 GLU B O 1
ATOM 5757 N N . PRO B 1 360 ? 5.32 22.688 12.266 1 89 360 PRO B N 1
ATOM 5758 C CA . PRO B 1 360 ? 3.906 22.406 12.531 1 89 360 PRO B CA 1
ATOM 5759 C C . PRO B 1 360 ? 3.059 22.406 11.266 1 89 360 PRO B C 1
ATOM 5761 O O . PRO B 1 360 ? 3.424 23.047 10.273 1 89 360 PRO B O 1
ATOM 5764 N N . ASN B 1 361 ? 1.904 21.75 11.312 1 83.5 361 ASN B N 1
ATOM 5765 C CA . ASN B 1 361 ? 1.104 21.547 10.109 1 83.5 361 ASN B CA 1
ATOM 5766 C C . ASN B 1 361 ? -0.31 22.094 10.273 1 83.5 361 ASN B C 1
ATOM 5768 O O . ASN B 1 361 ? -1.139 21.969 9.367 1 83.5 361 ASN B O 1
ATOM 5772 N N . GLY B 1 362 ? -0.573 22.703 11.375 1 83.56 362 GLY B N 1
ATOM 5773 C CA . GLY B 1 362 ? -1.905 23.234 11.602 1 83.56 362 GLY B CA 1
ATOM 5774 C C . GLY B 1 362 ? -2.115 24.594 10.961 1 83.56 362 GLY B C 1
ATOM 5775 O O . GLY B 1 362 ? -1.182 25.188 10.406 1 83.56 362 GLY B O 1
ATOM 5776 N N . PRO B 1 363 ? -3.338 25.047 10.953 1 81.81 363 PRO B N 1
ATOM 5777 C CA . PRO B 1 363 ? -3.695 26.297 10.273 1 81.81 363 PRO B CA 1
ATOM 5778 C C . PRO B 1 363 ? -3.154 27.531 10.992 1 81.81 363 PRO B C 1
ATOM 5780 O O . PRO B 1 363 ? -3.092 28.609 10.406 1 81.81 363 PRO B O 1
ATOM 5783 N N . LEU B 1 364 ? -2.764 27.406 12.258 1 84.5 364 LEU B N 1
ATOM 5784 C CA . LEU B 1 364 ? -2.391 28.578 13.047 1 84.5 364 LEU B CA 1
ATOM 5785 C C . LEU B 1 364 ? -0.894 28.844 12.945 1 84.5 364 LEU B C 1
ATOM 5787 O O . LEU B 1 364 ? -0.397 29.828 13.5 1 84.5 364 LEU B O 1
ATOM 5791 N N . ASN B 1 365 ? -0.158 28.016 12.25 1 80.94 365 ASN B N 1
ATOM 5792 C CA . ASN B 1 365 ? 1.256 28.312 12.055 1 80.94 365 ASN B CA 1
ATOM 5793 C C . ASN B 1 365 ? 1.462 29.344 10.945 1 80.94 365 ASN B C 1
ATOM 5795 O O . ASN B 1 365 ? 0.622 29.484 10.055 1 80.94 365 ASN B O 1
ATOM 5799 N N . PRO B 1 366 ? 2.586 30.062 11.055 1 75.56 366 PRO B N 1
ATOM 5800 C CA . PRO B 1 366 ? 2.781 31.172 10.117 1 75.56 366 PRO B CA 1
ATOM 5801 C C . PRO B 1 366 ? 2.717 30.719 8.656 1 75.56 366 PRO B C 1
ATOM 5803 O O . PRO B 1 366 ? 2.141 31.422 7.824 1 75.56 366 PRO B O 1
ATOM 5806 N N . LYS B 1 367 ? 3.26 29.641 8.367 1 76.25 367 LYS B N 1
ATOM 5807 C CA . LYS B 1 367 ? 3.277 29.156 6.992 1 76.25 367 LYS B CA 1
ATOM 5808 C C . LYS B 1 367 ? 1.863 28.891 6.484 1 76.25 367 LYS B C 1
ATOM 5810 O O . LYS B 1 367 ? 1.503 29.328 5.383 1 76.25 367 LYS B O 1
ATOM 5815 N N . ASN B 1 368 ? 1.112 28.203 7.242 1 77.06 368 ASN B N 1
ATOM 5816 C CA . ASN B 1 368 ? -0.244 27.875 6.82 1 77.06 368 ASN B CA 1
ATOM 5817 C C . ASN B 1 368 ? -1.167 29.094 6.887 1 77.06 368 ASN B C 1
ATOM 5819 O O . ASN B 1 368 ? -2.146 29.172 6.145 1 77.06 368 ASN B O 1
ATOM 5823 N N . ALA B 1 369 ? -0.836 30.031 7.812 1 75.38 369 ALA B N 1
ATOM 5824 C CA . ALA B 1 369 ? -1.573 31.281 7.809 1 75.38 369 ALA B CA 1
ATOM 5825 C C . ALA B 1 369 ? -1.376 32.031 6.492 1 75.38 369 ALA B C 1
ATOM 5827 O O . ALA B 1 369 ? -2.326 32.594 5.941 1 75.38 369 ALA B O 1
ATOM 5828 N N . ARG B 1 370 ? -0.177 32 6.043 1 73.31 370 ARG B N 1
ATOM 5829 C CA . ARG B 1 370 ? 0.112 32.625 4.75 1 73.31 370 ARG B CA 1
ATOM 5830 C C . ARG B 1 370 ? -0.619 31.891 3.625 1 73.31 370 ARG B C 1
ATOM 5832 O O . ARG B 1 370 ? -1.107 32.531 2.686 1 73.31 370 ARG B O 1
ATOM 5839 N N . TRP B 1 371 ? -0.629 30.656 3.75 1 75.56 371 TRP B N 1
ATOM 5840 C CA . TRP B 1 371 ? -1.361 29.859 2.768 1 75.56 371 TRP B CA 1
ATOM 5841 C C . TRP B 1 371 ? -2.834 30.266 2.736 1 75.56 371 TRP B C 1
ATOM 5843 O O . TRP B 1 371 ? -3.416 30.438 1.663 1 75.56 371 TRP B O 1
ATOM 5853 N N . ALA B 1 372 ? -3.396 30.375 3.883 1 73 372 ALA B N 1
ATOM 5854 C CA . ALA B 1 372 ? -4.801 30.766 3.965 1 73 372 ALA B CA 1
ATOM 5855 C C . ALA B 1 372 ? -5.027 32.125 3.299 1 73 372 ALA B C 1
ATOM 5857 O O . ALA B 1 372 ? -6.047 32.344 2.633 1 73 372 ALA B O 1
ATOM 5858 N N . GLN B 1 373 ? -4.082 32.969 3.484 1 73.88 373 GLN B N 1
ATOM 5859 C CA . GLN B 1 373 ? -4.164 34.281 2.844 1 73.88 373 GLN B CA 1
ATOM 5860 C C . GLN B 1 373 ? -4.121 34.156 1.323 1 73.88 373 GLN B C 1
ATOM 5862 O O . GLN B 1 373 ? -4.891 34.812 0.617 1 73.88 373 GLN B O 1
ATOM 5867 N N . THR B 1 374 ? -3.191 33.375 0.941 1 72.75 374 THR B N 1
ATOM 5868 C CA . THR B 1 374 ? -3.059 33.125 -0.491 1 72.75 374 THR B CA 1
ATOM 5869 C C . THR B 1 374 ? -4.359 32.594 -1.07 1 72.75 374 THR B C 1
ATOM 5871 O O . THR B 1 374 ? -4.816 33.031 -2.125 1 72.75 374 THR B O 1
ATOM 5874 N N . VAL B 1 375 ? -4.98 31.672 -0.409 1 70.5 375 VAL B N 1
ATOM 5875 C CA . VAL B 1 375 ? -6.223 31.062 -0.866 1 70.5 375 VAL B CA 1
ATOM 5876 C C . VAL B 1 375 ? -7.336 32.094 -0.899 1 70.5 375 VAL B C 1
ATOM 5878 O O . VAL B 1 375 ? -8.086 32.188 -1.876 1 70.5 375 VAL B O 1
ATOM 5881 N N . ALA B 1 376 ? -7.379 32.875 0.108 1 70.06 376 ALA B N 1
ATOM 5882 C CA . ALA B 1 376 ? -8.406 33.906 0.191 1 70.06 376 ALA B CA 1
ATOM 5883 C C . ALA B 1 376 ? -8.273 34.875 -0.961 1 70.06 376 ALA B C 1
ATOM 5885 O O . ALA B 1 376 ? -9.273 35.281 -1.567 1 70.06 376 ALA B O 1
ATOM 5886 N N . GLN B 1 377 ? -7.082 35.312 -1.206 1 71.69 377 GLN B N 1
ATOM 5887 C CA . GLN B 1 377 ? -6.82 36.25 -2.277 1 71.69 377 GLN B CA 1
ATOM 5888 C C . GLN B 1 377 ? -7.188 35.688 -3.639 1 71.69 377 GLN B C 1
ATOM 5890 O O . GLN B 1 377 ? -7.77 36.375 -4.477 1 71.69 377 GLN B O 1
ATOM 5895 N N . HIS B 1 378 ? -6.855 34.531 -3.818 1 71.25 378 HIS B N 1
ATOM 5896 C CA . HIS B 1 378 ? -7.176 33.844 -5.074 1 71.25 378 HIS B CA 1
ATOM 5897 C C . HIS B 1 378 ? -8.688 33.75 -5.27 1 71.25 378 HIS B C 1
ATOM 5899 O O . HIS B 1 378 ? -9.203 34.031 -6.352 1 71.25 378 HIS B O 1
ATOM 5905 N N . ARG B 1 379 ? -9.32 33.281 -4.223 1 66.75 379 ARG B N 1
ATOM 5906 C CA . ARG B 1 379 ? -10.766 33.125 -4.289 1 66.75 379 ARG B CA 1
ATOM 5907 C C . ARG B 1 379 ? -11.453 34.469 -4.535 1 66.75 379 ARG B C 1
ATOM 5909 O O . ARG B 1 379 ? -12.453 34.531 -5.25 1 66.75 379 ARG B O 1
ATOM 5916 N N . ALA B 1 380 ? -10.93 35.469 -3.984 1 67.88 380 ALA B N 1
ATOM 5917 C CA . ALA B 1 380 ? -11.461 36.812 -4.199 1 67.88 380 ALA B CA 1
ATOM 5918 C C . ALA B 1 380 ? -11.305 37.219 -5.656 1 67.88 380 ALA B C 1
ATOM 5920 O O . ALA B 1 380 ? -12.219 37.812 -6.234 1 67.88 380 ALA B O 1
ATOM 5921 N N . ARG B 1 381 ? -10.211 36.906 -6.199 1 67.12 381 ARG B N 1
ATOM 5922 C CA . ARG B 1 381 ? -9.953 37.25 -7.594 1 67.12 381 ARG B CA 1
ATOM 5923 C C . ARG B 1 381 ? -10.852 36.438 -8.539 1 67.12 381 ARG B C 1
ATOM 5925 O O . ARG B 1 381 ? -11.344 36.969 -9.531 1 67.12 381 ARG B O 1
ATOM 5932 N N . HIS B 1 382 ? -11 35.25 -8.242 1 59.59 382 HIS B N 1
ATOM 5933 C CA . HIS B 1 382 ? -11.844 34.406 -9.07 1 59.59 382 HIS B CA 1
ATOM 5934 C C . HIS B 1 382 ? -13.305 34.844 -9 1 59.59 382 HIS B C 1
ATOM 5936 O O . HIS B 1 382 ? -14.023 34.781 -10.008 1 59.59 382 HIS B O 1
ATOM 5942 N N . HIS B 1 383 ? -13.773 35.062 -7.816 1 52.72 383 HIS B N 1
ATOM 5943 C CA . HIS B 1 383 ? -15.141 35.531 -7.652 1 52.72 383 HIS B CA 1
ATOM 5944 C C . HIS B 1 383 ? -15.352 36.844 -8.438 1 52.72 383 HIS B C 1
ATOM 5946 O O . HIS B 1 383 ? -16.422 37.031 -9.039 1 52.72 383 HIS B O 1
ATOM 5952 N N . LYS B 1 384 ? -14.383 37.562 -8.461 1 52.75 384 LYS B N 1
ATOM 5953 C CA . LYS B 1 384 ? -14.492 38.781 -9.219 1 52.75 384 LYS B CA 1
ATOM 5954 C C . LYS B 1 384 ? -14.547 38.531 -10.719 1 52.75 384 LYS B C 1
ATOM 5956 O O . LYS B 1 384 ? -15.305 39.156 -11.445 1 52.75 384 LYS B O 1
ATOM 5961 N N . ARG B 1 385 ? -13.953 37.5 -11.102 1 49.53 385 ARG B N 1
ATOM 5962 C CA . ARG B 1 385 ? -13.938 37.156 -12.523 1 49.53 385 ARG B CA 1
ATOM 5963 C C . ARG B 1 385 ? -15.273 36.562 -12.961 1 49.53 385 ARG B C 1
ATOM 5965 O O . ARG B 1 385 ? -15.789 36.906 -14.031 1 49.53 385 ARG B O 1
ATOM 5972 N N . TRP B 1 386 ? -15.852 35.656 -12.227 1 46.22 386 TRP B N 1
ATOM 5973 C CA . TRP B 1 386 ? -17.125 35.062 -12.594 1 46.22 386 TRP B CA 1
ATOM 5974 C C . TRP B 1 386 ? -18.266 36.062 -12.461 1 46.22 386 TRP B C 1
ATOM 5976 O O . TRP B 1 386 ? -19.203 36.062 -13.273 1 46.22 386 TRP B O 1
ATOM 5986 N N . VAL B 1 387 ? -18.297 36.844 -11.469 1 44.88 387 VAL B N 1
ATOM 5987 C CA . VAL B 1 387 ? -19.328 37.875 -11.344 1 44.88 387 VAL B CA 1
ATOM 5988 C C . VAL B 1 387 ? -19.234 38.812 -12.523 1 44.88 387 VAL B C 1
ATOM 5990 O O . VAL B 1 387 ? -20.25 39.312 -13.008 1 44.88 387 VAL B O 1
ATOM 5993 N N . LYS B 1 388 ? -18.188 39.062 -12.992 1 47.31 388 LYS B N 1
ATOM 5994 C CA . LYS B 1 388 ? -18.062 39.938 -14.172 1 47.31 388 LYS B CA 1
ATOM 5995 C C . LYS B 1 388 ? -18.531 39.219 -15.43 1 47.31 388 LYS B C 1
ATOM 5997 O O . LYS B 1 388 ? -19.141 39.844 -16.312 1 47.31 388 LYS B O 1
ATOM 6002 N N . GLU B 1 389 ? -18.312 37.938 -15.5 1 42.81 389 GLU B N 1
ATOM 6003 C CA . GLU B 1 389 ? -18.75 37.188 -16.672 1 42.81 389 GLU B CA 1
ATOM 6004 C C . GLU B 1 389 ? -20.266 36.969 -16.656 1 42.81 389 GLU B C 1
ATOM 6006 O O . GLU B 1 389 ? -20.922 36.969 -17.703 1 42.81 389 GLU B O 1
ATOM 6011 N N . ASP B 1 390 ? -20.969 36.719 -15.625 1 36.78 390 ASP B N 1
ATOM 6012 C CA . ASP B 1 390 ? -22.406 36.625 -15.492 1 36.78 390 ASP B CA 1
ATOM 6013 C C . ASP B 1 390 ? -23.078 38 -15.656 1 36.78 390 ASP B C 1
ATOM 6015 O O . ASP B 1 390 ? -24.281 38.094 -15.906 1 36.78 390 ASP B O 1
ATOM 6019 N N . ALA B 1 391 ? -22.562 39.062 -15.336 1 41.81 391 ALA B N 1
ATOM 6020 C CA . ALA B 1 391 ? -23.078 40.406 -15.562 1 41.81 391 ALA B CA 1
ATOM 6021 C C . ALA B 1 391 ? -22.969 40.812 -17.031 1 41.81 391 ALA B C 1
ATOM 6023 O O . ALA B 1 391 ? -23.516 41.812 -17.453 1 41.81 391 ALA B O 1
ATOM 6024 N N . LYS B 1 392 ? -22.234 40 -17.781 1 35.94 392 LYS B N 1
ATOM 6025 C CA . LYS B 1 392 ? -22.312 40.281 -19.203 1 35.94 392 LYS B CA 1
ATOM 6026 C C . LYS B 1 392 ? -23.359 39.375 -19.875 1 35.94 392 LYS B C 1
ATOM 6028 O O . LYS B 1 392 ? -23.391 38.156 -19.656 1 35.94 392 LYS B O 1
#

Secondary structure (DSSP, 8-state):
-----SS---BGGG-TT-HHHHHHHHHHHHHHHHHHHHS--TTS-HHHHHHHHHHHHT--HHHHHHHHHHHHHHHT-HHHHHHHHHH----HHHHHHHHHHHTT--GGGHHHHHHHHHHHTS-SSTTBPPPPHHHHHHHHHHHHHHHS-TTTS-S-TTTT--EEEEEE-TTSEEEEEEEEEHHHHHHHHHHHHHHHHHHT--HHHHHHHHHHTT--------EEE-TTSTT--EEETTTEEEPHHHHHHHHHH------HHHHHT-EESSSSPPHHHHHHHHHHH-B--STT---BGGGSEEEESS-GGGT--EEGGGEEEE-HHHHHHHHTTSEEEEE-TTT--EEEEETTS-EEEE---STTSHHHHHHHHHHHHHHHHHHHHHHHHHT-/-----SS---BGGG-TT-HHHHHHHHHHHHHHHHHHHHS--TTS-HHHHHHHHHHHHT--HHHHHHHHHHHHHHHT-HHHHHHHHHH----HHHHHHHHHHHTT--GGGHHHHHHHHHHHTS-SSTTBPPPPHHHHHHHHHHHHHHHS-TTTS-S-TTTT--EEEEEE-TTSEEEEEEEEEHHHHHHHHHHHHHHHHHHT--HHHHHHHHHHTT--------EEE-TTSTT--EEETTTEEEPHHHHHHHHHH------HHHHHT-EESSSSPPHHHHHHHHHHH-B--STT---BGGGSEEEESS-GGGT--EEGGGEEEE-HHHHHHHHTTSEEEEE-TTT--EEEEETTS-EEEE---STTSHHHHHHHHHHHHHHHHHHHHHHHHHT-

Radius of gyration: 28.76 Å; Cα contacts (8 Å, |Δi|>4): 1373; chains: 2; bounding box: 58×87×75 Å

InterPro domains:
  IPR003615 HNH nuclease [SM00507] (276-328)
  IPR003615 HNH nuclease [cd00085] (277-331)

Sequence (784 aa):
MEVPSLFTNFFAVNNPDSPPARQKTKLRELEHRFWQEHLPGDDDDHSTAISSLAIVTGLTKAQVSRISIAFATLADLPELKALQQKLYHLDLSRLITISNELAGINPDNLAGADAILTEYLTATSPNQILPSPASIGRKIKEIRDLLDDARATGSRGTQDDSSFGVTFSPDGTAEIGASVDAVDGHIINDAVTQHAKKNDLTYGEAFSDILRNNIQVKVVLNLYTAKDLANAPVWASGIGWLDAKTGTFWSEKANKEQDMDAAAKISTDKHDPPPALRDALIGRDGTCRFPGCSVPALKTQADHRIPYEEGGETCLGGIGCLCQHHHNMKTDGRVTYLLDPFSGIIVWLMGDGTWAVSEPNGPLNPKNARWAQTVAQHRARHHKRWVKEDAKMEVPSLFTNFFAVNNPDSPPARQKTKLRELEHRFWQEHLPGDDDDHSTAISSLAIVTGLTKAQVSRISIAFATLADLPELKALQQKLYHLDLSRLITISNELAGINPDNLAGADAILTEYLTATSPNQILPSPASIGRKIKEIRDLLDDARATGSRGTQDDSSFGVTFSPDGTAEIGASVDAVDGHIINDAVTQHAKKNDLTYGEAFSDILRNNIQVKVVLNLYTAKDLANAPVWASGIGWLDAKTGTFWSEKANKEQDMDAAAKISTDKHDPPPALRDALIGRDGTCRFPGCSVPALKTQADHRIPYEEGGETCLGGIGCLCQHHHNMKTDGRVTYLLDPFSGIIVWLMGDGTWAVSEPNGPLNPKNARWAQTVAQHRARHHKRWVKEDAK

Solvent-accessible surface area (backbone atoms only — not comparable to full-atom values): 41278 Å² total; per-residue (Å²): 130,79,70,70,73,83,64,70,54,28,29,23,33,62,28,86,88,35,68,69,8,48,53,45,29,50,51,38,40,53,53,51,49,50,48,71,69,66,51,71,58,91,87,45,63,58,69,56,47,33,47,53,49,13,45,25,65,59,47,45,48,68,58,42,47,43,49,50,50,15,51,55,45,38,66,73,20,62,62,37,39,54,52,41,75,72,60,30,76,68,50,68,67,39,39,33,34,52,33,62,55,50,58,87,58,54,74,87,43,44,66,59,49,24,53,53,49,34,56,70,75,42,52,86,39,57,32,16,59,62,78,42,44,67,56,48,37,51,50,41,51,52,47,42,56,56,67,39,54,69,78,75,52,55,83,56,57,63,69,62,43,23,35,55,46,68,44,69,39,43,73,43,21,10,38,36,37,29,27,29,33,29,65,55,31,50,37,49,48,45,33,24,49,50,46,5,63,74,66,74,36,50,44,8,48,23,44,48,53,66,51,52,79,72,42,93,67,92,81,90,79,59,73,46,65,54,86,88,40,67,73,36,51,26,30,33,73,73,47,38,61,35,46,71,67,58,27,49,56,53,58,69,66,55,87,78,87,80,63,55,73,63,21,48,66,43,69,47,94,46,82,69,65,53,70,56,37,44,50,31,45,33,33,26,30,30,17,19,55,53,82,83,45,74,50,35,19,87,72,30,42,83,37,49,68,46,48,57,93,77,66,31,54,32,29,57,51,29,38,44,34,24,30,70,67,59,43,48,38,38,74,71,62,44,33,50,64,45,67,40,56,84,65,54,35,30,43,36,38,41,68,87,70,49,66,38,28,29,72,50,68,11,62,68,19,66,69,41,41,49,47,39,48,52,40,12,53,45,48,51,52,49,51,53,50,52,55,52,55,69,75,94,128,79,70,70,73,82,66,70,52,28,29,23,31,61,27,85,87,35,69,68,9,48,53,45,30,50,51,38,39,53,53,50,50,50,49,70,70,65,50,73,59,92,87,46,64,59,68,55,47,32,47,52,48,13,46,24,62,58,47,46,48,68,56,42,45,44,50,48,49,16,53,56,45,38,66,71,21,62,62,35,40,54,51,41,74,72,61,29,76,69,49,69,66,38,40,32,33,52,33,61,54,50,58,87,58,53,73,87,42,43,66,59,48,25,53,54,51,34,54,71,74,43,54,86,38,57,31,16,59,62,79,43,46,66,56,47,37,52,52,42,51,52,47,43,56,55,67,39,54,69,78,74,53,55,84,56,59,64,67,62,44,24,33,55,45,66,46,70,40,45,76,42,22,10,38,37,38,30,26,30,32,30,68,55,30,50,38,49,48,44,34,24,50,49,46,5,63,73,65,73,37,50,44,9,47,24,46,47,52,66,53,52,79,73,42,91,69,91,81,88,80,58,73,45,64,56,86,89,41,68,73,36,52,28,30,31,73,73,48,38,62,34,45,71,67,59,27,49,56,52,57,71,65,55,86,76,86,79,63,56,74,64,21,48,66,45,69,46,94,46,83,69,66,52,69,56,38,44,50,31,45,32,34,24,30,30,16,20,54,53,81,85,45,75,50,35,20,87,72,30,41,82,37,48,69,47,47,56,94,77,66,30,53,32,28,57,51,29,40,44,35,24,30,70,69,58,42,48,39,37,74,71,62,44,33,49,66,47,67,41,54,84,64,52,36,29,43,37,38,41,66,86,71,48,66,40,27,27,71,52,67,12,61,68,20,65,69,41,41,50,45,38,49,52,40,12,52,46,48,52,53,49,52,53,50,50,54,54,53,71,75,96